Protein AF-A0A9N8HJI5-F1 (afdb_monomer_lite)

InterPro domains:
  IPR029063 S-adenosyl-L-methionine-dependent methyltransferase superfamily [G3DSA:3.40.50.150] (156-360)
  IPR029063 S-adenosyl-L-methionine-dependent methyltransferase superfamily [SSF53335] (123-330)
  IPR030374 Polyamine biosynthesis domain [PS51006] (101-260)

Structure (mmCIF, N/CA/C/O backbone):
data_AF-A0A9N8HJI5-F1
#
_entry.id   AF-A0A9N8HJI5-F1
#
loop_
_atom_site.group_PDB
_atom_site.id
_atom_site.type_symbol
_atom_site.label_atom_id
_atom_site.label_alt_id
_atom_site.label_comp_id
_atom_site.label_asym_id
_atom_site.label_entity_id
_atom_site.label_seq_id
_atom_site.pdbx_PDB_ins_code
_atom_site.Cartn_x
_atom_site.Cartn_y
_atom_site.Cartn_z
_atom_site.occupancy
_atom_site.B_iso_or_equiv
_atom_site.auth_seq_id
_atom_site.auth_comp_id
_atom_site.auth_asym_id
_atom_site.auth_atom_id
_atom_site.pdbx_PDB_model_num
ATOM 1 N N . MET A 1 1 ? -12.889 -52.702 12.407 1.00 31.69 1 MET A N 1
ATOM 2 C CA . MET A 1 1 ? -11.942 -53.283 13.386 1.00 31.69 1 MET A CA 1
ATOM 3 C C . MET A 1 1 ? -11.542 -52.134 14.303 1.00 31.69 1 MET A C 1
ATOM 5 O O . MET A 1 1 ? -10.916 -51.214 13.816 1.00 31.69 1 MET A O 1
ATOM 9 N N . LEU A 1 2 ? -12.306 -51.916 15.377 1.00 24.69 2 LEU A N 1
ATOM 10 C CA . LEU A 1 2 ? -12.020 -52.312 16.772 1.00 24.69 2 LEU A CA 1
ATOM 11 C C . LEU A 1 2 ? -10.954 -51.421 17.458 1.00 24.69 2 LEU A C 1
ATOM 13 O O . LEU A 1 2 ? -9.763 -51.617 17.262 1.00 24.69 2 LEU A O 1
ATOM 17 N N . PHE A 1 3 ? -11.457 -50.484 18.279 1.00 26.59 3 PHE A N 1
ATOM 18 C CA . PHE A 1 3 ? -10.886 -49.891 19.515 1.00 26.59 3 PHE A CA 1
ATOM 19 C C . PHE A 1 3 ? -10.356 -50.977 20.513 1.00 26.59 3 PHE A C 1
ATOM 21 O O . PHE A 1 3 ? -10.608 -52.147 20.203 1.00 26.59 3 PHE A O 1
ATOM 28 N N . PRO A 1 4 ? -9.760 -50.709 21.723 1.00 49.28 4 PRO A N 1
ATOM 29 C CA . PRO A 1 4 ? -9.796 -49.476 22.560 1.00 49.28 4 PRO A CA 1
ATOM 30 C C . PRO A 1 4 ? -8.577 -49.140 23.507 1.00 49.28 4 PRO A C 1
ATOM 32 O O . PRO A 1 4 ? -7.681 -49.947 23.721 1.00 49.28 4 PRO A O 1
ATOM 35 N N . SER A 1 5 ? -8.645 -47.945 24.137 1.00 26.81 5 SER A N 1
ATOM 36 C CA . SER A 1 5 ? -8.423 -47.575 25.574 1.00 26.81 5 SER A CA 1
ATOM 37 C C . SER A 1 5 ? -7.156 -47.941 26.383 1.00 26.81 5 SER A C 1
ATOM 39 O O . SER A 1 5 ? -6.836 -49.118 26.498 1.00 26.81 5 SER A O 1
ATOM 41 N N . LEU A 1 6 ? -6.640 -46.980 27.184 1.00 25.53 6 LEU A N 1
ATOM 42 C CA . LEU A 1 6 ? -6.683 -47.020 28.671 1.00 25.53 6 LEU A CA 1
ATOM 43 C C . LEU A 1 6 ? -6.182 -45.718 29.346 1.00 25.53 6 LEU A C 1
ATOM 45 O O . LEU A 1 6 ? -5.136 -45.186 28.997 1.00 25.53 6 LEU A O 1
ATOM 49 N N . ALA A 1 7 ? -6.931 -45.273 30.360 1.00 26.58 7 ALA A N 1
ATOM 50 C CA . ALA A 1 7 ? -6.621 -44.209 31.318 1.00 26.58 7 ALA A CA 1
ATOM 51 C C . ALA A 1 7 ? -6.305 -44.815 32.699 1.00 26.58 7 ALA A C 1
ATOM 53 O O . ALA A 1 7 ? -6.916 -45.830 33.028 1.00 26.58 7 ALA A O 1
ATOM 54 N N . VAL A 1 8 ? -5.463 -44.173 33.529 1.00 23.95 8 VAL A N 1
ATOM 55 C CA . VAL A 1 8 ? -5.441 -44.344 35.003 1.00 23.95 8 VAL A CA 1
ATOM 56 C C . VAL A 1 8 ? -4.984 -43.048 35.711 1.00 23.95 8 VAL A C 1
ATOM 58 O O . VAL A 1 8 ? -3.928 -42.506 35.400 1.00 23.95 8 VAL A O 1
ATOM 61 N N . LEU A 1 9 ? -5.801 -42.602 36.678 1.00 22.73 9 LEU A N 1
ATOM 62 C CA . LEU A 1 9 ? -5.595 -41.567 37.712 1.00 22.73 9 LEU A CA 1
ATOM 63 C C . LEU A 1 9 ? -4.494 -41.921 38.741 1.00 22.73 9 LEU A C 1
ATOM 65 O O . LEU A 1 9 ? -4.368 -43.093 39.084 1.00 22.73 9 LEU A O 1
ATOM 69 N N . ALA A 1 10 ? -3.887 -40.918 39.403 1.00 23.58 10 ALA A N 1
ATOM 70 C CA . ALA A 1 10 ? -4.024 -40.705 40.865 1.00 23.58 10 ALA A CA 1
ATOM 71 C C . ALA A 1 10 ? -3.202 -39.511 41.406 1.00 23.58 10 ALA A C 1
ATOM 73 O O . ALA A 1 10 ? -2.061 -39.285 41.021 1.00 23.58 10 ALA A O 1
ATOM 74 N N . ALA A 1 11 ? -3.827 -38.795 42.345 1.00 23.31 11 ALA A N 1
ATOM 75 C CA . ALA A 1 11 ? -3.392 -37.598 43.063 1.00 23.31 11 ALA A CA 1
ATOM 76 C C . ALA A 1 11 ? -2.411 -37.848 44.231 1.00 23.31 11 ALA A C 1
ATOM 78 O O . ALA A 1 11 ? -2.408 -38.945 44.786 1.00 23.31 11 ALA A O 1
ATOM 79 N N . ALA A 1 12 ? -1.702 -36.792 44.677 1.00 22.53 12 ALA A N 1
ATOM 80 C CA . ALA A 1 12 ? -1.452 -36.476 46.100 1.00 22.53 12 ALA A CA 1
ATOM 81 C C . ALA A 1 12 ? -0.737 -35.108 46.311 1.00 22.53 12 ALA A C 1
ATOM 83 O O . ALA A 1 12 ? 0.409 -34.928 45.915 1.00 22.53 12 ALA A O 1
ATOM 84 N N . ILE A 1 13 ? -1.415 -34.192 47.013 1.00 24.47 13 ILE A N 1
ATOM 85 C CA . ILE A 1 13 ? -0.923 -33.081 47.880 1.00 24.47 13 ILE A CA 1
ATOM 86 C C . ILE A 1 13 ? -1.095 -33.611 49.336 1.00 24.47 13 ILE A C 1
ATOM 88 O O . ILE A 1 13 ? -2.024 -34.421 49.478 1.00 24.47 13 ILE A O 1
ATOM 92 N N . PRO A 1 14 ? -0.310 -33.292 50.416 1.00 35.75 14 PRO A N 1
ATOM 93 C CA . PRO A 1 14 ? -0.045 -31.947 51.006 1.00 35.75 14 PRO A CA 1
ATOM 94 C C . PRO A 1 14 ? 1.385 -31.695 51.576 1.00 35.75 14 PRO A C 1
ATOM 96 O O . PRO A 1 14 ? 2.086 -32.637 51.922 1.00 35.75 14 PRO A O 1
ATOM 99 N N . GLN A 1 15 ? 1.954 -30.475 51.518 1.00 25.44 15 GLN A N 1
ATOM 100 C CA . GLN A 1 15 ? 1.771 -29.245 52.341 1.00 25.44 15 GLN A CA 1
ATOM 101 C C . GLN A 1 15 ? 2.722 -29.177 53.573 1.00 25.44 15 GLN A C 1
ATOM 103 O O . GLN A 1 15 ? 3.010 -30.217 54.157 1.00 25.44 15 GLN A O 1
ATOM 108 N N . ILE A 1 16 ? 3.094 -27.937 53.979 1.00 23.38 16 ILE A N 1
ATOM 109 C CA . ILE A 1 16 ? 3.587 -27.463 55.314 1.00 23.38 16 ILE A CA 1
ATOM 110 C C . ILE A 1 16 ? 5.137 -27.508 55.518 1.00 23.38 16 ILE A C 1
ATOM 112 O O . ILE A 1 16 ? 5.731 -28.550 55.294 1.00 23.38 16 ILE A O 1
ATOM 116 N N . VAL A 1 17 ? 5.902 -26.485 55.972 1.00 22.83 17 VAL A N 1
ATOM 117 C CA . VAL A 1 17 ? 5.647 -25.141 56.558 1.00 22.83 17 VAL A CA 1
ATOM 118 C C . VAL A 1 17 ? 6.968 -24.350 56.795 1.00 22.83 17 VAL A C 1
ATOM 120 O O . VAL A 1 17 ? 7.982 -24.952 57.125 1.00 22.83 17 VAL A O 1
ATOM 123 N N . LEU A 1 18 ? 6.855 -23.015 56.689 1.00 24.02 18 LEU A N 1
ATOM 124 C CA . LEU A 1 18 ? 7.474 -21.865 57.402 1.00 24.02 18 LEU A CA 1
ATOM 125 C C . LEU A 1 18 ? 8.995 -21.621 57.583 1.00 24.02 18 LEU A C 1
ATOM 127 O O . LEU A 1 18 ? 9.734 -22.442 58.115 1.00 24.02 18 LEU A O 1
ATOM 131 N N . ALA A 1 19 ? 9.272 -20.311 57.410 1.00 23.20 19 ALA A N 1
ATOM 132 C CA . ALA A 1 19 ? 10.071 -19.390 58.242 1.00 23.20 19 ALA A CA 1
ATOM 133 C C . ALA A 1 19 ? 11.598 -19.387 58.072 1.00 23.20 19 ALA A C 1
ATOM 135 O O . ALA A 1 19 ? 12.213 -20.427 57.898 1.00 23.20 19 ALA A O 1
ATOM 136 N N . SER A 1 20 ? 12.314 -18.270 58.209 1.00 24.55 20 SER A N 1
ATOM 137 C CA . SER A 1 20 ? 12.044 -16.820 58.241 1.00 24.55 20 SER A CA 1
ATOM 138 C C . SER A 1 20 ? 13.419 -16.136 58.381 1.00 24.55 20 SER A C 1
ATOM 140 O O . SER A 1 20 ? 14.357 -16.763 58.863 1.00 24.55 20 SER A O 1
ATOM 142 N N . GLU A 1 21 ? 13.483 -14.843 58.054 1.00 25.33 21 GLU A N 1
ATOM 143 C CA . GLU A 1 21 ? 14.409 -13.841 58.624 1.00 25.33 21 GLU A CA 1
ATOM 144 C C . GLU A 1 21 ? 15.914 -13.854 58.257 1.00 25.33 21 GLU A C 1
ATOM 146 O O . GLU A 1 21 ? 16.729 -14.576 58.814 1.00 25.33 21 GLU A O 1
ATOM 151 N N . SER A 1 22 ? 16.253 -12.910 57.365 1.00 24.20 22 SER A N 1
ATOM 152 C CA . SER A 1 22 ? 17.067 -11.695 57.597 1.00 24.20 22 SER A CA 1
ATOM 153 C C . SER A 1 22 ? 18.510 -11.744 58.139 1.00 24.20 22 SER A C 1
ATOM 155 O O . SER A 1 22 ? 18.860 -12.508 59.028 1.00 24.20 22 SER A O 1
ATOM 157 N N . VAL A 1 23 ? 19.235 -10.694 57.716 1.00 23.92 23 VAL A N 1
ATOM 158 C CA . VAL A 1 23 ? 20.448 -10.062 58.283 1.00 23.92 23 VAL A CA 1
ATOM 159 C C . VAL A 1 23 ? 21.764 -10.402 57.568 1.00 23.92 23 VAL A C 1
ATOM 161 O O . VAL A 1 23 ? 22.431 -11.387 57.852 1.00 23.92 23 VAL A O 1
ATOM 164 N N . VAL A 1 24 ? 22.079 -9.548 56.585 1.00 24.66 24 VAL A N 1
ATOM 165 C CA . VAL A 1 24 ? 23.155 -8.533 56.602 1.00 24.66 24 VAL A CA 1
ATOM 166 C C . VAL A 1 24 ? 24.515 -8.922 57.215 1.00 24.66 24 VAL A C 1
ATOM 168 O O . VAL A 1 24 ? 24.619 -9.410 58.333 1.00 24.66 24 VAL A O 1
ATOM 171 N N . ASP A 1 25 ? 25.542 -8.492 56.477 1.00 23.25 25 ASP A N 1
ATOM 172 C CA . ASP A 1 25 ? 26.911 -8.158 56.877 1.00 23.25 25 ASP A CA 1
ATOM 173 C C . ASP A 1 25 ? 28.048 -9.184 56.702 1.00 23.25 25 ASP A C 1
ATOM 175 O O . ASP A 1 25 ? 28.324 -10.056 57.517 1.00 23.25 25 ASP A O 1
ATOM 179 N N . ASN A 1 26 ? 28.815 -8.868 55.654 1.00 23.03 26 ASN A N 1
ATOM 180 C CA . ASN A 1 26 ? 30.223 -8.485 55.706 1.00 23.03 26 ASN A CA 1
ATOM 181 C C . ASN A 1 26 ? 31.329 -9.547 55.822 1.00 23.03 26 ASN A C 1
ATOM 183 O O . ASN A 1 26 ? 31.513 -10.246 56.811 1.00 23.03 26 ASN A O 1
ATOM 187 N N . ALA A 1 27 ? 32.213 -9.393 54.832 1.00 22.91 27 ALA A N 1
ATOM 188 C CA . ALA A 1 27 ? 33.659 -9.285 54.972 1.00 22.91 27 ALA A CA 1
ATOM 189 C C . ALA A 1 27 ? 34.491 -10.575 55.088 1.00 22.91 27 ALA A C 1
ATOM 191 O O . ALA A 1 27 ? 34.664 -11.175 56.140 1.00 22.91 27 ALA A O 1
ATOM 192 N N . ALA A 1 28 ? 35.166 -10.822 53.960 1.00 23.45 28 ALA A N 1
ATOM 193 C CA . ALA A 1 28 ? 36.625 -10.785 53.833 1.00 23.45 28 ALA A CA 1
ATOM 194 C C . ALA A 1 28 ? 37.466 -11.895 54.485 1.00 23.45 28 ALA A C 1
ATOM 196 O O . ALA A 1 28 ? 37.558 -12.005 55.701 1.00 23.45 28 ALA A O 1
ATOM 197 N N . ALA A 1 29 ? 38.222 -12.588 53.622 1.00 24.70 29 ALA A N 1
ATOM 198 C CA . ALA A 1 29 ? 39.673 -12.857 53.692 1.00 24.70 29 ALA A CA 1
ATOM 199 C C . ALA A 1 29 ? 39.984 -14.142 52.894 1.00 24.70 29 ALA A C 1
ATOM 201 O O . ALA A 1 29 ? 39.237 -15.105 52.982 1.00 24.70 29 ALA A O 1
ATOM 202 N N . ALA A 1 30 ? 41.079 -14.317 52.155 1.00 25.06 30 ALA A N 1
ATOM 203 C CA . ALA A 1 30 ? 42.196 -13.472 51.744 1.00 25.06 30 ALA A CA 1
ATOM 204 C C . ALA A 1 30 ? 43.093 -14.302 50.788 1.00 25.06 30 ALA A C 1
ATOM 206 O O . ALA A 1 30 ? 42.965 -15.524 50.719 1.00 25.06 30 ALA A O 1
ATOM 207 N N . SER A 1 31 ? 44.091 -13.615 50.209 1.00 24.17 31 SER A N 1
ATOM 208 C CA . SER A 1 31 ? 45.338 -14.092 49.562 1.00 24.17 31 SER A CA 1
ATOM 209 C C . SER A 1 31 ? 45.251 -14.439 48.061 1.00 24.17 31 SER A C 1
ATOM 211 O O . SER A 1 31 ? 44.356 -15.161 47.656 1.00 24.17 31 SER A O 1
ATOM 213 N N . SER A 1 32 ? 46.130 -13.971 47.159 1.00 25.23 32 SER A N 1
ATOM 214 C CA . SER A 1 32 ? 47.375 -13.184 47.276 1.00 25.23 32 SER A CA 1
ATOM 215 C C . SER A 1 32 ? 47.854 -12.661 45.897 1.00 25.23 32 SER A C 1
ATOM 217 O O . SER A 1 32 ? 48.038 -13.467 44.994 1.00 25.23 32 SER A O 1
ATOM 219 N N . ILE A 1 33 ? 48.063 -11.339 45.789 1.00 26.30 33 ILE A N 1
ATOM 220 C CA . ILE A 1 33 ? 49.246 -10.572 45.295 1.00 26.30 33 ILE A CA 1
ATOM 221 C C . ILE A 1 33 ? 49.985 -11.017 44.006 1.00 26.30 33 ILE A C 1
ATOM 223 O O . ILE A 1 33 ? 50.645 -12.048 44.021 1.00 26.30 33 ILE A O 1
ATOM 227 N N . ASP A 1 34 ? 50.029 -10.124 42.996 1.00 23.66 34 ASP A N 1
ATOM 228 C CA . ASP A 1 34 ? 51.258 -9.483 42.440 1.00 23.66 34 ASP A CA 1
ATOM 229 C C . ASP A 1 34 ? 50.866 -8.296 41.506 1.00 23.66 34 ASP A C 1
ATOM 231 O O . ASP A 1 34 ? 50.110 -8.489 40.561 1.00 23.66 34 ASP A O 1
ATOM 235 N N . THR A 1 35 ? 50.987 -7.025 41.930 1.00 24.55 35 THR A N 1
ATOM 236 C CA . THR A 1 35 ? 52.094 -6.034 41.770 1.00 24.55 35 THR A CA 1
ATOM 237 C C . THR A 1 35 ? 52.169 -5.271 40.425 1.00 24.55 35 THR A C 1
ATOM 239 O O . THR A 1 35 ? 52.739 -5.741 39.449 1.00 24.55 35 THR A O 1
ATOM 242 N N . ASN A 1 36 ? 51.673 -4.019 40.403 1.00 24.66 36 ASN A N 1
ATOM 243 C CA . ASN A 1 36 ? 52.472 -2.765 40.365 1.00 24.66 36 ASN A CA 1
ATOM 244 C C . ASN A 1 36 ? 51.711 -1.563 39.744 1.00 24.66 36 ASN A C 1
ATOM 246 O O . ASN A 1 36 ? 51.393 -1.570 38.561 1.00 24.66 36 ASN A O 1
ATOM 250 N N . GLY A 1 37 ? 51.475 -0.524 40.570 1.00 21.81 37 GLY A N 1
ATOM 251 C CA . GLY A 1 37 ? 51.062 0.850 40.198 1.00 21.81 37 GLY A CA 1
ATOM 252 C C . GLY A 1 37 ? 52.251 1.725 39.744 1.00 21.81 37 GLY A C 1
ATOM 253 O O . GLY A 1 37 ? 53.218 1.132 39.258 1.00 21.81 37 GLY A O 1
ATOM 254 N N . PRO A 1 38 ? 52.282 3.078 39.912 1.00 30.09 38 PRO A N 1
ATOM 255 C CA . PRO A 1 38 ? 51.495 4.004 40.777 1.00 30.09 38 PRO A CA 1
ATOM 256 C C . PRO A 1 38 ? 50.652 5.044 39.969 1.00 30.09 38 PRO A C 1
ATOM 258 O O . PRO A 1 38 ? 50.896 5.205 38.781 1.00 30.09 38 PRO A O 1
ATOM 261 N N . ALA A 1 39 ? 49.548 5.661 40.421 1.00 23.33 39 ALA A N 1
ATOM 262 C CA . ALA A 1 39 ? 49.210 6.534 41.567 1.00 23.33 39 ALA A CA 1
ATOM 263 C C . ALA A 1 39 ? 49.738 7.991 41.487 1.00 23.33 39 ALA A C 1
ATOM 265 O O . ALA A 1 39 ? 50.891 8.186 41.116 1.00 23.33 39 ALA A O 1
ATOM 266 N N . ILE A 1 40 ? 48.895 8.938 41.969 1.00 23.39 40 ILE A N 1
ATOM 267 C CA . ILE A 1 40 ? 49.102 10.366 42.374 1.00 23.39 40 ILE A CA 1
ATOM 268 C C . ILE A 1 40 ? 48.393 11.373 41.441 1.00 23.39 40 ILE A C 1
ATOM 270 O O . ILE A 1 40 ? 48.503 11.243 40.233 1.00 23.39 40 ILE A O 1
ATOM 274 N N . GLU A 1 41 ? 47.780 12.489 41.861 1.00 20.88 41 GLU A N 1
ATOM 275 C CA . GLU A 1 41 ? 47.182 13.064 43.084 1.00 20.88 41 GLU A CA 1
ATOM 276 C C . GLU A 1 41 ? 46.782 14.506 42.658 1.00 20.88 41 GLU A C 1
ATOM 278 O O . GLU A 1 41 ? 47.445 15.120 41.819 1.00 20.88 41 GLU A O 1
ATOM 283 N N . VAL A 1 42 ? 45.681 15.044 43.188 1.00 25.86 42 VAL A N 1
ATOM 284 C CA . VAL A 1 42 ? 45.149 16.377 42.848 1.00 25.86 42 VAL A CA 1
ATOM 285 C C . VAL A 1 42 ? 45.955 17.482 43.539 1.00 25.86 42 VAL A C 1
ATOM 287 O O . VAL A 1 42 ? 46.035 17.463 44.763 1.00 25.86 42 VAL A O 1
ATOM 290 N N . VAL A 1 43 ? 46.424 18.508 42.807 1.00 21.62 43 VAL A N 1
ATOM 291 C CA . VAL A 1 43 ? 46.736 19.847 43.362 1.00 21.62 43 VAL A CA 1
ATOM 292 C C . VAL A 1 43 ? 46.505 20.952 42.316 1.00 21.62 43 VAL A C 1
ATOM 294 O O . VAL A 1 43 ? 47.005 20.892 41.198 1.00 21.62 43 VAL A O 1
ATOM 297 N N . ALA A 1 44 ? 45.773 21.992 42.722 1.00 22.94 44 ALA A N 1
ATOM 298 C CA . ALA A 1 44 ? 45.502 23.227 41.987 1.00 22.94 44 ALA A CA 1
ATOM 299 C C . ALA A 1 44 ? 46.705 24.197 41.929 1.00 22.94 44 ALA A C 1
ATOM 301 O O . ALA A 1 44 ? 47.449 24.320 42.903 1.00 22.94 44 ALA A O 1
ATOM 302 N N . GLY A 1 45 ? 46.828 24.999 40.858 1.00 21.95 45 GLY A N 1
ATOM 303 C CA . GLY A 1 45 ? 47.711 26.176 40.872 1.00 21.95 45 GLY A CA 1
ATOM 304 C C . GLY A 1 45 ? 48.010 26.869 39.533 1.00 21.95 45 GLY A C 1
ATOM 305 O O . GLY A 1 45 ? 48.910 26.453 38.824 1.00 21.95 45 GLY A O 1
ATOM 306 N N . LYS A 1 46 ? 47.318 27.998 39.302 1.00 21.52 46 LYS A N 1
ATOM 307 C CA . LYS A 1 46 ? 47.723 29.268 38.644 1.00 21.52 46 LYS A CA 1
ATOM 308 C C . LYS A 1 46 ? 48.490 29.292 37.299 1.00 21.52 46 LYS A C 1
ATOM 310 O O . LYS A 1 46 ? 49.622 28.847 37.174 1.00 21.52 46 LYS A O 1
ATOM 315 N N . ALA A 1 47 ? 47.879 30.052 36.385 1.00 21.36 47 ALA A N 1
ATOM 316 C CA . ALA A 1 47 ? 48.339 30.593 35.103 1.00 21.36 47 ALA A CA 1
ATOM 317 C C . ALA A 1 47 ? 49.715 31.290 35.083 1.00 21.36 47 ALA A C 1
ATOM 319 O O . ALA A 1 47 ? 50.055 31.948 36.062 1.00 21.36 47 ALA A O 1
ATOM 320 N N . VAL A 1 48 ? 50.391 31.261 33.916 1.00 22.11 48 VAL A N 1
ATOM 321 C CA . VAL A 1 48 ? 50.877 32.424 33.121 1.00 22.11 48 VAL A CA 1
ATOM 322 C C . VAL A 1 48 ? 51.122 31.981 31.656 1.00 22.11 48 VAL A C 1
ATOM 324 O O . VAL A 1 48 ? 51.675 30.915 31.411 1.00 22.11 48 VAL A O 1
ATOM 327 N N . LEU A 1 49 ? 50.694 32.839 30.723 1.00 21.28 49 LEU A N 1
ATOM 328 C CA . LEU A 1 49 ? 50.812 32.828 29.254 1.00 21.28 49 LEU A CA 1
ATOM 329 C C . LEU A 1 49 ? 52.255 32.793 28.704 1.00 21.28 49 LEU A C 1
ATOM 331 O O . LEU A 1 49 ? 53.100 33.516 29.229 1.00 21.28 49 LEU A O 1
ATOM 335 N N . GLN A 1 50 ? 52.481 32.114 27.568 1.00 21.00 50 GLN A N 1
ATOM 336 C CA . GLN A 1 50 ? 52.980 32.747 26.327 1.00 21.00 50 GLN A CA 1
ATOM 337 C C . GLN A 1 50 ? 52.957 31.802 25.108 1.00 21.00 50 GLN A C 1
ATOM 339 O O . GLN A 1 50 ? 53.172 30.601 25.238 1.00 21.00 50 GLN A O 1
ATOM 344 N N . ASP A 1 51 ? 52.680 32.419 23.959 1.00 22.45 51 ASP A N 1
ATOM 345 C CA . ASP A 1 51 ? 52.405 31.908 22.610 1.00 22.45 51 ASP A CA 1
ATOM 346 C C . ASP A 1 51 ? 53.484 31.004 21.977 1.00 22.45 51 ASP A C 1
ATOM 348 O O . ASP A 1 51 ? 54.676 31.221 22.179 1.00 22.45 51 ASP A O 1
ATOM 352 N N . ASP A 1 52 ? 53.068 30.020 21.165 1.00 21.31 52 ASP A N 1
ATOM 353 C CA . ASP A 1 52 ? 53.202 30.070 19.693 1.00 21.31 52 ASP A CA 1
ATOM 354 C C . ASP A 1 52 ? 52.796 28.739 19.006 1.00 21.31 52 ASP A C 1
ATOM 356 O O . ASP A 1 52 ? 53.278 27.661 19.341 1.00 21.31 52 ASP A O 1
ATOM 360 N N . ALA A 1 53 ? 51.950 28.888 17.978 1.00 22.91 53 ALA A N 1
ATOM 361 C CA . ALA A 1 53 ? 51.816 28.098 16.743 1.00 22.91 53 ALA A CA 1
ATOM 362 C C . ALA A 1 53 ? 51.510 26.574 16.768 1.00 22.91 53 ALA A C 1
ATOM 364 O O . ALA A 1 53 ? 52.400 25.735 16.855 1.00 22.91 53 ALA A O 1
ATOM 365 N N . GLY A 1 54 ? 50.265 26.244 16.381 1.00 21.44 54 GLY A N 1
ATOM 366 C CA . GLY A 1 54 ? 50.017 25.615 15.070 1.00 21.44 54 GLY A CA 1
ATOM 367 C C . GLY A 1 54 ? 49.683 24.114 15.012 1.00 21.44 54 GLY A C 1
ATOM 368 O O . GLY A 1 54 ? 50.576 23.280 15.082 1.00 21.44 54 GLY A O 1
ATOM 369 N N . PHE A 1 55 ? 48.414 23.833 14.673 1.00 20.66 55 PHE A N 1
ATOM 370 C CA . PHE A 1 55 ? 47.845 22.601 14.086 1.00 20.66 55 PHE A CA 1
ATOM 371 C C . PHE A 1 55 ? 47.607 21.369 14.983 1.00 20.66 55 PHE A C 1
ATOM 373 O O . PHE A 1 55 ? 48.467 20.500 15.079 1.00 20.66 55 PHE A O 1
ATOM 380 N N . VAL A 1 56 ? 46.364 21.221 15.475 1.00 21.44 56 VAL A N 1
ATOM 381 C CA . VAL A 1 56 ? 45.669 19.931 15.695 1.00 21.44 56 VAL A CA 1
ATOM 382 C C . VAL A 1 56 ? 44.155 20.110 15.462 1.00 21.44 56 VAL A C 1
ATOM 384 O O . VAL A 1 56 ? 43.602 21.169 15.744 1.00 21.44 56 VAL A O 1
ATOM 387 N N . LEU A 1 57 ? 43.548 19.052 14.915 1.00 25.72 57 LEU A N 1
ATOM 388 C CA . LEU A 1 57 ? 42.126 18.678 14.892 1.00 25.72 57 LEU A CA 1
ATOM 389 C C . LEU A 1 57 ? 41.290 19.198 16.084 1.00 25.72 57 LEU A C 1
ATOM 391 O O . LEU A 1 57 ? 41.707 19.036 17.223 1.00 25.72 57 LEU A O 1
ATOM 395 N N . ASN A 1 58 ? 40.084 19.696 15.798 1.00 21.69 58 ASN A N 1
ATOM 396 C CA . ASN A 1 58 ? 38.913 19.801 16.691 1.00 21.69 58 ASN A CA 1
ATOM 397 C C . ASN A 1 58 ? 37.684 19.589 15.775 1.00 21.69 58 ASN A C 1
ATOM 399 O O . ASN A 1 58 ? 37.688 20.137 14.677 1.00 21.69 58 ASN A O 1
ATOM 403 N N . SER A 1 59 ? 36.627 18.810 16.042 1.00 26.55 59 SER A N 1
ATOM 404 C CA . SER A 1 59 ? 36.014 18.295 17.279 1.00 26.55 59 SER A CA 1
ATOM 405 C C . SER A 1 59 ? 35.829 19.343 18.375 1.00 26.55 59 SER A C 1
ATOM 407 O O . SER A 1 59 ? 36.549 19.366 19.368 1.00 26.55 59 SER A O 1
ATOM 409 N N . THR A 1 60 ? 34.835 20.195 18.159 1.00 21.64 60 THR A N 1
ATOM 410 C CA . THR A 1 60 ? 34.117 21.020 19.142 1.00 21.64 60 THR A CA 1
ATOM 411 C C . THR A 1 60 ? 32.706 21.111 18.551 1.00 21.64 60 THR A C 1
ATOM 413 O O . THR A 1 60 ? 32.562 21.698 17.486 1.00 21.64 60 THR A O 1
ATOM 416 N N . MET A 1 61 ? 31.691 20.371 19.021 1.00 24.38 61 MET A N 1
ATOM 417 C CA . MET A 1 61 ? 30.983 20.624 20.285 1.00 24.38 61 MET A CA 1
ATOM 418 C C . MET A 1 61 ? 31.037 22.113 20.621 1.00 24.38 61 MET A C 1
ATOM 420 O O . MET A 1 61 ? 31.984 22.590 21.247 1.00 24.38 61 MET A O 1
ATOM 424 N N . ALA A 1 62 ? 30.058 22.842 20.085 1.00 22.22 62 ALA A N 1
ATOM 425 C CA . ALA A 1 62 ? 29.762 24.193 20.518 1.00 22.22 62 ALA A CA 1
ATOM 426 C C . ALA A 1 62 ? 29.341 24.155 22.002 1.00 22.22 62 ALA A C 1
ATOM 428 O O . ALA A 1 62 ? 28.719 23.182 22.436 1.00 22.22 62 ALA A O 1
ATOM 429 N N . PRO A 1 63 ? 29.725 25.164 22.795 1.00 20.92 63 PRO A N 1
ATOM 430 C CA . PRO A 1 63 ? 29.330 25.262 24.190 1.00 20.92 63 PRO A CA 1
ATOM 431 C C . PRO A 1 63 ? 27.822 25.509 24.262 1.00 20.92 63 PRO A C 1
ATOM 433 O O . PRO A 1 63 ? 27.316 26.383 23.560 1.00 20.92 63 PRO A O 1
ATOM 436 N N . MET A 1 64 ? 27.130 24.773 25.135 1.00 22.44 64 MET A N 1
ATOM 437 C CA . MET A 1 64 ? 25.848 25.241 25.656 1.00 22.44 64 MET A CA 1
ATOM 438 C C . MET A 1 64 ? 26.080 26.654 26.214 1.00 22.44 64 MET A C 1
ATOM 440 O O . MET A 1 64 ? 27.025 26.830 26.999 1.00 22.44 64 MET A O 1
ATOM 444 N N . PRO A 1 65 ? 25.300 27.667 25.802 1.00 23.80 65 PRO A N 1
ATOM 445 C CA . PRO A 1 65 ? 25.164 28.870 26.605 1.00 23.80 65 PRO A CA 1
ATOM 446 C C . PRO A 1 65 ? 24.770 28.422 28.015 1.00 23.80 65 PRO A C 1
ATOM 448 O O . PRO A 1 65 ? 23.972 27.499 28.163 1.00 23.80 65 PRO A O 1
ATOM 451 N N . GLU A 1 66 ? 25.377 29.014 29.044 1.00 21.48 66 GLU A N 1
ATOM 452 C CA . GLU A 1 66 ? 24.806 28.945 30.386 1.00 21.48 66 GLU A CA 1
ATOM 453 C C . GLU A 1 66 ? 23.343 29.378 30.255 1.00 21.48 66 GLU A C 1
ATOM 455 O O . GLU A 1 66 ? 23.074 30.515 29.870 1.00 21.48 66 GLU A O 1
ATOM 460 N N . GLU A 1 67 ? 22.433 28.432 30.491 1.00 26.64 67 GLU A N 1
ATOM 461 C CA . GLU A 1 67 ? 21.026 28.686 30.754 1.00 26.64 67 GLU A CA 1
ATOM 462 C C . GLU A 1 67 ? 20.969 29.698 31.909 1.00 26.64 67 GLU A C 1
ATOM 464 O O . GLU A 1 67 ? 21.061 29.343 33.085 1.00 26.64 67 GLU A O 1
ATOM 469 N N . ASP A 1 68 ? 20.822 30.983 31.581 1.00 24.73 68 ASP A N 1
ATOM 470 C CA . ASP A 1 68 ? 19.763 31.729 32.242 1.00 24.73 68 ASP A CA 1
ATOM 471 C C . ASP A 1 68 ? 18.493 30.974 31.841 1.00 24.73 68 ASP A C 1
ATOM 473 O O . ASP A 1 68 ? 18.036 31.038 30.703 1.00 24.73 68 ASP A O 1
ATOM 477 N N . SER A 1 69 ? 18.066 30.100 32.749 1.00 31.80 69 SER A N 1
ATOM 478 C CA . SER A 1 69 ? 16.857 29.306 32.658 1.00 31.80 69 SER A CA 1
ATOM 479 C C . SER A 1 69 ? 15.670 30.262 32.591 1.00 31.80 69 SER A C 1
ATOM 481 O O . SER A 1 69 ? 15.127 30.651 33.628 1.00 31.80 69 SER A O 1
ATOM 483 N N . ASP A 1 70 ? 15.294 30.661 31.382 1.00 28.50 70 ASP A N 1
ATOM 484 C CA . ASP A 1 70 ? 13.915 31.023 31.106 1.00 28.50 70 ASP A CA 1
ATOM 485 C C . ASP A 1 70 ? 13.134 29.699 31.170 1.00 28.50 70 ASP A C 1
ATOM 487 O O . ASP A 1 70 ? 13.117 28.899 30.238 1.00 28.50 70 ASP A O 1
ATOM 491 N N . GLU A 1 71 ? 12.582 29.428 32.358 1.00 29.86 71 GLU A N 1
ATOM 492 C CA . GLU A 1 71 ? 11.724 28.291 32.736 1.00 29.86 71 GLU A CA 1
ATOM 493 C C . GLU A 1 71 ? 10.412 28.202 31.919 1.00 29.86 71 GLU A C 1
ATOM 495 O O . GLU A 1 71 ? 9.521 27.447 32.296 1.00 29.86 71 GLU A O 1
ATOM 500 N N . ASP A 1 72 ? 10.284 28.914 30.797 1.00 28.56 72 ASP A N 1
ATOM 501 C CA . ASP A 1 72 ? 9.005 29.119 30.110 1.00 28.56 72 ASP A CA 1
ATOM 502 C C . ASP A 1 72 ? 8.805 28.255 28.838 1.00 28.56 72 ASP A C 1
ATOM 504 O O . ASP A 1 72 ? 7.683 28.187 28.347 1.00 28.56 72 ASP A O 1
ATOM 508 N N . ASP A 1 73 ? 9.803 27.488 28.362 1.00 27.08 73 ASP A N 1
ATOM 509 C CA . ASP A 1 73 ? 9.678 26.670 27.124 1.00 27.08 73 ASP A CA 1
ATOM 510 C C . ASP A 1 73 ? 9.652 25.134 27.342 1.00 27.08 73 ASP A C 1
ATOM 512 O O . ASP A 1 73 ? 9.703 24.347 26.397 1.00 27.08 73 ASP A O 1
ATOM 516 N N . LEU A 1 74 ? 9.495 24.668 28.590 1.00 28.53 74 LEU A N 1
ATOM 517 C CA . LEU A 1 74 ? 9.083 23.282 28.906 1.00 28.53 74 LEU A CA 1
ATOM 518 C C . LEU A 1 74 ? 7.586 23.172 29.266 1.00 28.53 74 LEU A C 1
ATOM 520 O O . LEU A 1 74 ? 7.123 22.103 29.670 1.00 28.53 74 LEU A O 1
ATOM 524 N N . GLU A 1 75 ? 6.805 24.244 29.089 1.00 28.44 75 GLU A N 1
ATOM 525 C CA . GLU A 1 75 ? 5.365 24.261 29.396 1.00 28.44 75 GLU A CA 1
ATOM 526 C C . GLU A 1 75 ? 4.443 23.830 28.233 1.00 28.44 75 GLU A C 1
ATOM 528 O O . GLU A 1 75 ? 3.254 23.596 28.464 1.00 28.44 75 GLU A O 1
ATOM 533 N N . GLU A 1 76 ? 4.940 23.591 27.012 1.00 28.30 76 GLU A N 1
ATOM 534 C CA . GLU A 1 76 ? 4.075 23.188 25.878 1.00 28.30 76 GLU A CA 1
ATOM 535 C C . GLU A 1 76 ? 3.903 21.679 25.639 1.00 28.30 76 GLU A C 1
ATOM 537 O O . GLU A 1 76 ? 3.144 21.272 24.764 1.00 28.30 76 GLU A O 1
ATOM 542 N N . ILE A 1 77 ? 4.445 20.833 26.521 1.00 31.00 77 ILE A N 1
ATOM 543 C CA . ILE A 1 77 ? 4.053 19.407 26.647 1.00 31.00 77 ILE A CA 1
ATOM 544 C C . ILE A 1 77 ? 3.035 19.223 27.802 1.00 31.00 77 ILE A C 1
ATOM 546 O O . ILE A 1 77 ? 2.652 18.116 28.180 1.00 31.00 77 ILE A O 1
ATOM 550 N N . GLY A 1 78 ? 2.534 20.337 28.349 1.00 27.53 78 GLY A N 1
ATOM 551 C CA . GLY A 1 78 ? 1.640 20.394 29.503 1.00 27.53 78 GLY A CA 1
ATOM 552 C C . GLY A 1 78 ? 0.306 21.101 29.267 1.00 27.53 78 GLY A C 1
ATOM 553 O O . GLY A 1 78 ? -0.391 21.370 30.246 1.00 27.53 78 GLY A O 1
ATOM 554 N N . ARG A 1 79 ? -0.110 21.383 28.021 1.00 28.02 79 ARG A N 1
ATOM 555 C CA . ARG A 1 79 ? -1.482 21.859 27.753 1.00 28.02 79 ARG A CA 1
ATOM 556 C C . ARG A 1 79 ? -2.471 20.697 27.841 1.00 28.02 79 ARG A C 1
ATOM 558 O O . ARG A 1 79 ? -3.027 20.222 26.854 1.00 28.02 79 ARG A O 1
ATOM 565 N N . GLY A 1 80 ? -2.688 20.241 29.073 1.00 28.59 80 GLY A N 1
ATOM 566 C CA . GLY A 1 80 ? -3.904 19.537 29.438 1.00 28.59 80 GLY A CA 1
ATOM 567 C C . GLY A 1 80 ? -5.108 20.354 28.981 1.00 28.59 80 GLY A C 1
ATOM 568 O O . GLY A 1 80 ? -5.099 21.578 29.094 1.00 28.59 80 GLY A O 1
ATOM 569 N N . PHE A 1 81 ? -6.088 19.649 28.416 1.00 33.09 81 PHE A N 1
ATOM 570 C CA . PHE A 1 81 ? -7.481 20.047 28.237 1.00 33.09 81 PHE A CA 1
ATOM 571 C C . PHE A 1 81 ? -7.746 21.528 28.523 1.00 33.09 81 PHE A C 1
ATOM 573 O O . PHE A 1 81 ? -7.906 21.921 29.679 1.00 33.09 81 PHE A O 1
ATOM 580 N N . ILE A 1 82 ? -7.823 22.351 27.473 1.00 28.92 82 ILE A N 1
ATOM 581 C CA . ILE A 1 82 ? -8.378 23.697 27.610 1.00 28.92 82 ILE A CA 1
ATOM 582 C C . ILE A 1 82 ? -9.853 23.515 27.987 1.00 28.92 82 ILE A C 1
ATOM 584 O O . ILE A 1 82 ? -10.729 23.417 27.129 1.00 28.92 82 ILE A O 1
ATOM 588 N N . ALA A 1 83 ? -10.134 23.466 29.289 1.00 31.88 83 ALA A N 1
ATOM 589 C CA . ALA A 1 83 ? -11.374 24.009 29.798 1.00 31.88 83 ALA A CA 1
ATOM 590 C C . ALA A 1 83 ? -11.421 25.444 29.272 1.00 31.88 83 ALA A C 1
ATOM 592 O O . ALA A 1 83 ? -10.482 26.213 29.494 1.00 31.88 83 ALA A O 1
ATOM 593 N N . HIS A 1 84 ? -12.458 25.791 28.509 1.00 34.47 84 HIS A N 1
ATOM 594 C CA . HIS A 1 84 ? -12.666 27.180 28.130 1.00 34.47 84 HIS A CA 1
ATOM 595 C C . HIS A 1 84 ? -12.567 28.029 29.410 1.00 34.47 84 HIS A C 1
ATOM 597 O O . HIS A 1 84 ? -13.316 27.759 30.348 1.00 34.47 84 HIS A O 1
ATOM 603 N N . PRO A 1 85 ? -11.679 29.041 29.479 1.00 38.12 85 PRO A N 1
ATOM 604 C CA . PRO A 1 85 ? -11.498 29.860 30.684 1.00 38.12 85 PRO A CA 1
ATOM 605 C C . PRO A 1 85 ? -12.780 30.563 31.170 1.00 38.12 85 PRO A C 1
ATOM 607 O O . PRO A 1 85 ? -12.801 31.114 32.268 1.00 38.12 85 PRO A O 1
ATOM 610 N N . ASP A 1 86 ? -13.835 30.543 30.351 1.00 39.12 86 ASP A N 1
ATOM 611 C CA . ASP A 1 86 ? -15.100 31.237 30.559 1.00 39.12 86 ASP A CA 1
ATOM 612 C C . ASP A 1 86 ? -16.267 30.330 31.019 1.00 39.12 86 ASP A C 1
ATOM 614 O O . ASP A 1 86 ? -17.333 30.864 31.333 1.00 39.12 86 ASP A O 1
ATOM 618 N N . GLU A 1 87 ? -16.110 28.998 31.111 1.00 53.19 87 GLU A N 1
ATOM 619 C CA . GLU A 1 87 ? -17.188 28.080 31.542 1.00 53.19 87 GLU A CA 1
ATOM 620 C C . GLU A 1 87 ? -16.797 27.265 32.789 1.00 53.19 87 GLU A C 1
ATOM 622 O O . GLU A 1 87 ? -15.776 26.586 32.821 1.00 53.19 87 GLU A O 1
ATOM 627 N N . THR A 1 88 ? -17.618 27.328 33.846 1.00 64.81 88 THR A N 1
ATOM 628 C CA . THR A 1 88 ? -17.351 26.668 35.145 1.00 64.81 88 THR A CA 1
ATOM 629 C C . THR A 1 88 ? -17.649 25.163 35.151 1.00 64.81 88 THR A C 1
ATOM 631 O O . THR A 1 88 ? -17.180 24.472 36.049 1.00 64.81 88 THR A O 1
ATOM 634 N N . PHE A 1 89 ? -18.427 24.669 34.181 1.00 70.69 89 PHE A N 1
ATOM 635 C CA . PHE A 1 89 ? -18.900 23.284 34.055 1.00 70.69 89 PHE A CA 1
ATOM 636 C C . PHE A 1 89 ? -18.797 22.834 32.585 1.00 70.69 89 PHE A C 1
ATOM 638 O O . PHE A 1 89 ? -19.124 23.622 31.699 1.00 70.69 89 PHE A O 1
ATOM 645 N N . ASP A 1 90 ? -18.402 21.581 32.314 1.00 72.88 90 ASP A N 1
ATOM 646 C CA . ASP A 1 90 ? -18.209 21.063 30.941 1.00 72.88 90 ASP A CA 1
ATOM 647 C C . ASP A 1 90 ? -19.536 21.040 30.145 1.00 72.88 90 ASP A C 1
ATOM 649 O O . ASP A 1 90 ? -20.518 20.442 30.597 1.00 72.88 90 ASP A O 1
ATOM 653 N N . PRO A 1 91 ? -19.622 21.671 28.960 1.00 75.50 91 PRO A N 1
ATOM 654 C CA . PRO A 1 91 ? -20.848 21.720 28.158 1.00 75.50 91 PRO A CA 1
ATOM 655 C C . PRO A 1 91 ? -21.189 20.400 27.437 1.00 75.50 91 PRO A C 1
ATOM 657 O O . PRO A 1 91 ? -22.260 20.298 26.831 1.00 75.50 91 PRO A O 1
ATOM 660 N N . PHE A 1 92 ? -20.306 19.398 27.484 1.00 79.00 92 PHE A N 1
ATOM 661 C CA . PHE A 1 92 ? -20.372 18.126 26.761 1.00 79.00 92 PHE A CA 1
ATOM 662 C C . PHE A 1 92 ? -20.495 18.293 25.238 1.00 79.00 92 PHE A C 1
ATOM 664 O O . PHE A 1 92 ? -21.334 17.666 24.582 1.00 79.00 92 PHE A O 1
ATOM 671 N N . THR A 1 93 ? -19.656 19.155 24.657 1.00 68.06 93 THR A N 1
ATOM 672 C CA . THR A 1 93 ? -19.601 19.368 23.205 1.00 68.06 93 THR A CA 1
ATOM 673 C C . THR A 1 93 ? -18.979 18.173 22.477 1.00 68.06 93 THR A C 1
ATOM 675 O O . THR A 1 93 ? -18.053 17.518 22.948 1.00 68.06 93 THR A O 1
ATOM 678 N N . VAL A 1 94 ? -19.510 17.874 21.288 1.00 57.47 94 VAL A N 1
ATOM 679 C CA . VAL A 1 94 ? -19.164 16.666 20.514 1.00 57.47 94 VAL A CA 1
ATOM 680 C C . VAL A 1 94 ? -17.746 16.718 19.926 1.00 57.47 94 VAL A C 1
ATOM 682 O O . VAL A 1 94 ? -17.136 15.673 19.718 1.00 57.47 94 VAL A O 1
ATOM 685 N N . GLU A 1 95 ? -17.203 17.909 19.670 1.00 51.78 95 GLU A N 1
ATOM 686 C CA . GLU A 1 95 ? -15.884 18.082 19.035 1.00 51.78 95 GLU A CA 1
ATOM 687 C C . GLU A 1 95 ? -14.719 17.576 19.900 1.00 51.78 95 GLU A C 1
ATOM 689 O O . GLU A 1 95 ? -13.669 17.226 19.373 1.00 51.78 95 GLU A O 1
ATOM 694 N N . GLN A 1 96 ? -14.915 17.457 21.213 1.00 50.22 96 GLN A N 1
ATOM 695 C CA . GLN A 1 96 ? -13.860 17.109 22.165 1.00 50.22 96 GLN A CA 1
ATOM 696 C C . GLN A 1 96 ? -13.866 15.627 22.593 1.00 50.22 96 GLN A C 1
ATOM 698 O O . GLN A 1 96 ? -13.207 15.275 23.566 1.00 50.22 96 GLN A O 1
ATOM 703 N N . LEU A 1 97 ? -14.611 14.754 21.903 1.00 54.19 97 LEU A N 1
ATOM 704 C CA . LEU A 1 97 ? -14.751 13.325 22.251 1.00 54.19 97 LEU A CA 1
ATOM 705 C C . LEU A 1 97 ? -13.610 12.437 21.721 1.00 54.19 97 LEU A C 1
ATOM 707 O O . LEU A 1 97 ? -13.525 11.248 22.014 1.00 54.19 97 LEU A O 1
ATOM 711 N N . ASN A 1 98 ? -12.727 12.981 20.889 1.00 55.56 98 ASN A N 1
ATOM 712 C CA . ASN A 1 98 ? -11.603 12.213 20.373 1.00 55.56 98 ASN A CA 1
ATOM 713 C C . ASN A 1 98 ? -10.409 12.326 21.321 1.00 55.56 98 ASN A C 1
ATOM 715 O O . ASN A 1 98 ? -10.063 13.416 21.770 1.00 55.56 98 ASN A O 1
ATOM 719 N N . LEU A 1 99 ? -9.762 11.191 21.588 1.00 58.19 99 LEU A N 1
ATOM 720 C CA . LEU A 1 99 ? -8.549 11.173 22.390 1.00 58.19 99 LEU A CA 1
ATOM 721 C C . LEU A 1 99 ? -7.393 11.847 21.645 1.00 58.19 99 LEU A C 1
ATOM 723 O O . LEU A 1 99 ? -7.168 11.503 20.478 1.00 58.19 99 LEU A O 1
ATOM 727 N N . PRO A 1 100 ? -6.630 12.744 22.301 1.00 55.56 100 PRO A N 1
ATOM 728 C CA . PRO A 1 100 ? -5.385 13.231 21.734 1.00 55.56 100 PRO A CA 1
ATOM 729 C C . PRO A 1 100 ? -4.426 12.055 21.528 1.00 55.56 100 PRO A C 1
ATOM 731 O O . PRO A 1 100 ? -4.351 11.122 22.336 1.00 55.56 100 PRO A O 1
ATOM 734 N N . PHE A 1 101 ? -3.713 12.073 20.409 1.00 59.44 101 PHE A N 1
ATOM 735 C CA . PHE A 1 101 ? -2.777 11.014 20.071 1.00 59.44 101 PHE A CA 1
ATOM 736 C C . PHE A 1 101 ? -1.541 11.093 20.978 1.00 59.44 101 PHE A C 1
ATOM 738 O O . PHE A 1 101 ? -0.913 12.143 21.085 1.00 59.44 101 PHE A O 1
ATOM 745 N N . ARG A 1 102 ? -1.185 9.980 21.637 1.00 61.47 102 ARG A N 1
ATOM 746 C CA . ARG A 1 102 ? 0.132 9.832 22.272 1.00 61.47 102 ARG A CA 1
ATOM 747 C C . ARG A 1 102 ? 1.078 9.219 21.249 1.00 61.47 102 ARG A C 1
ATOM 749 O O . ARG A 1 102 ? 0.934 8.043 20.925 1.00 61.47 102 ARG A O 1
ATOM 756 N N . TRP A 1 103 ? 2.026 10.025 20.777 1.00 54.97 103 TRP A N 1
ATOM 757 C CA . TRP A 1 103 ? 3.013 9.637 19.767 1.00 54.97 103 TRP A CA 1
ATOM 758 C C . TRP A 1 103 ? 3.886 8.458 20.201 1.00 54.97 103 TRP A C 1
ATOM 760 O O . TRP A 1 103 ? 4.209 7.604 19.382 1.00 54.97 103 TRP A O 1
ATOM 770 N N . TYR A 1 104 ? 4.206 8.365 21.494 1.00 61.44 104 TYR A N 1
ATOM 771 C CA . TYR A 1 104 ? 5.104 7.343 22.019 1.00 61.44 104 TYR A CA 1
ATOM 772 C C . TYR A 1 104 ? 4.436 6.541 23.134 1.00 61.44 104 TYR A C 1
ATOM 774 O O . TYR A 1 104 ? 3.964 7.098 24.126 1.00 61.44 104 TYR A O 1
ATOM 782 N N . GLN A 1 105 ? 4.387 5.221 22.949 1.00 71.50 105 GLN A N 1
ATOM 783 C CA . GLN A 1 105 ? 3.859 4.264 23.932 1.00 71.50 105 GLN A CA 1
ATOM 784 C C . GLN A 1 105 ? 4.968 3.580 24.741 1.00 71.50 105 GLN A C 1
ATOM 786 O O . GLN A 1 105 ? 4.685 2.761 25.603 1.00 71.50 105 GLN A O 1
ATOM 791 N N . CYS A 1 106 ? 6.222 3.924 24.468 1.00 73.06 106 CYS A N 1
ATOM 792 C CA . CYS A 1 106 ? 7.418 3.555 25.214 1.00 73.06 106 CYS A CA 1
ATOM 793 C C . CYS A 1 106 ? 8.551 4.512 24.811 1.00 73.06 106 CYS A C 1
ATOM 795 O O . CYS A 1 106 ? 8.351 5.347 23.921 1.00 73.06 106 CYS A O 1
ATOM 797 N N . ASP A 1 107 ? 9.727 4.404 25.434 1.00 65.81 107 ASP A N 1
ATOM 798 C CA . ASP A 1 107 ? 10.903 5.228 25.121 1.00 65.81 107 ASP A CA 1
ATOM 799 C C . ASP A 1 107 ? 11.462 4.942 23.715 1.00 65.81 107 ASP A C 1
ATOM 801 O O . ASP A 1 107 ? 12.465 4.259 23.509 1.00 65.81 107 ASP A O 1
ATOM 805 N N . TYR A 1 108 ? 10.794 5.504 22.711 1.00 56.19 108 TYR A N 1
ATOM 806 C CA . TYR A 1 108 ? 11.152 5.397 21.300 1.00 56.19 108 TYR A CA 1
ATOM 807 C C . TYR A 1 108 ? 12.441 6.172 20.976 1.00 56.19 108 TYR A C 1
ATOM 809 O O . TYR A 1 108 ? 13.203 5.789 20.089 1.00 56.19 108 TYR A O 1
ATOM 817 N N . ILE A 1 109 ? 12.741 7.237 21.726 1.00 49.00 109 ILE A N 1
ATOM 818 C CA . ILE A 1 109 ? 13.868 8.138 21.436 1.00 49.00 109 ILE A CA 1
ATOM 819 C C . ILE A 1 109 ? 15.224 7.511 21.811 1.00 49.00 109 ILE A C 1
ATOM 821 O O . ILE A 1 109 ? 16.213 7.762 21.123 1.00 49.00 109 ILE A O 1
ATOM 825 N N . GLU A 1 110 ? 15.288 6.603 22.793 1.00 46.28 110 GLU A N 1
ATOM 826 C CA . GLU A 1 110 ? 16.513 5.822 23.051 1.00 46.28 110 GLU A CA 1
ATOM 827 C C . GLU A 1 110 ? 16.717 4.670 22.032 1.00 46.28 110 GLU A C 1
ATOM 829 O O . GLU A 1 110 ? 17.830 4.151 21.883 1.00 46.28 110 GLU A O 1
ATOM 834 N N . SER A 1 111 ? 15.678 4.306 21.263 1.00 47.84 111 SER A N 1
ATOM 835 C CA . SER A 1 111 ? 15.627 3.087 20.435 1.00 47.84 111 SER A CA 1
ATOM 836 C C . SER A 1 111 ? 16.261 3.175 19.036 1.00 47.84 111 SER A C 1
ATOM 838 O O . SER A 1 111 ? 16.590 2.137 18.461 1.00 47.84 111 SER A O 1
ATOM 840 N N . HIS A 1 112 ? 16.563 4.376 18.516 1.00 52.09 112 HIS A N 1
ATOM 841 C CA . HIS A 1 112 ? 17.398 4.508 17.302 1.00 52.09 112 HIS A CA 1
ATOM 842 C C . HIS A 1 112 ? 18.834 4.029 17.540 1.00 52.09 112 HIS A C 1
ATOM 844 O O . HIS A 1 112 ? 19.588 3.748 16.605 1.00 52.09 112 HIS A O 1
ATOM 850 N N . THR A 1 113 ? 19.236 3.879 18.805 1.00 55.56 113 THR A N 1
ATOM 851 C CA . THR A 1 113 ? 20.438 3.124 19.119 1.00 55.56 113 THR A CA 1
ATOM 852 C C . THR A 1 113 ? 20.095 1.645 19.051 1.00 55.56 113 THR A C 1
ATOM 854 O O . THR A 1 113 ? 19.726 1.044 20.043 1.00 55.56 113 THR A O 1
ATOM 857 N N . PHE A 1 114 ? 20.219 1.024 17.879 1.00 70.19 114 PHE A N 1
ATOM 858 C CA . PHE A 1 114 ? 20.167 -0.434 17.765 1.00 70.19 114 PHE A CA 1
ATOM 859 C C . PHE A 1 114 ? 21.441 -1.027 18.391 1.00 70.19 114 PHE A C 1
ATOM 861 O O . PHE A 1 114 ? 22.471 -1.125 17.704 1.00 70.19 114 PHE A O 1
ATOM 868 N N . PRO A 1 115 ? 21.465 -1.434 19.678 1.00 70.94 115 PRO A N 1
ATOM 869 C CA . PRO A 1 115 ? 22.728 -1.634 20.364 1.00 70.94 115 PRO A CA 1
ATOM 870 C C . PRO A 1 115 ? 23.433 -2.851 19.767 1.00 70.94 115 PRO A C 1
ATOM 872 O O . PRO A 1 115 ? 22.919 -3.970 19.743 1.00 70.94 115 PRO A O 1
ATOM 875 N N . GLY A 1 116 ? 24.636 -2.627 19.241 1.00 78.31 116 GLY A N 1
ATOM 876 C CA . GLY A 1 116 ? 25.423 -3.662 18.578 1.00 78.31 116 GLY A CA 1
ATOM 877 C C . GLY A 1 116 ? 25.051 -3.943 17.120 1.00 78.31 116 GLY A C 1
ATOM 878 O O . GLY A 1 116 ? 25.681 -4.823 16.528 1.00 78.31 116 GLY A O 1
ATOM 879 N N . PHE A 1 117 ? 24.087 -3.237 16.525 1.00 86.50 117 PHE A N 1
ATOM 880 C CA . PHE A 1 117 ? 23.952 -3.189 15.071 1.00 86.50 117 PHE A CA 1
ATOM 881 C C . PHE A 1 117 ? 24.997 -2.239 14.481 1.00 86.50 117 PHE A C 1
ATOM 883 O O . PHE A 1 117 ? 25.500 -1.337 15.149 1.00 86.50 117 PHE A O 1
ATOM 890 N N . LEU A 1 118 ? 25.364 -2.490 13.230 1.00 87.38 118 LEU A N 1
ATOM 891 C CA . LEU A 1 118 ? 26.292 -1.666 12.470 1.00 87.38 118 LEU A CA 1
ATOM 892 C C . LEU A 1 118 ? 25.584 -1.179 11.211 1.00 87.38 118 LEU A C 1
ATOM 894 O O . LEU A 1 118 ? 25.002 -2.002 10.495 1.00 87.38 118 LEU A O 1
ATOM 898 N N . ILE A 1 119 ? 25.683 0.120 10.926 1.00 86.12 119 ILE A N 1
ATOM 899 C CA . ILE A 1 119 ? 25.309 0.670 9.620 1.00 86.12 119 ILE A CA 1
ATOM 900 C C . ILE A 1 119 ? 26.152 -0.050 8.571 1.00 86.12 119 ILE A C 1
ATOM 902 O O . ILE A 1 119 ? 27.384 -0.099 8.658 1.00 86.12 119 ILE A O 1
ATOM 906 N N . THR A 1 120 ? 25.471 -0.698 7.635 1.00 84.56 120 THR A N 1
ATOM 907 C CA . THR A 1 120 ? 26.098 -1.470 6.561 1.00 84.56 120 THR A CA 1
ATOM 908 C C . THR A 1 120 ? 25.971 -0.746 5.234 1.00 84.56 120 THR A C 1
ATOM 910 O O . THR A 1 120 ? 26.876 -0.864 4.412 1.00 84.56 120 THR A O 1
ATOM 913 N N . GLU A 1 121 ? 24.891 0.009 5.033 1.00 87.62 121 GLU A N 1
ATOM 914 C CA . GLU A 1 121 ? 24.723 0.826 3.841 1.00 87.62 121 GLU A CA 1
ATOM 915 C C . GLU A 1 121 ? 23.860 2.049 4.119 1.00 87.62 121 GLU A C 1
ATOM 917 O O . GLU A 1 121 ? 22.969 1.994 4.962 1.00 87.62 121 GLU A O 1
ATOM 922 N N . ASN A 1 122 ? 24.152 3.120 3.393 1.00 90.75 122 ASN A N 1
ATOM 923 C CA . ASN A 1 122 ? 23.406 4.366 3.379 1.00 90.75 122 ASN A CA 1
ATOM 924 C C . ASN A 1 122 ? 23.287 4.777 1.903 1.00 90.75 122 ASN A C 1
ATOM 926 O O . ASN A 1 122 ? 24.303 4.892 1.205 1.00 90.75 122 ASN A O 1
ATOM 930 N N . ILE A 1 123 ? 22.055 4.875 1.406 1.00 88.94 123 ILE A N 1
ATOM 931 C CA . ILE A 1 123 ? 21.746 5.151 0.000 1.00 88.94 123 ILE A CA 1
ATOM 932 C C . ILE A 1 123 ? 20.796 6.334 -0.058 1.00 88.94 123 ILE A C 1
ATOM 934 O O . ILE A 1 123 ? 19.747 6.313 0.567 1.00 88.94 123 ILE A O 1
ATOM 938 N N . LYS A 1 124 ? 21.109 7.322 -0.893 1.00 84.94 124 LYS A N 1
ATOM 939 C CA . LYS A 1 124 ? 20.170 8.390 -1.229 1.00 84.94 124 LYS A CA 1
ATOM 940 C C . LYS A 1 124 ? 19.527 8.109 -2.583 1.00 84.94 124 LYS A C 1
ATOM 942 O O . LYS A 1 124 ? 20.216 8.151 -3.610 1.00 84.94 124 LYS A O 1
ATOM 947 N N . SER A 1 125 ? 18.234 7.797 -2.583 1.00 82.94 125 SER A N 1
ATOM 948 C CA . SER A 1 125 ? 17.428 7.726 -3.803 1.00 82.94 125 SER A CA 1
ATOM 949 C C . SER A 1 125 ? 16.922 9.133 -4.182 1.00 82.94 125 SER A C 1
ATOM 951 O O . SER A 1 125 ? 17.174 10.099 -3.456 1.00 82.94 125 SER A O 1
ATOM 953 N N . PRO A 1 126 ? 16.247 9.309 -5.332 1.00 74.69 126 PRO A N 1
ATOM 954 C CA . PRO A 1 126 ? 15.608 10.583 -5.673 1.00 74.69 126 PRO A CA 1
ATOM 955 C C . PRO A 1 126 ? 14.473 10.974 -4.723 1.00 74.69 126 PRO A C 1
ATOM 957 O O . PRO A 1 126 ? 14.070 12.133 -4.732 1.00 74.69 126 PRO A O 1
ATOM 960 N N . TYR A 1 127 ? 13.948 10.016 -3.958 1.00 80.88 127 TYR A N 1
ATOM 961 C CA . TYR A 1 127 ? 12.765 10.199 -3.125 1.00 80.88 127 TYR A CA 1
ATOM 962 C C . TYR A 1 127 ? 13.110 10.346 -1.647 1.00 80.88 127 TYR A C 1
ATOM 964 O O . TYR A 1 127 ? 12.482 11.149 -0.970 1.00 80.88 127 TYR A O 1
ATOM 972 N N . GLN A 1 128 ? 14.085 9.569 -1.166 1.00 83.06 128 GLN A N 1
ATOM 973 C CA . GLN A 1 128 ? 14.337 9.373 0.264 1.00 83.06 128 GLN A CA 1
ATOM 974 C C . GLN A 1 128 ? 15.746 8.817 0.529 1.00 83.06 128 GLN A C 1
ATOM 976 O O . GLN A 1 128 ? 16.432 8.317 -0.375 1.00 83.06 128 GLN A O 1
ATOM 981 N N . GLU A 1 129 ? 16.191 8.904 1.777 1.00 89.31 129 GLU A N 1
ATOM 982 C CA . GLU A 1 129 ? 17.384 8.242 2.301 1.00 89.31 129 GLU A CA 1
ATOM 983 C C . GLU A 1 129 ? 17.026 6.858 2.859 1.00 89.31 129 GLU A C 1
ATOM 985 O O . GLU A 1 129 ? 16.044 6.704 3.573 1.00 89.31 129 GLU A O 1
ATOM 990 N N . LEU A 1 130 ? 17.811 5.838 2.506 1.00 91.81 130 LEU A N 1
ATOM 991 C CA . LEU A 1 130 ? 17.671 4.463 2.976 1.00 91.81 130 LEU A CA 1
ATOM 992 C C . LEU A 1 130 ? 18.904 4.109 3.809 1.00 91.81 130 LEU A C 1
ATOM 994 O O . LEU A 1 130 ? 20.012 4.040 3.259 1.00 91.81 130 LEU A O 1
ATOM 998 N N . GLU A 1 131 ? 18.726 3.787 5.087 1.00 92.50 131 GLU A N 1
ATOM 999 C CA . GLU A 1 131 ? 19.811 3.300 5.941 1.00 92.50 131 GLU A CA 1
ATOM 1000 C C . GLU A 1 131 ? 19.558 1.863 6.408 1.00 92.50 131 GLU A C 1
ATOM 1002 O O . GLU A 1 131 ? 18.492 1.521 6.912 1.00 92.50 131 GLU A O 1
ATOM 1007 N N . PHE A 1 132 ? 20.551 0.986 6.224 1.00 91.69 132 PHE A N 1
ATOM 1008 C CA . PHE A 1 132 ? 20.471 -0.427 6.600 1.00 91.69 132 PHE A CA 1
ATOM 1009 C C . PHE A 1 132 ? 21.431 -0.762 7.737 1.00 91.69 132 PHE A C 1
ATOM 1011 O O . PHE A 1 132 ? 22.652 -0.592 7.635 1.00 91.69 132 PHE A O 1
ATOM 1018 N N . TYR A 1 133 ? 20.893 -1.395 8.774 1.00 90.88 133 TYR A N 1
ATOM 1019 C CA . TYR A 1 133 ? 21.624 -1.827 9.959 1.00 90.88 133 TYR A CA 1
ATOM 1020 C C . TYR A 1 133 ? 21.679 -3.342 10.037 1.00 90.88 133 TYR A C 1
ATOM 1022 O O . TYR A 1 133 ? 20.673 -4.019 9.841 1.00 90.88 133 TYR A O 1
ATOM 1030 N N . VAL A 1 134 ? 22.832 -3.905 10.400 1.00 89.38 134 VAL A N 1
ATOM 1031 C CA . VAL A 1 134 ? 22.979 -5.355 10.585 1.00 89.38 134 VAL A CA 1
ATOM 1032 C C . VAL A 1 134 ? 23.658 -5.672 11.904 1.00 89.38 134 VAL A C 1
ATOM 1034 O O . VAL A 1 134 ? 24.748 -5.186 12.211 1.00 89.38 134 VAL A O 1
ATOM 1037 N N . HIS A 1 135 ? 23.060 -6.581 12.668 1.00 87.00 135 HIS A N 1
ATOM 1038 C CA . HIS A 1 135 ? 23.674 -7.112 13.873 1.00 87.00 135 HIS A CA 1
ATOM 1039 C C . HIS A 1 135 ? 24.656 -8.252 13.531 1.00 87.00 135 HIS A C 1
ATOM 1041 O O . HIS A 1 135 ? 24.244 -9.337 13.098 1.00 87.00 135 HIS A O 1
ATOM 1047 N N . PRO A 1 136 ? 25.970 -8.099 13.787 1.00 82.75 136 PRO A N 1
ATOM 1048 C CA . PRO A 1 136 ? 27.005 -8.995 13.269 1.00 82.75 136 PRO A CA 1
ATOM 1049 C C . PRO A 1 136 ? 26.948 -10.414 13.855 1.00 82.75 136 PRO A C 1
ATOM 1051 O O . PRO A 1 136 ? 27.477 -11.357 13.262 1.00 82.75 136 PRO A O 1
ATOM 1054 N N . LYS A 1 137 ? 26.326 -10.608 15.031 1.00 81.62 137 LYS A N 1
ATOM 1055 C CA . LYS A 1 137 ? 26.254 -11.931 15.684 1.00 81.62 137 LYS A CA 1
ATOM 1056 C C . LYS A 1 137 ? 25.043 -12.758 15.264 1.00 81.62 137 LYS A C 1
ATOM 1058 O O . LYS A 1 137 ? 25.161 -13.993 15.255 1.00 81.62 137 LYS A O 1
ATOM 1063 N N . THR A 1 138 ? 23.902 -12.112 15.022 1.00 79.12 138 THR A N 1
ATOM 1064 C CA . THR A 1 138 ? 22.615 -12.766 14.711 1.00 79.12 138 THR A CA 1
ATOM 1065 C C . THR A 1 138 ? 22.311 -12.733 13.219 1.00 79.12 138 THR A C 1
ATOM 1067 O O . THR A 1 138 ? 21.651 -13.649 12.738 1.00 79.12 138 THR A O 1
ATOM 1070 N N . GLY A 1 139 ? 22.843 -11.744 12.494 1.00 81.69 139 GLY A N 1
ATOM 1071 C CA . GLY A 1 139 ? 22.492 -11.458 11.105 1.00 81.69 139 GLY A CA 1
ATOM 1072 C C . GLY A 1 139 ? 21.159 -10.723 10.961 1.00 81.69 139 GLY A C 1
ATOM 1073 O O . GLY A 1 139 ? 20.720 -10.540 9.836 1.00 81.69 139 GLY A O 1
ATOM 1074 N N . SER A 1 140 ? 20.509 -10.343 12.069 1.00 86.88 140 SER A N 1
ATOM 1075 C CA . SER A 1 140 ? 19.284 -9.541 12.038 1.00 86.88 140 SER A CA 1
ATOM 1076 C C . SER A 1 140 ? 19.576 -8.220 11.338 1.00 86.88 140 SER A C 1
ATOM 1078 O O . SER A 1 140 ? 20.576 -7.581 11.673 1.00 86.88 140 SER A O 1
ATOM 1080 N N . ALA A 1 141 ? 18.725 -7.845 10.392 1.00 90.62 141 ALA A N 1
ATOM 1081 C CA . ALA A 1 141 ? 18.810 -6.577 9.693 1.00 90.62 141 ALA A CA 1
ATOM 1082 C C . ALA A 1 141 ? 17.626 -5.681 10.076 1.00 90.62 141 ALA A C 1
ATOM 1084 O O . ALA A 1 141 ? 16.563 -6.196 10.430 1.00 90.62 141 ALA A O 1
ATOM 1085 N N . CYS A 1 142 ? 17.823 -4.375 9.995 1.00 91.44 142 CYS A N 1
ATOM 1086 C CA . CYS A 1 142 ? 16.797 -3.342 10.089 1.00 91.44 142 CYS A CA 1
ATOM 1087 C C . CYS A 1 142 ? 17.035 -2.323 8.977 1.00 91.44 142 CYS A C 1
ATOM 1089 O O . CYS A 1 142 ? 18.172 -2.216 8.507 1.00 91.44 142 CYS A O 1
ATOM 1091 N N . PHE A 1 143 ? 16.002 -1.590 8.579 1.00 91.69 143 PHE A N 1
ATOM 1092 C CA . PHE A 1 143 ? 16.188 -0.402 7.753 1.00 91.69 143 PHE A CA 1
ATOM 1093 C C . PHE A 1 143 ? 15.201 0.695 8.116 1.00 91.69 143 PHE A C 1
ATOM 1095 O O . PHE A 1 143 ? 14.085 0.402 8.563 1.00 91.69 143 PHE A O 1
ATOM 1102 N N . ASP A 1 144 ? 15.628 1.928 7.902 1.00 91.00 144 ASP A N 1
ATOM 1103 C CA . ASP A 1 144 ? 14.777 3.105 7.945 1.00 91.00 144 ASP A CA 1
ATOM 1104 C C . ASP A 1 144 ? 14.692 3.784 6.576 1.00 91.00 144 ASP A C 1
ATOM 1106 O O . ASP A 1 144 ? 15.470 3.494 5.659 1.00 91.00 144 ASP A O 1
ATOM 1110 N N . LEU A 1 145 ? 13.683 4.643 6.463 1.00 89.19 145 LEU A N 1
ATOM 1111 C CA . LEU A 1 145 ? 13.519 5.610 5.390 1.00 89.19 145 LEU A CA 1
ATOM 1112 C C . LEU A 1 145 ? 13.467 6.990 6.034 1.00 89.19 145 LEU A C 1
ATOM 1114 O O . LEU A 1 145 ? 12.630 7.211 6.910 1.00 89.19 145 LEU A O 1
ATOM 1118 N N . ASP A 1 146 ? 14.382 7.877 5.649 1.00 85.69 146 ASP A N 1
ATOM 1119 C CA . ASP A 1 146 ? 14.540 9.218 6.227 1.00 85.69 146 ASP A CA 1
ATOM 1120 C C . ASP A 1 146 ? 14.599 9.208 7.772 1.00 85.69 146 ASP A C 1
ATOM 1122 O O . ASP A 1 146 ? 14.019 10.059 8.450 1.00 85.69 146 ASP A O 1
ATOM 1126 N N . GLY A 1 147 ? 15.278 8.208 8.350 1.00 83.12 147 GLY A N 1
ATOM 1127 C CA . GLY A 1 147 ? 15.407 8.040 9.801 1.00 83.12 147 GLY A CA 1
ATOM 1128 C C . GLY A 1 147 ? 14.183 7.431 10.496 1.00 83.12 147 GLY A C 1
ATOM 1129 O O . GLY A 1 147 ? 14.206 7.252 11.712 1.00 83.12 147 GLY A O 1
ATOM 1130 N N . ILE A 1 148 ? 13.124 7.072 9.762 1.00 83.31 148 ILE A N 1
ATOM 1131 C CA . ILE A 1 148 ? 11.943 6.385 10.301 1.00 83.31 148 ILE A CA 1
ATOM 1132 C C . ILE A 1 148 ? 12.084 4.877 10.092 1.00 83.31 148 ILE A C 1
ATOM 1134 O O . ILE A 1 148 ? 12.051 4.392 8.956 1.00 83.31 148 ILE A O 1
ATOM 1138 N N . LEU A 1 149 ? 12.202 4.120 11.188 1.00 86.62 149 LEU A N 1
ATOM 1139 C CA . LEU A 1 149 ? 12.290 2.658 11.163 1.00 86.62 149 LEU A CA 1
ATOM 1140 C C . LEU A 1 149 ? 11.102 2.040 10.412 1.00 86.62 149 LEU A C 1
ATOM 1142 O O . LEU A 1 149 ? 9.962 2.144 10.854 1.00 86.62 149 LEU A O 1
ATOM 1146 N N . GLN A 1 150 ? 11.384 1.321 9.327 1.00 88.62 150 GLN A N 1
ATOM 1147 C CA . GLN A 1 150 ? 10.353 0.655 8.527 1.00 88.62 150 GLN A CA 1
ATOM 1148 C C . GLN A 1 150 ? 10.175 -0.808 8.928 1.00 88.62 150 GLN A C 1
ATOM 1150 O O . GLN A 1 150 ? 9.067 -1.282 9.162 1.00 88.62 150 GLN A O 1
ATOM 1155 N N . GLN A 1 151 ? 11.278 -1.557 9.032 1.00 89.12 151 GLN A N 1
ATOM 1156 C CA . GLN A 1 151 ? 11.218 -2.944 9.487 1.00 89.12 151 GLN A CA 1
ATOM 1157 C C . GLN A 1 151 ? 12.518 -3.404 10.137 1.00 89.12 151 GLN A C 1
ATOM 1159 O O . GLN A 1 151 ? 13.611 -2.940 9.806 1.00 89.12 151 GLN A O 1
ATOM 1164 N N . CYS A 1 152 ? 12.405 -4.482 10.913 1.00 90.06 152 CYS A N 1
ATOM 1165 C CA . CYS A 1 152 ? 13.521 -5.359 11.229 1.00 90.06 152 CYS A CA 1
ATOM 1166 C C . CYS A 1 152 ? 13.172 -6.838 11.041 1.00 90.06 152 CYS A C 1
ATOM 1168 O O . CYS A 1 152 ? 12.075 -7.305 11.354 1.00 90.06 152 CYS A O 1
ATOM 1170 N N . THR A 1 153 ? 14.177 -7.641 10.683 1.00 89.25 153 THR A N 1
ATOM 1171 C CA . THR A 1 153 ? 14.066 -9.106 10.583 1.00 89.25 153 THR A CA 1
ATOM 1172 C C . THR A 1 153 ? 13.637 -9.764 11.898 1.00 89.25 153 THR A C 1
ATOM 1174 O O . THR A 1 153 ? 13.160 -10.894 11.891 1.00 89.25 153 THR A O 1
ATOM 1177 N N . ASN A 1 154 ? 13.849 -9.112 13.041 1.00 86.19 154 ASN A N 1
ATOM 1178 C CA . ASN A 1 154 ? 13.530 -9.681 14.346 1.00 86.19 154 ASN A CA 1
ATOM 1179 C C . ASN A 1 154 ? 12.067 -9.500 14.769 1.00 86.19 154 ASN A C 1
ATOM 1181 O O . ASN A 1 154 ? 11.612 -10.252 15.629 1.00 86.19 154 ASN A O 1
ATOM 1185 N N . PHE A 1 155 ? 11.331 -8.576 14.146 1.00 88.00 155 PHE A N 1
ATOM 1186 C CA . PHE A 1 155 ? 9.907 -8.387 14.402 1.00 88.00 155 PHE A CA 1
ATOM 1187 C C . PHE A 1 155 ? 9.021 -8.461 13.163 1.00 88.00 155 PHE A C 1
ATOM 1189 O O . PHE A 1 155 ? 7.811 -8.369 13.322 1.00 88.00 155 PHE A O 1
ATOM 1196 N N . ARG A 1 156 ? 9.580 -8.704 11.972 1.00 89.81 156 ARG A N 1
ATOM 1197 C CA . ARG A 1 156 ? 8.857 -8.837 10.695 1.00 89.81 156 ARG A CA 1
ATOM 1198 C C . ARG A 1 156 ? 7.457 -9.483 10.784 1.00 89.81 156 ARG A C 1
ATOM 1200 O O . ARG A 1 156 ? 6.550 -8.915 10.182 1.00 89.81 156 ARG A O 1
ATOM 1207 N N . PRO A 1 157 ? 7.226 -10.603 11.509 1.00 91.19 157 PRO A N 1
ATOM 1208 C CA . PRO A 1 157 ? 5.906 -11.231 11.584 1.00 91.19 157 PRO A CA 1
ATOM 1209 C C . PRO A 1 157 ? 4.856 -10.375 12.308 1.00 91.19 157 PRO A C 1
ATOM 1211 O O . PRO A 1 157 ? 3.686 -10.431 11.953 1.00 91.19 157 PRO A O 1
ATOM 1214 N N . HIS A 1 158 ? 5.257 -9.560 13.290 1.00 90.62 158 HIS A N 1
ATOM 1215 C CA . HIS A 1 158 ? 4.345 -8.721 14.080 1.00 90.62 158 HIS A CA 1
ATOM 1216 C C . HIS A 1 158 ? 3.640 -7.661 13.238 1.00 90.62 158 HIS A C 1
ATOM 1218 O O . HIS A 1 158 ? 2.490 -7.342 13.513 1.00 90.62 158 HIS A O 1
ATOM 1224 N N . TYR A 1 159 ? 4.303 -7.156 12.195 1.00 91.19 159 TYR A N 1
ATOM 1225 C CA . TYR A 1 159 ? 3.699 -6.207 11.267 1.00 91.19 159 TYR A CA 1
ATOM 1226 C C . TYR A 1 159 ? 2.953 -6.930 10.136 1.00 91.19 159 TYR A C 1
ATOM 1228 O O . TYR A 1 159 ? 1.740 -6.796 9.997 1.00 91.19 159 TYR A O 1
ATOM 1236 N N . HIS A 1 160 ? 3.655 -7.767 9.366 1.00 93.31 160 HIS A N 1
ATOM 1237 C CA . HIS A 1 160 ? 3.133 -8.292 8.100 1.00 93.31 160 HIS A CA 1
ATOM 1238 C C . HIS A 1 160 ? 2.091 -9.405 8.268 1.00 93.31 160 HIS A C 1
ATOM 1240 O O . HIS A 1 160 ? 1.071 -9.397 7.578 1.00 93.31 160 HIS A O 1
ATOM 1246 N N . GLU A 1 161 ? 2.299 -10.348 9.200 1.00 92.19 161 GLU A N 1
ATOM 1247 C CA . GLU A 1 161 ? 1.331 -11.435 9.404 1.00 92.19 161 GLU A CA 1
ATOM 1248 C C . GLU A 1 161 ? 0.036 -10.896 10.020 1.00 92.19 161 GLU A C 1
ATOM 1250 O O . GLU A 1 161 ? -1.057 -11.272 9.596 1.00 92.19 161 GLU A O 1
ATOM 1255 N N . VAL A 1 162 ? 0.146 -9.985 10.994 1.00 87.88 162 VAL A N 1
ATOM 1256 C CA . VAL A 1 162 ? -1.018 -9.368 11.648 1.00 87.88 162 VAL A CA 1
ATOM 1257 C C . VAL A 1 162 ? -1.777 -8.474 10.670 1.00 87.88 162 VAL A C 1
ATOM 1259 O O . VAL A 1 162 ? -2.990 -8.640 10.526 1.00 87.88 162 VAL A O 1
ATOM 1262 N N . GLY A 1 163 ? -1.074 -7.576 9.970 1.00 89.12 163 GLY A N 1
ATOM 1263 C CA . GLY A 1 163 ? -1.678 -6.607 9.055 1.00 89.12 163 GLY A CA 1
ATOM 1264 C C . GLY A 1 163 ? -2.487 -7.263 7.936 1.00 89.12 163 GLY A C 1
ATOM 1265 O O . GLY A 1 163 ? -3.588 -6.811 7.625 1.00 89.12 163 GLY A O 1
ATOM 1266 N N . LEU A 1 164 ? -1.996 -8.373 7.374 1.00 93.38 164 LEU A N 1
ATOM 1267 C CA . LEU A 1 164 ? -2.663 -9.044 6.258 1.00 93.38 164 LEU A CA 1
ATOM 1268 C C . LEU A 1 164 ? -3.630 -10.147 6.708 1.00 93.38 164 LEU A C 1
ATOM 1270 O O . LEU A 1 164 ? -4.788 -10.177 6.275 1.00 93.38 164 LEU A O 1
ATOM 1274 N N . HIS A 1 165 ? -3.189 -11.088 7.549 1.00 92.31 165 HIS A N 1
ATOM 1275 C CA . HIS A 1 165 ? -3.982 -12.292 7.819 1.00 92.31 165 HIS A CA 1
ATOM 1276 C C . HIS A 1 165 ? -5.165 -12.038 8.753 1.00 92.31 165 HIS A C 1
ATOM 1278 O O . HIS A 1 165 ? -6.181 -12.726 8.631 1.00 92.31 165 HIS A O 1
ATOM 1284 N N . TRP A 1 166 ? -5.090 -11.034 9.636 1.00 89.38 166 TRP A N 1
ATOM 1285 C CA . TRP A 1 166 ? -6.241 -10.695 10.472 1.00 89.38 166 TRP A CA 1
ATOM 1286 C C . TRP A 1 166 ? -7.387 -10.124 9.636 1.00 89.38 166 TRP A C 1
ATOM 1288 O O . TRP A 1 166 ? -8.536 -10.491 9.854 1.00 89.38 166 TRP A O 1
ATOM 1298 N N . ALA A 1 167 ? -7.105 -9.275 8.647 1.00 93.19 167 ALA A N 1
ATOM 1299 C CA . ALA A 1 167 ? -8.132 -8.779 7.733 1.00 93.19 167 ALA A CA 1
ATOM 1300 C C . ALA A 1 167 ? -8.705 -9.911 6.866 1.00 93.19 167 ALA A C 1
ATOM 1302 O O . ALA A 1 167 ? -9.921 -10.065 6.736 1.00 93.19 167 ALA A O 1
ATOM 1303 N N . ALA A 1 168 ? -7.829 -10.759 6.327 1.00 94.12 168 ALA A N 1
ATOM 1304 C CA . ALA A 1 168 ? -8.203 -11.853 5.440 1.00 94.12 168 ALA A CA 1
ATOM 1305 C C . ALA A 1 168 ? -9.180 -12.868 6.057 1.00 94.12 168 ALA A C 1
ATOM 1307 O O . ALA A 1 168 ? -9.970 -13.465 5.322 1.00 94.12 168 ALA A O 1
ATOM 1308 N N . GLN A 1 169 ? -9.178 -13.056 7.382 1.00 91.12 169 GLN A N 1
ATOM 1309 C CA . GLN A 1 169 ? -10.123 -13.964 8.044 1.00 91.12 169 GLN A CA 1
ATOM 1310 C C . GLN A 1 169 ? -11.587 -13.515 7.880 1.00 91.12 169 GLN A C 1
ATOM 1312 O O . GLN A 1 169 ? -12.491 -14.337 7.980 1.00 91.12 169 GLN A O 1
ATOM 1317 N N . TYR A 1 170 ? -11.848 -12.235 7.606 1.00 93.25 170 TYR A N 1
ATOM 1318 C CA . TYR A 1 170 ? -13.208 -11.727 7.407 1.00 93.25 170 TYR A CA 1
ATOM 1319 C C . TYR A 1 170 ? -13.672 -11.781 5.948 1.00 93.25 170 TYR A C 1
ATOM 1321 O O . TYR A 1 170 ? -14.848 -11.540 5.667 1.00 93.25 170 TYR A O 1
ATOM 1329 N N . VAL A 1 171 ? -12.779 -12.159 5.030 1.00 93.81 171 VAL A N 1
ATOM 1330 C CA . VAL A 1 171 ? -13.089 -12.343 3.613 1.00 93.81 171 VAL A CA 1
ATOM 1331 C C . VAL A 1 171 ? -13.319 -13.823 3.320 1.00 93.81 171 VAL A C 1
ATOM 1333 O O . VAL A 1 171 ? -12.564 -14.697 3.747 1.00 93.81 171 VAL A O 1
ATOM 1336 N N . ASP A 1 172 ? -14.349 -14.131 2.530 1.00 92.50 172 ASP A N 1
ATOM 1337 C CA . ASP A 1 172 ? -14.672 -15.513 2.177 1.00 92.50 172 ASP A CA 1
ATOM 1338 C C . ASP A 1 172 ? -13.573 -16.174 1.324 1.00 92.50 172 ASP A C 1
ATOM 1340 O O . ASP A 1 172 ? -13.340 -17.373 1.457 1.00 92.50 172 ASP A O 1
ATOM 1344 N N . LYS A 1 173 ? -12.882 -15.446 0.447 1.00 94.75 173 LYS A N 1
ATOM 1345 C CA . LYS A 1 173 ? -11.700 -15.924 -0.285 1.00 94.75 17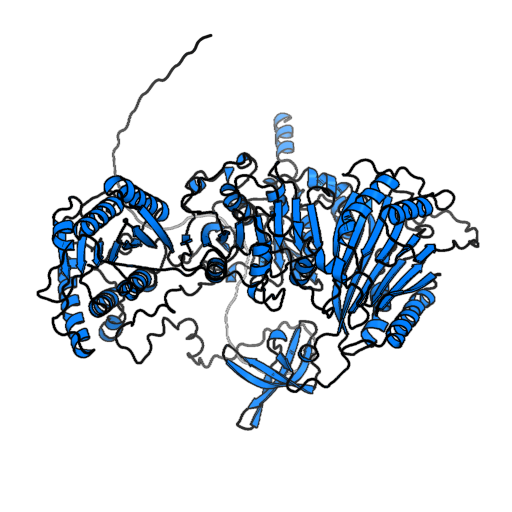3 LYS A CA 1
ATOM 1346 C C . LYS A 1 173 ? -10.777 -14.753 -0.589 1.00 94.75 173 LYS A C 1
ATOM 1348 O O . LYS A 1 173 ? -11.257 -13.707 -1.002 1.00 94.75 173 LYS A O 1
ATOM 1353 N N . VAL A 1 174 ? -9.471 -14.959 -0.454 1.00 97.00 174 VAL A N 1
ATOM 1354 C CA . VAL A 1 174 ? -8.466 -13.972 -0.864 1.00 97.00 174 VAL A CA 1
ATOM 1355 C C . VAL A 1 174 ? -8.034 -14.295 -2.294 1.00 97.00 174 VAL A C 1
ATOM 1357 O O . VAL A 1 174 ? -7.268 -15.237 -2.506 1.00 97.00 174 VAL A O 1
ATOM 1360 N N . GLU A 1 175 ? -8.572 -13.574 -3.277 1.00 97.75 175 GLU A N 1
ATOM 1361 C CA . GLU A 1 175 ? -8.285 -13.775 -4.707 1.00 97.75 175 GLU A CA 1
ATOM 1362 C C . GLU A 1 175 ? -7.503 -12.586 -5.283 1.00 97.75 175 GLU A C 1
ATOM 1364 O O . GLU A 1 175 ? -6.565 -12.782 -6.064 1.00 97.75 175 GLU A O 1
ATOM 1369 N N . ARG A 1 176 ? -7.857 -11.357 -4.884 1.00 98.50 176 ARG A N 1
ATOM 1370 C CA . ARG A 1 176 ? -7.273 -10.115 -5.409 1.00 98.50 176 ARG A CA 1
ATOM 1371 C C . ARG A 1 176 ? -6.818 -9.190 -4.284 1.00 98.50 176 ARG A C 1
ATOM 1373 O O . ARG A 1 176 ? -7.641 -8.706 -3.507 1.00 98.50 176 ARG A O 1
ATOM 1380 N N . VAL A 1 177 ? -5.517 -8.915 -4.236 1.00 98.56 177 VAL A N 1
ATOM 1381 C CA . VAL A 1 177 ? -4.874 -8.057 -3.228 1.00 98.56 177 VAL A CA 1
ATOM 1382 C C . VAL A 1 177 ? -4.184 -6.883 -3.920 1.00 98.56 177 VAL A C 1
ATOM 1384 O O . VAL A 1 177 ? -3.544 -7.065 -4.953 1.00 98.56 177 VAL A O 1
ATOM 1387 N N . LEU A 1 178 ? -4.306 -5.678 -3.378 1.00 98.25 178 LEU A N 1
ATOM 1388 C CA . LEU A 1 178 ? -3.495 -4.533 -3.789 1.00 98.25 178 LEU A CA 1
ATOM 1389 C C . LEU A 1 178 ? -2.794 -3.959 -2.567 1.00 98.25 178 LEU A C 1
ATOM 1391 O O . LEU A 1 178 ? -3.400 -3.882 -1.502 1.00 98.25 178 LEU A O 1
ATOM 1395 N N . PHE A 1 179 ? -1.538 -3.560 -2.715 1.00 96.88 179 PHE A N 1
ATOM 1396 C CA . PHE A 1 179 ? -0.815 -2.820 -1.692 1.00 96.88 179 PHE A CA 1
ATOM 1397 C C . PHE A 1 179 ? -0.174 -1.565 -2.293 1.00 96.88 179 PHE A C 1
ATOM 1399 O O . PHE A 1 179 ? 0.256 -1.569 -3.448 1.00 96.88 179 PHE A O 1
ATOM 1406 N N . VAL A 1 180 ? -0.164 -0.486 -1.516 1.00 95.06 180 VAL A N 1
ATOM 1407 C CA . VAL A 1 180 ? 0.472 0.794 -1.848 1.00 95.06 180 VAL A CA 1
ATOM 1408 C C . VAL A 1 180 ? 1.608 1.026 -0.865 1.00 95.06 180 VAL A C 1
ATOM 1410 O O . VAL A 1 180 ? 1.384 0.878 0.333 1.00 95.06 180 VAL A O 1
ATOM 1413 N N . GLY A 1 181 ? 2.791 1.367 -1.367 1.00 92.38 181 GLY A N 1
ATOM 1414 C CA . GLY A 1 181 ? 4.040 1.243 -0.622 1.00 92.38 181 GLY A CA 1
ATOM 1415 C C . GLY A 1 181 ? 4.460 -0.222 -0.528 1.00 92.38 181 GLY A C 1
ATOM 1416 O O . GLY A 1 181 ? 4.318 -0.979 -1.494 1.00 92.38 181 GLY A O 1
ATOM 1417 N N . GLY A 1 182 ? 4.945 -0.648 0.640 1.00 91.31 182 GLY A N 1
ATOM 1418 C CA . GLY A 1 182 ? 5.350 -2.041 0.853 1.00 91.31 182 GLY A CA 1
ATOM 1419 C C . GLY A 1 182 ? 6.509 -2.472 -0.047 1.00 91.31 182 GLY A C 1
ATOM 1420 O O . GLY A 1 182 ? 6.602 -3.639 -0.450 1.00 91.31 182 GLY A O 1
ATOM 1421 N N . GLY A 1 183 ? 7.400 -1.532 -0.384 1.00 92.31 183 GLY A N 1
ATOM 1422 C CA . GLY A 1 183 ? 8.563 -1.762 -1.233 1.00 92.31 183 GLY A CA 1
ATOM 1423 C C . GLY A 1 183 ? 9.432 -2.914 -0.746 1.00 92.31 183 GLY A C 1
ATOM 1424 O O . GLY A 1 183 ? 10.061 -3.585 -1.559 1.00 92.31 183 GLY A O 1
ATOM 1425 N N . ASP A 1 184 ? 9.390 -3.238 0.544 1.00 94.00 184 ASP A N 1
ATOM 1426 C CA . ASP A 1 184 ? 10.098 -4.371 1.120 1.00 94.00 184 ASP A CA 1
ATOM 1427 C C . ASP A 1 184 ? 9.614 -5.767 0.675 1.00 94.00 184 ASP A C 1
ATOM 1429 O O . ASP A 1 184 ? 10.277 -6.771 0.957 1.00 94.00 184 ASP A O 1
ATOM 1433 N N . SER A 1 185 ? 8.495 -5.829 -0.057 1.00 95.00 185 SER A N 1
ATOM 1434 C CA . SER A 1 185 ? 7.864 -7.035 -0.607 1.00 95.00 185 SER A CA 1
ATOM 1435 C C . SER A 1 185 ? 7.369 -8.052 0.431 1.00 95.00 185 SER A C 1
ATOM 1437 O O . SER A 1 185 ? 7.082 -9.201 0.080 1.00 95.00 185 SER A O 1
ATOM 1439 N N . MET A 1 186 ? 7.229 -7.674 1.702 1.00 93.50 186 MET A N 1
ATOM 1440 C CA . MET A 1 186 ? 6.771 -8.597 2.745 1.00 93.50 186 MET A CA 1
ATOM 1441 C C . MET A 1 186 ? 5.24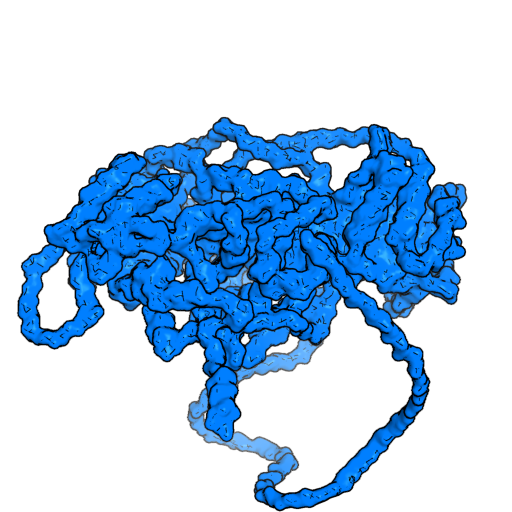9 -8.750 2.767 1.00 93.50 186 MET A C 1
ATOM 1443 O O . MET A 1 186 ? 4.761 -9.863 2.959 1.00 93.50 186 MET A O 1
ATOM 1447 N N . MET A 1 187 ? 4.486 -7.697 2.454 1.00 94.44 187 MET A N 1
ATOM 1448 C CA . MET A 1 187 ? 3.037 -7.833 2.222 1.00 94.44 187 MET A CA 1
ATOM 1449 C C . MET A 1 187 ? 2.743 -8.762 1.037 1.00 94.44 187 MET A C 1
ATOM 1451 O O . MET A 1 187 ? 1.845 -9.602 1.107 1.00 94.44 187 MET A O 1
ATOM 1455 N N . LEU A 1 188 ? 3.552 -8.682 -0.026 1.00 96.69 188 LEU A N 1
ATOM 1456 C CA . LEU A 1 188 ? 3.493 -9.623 -1.145 1.00 96.69 188 LEU A CA 1
ATOM 1457 C C . LEU A 1 188 ? 3.806 -11.057 -0.692 1.00 96.69 188 LEU A C 1
ATOM 1459 O O . LEU A 1 188 ? 3.082 -11.984 -1.058 1.00 96.69 188 LEU A O 1
ATOM 1463 N N . TYR A 1 189 ? 4.855 -11.243 0.115 1.00 94.75 189 TYR A N 1
ATOM 1464 C CA . TYR A 1 189 ? 5.230 -12.553 0.653 1.00 94.75 189 TYR A CA 1
ATOM 1465 C C . TYR A 1 189 ? 4.085 -13.202 1.448 1.00 94.75 189 TYR A C 1
ATOM 1467 O O . TYR A 1 189 ? 3.781 -14.376 1.230 1.00 94.75 189 TYR A O 1
ATOM 1475 N N . GLU A 1 190 ? 3.405 -12.444 2.313 1.00 95.12 190 GLU A N 1
ATOM 1476 C CA . GLU A 1 190 ? 2.266 -12.949 3.091 1.00 95.12 190 GLU A CA 1
ATOM 1477 C C . GLU A 1 190 ? 1.012 -13.178 2.221 1.00 95.12 190 GLU A C 1
ATOM 1479 O O . GLU A 1 190 ? 0.302 -14.171 2.403 1.00 95.12 190 GLU A O 1
ATOM 1484 N N . ALA A 1 191 ? 0.762 -12.332 1.213 1.00 96.31 191 ALA A N 1
ATOM 1485 C CA . ALA A 1 191 ? -0.343 -12.513 0.267 1.00 96.31 191 ALA A CA 1
ATOM 1486 C C . ALA A 1 191 ? -0.197 -13.803 -0.560 1.00 96.31 191 ALA A C 1
ATOM 1488 O O . ALA A 1 191 ? -1.172 -14.524 -0.778 1.00 96.31 191 ALA A O 1
ATOM 1489 N N . LEU A 1 192 ? 1.018 -14.140 -1.001 1.00 95.00 192 LEU A N 1
ATOM 1490 C CA . LEU A 1 192 ? 1.265 -15.321 -1.837 1.00 95.00 192 LEU A CA 1
ATOM 1491 C C . LEU A 1 192 ? 1.130 -16.660 -1.091 1.00 95.00 192 LEU A C 1
ATOM 1493 O O . LEU A 1 192 ? 1.088 -17.706 -1.744 1.00 95.00 192 LEU A O 1
ATOM 1497 N N . LYS A 1 193 ? 0.988 -16.655 0.243 1.00 93.75 193 LYS A N 1
ATOM 1498 C CA . LYS A 1 193 ? 0.649 -17.862 1.020 1.00 93.75 193 LYS A CA 1
ATOM 1499 C C . LYS A 1 193 ? -0.763 -18.376 0.721 1.00 93.75 193 LYS A C 1
ATOM 1501 O O . LYS A 1 193 ? -1.031 -19.562 0.898 1.00 93.75 193 LYS A O 1
ATOM 1506 N N . TYR A 1 194 ? -1.666 -17.521 0.235 1.00 95.25 194 TYR A N 1
ATOM 1507 C CA . TYR A 1 194 ? -3.028 -17.922 -0.112 1.00 95.25 194 TYR A CA 1
ATOM 1508 C C . TYR A 1 194 ? -3.063 -18.603 -1.489 1.00 95.25 194 TYR A C 1
ATOM 1510 O O . TYR A 1 194 ? -2.866 -17.948 -2.516 1.00 95.25 194 TYR A O 1
ATOM 1518 N N . PRO A 1 195 ? -3.402 -19.903 -1.576 1.00 93.31 195 PRO A N 1
ATOM 1519 C CA . PRO A 1 195 ? -3.429 -20.614 -2.855 1.00 93.31 195 PRO A CA 1
ATOM 1520 C C . PRO A 1 195 ? -4.529 -20.106 -3.798 1.00 93.31 195 PRO A C 1
ATOM 1522 O O . PRO A 1 195 ? -4.455 -20.345 -5.003 1.00 93.31 195 PRO A O 1
ATOM 1525 N N . THR A 1 196 ? -5.541 -19.418 -3.258 1.00 96.00 196 THR A N 1
ATOM 1526 C CA . THR A 1 196 ? -6.638 -18.795 -4.008 1.00 96.00 196 THR A CA 1
ATOM 1527 C C . THR A 1 196 ? -6.251 -17.486 -4.682 1.00 96.00 196 THR A C 1
ATOM 1529 O O . THR A 1 196 ? -7.033 -17.004 -5.489 1.00 96.00 196 THR A O 1
ATOM 1532 N N . VAL A 1 197 ? -5.080 -16.911 -4.384 1.00 97.25 197 VAL A N 1
ATOM 1533 C CA . VAL A 1 197 ? -4.660 -15.641 -4.984 1.00 97.25 197 VAL A CA 1
ATOM 1534 C C . VAL A 1 197 ? -4.448 -15.796 -6.485 1.00 97.25 197 VAL A C 1
ATOM 1536 O O . VAL A 1 197 ? -3.634 -16.607 -6.952 1.00 97.25 197 VAL A O 1
ATOM 1539 N N . GLU A 1 198 ? -5.190 -14.965 -7.212 1.00 96.62 198 GLU A N 1
ATOM 1540 C CA . GLU A 1 198 ? -5.192 -14.823 -8.664 1.00 96.62 198 GLU A CA 1
ATOM 1541 C C . GLU A 1 198 ? -4.434 -13.566 -9.098 1.00 96.62 198 GLU A C 1
ATOM 1543 O O . GLU A 1 198 ? -3.824 -13.568 -10.164 1.00 96.62 198 GLU A O 1
ATOM 1548 N N . LYS A 1 199 ? -4.465 -12.494 -8.290 1.00 97.25 199 LYS A N 1
ATOM 1549 C CA . LYS A 1 199 ? -3.763 -11.238 -8.583 1.00 97.25 199 LYS A CA 1
ATOM 1550 C C . LYS A 1 199 ? -3.331 -10.504 -7.306 1.00 97.25 199 LYS A C 1
ATOM 1552 O O . LYS A 1 199 ? -4.127 -10.312 -6.394 1.00 97.25 199 LYS A O 1
ATOM 1557 N N . VAL A 1 200 ? -2.095 -10.028 -7.294 1.00 98.31 200 VAL A N 1
ATOM 1558 C CA . VAL A 1 200 ? -1.502 -9.104 -6.334 1.00 98.31 200 VAL A CA 1
ATOM 1559 C C . VAL A 1 200 ? -0.920 -7.934 -7.118 1.00 98.31 200 VAL A C 1
ATOM 1561 O O . VAL A 1 200 ? -0.123 -8.144 -8.034 1.00 98.31 200 VAL A O 1
ATOM 1564 N N . VAL A 1 201 ? -1.332 -6.714 -6.786 1.00 97.81 201 VAL A N 1
ATOM 1565 C CA . VAL A 1 201 ? -0.841 -5.484 -7.418 1.00 97.81 201 VAL A CA 1
ATOM 1566 C C . VAL A 1 201 ? -0.074 -4.662 -6.385 1.00 97.81 201 VAL A C 1
ATOM 1568 O O . VAL A 1 201 ? -0.641 -4.322 -5.352 1.00 97.81 201 VAL A O 1
ATOM 1571 N N . GLY A 1 202 ? 1.189 -4.351 -6.660 1.00 97.25 202 GLY A N 1
ATOM 1572 C CA . GLY A 1 202 ? 2.019 -3.470 -5.838 1.00 97.25 202 GLY A CA 1
ATOM 1573 C C . GLY A 1 202 ? 2.209 -2.113 -6.505 1.00 97.25 202 GLY A C 1
ATOM 1574 O O . GLY A 1 202 ? 2.658 -2.061 -7.653 1.00 97.25 202 GLY A O 1
ATOM 1575 N N . LEU A 1 203 ? 1.861 -1.035 -5.803 1.00 96.19 203 LEU A N 1
ATOM 1576 C CA . LEU A 1 203 ? 2.138 0.346 -6.208 1.00 96.19 203 LEU A CA 1
ATOM 1577 C C . LEU A 1 203 ? 3.245 0.895 -5.302 1.00 96.19 203 LEU A C 1
ATOM 1579 O O . LEU A 1 203 ? 2.974 1.210 -4.149 1.00 96.19 203 LEU A O 1
ATOM 1583 N N . GLU A 1 204 ? 4.474 0.996 -5.798 1.00 93.94 204 GLU A N 1
ATOM 1584 C CA . GLU A 1 204 ? 5.641 1.402 -5.000 1.00 93.94 204 GLU A CA 1
ATOM 1585 C C . GLU A 1 204 ? 6.330 2.601 -5.643 1.00 93.94 204 GLU A C 1
ATOM 1587 O O . GLU A 1 204 ? 6.569 2.607 -6.844 1.00 93.94 204 GLU A O 1
ATOM 1592 N N . LEU A 1 205 ? 6.677 3.615 -4.858 1.00 90.88 205 LEU A N 1
ATOM 1593 C CA . LEU A 1 205 ? 7.334 4.808 -5.382 1.00 90.88 205 LEU A CA 1
ATOM 1594 C C . LEU A 1 205 ? 8.767 4.505 -5.835 1.00 90.88 205 LEU A C 1
ATOM 1596 O O . LEU A 1 205 ? 9.173 4.906 -6.926 1.00 90.88 205 LEU A O 1
ATOM 1600 N N . ASP A 1 206 ? 9.517 3.779 -5.009 1.00 90.31 206 ASP A N 1
ATOM 1601 C CA . ASP A 1 206 ? 10.964 3.652 -5.102 1.00 90.31 206 ASP A CA 1
ATOM 1602 C C . ASP A 1 206 ? 11.402 2.187 -5.251 1.00 90.31 206 ASP A C 1
ATOM 1604 O O . ASP A 1 206 ? 11.534 1.422 -4.291 1.00 90.31 206 ASP A O 1
ATOM 1608 N N . GLN A 1 207 ? 11.730 1.793 -6.485 1.00 91.06 207 GLN A N 1
ATOM 1609 C CA . GLN A 1 207 ? 12.254 0.453 -6.772 1.00 91.06 207 GLN A CA 1
ATOM 1610 C C . GLN A 1 207 ? 13.564 0.146 -6.014 1.00 91.06 207 GLN A C 1
ATOM 1612 O O . GLN A 1 207 ? 13.897 -1.030 -5.806 1.00 91.06 207 GLN A O 1
ATOM 1617 N N . THR A 1 208 ? 14.318 1.168 -5.590 1.00 90.62 208 THR A N 1
ATOM 1618 C CA . THR A 1 208 ? 15.541 0.992 -4.791 1.00 90.62 208 THR A CA 1
ATOM 1619 C C . THR A 1 208 ? 15.226 0.252 -3.496 1.00 90.62 208 THR A C 1
ATOM 1621 O O . THR A 1 208 ? 15.933 -0.706 -3.171 1.00 90.62 208 THR A O 1
ATOM 1624 N N . VAL A 1 209 ? 14.119 0.603 -2.826 1.00 93.38 209 VAL A N 1
ATOM 1625 C CA . VAL A 1 209 ? 13.648 -0.062 -1.600 1.00 93.38 209 VAL A CA 1
ATOM 1626 C C . VAL A 1 209 ? 13.453 -1.554 -1.856 1.00 93.38 209 VAL A C 1
ATOM 1628 O O . VAL A 1 209 ? 14.015 -2.382 -1.141 1.00 93.38 209 VAL A O 1
ATOM 1631 N N . THR A 1 210 ? 12.767 -1.921 -2.940 1.00 93.88 210 THR A N 1
ATOM 1632 C CA . THR A 1 210 ? 12.522 -3.326 -3.304 1.00 93.88 210 THR A CA 1
ATOM 1633 C C . THR A 1 210 ? 13.789 -4.130 -3.560 1.00 93.88 210 THR A C 1
ATOM 1635 O O . THR A 1 210 ? 13.934 -5.259 -3.078 1.00 93.88 210 THR A O 1
ATOM 1638 N N . ARG A 1 211 ? 14.747 -3.566 -4.296 1.00 91.44 211 ARG A N 1
ATOM 1639 C CA . ARG A 1 211 ? 16.003 -4.265 -4.618 1.00 91.44 211 ARG A CA 1
ATOM 1640 C C . ARG A 1 211 ? 16.871 -4.474 -3.383 1.00 91.44 211 ARG A C 1
ATOM 1642 O O . ARG A 1 211 ? 17.463 -5.547 -3.214 1.00 91.44 211 ARG A O 1
ATOM 1649 N N . TYR A 1 212 ? 16.940 -3.461 -2.526 1.00 92.00 212 TYR A N 1
ATOM 1650 C CA . TYR A 1 212 ? 17.708 -3.515 -1.290 1.00 92.00 212 TYR A CA 1
ATOM 1651 C C . TYR A 1 212 ? 17.036 -4.387 -0.228 1.00 92.00 212 TYR A C 1
ATOM 1653 O O . TYR A 1 212 ? 17.724 -5.143 0.462 1.00 92.00 212 TYR A O 1
ATOM 1661 N N . ALA A 1 213 ? 15.706 -4.403 -0.167 1.00 93.00 213 ALA A N 1
ATOM 1662 C CA . ALA A 1 213 ? 14.981 -5.344 0.672 1.00 93.00 213 ALA A CA 1
ATOM 1663 C C . ALA A 1 213 ? 15.292 -6.796 0.288 1.00 93.00 213 ALA A C 1
ATOM 1665 O O . ALA A 1 213 ? 15.581 -7.616 1.162 1.00 93.00 213 ALA A O 1
ATOM 1666 N N . TYR A 1 214 ? 15.393 -7.107 -1.007 1.00 93.00 214 TYR A N 1
ATOM 1667 C CA . TYR A 1 214 ? 15.825 -8.437 -1.428 1.00 93.00 214 TYR A CA 1
ATOM 1668 C C . TYR A 1 214 ? 17.274 -8.758 -0.997 1.00 93.00 214 TYR A C 1
ATOM 1670 O O . TYR A 1 214 ? 17.553 -9.848 -0.483 1.00 93.00 214 TYR A O 1
ATOM 1678 N N . LYS A 1 215 ? 18.194 -7.787 -1.105 1.00 90.44 215 LYS A N 1
ATOM 1679 C CA . LYS A 1 215 ? 19.595 -7.905 -0.643 1.00 90.44 215 LYS A CA 1
ATOM 1680 C C . LYS A 1 215 ? 19.700 -8.179 0.864 1.00 90.44 215 LYS A C 1
ATOM 1682 O O . LYS A 1 215 ? 20.474 -9.057 1.260 1.00 90.44 215 LYS A O 1
ATOM 1687 N N . TYR A 1 216 ? 18.931 -7.481 1.703 1.00 90.19 216 TYR A N 1
ATOM 1688 C CA . TYR A 1 216 ? 19.075 -7.530 3.169 1.00 90.19 216 TYR A CA 1
ATOM 1689 C C . TYR A 1 216 ? 18.100 -8.464 3.886 1.00 90.19 216 TYR A C 1
ATOM 1691 O O . TYR A 1 216 ? 18.489 -9.086 4.880 1.00 90.19 216 TYR A O 1
ATOM 1699 N N . PHE A 1 217 ? 16.889 -8.636 3.365 1.00 90.88 217 PHE A N 1
ATOM 1700 C CA . PHE A 1 217 ? 15.832 -9.440 3.981 1.00 90.88 217 PHE A CA 1
ATOM 1701 C C . PHE A 1 217 ? 15.481 -10.706 3.205 1.00 90.88 217 PHE A C 1
ATOM 1703 O O . PHE A 1 217 ? 14.793 -11.560 3.756 1.00 90.88 217 PHE A O 1
ATOM 1710 N N . GLY A 1 218 ? 15.947 -10.861 1.961 1.00 90.50 218 GLY A N 1
ATOM 1711 C CA . GLY A 1 218 ? 15.653 -12.038 1.140 1.00 90.50 218 GLY A CA 1
ATOM 1712 C C . GLY A 1 218 ? 14.204 -12.103 0.644 1.00 90.50 218 GLY A C 1
ATOM 1713 O O . GLY A 1 218 ? 13.780 -13.162 0.173 1.00 90.50 218 GLY A O 1
ATOM 1714 N N . SER A 1 219 ? 13.446 -11.006 0.740 1.00 91.25 219 SER A N 1
ATOM 1715 C CA . SER A 1 219 ? 12.104 -10.871 0.171 1.00 91.25 219 SER A CA 1
ATOM 1716 C C . SER A 1 219 ? 12.168 -10.669 -1.334 1.00 91.25 219 SER A C 1
ATOM 1718 O O . SER A 1 219 ? 12.799 -9.741 -1.830 1.00 91.25 219 SER A O 1
ATOM 1720 N N . GLN A 1 220 ? 11.530 -11.567 -2.078 1.00 91.81 220 GLN A N 1
ATOM 1721 C CA . GLN A 1 220 ? 11.498 -11.482 -3.532 1.00 91.81 220 GLN A CA 1
ATOM 1722 C C . GLN A 1 220 ? 10.319 -10.623 -3.995 1.00 91.81 220 GLN A C 1
ATOM 1724 O O . GLN A 1 220 ? 9.201 -10.838 -3.526 1.00 91.81 220 GLN A O 1
ATOM 1729 N N . PRO A 1 221 ? 10.518 -9.747 -4.994 1.00 93.62 221 PRO A N 1
ATOM 1730 C CA . PRO A 1 221 ? 9.416 -9.014 -5.606 1.00 93.62 221 PRO A CA 1
ATOM 1731 C C . PRO A 1 221 ? 8.584 -9.863 -6.576 1.00 93.62 221 PRO A C 1
ATOM 1733 O O . PRO A 1 221 ? 7.536 -9.421 -7.029 1.00 93.62 221 PRO A O 1
ATOM 1736 N N . HIS A 1 222 ? 9.036 -11.073 -6.927 1.00 94.00 222 HIS A N 1
ATOM 1737 C CA . HIS A 1 222 ? 8.327 -11.992 -7.823 1.00 94.00 222 HIS A CA 1
ATOM 1738 C C . HIS A 1 222 ? 7.893 -11.378 -9.168 1.00 94.00 222 HIS A C 1
ATOM 1740 O O . HIS A 1 222 ? 6.805 -11.667 -9.669 1.00 94.00 222 HIS A O 1
ATOM 1746 N N . TRP A 1 223 ? 8.759 -10.567 -9.794 1.00 92.38 223 TRP A N 1
ATOM 1747 C CA . TRP A 1 223 ? 8.540 -10.042 -11.154 1.00 92.38 223 TRP A CA 1
ATOM 1748 C C . TRP A 1 223 ? 8.329 -11.147 -12.204 1.00 92.38 223 TRP A C 1
ATOM 1750 O O . TRP A 1 223 ? 7.845 -10.868 -13.298 1.00 92.38 223 TRP A O 1
ATOM 1760 N N . ASP A 1 224 ? 8.681 -12.391 -11.876 1.00 88.88 224 ASP A N 1
ATOM 1761 C CA . ASP A 1 224 ? 8.526 -13.596 -12.688 1.00 88.88 224 ASP A CA 1
ATOM 1762 C C . ASP A 1 224 ? 7.170 -14.305 -12.558 1.00 88.88 224 ASP A C 1
ATOM 1764 O O . ASP A 1 224 ? 6.857 -15.197 -13.346 1.00 88.88 224 ASP A O 1
ATOM 1768 N N . GLN A 1 225 ? 6.327 -13.928 -11.593 1.00 86.50 225 GLN A N 1
ATOM 1769 C CA . GLN A 1 225 ? 5.005 -14.537 -11.399 1.00 86.50 225 GLN A CA 1
ATOM 1770 C C . GLN A 1 225 ? 3.897 -13.757 -12.113 1.00 86.50 225 GLN A C 1
ATOM 1772 O O . GLN A 1 225 ? 2.888 -13.398 -11.517 1.00 86.50 225 GLN A O 1
ATOM 1777 N N . HIS A 1 226 ? 4.065 -13.514 -13.408 1.00 78.75 226 HIS A N 1
ATOM 1778 C CA . HIS A 1 226 ? 3.270 -12.581 -14.226 1.00 78.75 226 HIS A CA 1
ATOM 1779 C C . HIS A 1 226 ? 1.751 -12.713 -14.189 1.00 78.75 226 HIS A C 1
ATOM 1781 O O . HIS A 1 226 ? 1.050 -11.716 -14.372 1.00 78.75 226 HIS A O 1
ATOM 1787 N N . GLU A 1 227 ? 1.230 -13.930 -14.036 1.00 82.81 227 GLU A N 1
ATOM 1788 C CA . GLU A 1 227 ? -0.217 -14.128 -13.928 1.00 82.81 227 GLU A CA 1
ATOM 1789 C C . GLU A 1 227 ? -0.737 -13.510 -12.624 1.00 82.81 227 GLU A C 1
ATOM 1791 O O . GLU A 1 227 ? -1.755 -12.811 -12.626 1.00 82.81 227 GLU A O 1
ATOM 1796 N N . LYS A 1 228 ? 0.034 -13.687 -11.544 1.00 91.38 228 LYS A N 1
ATOM 1797 C CA . LYS A 1 228 ? -0.340 -13.342 -10.176 1.00 91.38 228 LYS A CA 1
ATOM 1798 C C . LYS A 1 228 ? 0.189 -12.003 -9.702 1.00 91.38 228 LYS A C 1
ATOM 1800 O O . LYS A 1 228 ? -0.515 -11.360 -8.952 1.00 91.38 228 LYS A O 1
ATOM 1805 N N . VAL A 1 229 ? 1.380 -11.571 -10.089 1.00 95.69 229 VAL A N 1
ATOM 1806 C CA . VAL A 1 229 ? 2.051 -10.410 -9.491 1.00 95.69 229 VAL A CA 1
ATOM 1807 C C . VAL A 1 229 ? 2.233 -9.316 -10.530 1.00 95.69 229 VAL A C 1
ATOM 1809 O O . VAL A 1 229 ? 2.678 -9.561 -11.652 1.00 95.69 229 VAL A O 1
ATOM 1812 N N . GLU A 1 230 ? 1.865 -8.097 -10.153 1.00 95.62 230 GLU A N 1
ATOM 1813 C CA . GLU A 1 230 ? 1.958 -6.917 -10.998 1.00 95.62 230 GLU A CA 1
ATOM 1814 C C . GLU A 1 230 ? 2.504 -5.729 -10.208 1.00 95.62 230 GLU A C 1
ATOM 1816 O O . GLU A 1 230 ? 1.874 -5.276 -9.261 1.00 95.62 230 GLU A O 1
ATOM 1821 N N . TRP A 1 231 ? 3.655 -5.205 -10.624 1.00 96.12 231 TRP A N 1
ATOM 1822 C CA . TRP A 1 231 ? 4.262 -4.022 -10.015 1.00 96.12 231 TRP A CA 1
ATOM 1823 C C . TRP A 1 231 ? 4.097 -2.789 -10.892 1.00 96.12 231 TRP A C 1
ATOM 1825 O O . TRP A 1 231 ? 4.286 -2.867 -12.112 1.00 96.12 231 TRP A O 1
ATOM 1835 N N . TRP A 1 232 ? 3.804 -1.668 -10.243 1.00 95.31 232 TRP A N 1
ATOM 1836 C CA . TRP A 1 232 ? 3.801 -0.324 -10.801 1.00 95.31 232 TRP A CA 1
ATOM 1837 C C . TRP A 1 232 ? 4.722 0.545 -9.951 1.00 95.31 232 TRP A C 1
ATOM 1839 O O . TRP A 1 232 ? 4.422 0.804 -8.787 1.00 95.31 232 TRP A O 1
ATOM 1849 N N . TYR A 1 233 ? 5.844 0.957 -10.535 1.00 93.56 233 TYR A N 1
ATOM 1850 C CA . TYR A 1 233 ? 6.794 1.855 -9.898 1.00 93.56 233 TYR A CA 1
ATOM 1851 C C . TYR A 1 233 ? 6.489 3.316 -10.230 1.00 93.56 233 TYR A C 1
ATOM 1853 O O . TYR A 1 233 ? 6.241 3.636 -11.394 1.00 93.56 233 TYR A O 1
ATOM 1861 N N . GLY A 1 234 ? 6.520 4.185 -9.226 1.00 88.50 234 GLY A N 1
ATOM 1862 C CA . GLY A 1 234 ? 6.239 5.617 -9.327 1.00 88.50 234 GLY A CA 1
ATOM 1863 C C . GLY A 1 234 ? 5.063 6.058 -8.453 1.00 88.50 234 GLY A C 1
ATOM 1864 O O . GLY A 1 234 ? 4.442 5.264 -7.752 1.00 88.50 234 GLY A O 1
ATOM 1865 N N . ASP A 1 235 ? 4.751 7.353 -8.498 1.00 85.31 235 ASP A N 1
ATOM 1866 C CA . ASP A 1 235 ? 3.731 7.983 -7.651 1.00 85.31 235 ASP A CA 1
ATOM 1867 C C . ASP A 1 235 ? 2.374 7.254 -7.729 1.00 85.31 235 ASP A C 1
ATOM 1869 O O . ASP A 1 235 ? 1.785 7.086 -8.805 1.00 85.31 235 ASP A O 1
ATOM 1873 N N . ALA A 1 236 ? 1.860 6.828 -6.572 1.00 87.00 236 ALA A N 1
ATOM 1874 C CA . ALA A 1 236 ? 0.591 6.121 -6.462 1.00 87.00 236 ALA A CA 1
ATOM 1875 C C . ALA A 1 236 ? -0.600 6.972 -6.934 1.00 87.00 236 ALA A C 1
ATOM 1877 O O . ALA A 1 236 ? -1.515 6.435 -7.558 1.00 87.00 236 ALA A O 1
ATOM 1878 N N . SER A 1 237 ? -0.581 8.293 -6.720 1.00 81.94 237 SER A N 1
ATOM 1879 C CA . SER A 1 237 ? -1.635 9.204 -7.193 1.00 81.94 237 SER A CA 1
ATOM 1880 C C . SER A 1 237 ? -1.721 9.237 -8.722 1.00 81.94 237 SER A C 1
ATOM 1882 O O . SER A 1 237 ? -2.814 9.318 -9.288 1.00 81.94 237 SER A O 1
ATOM 1884 N N . LYS A 1 238 ? -0.578 9.090 -9.404 1.00 83.56 238 LYS A N 1
ATOM 1885 C CA . LYS A 1 238 ? -0.503 8.950 -10.863 1.00 83.56 238 LYS A CA 1
ATOM 1886 C C . LYS A 1 238 ? -0.883 7.532 -11.290 1.00 83.56 238 LYS A C 1
ATOM 1888 O O . LYS A 1 238 ? -1.696 7.364 -12.195 1.00 83.56 238 LYS A O 1
ATOM 1893 N N . SER A 1 239 ? -0.350 6.514 -10.616 1.00 89.56 239 SER A N 1
ATOM 1894 C CA . SER A 1 239 ? -0.582 5.099 -10.941 1.00 89.56 239 SER A CA 1
ATOM 1895 C C . SER A 1 239 ? -2.048 4.694 -10.819 1.00 89.56 239 SER A C 1
ATOM 1897 O O . SER A 1 239 ? -2.571 4.021 -11.707 1.00 89.56 239 SER A O 1
ATOM 1899 N N . LEU A 1 240 ? -2.748 5.171 -9.786 1.00 89.06 240 LEU A N 1
ATOM 1900 C CA . LEU A 1 240 ? -4.179 4.925 -9.594 1.00 89.06 240 LEU A CA 1
ATOM 1901 C C . LEU A 1 240 ? -5.013 5.391 -10.792 1.00 89.06 240 LEU A C 1
ATOM 1903 O O . LEU A 1 240 ? -5.972 4.706 -11.133 1.00 89.06 240 LEU A O 1
ATOM 1907 N N . LEU A 1 241 ? -4.613 6.485 -11.457 1.00 84.75 241 LEU A N 1
ATOM 1908 C CA . LEU A 1 241 ? -5.279 7.040 -12.648 1.00 84.75 241 LEU A CA 1
ATOM 1909 C C . LEU A 1 241 ? -5.089 6.208 -13.926 1.00 84.75 241 LEU A C 1
ATOM 1911 O O . LEU A 1 241 ? -5.755 6.440 -14.943 1.00 84.75 241 LEU A O 1
ATOM 1915 N N . MET A 1 242 ? -4.132 5.283 -13.893 1.00 88.75 242 MET A N 1
ATOM 1916 C CA . MET A 1 242 ? -3.742 4.427 -15.012 1.00 88.75 242 MET A CA 1
ATOM 1917 C C . MET A 1 242 ? -4.210 2.988 -14.835 1.00 88.75 242 MET A C 1
ATOM 1919 O O . MET A 1 242 ? -4.136 2.209 -15.787 1.00 88.75 242 MET A O 1
ATOM 1923 N N . LEU A 1 243 ? -4.704 2.629 -13.646 1.00 92.06 243 LEU A N 1
ATOM 1924 C CA . LEU A 1 243 ? -5.178 1.279 -13.399 1.00 92.06 243 LEU A CA 1
ATOM 1925 C C . LEU A 1 243 ? -6.355 0.935 -14.325 1.00 92.06 243 LEU A C 1
ATOM 1927 O O . LEU A 1 243 ? -7.227 1.785 -14.563 1.00 92.06 243 LEU A O 1
ATOM 1931 N N . PRO A 1 244 ? -6.415 -0.315 -14.822 1.00 91.50 244 PRO A N 1
ATOM 1932 C CA . PRO A 1 244 ? -7.511 -0.768 -15.667 1.00 91.50 244 PRO A CA 1
ATOM 1933 C C . PRO A 1 244 ? -8.869 -0.569 -14.992 1.00 91.50 244 PRO A C 1
ATOM 1935 O O . PRO A 1 244 ? -9.018 -0.787 -13.790 1.00 91.50 244 PRO A O 1
ATOM 1938 N N . LYS A 1 245 ? -9.896 -0.171 -15.743 1.00 87.69 245 LYS A N 1
ATOM 1939 C CA . LYS A 1 245 ? -11.233 0.094 -15.186 1.00 87.69 245 LYS A CA 1
ATOM 1940 C C . LYS A 1 245 ? -11.807 -1.122 -14.449 1.00 87.69 245 LYS A C 1
ATOM 1942 O O . LYS A 1 245 ? -12.484 -0.958 -13.438 1.00 87.69 245 LYS A O 1
ATOM 1947 N N . GLU A 1 246 ? -11.523 -2.333 -14.915 1.00 89.19 246 GLU A N 1
ATOM 1948 C CA . GLU A 1 246 ? -11.963 -3.587 -14.298 1.00 89.19 246 GLU A CA 1
ATOM 1949 C C . GLU A 1 246 ? -11.321 -3.879 -12.933 1.00 89.19 246 GLU A C 1
ATOM 1951 O O . GLU A 1 246 ? -11.769 -4.786 -12.233 1.00 89.19 246 GLU A O 1
ATOM 1956 N N . TYR A 1 247 ? -10.288 -3.129 -12.534 1.00 93.19 247 TYR A N 1
ATOM 1957 C CA . TYR A 1 247 ? -9.701 -3.233 -11.198 1.00 93.19 247 TYR A CA 1
ATOM 1958 C C . TYR A 1 247 ? -10.613 -2.602 -10.134 1.00 93.19 247 TYR A C 1
ATOM 1960 O O . TYR A 1 247 ? -10.644 -3.083 -8.999 1.00 93.19 247 TYR A O 1
ATOM 1968 N N . PHE A 1 248 ? -11.408 -1.595 -10.496 1.00 90.31 248 PHE A N 1
ATOM 1969 C CA . PHE A 1 248 ? -12.303 -0.894 -9.577 1.00 90.31 248 PHE A CA 1
ATOM 1970 C C . PHE A 1 248 ? -13.523 -1.755 -9.219 1.00 90.31 248 PHE A C 1
ATOM 1972 O O . PHE A 1 248 ? -14.251 -2.215 -10.099 1.00 90.31 248 PHE A O 1
ATOM 1979 N N . GLY A 1 249 ? -13.740 -1.988 -7.923 1.00 91.38 249 GLY A N 1
ATOM 1980 C CA . GLY A 1 249 ? -14.761 -2.899 -7.399 1.00 91.38 249 GLY A CA 1
ATOM 1981 C C . GLY A 1 249 ? -14.361 -4.381 -7.380 1.00 91.38 249 GLY A C 1
ATOM 1982 O O . GLY A 1 249 ? -15.235 -5.240 -7.247 1.00 91.38 249 GLY A O 1
ATOM 1983 N N . SER A 1 250 ? -13.074 -4.704 -7.567 1.00 94.50 250 SER A N 1
ATOM 1984 C CA . SER A 1 250 ? -12.601 -6.083 -7.776 1.00 94.50 250 SER A CA 1
ATOM 1985 C C . SER A 1 250 ? -11.703 -6.644 -6.673 1.00 94.50 250 SER A C 1
ATOM 1987 O O . SER A 1 250 ? -11.457 -7.848 -6.684 1.00 94.50 250 SER A O 1
ATOM 1989 N N . PHE A 1 251 ? -11.203 -5.831 -5.742 1.00 97.81 251 PHE A N 1
ATOM 1990 C CA . PHE A 1 251 ? -10.228 -6.270 -4.740 1.00 97.81 251 PHE A CA 1
ATOM 1991 C C . PHE A 1 251 ? -10.884 -6.752 -3.449 1.00 97.81 251 PHE A C 1
ATOM 1993 O O . PHE A 1 251 ? -11.858 -6.170 -2.968 1.00 97.81 251 PHE A O 1
ATOM 2000 N N . ASP A 1 252 ? -10.324 -7.826 -2.899 1.00 98.31 252 ASP A N 1
ATOM 2001 C CA . ASP A 1 252 ? -10.695 -8.379 -1.598 1.00 98.31 252 ASP A CA 1
ATOM 2002 C C . ASP A 1 252 ? -9.998 -7.617 -0.470 1.00 98.31 252 ASP A C 1
ATOM 2004 O O . ASP A 1 252 ? -10.621 -7.293 0.537 1.00 98.31 252 ASP A O 1
ATOM 2008 N N . LEU A 1 253 ? -8.713 -7.308 -0.663 1.00 98.56 253 LEU A N 1
ATOM 2009 C CA . LEU A 1 253 ? -7.881 -6.588 0.296 1.00 98.56 253 LEU A CA 1
ATOM 2010 C C . LEU A 1 253 ? -7.140 -5.451 -0.415 1.00 98.56 253 LEU A C 1
ATOM 2012 O O . LEU A 1 253 ? -6.538 -5.669 -1.470 1.00 98.56 253 LEU A O 1
ATOM 2016 N N . VAL A 1 254 ? -7.164 -4.259 0.180 1.00 98.06 254 VAL A N 1
ATOM 2017 C CA . VAL A 1 254 ? -6.346 -3.107 -0.224 1.00 98.06 254 VAL A CA 1
ATOM 2018 C C . VAL A 1 254 ? -5.539 -2.649 0.987 1.00 98.06 254 VAL A C 1
ATOM 2020 O O . VAL A 1 254 ? -6.112 -2.253 1.996 1.00 98.06 254 VAL A O 1
ATOM 2023 N N . ILE A 1 255 ? -4.217 -2.721 0.901 1.00 96.88 255 ILE A N 1
ATOM 2024 C CA . ILE A 1 255 ? -3.291 -2.406 1.992 1.00 96.88 255 ILE A CA 1
ATOM 2025 C C . ILE A 1 255 ? -2.614 -1.074 1.681 1.00 96.88 255 ILE A C 1
ATOM 2027 O O . ILE A 1 255 ? -2.069 -0.886 0.595 1.00 96.88 255 ILE A O 1
ATOM 2031 N N . VAL A 1 256 ? -2.646 -0.149 2.630 1.00 94.00 256 VAL A N 1
ATOM 2032 C CA . VAL A 1 256 ? -1.944 1.131 2.548 1.00 94.00 256 VAL A CA 1
ATOM 2033 C C . VAL A 1 256 ? -0.778 1.069 3.520 1.00 94.00 256 VAL A C 1
ATOM 2035 O O . VAL A 1 256 ? -0.961 1.267 4.718 1.00 94.00 256 VAL A O 1
ATOM 2038 N N . ASP A 1 257 ? 0.392 0.734 2.989 1.00 90.88 257 ASP A N 1
ATOM 2039 C CA . ASP A 1 257 ? 1.652 0.563 3.711 1.00 90.88 257 ASP A CA 1
ATOM 2040 C C . ASP A 1 257 ? 2.558 1.767 3.429 1.00 90.88 257 ASP A C 1
ATOM 2042 O O . ASP A 1 257 ? 3.594 1.675 2.769 1.00 90.88 257 ASP A O 1
ATOM 2046 N N . LEU A 1 258 ? 2.062 2.934 3.842 1.00 84.50 258 LEU A N 1
ATOM 2047 C CA . LEU A 1 258 ? 2.690 4.239 3.662 1.00 84.50 258 LEU A CA 1
ATOM 2048 C C . LEU A 1 258 ? 2.962 4.867 5.031 1.00 84.50 258 LEU A C 1
ATOM 2050 O O . LEU A 1 258 ? 2.177 4.670 5.967 1.00 84.50 258 LEU A O 1
ATOM 2054 N N . SER A 1 259 ? 4.026 5.665 5.101 1.00 68.88 259 SER A N 1
ATOM 2055 C CA . SER A 1 259 ? 4.299 6.573 6.217 1.00 68.88 259 SER A CA 1
ATOM 2056 C C . SER A 1 259 ? 3.272 7.720 6.279 1.00 68.88 259 SER A C 1
ATOM 2058 O O . SER A 1 259 ? 2.404 7.845 5.408 1.00 68.88 259 SER A O 1
ATOM 2060 N N . ASP A 1 260 ? 3.364 8.563 7.313 1.00 59.72 260 ASP A N 1
ATOM 2061 C CA . ASP A 1 260 ? 2.366 9.569 7.722 1.00 59.72 260 ASP A CA 1
ATOM 2062 C C . ASP A 1 260 ? 1.910 10.598 6.652 1.00 59.72 260 ASP A C 1
ATOM 2064 O O . ASP A 1 260 ? 0.977 11.366 6.884 1.00 59.72 260 ASP A O 1
ATOM 2068 N N . THR A 1 261 ? 2.502 10.619 5.454 1.00 55.81 261 THR A N 1
ATOM 2069 C CA . THR A 1 261 ? 2.216 11.595 4.382 1.00 55.81 261 THR A CA 1
ATOM 2070 C C . THR A 1 261 ? 1.021 11.242 3.485 1.00 55.81 261 THR A C 1
ATOM 2072 O O . THR A 1 261 ? 0.660 12.018 2.598 1.00 55.81 261 THR A O 1
ATOM 2075 N N . ALA A 1 262 ? 0.357 10.100 3.700 1.00 55.81 262 ALA A N 1
ATOM 2076 C CA . ALA A 1 262 ? -0.696 9.623 2.799 1.00 55.81 262 ALA A CA 1
ATOM 2077 C C . ALA A 1 262 ? -1.951 10.526 2.741 1.00 55.81 262 ALA A C 1
ATOM 2079 O O . ALA A 1 262 ? -2.631 10.546 1.716 1.00 55.81 262 ALA A O 1
ATOM 2080 N N . MET A 1 263 ? -2.287 11.273 3.805 1.00 52.03 263 MET A N 1
ATOM 2081 C CA . MET A 1 263 ? -3.526 12.080 3.853 1.00 52.03 263 MET A CA 1
ATOM 2082 C C . MET A 1 263 ? -3.526 13.283 2.902 1.00 52.03 263 MET A C 1
ATOM 2084 O O . MET A 1 263 ? -4.592 13.664 2.420 1.00 52.03 263 MET A O 1
ATOM 2088 N N . ASP A 1 264 ? -2.357 13.838 2.583 1.00 56.31 264 ASP A N 1
ATOM 2089 C CA . ASP A 1 264 ? -2.243 15.034 1.735 1.00 56.31 264 ASP A CA 1
ATOM 2090 C C . ASP A 1 264 ? -2.243 14.703 0.233 1.00 56.31 264 ASP A C 1
ATOM 2092 O O . ASP A 1 264 ? -2.241 15.587 -0.631 1.00 56.31 264 ASP A O 1
ATOM 2096 N N . MET A 1 265 ? -2.267 13.412 -0.110 1.00 64.56 265 MET A N 1
ATOM 2097 C CA . MET A 1 265 ? -2.217 12.952 -1.491 1.00 64.56 265 MET A CA 1
ATOM 2098 C C . MET A 1 265 ? -3.592 13.048 -2.161 1.00 64.56 265 MET A C 1
ATOM 2100 O O . MET A 1 265 ? -4.444 12.164 -2.041 1.00 64.56 265 MET A O 1
ATOM 2104 N N . SER A 1 266 ? -3.797 14.106 -2.947 1.00 66.75 266 SER A N 1
ATOM 2105 C CA . SER A 1 266 ? -4.932 14.190 -3.874 1.00 66.75 266 SER A CA 1
ATOM 2106 C C . SER A 1 266 ? -4.686 13.347 -5.133 1.00 66.75 266 SER A C 1
ATOM 2108 O O . SER A 1 266 ? -3.632 13.452 -5.761 1.00 66.75 266 SER A O 1
ATOM 2110 N N . VAL A 1 267 ? -5.670 12.545 -5.543 1.00 67.19 267 VAL A N 1
ATOM 2111 C CA . VAL A 1 267 ? -5.631 11.773 -6.802 1.00 67.19 267 VAL A CA 1
ATOM 2112 C C . VAL A 1 267 ? -6.374 12.530 -7.904 1.00 67.19 267 VAL A C 1
ATOM 2114 O O . VAL A 1 267 ? -5.878 12.690 -9.025 1.00 67.19 267 VAL A O 1
ATOM 2117 N N . THR A 1 268 ? -7.554 13.054 -7.568 1.00 68.50 268 THR A N 1
ATOM 2118 C CA . THR A 1 268 ? -8.351 13.954 -8.415 1.00 68.50 268 THR A CA 1
ATOM 2119 C C . THR A 1 268 ? -8.812 15.160 -7.596 1.00 68.50 268 THR A C 1
ATOM 2121 O O . THR A 1 268 ? -8.592 15.204 -6.390 1.00 68.50 268 THR A O 1
ATOM 2124 N N . THR A 1 269 ? -9.487 16.127 -8.224 1.00 65.00 269 THR A N 1
ATOM 2125 C CA . THR A 1 269 ? -10.082 17.272 -7.511 1.00 65.00 269 THR A CA 1
ATOM 2126 C C . THR A 1 269 ? -11.068 16.851 -6.415 1.00 65.00 269 THR A C 1
ATOM 2128 O O . THR A 1 269 ? -11.182 17.557 -5.420 1.00 65.00 269 THR A O 1
ATOM 2131 N N . ASP A 1 270 ? -11.736 15.701 -6.571 1.00 68.62 270 ASP A N 1
ATOM 2132 C CA . ASP A 1 270 ? -12.785 15.240 -5.651 1.00 68.62 270 ASP A CA 1
ATOM 2133 C C . ASP A 1 270 ? -12.403 13.970 -4.860 1.00 68.62 270 ASP A C 1
ATOM 2135 O O . ASP A 1 270 ? -13.197 13.499 -4.045 1.00 68.62 270 ASP A O 1
ATOM 2139 N N . LEU A 1 271 ? -11.223 13.383 -5.107 1.00 73.88 271 LEU A N 1
ATOM 2140 C CA . LEU A 1 271 ? -10.756 12.161 -4.437 1.00 73.88 271 LEU A CA 1
ATOM 2141 C C . LEU A 1 271 ? -9.341 12.341 -3.896 1.00 73.88 271 LEU A C 1
ATOM 2143 O O . LEU A 1 271 ? -8.400 12.548 -4.670 1.00 73.88 271 LEU A O 1
ATOM 2147 N N . ASP A 1 272 ? -9.203 12.154 -2.587 1.00 83.19 272 ASP A N 1
ATOM 2148 C CA . ASP A 1 272 ? -7.933 11.803 -1.956 1.00 83.19 272 ASP A CA 1
ATOM 2149 C C . ASP A 1 272 ? -7.546 10.341 -2.268 1.00 83.19 272 ASP A C 1
ATOM 2151 O O . ASP A 1 272 ? -8.286 9.587 -2.921 1.00 83.19 272 ASP A O 1
ATOM 2155 N N . VAL A 1 273 ? -6.352 9.940 -1.830 1.00 85.00 273 VAL A N 1
ATOM 2156 C CA . VAL A 1 273 ? -5.829 8.587 -2.053 1.00 85.00 273 VAL A CA 1
ATOM 2157 C C . VAL A 1 273 ? -6.712 7.507 -1.422 1.00 85.00 273 VAL A C 1
ATOM 2159 O O . VAL A 1 273 ? -6.972 6.494 -2.070 1.00 85.00 273 VAL A O 1
ATOM 2162 N N . PHE A 1 274 ? -7.254 7.717 -0.219 1.00 87.31 274 PHE A N 1
ATOM 2163 C CA . PHE A 1 274 ? -8.102 6.728 0.457 1.00 87.31 274 PHE A CA 1
ATOM 2164 C C . PHE A 1 274 ? -9.453 6.561 -0.241 1.00 87.31 274 PHE A C 1
ATOM 2166 O O . PHE A 1 274 ? -9.930 5.438 -0.411 1.00 87.31 274 PHE A O 1
ATOM 2173 N N . GLY A 1 275 ? -10.046 7.655 -0.712 1.00 85.75 275 GLY A N 1
ATOM 2174 C CA . GLY A 1 275 ? -11.240 7.672 -1.540 1.00 85.75 275 GLY A CA 1
ATOM 2175 C C . GLY A 1 275 ? -11.018 6.898 -2.834 1.00 85.75 275 GLY A C 1
ATOM 2176 O O . GLY A 1 275 ? -11.798 5.996 -3.137 1.00 85.75 275 GLY A O 1
ATOM 2177 N N . ALA A 1 276 ? -9.924 7.165 -3.552 1.00 87.56 276 ALA A N 1
ATOM 2178 C CA . ALA A 1 276 ? -9.570 6.430 -4.767 1.00 87.56 276 ALA A CA 1
ATOM 2179 C C . ALA A 1 276 ? -9.338 4.930 -4.508 1.00 87.56 276 ALA A C 1
ATOM 2181 O O . ALA A 1 276 ? -9.841 4.090 -5.258 1.00 87.56 276 ALA A O 1
ATOM 2182 N N . LEU A 1 277 ? -8.631 4.584 -3.431 1.00 92.12 277 LEU A N 1
ATOM 2183 C CA . LEU A 1 277 ? -8.369 3.198 -3.039 1.00 92.12 277 LEU A CA 1
ATOM 2184 C C . LEU A 1 277 ? -9.636 2.461 -2.598 1.00 92.12 277 LEU A C 1
ATOM 2186 O O . LEU A 1 277 ? -9.806 1.286 -2.920 1.00 92.12 277 LEU A O 1
ATOM 2190 N N . SER A 1 278 ? -10.569 3.146 -1.932 1.00 91.12 278 SER A N 1
ATOM 2191 C CA . SER A 1 278 ? -11.851 2.555 -1.534 1.00 91.12 278 SER A CA 1
ATOM 2192 C C . SER A 1 278 ? -12.682 2.094 -2.739 1.00 91.12 278 SER A C 1
ATOM 2194 O O . SER A 1 278 ? -13.394 1.096 -2.643 1.00 91.12 278 SER A O 1
ATOM 2196 N N . LEU A 1 279 ? -12.534 2.747 -3.902 1.00 90.12 279 LEU A N 1
ATOM 2197 C CA . LEU A 1 279 ? -13.213 2.366 -5.146 1.00 90.12 279 LEU A CA 1
ATOM 2198 C C . LEU A 1 279 ? -12.668 1.067 -5.762 1.00 90.12 279 LEU A C 1
ATOM 2200 O O . LEU A 1 279 ? -13.304 0.504 -6.653 1.00 90.12 279 LEU A O 1
ATOM 2204 N N . LEU A 1 280 ? -11.507 0.574 -5.323 1.00 92.88 280 LEU A N 1
ATOM 2205 C CA . LEU A 1 280 ? -10.961 -0.713 -5.764 1.00 92.88 280 LEU A CA 1
ATOM 2206 C C . LEU A 1 280 ? -11.647 -1.903 -5.088 1.00 92.88 280 LEU A C 1
ATOM 2208 O O . LEU A 1 280 ? -11.658 -2.997 -5.654 1.00 92.88 280 LEU A O 1
ATOM 2212 N N . LEU A 1 281 ? -12.241 -1.700 -3.913 1.00 94.56 281 LEU A N 1
ATOM 2213 C CA . LEU A 1 281 ? -12.786 -2.772 -3.090 1.00 94.56 281 LEU A CA 1
ATOM 2214 C C . LEU A 1 281 ? -14.106 -3.330 -3.624 1.00 94.56 281 LEU A C 1
ATOM 2216 O O . LEU A 1 281 ? -15.004 -2.593 -4.034 1.00 94.56 281 LEU A O 1
ATOM 2220 N N . LYS A 1 282 ? -14.262 -4.654 -3.528 1.00 92.06 282 LYS A N 1
ATOM 2221 C CA . LYS A 1 282 ? -15.583 -5.302 -3.535 1.00 92.06 282 LYS A CA 1
ATOM 2222 C C . LYS A 1 282 ? -16.427 -4.761 -2.361 1.00 92.06 282 LYS A C 1
ATOM 2224 O O . LYS A 1 282 ? -15.859 -4.266 -1.390 1.00 92.06 282 LYS A O 1
ATOM 2229 N N . PRO A 1 283 ? -17.765 -4.929 -2.363 1.00 86.19 283 PRO A N 1
ATOM 2230 C CA . PRO A 1 283 ? -18.598 -4.543 -1.217 1.00 86.19 283 PRO A CA 1
ATOM 2231 C C . PRO A 1 283 ? -18.135 -5.142 0.124 1.00 86.19 283 PRO A C 1
ATOM 2233 O O . PRO A 1 283 ? -18.134 -4.452 1.134 1.00 86.19 283 PRO A O 1
ATOM 2236 N N . GLU A 1 284 ? -17.680 -6.399 0.106 1.00 90.31 284 GLU A N 1
ATOM 2237 C CA . GLU A 1 284 ? -17.121 -7.114 1.268 1.00 90.31 284 GLU A CA 1
ATOM 2238 C C . GLU A 1 284 ? -15.585 -7.039 1.340 1.00 90.31 284 GLU A C 1
ATOM 2240 O O . GLU A 1 284 ? -14.949 -7.800 2.068 1.00 90.31 284 GLU A O 1
ATOM 2245 N N . GLY A 1 285 ? -14.971 -6.172 0.533 1.00 96.06 285 GLY A N 1
ATOM 2246 C CA . GLY A 1 285 ? -13.535 -5.935 0.563 1.00 96.06 285 GLY A CA 1
ATOM 2247 C C . GLY A 1 285 ? -13.133 -5.115 1.788 1.00 96.06 285 GLY A C 1
ATOM 2248 O O . GLY A 1 285 ? -13.956 -4.403 2.377 1.00 96.06 285 GLY A O 1
ATOM 2249 N N . ILE A 1 286 ? -11.863 -5.218 2.173 1.00 98.19 286 ILE A N 1
ATOM 2250 C CA . ILE A 1 286 ? -11.317 -4.554 3.358 1.00 98.19 286 ILE A CA 1
ATOM 2251 C C . ILE A 1 286 ? -10.120 -3.684 2.968 1.00 98.19 286 ILE A C 1
ATOM 2253 O O . ILE A 1 286 ? -9.175 -4.166 2.339 1.00 98.19 286 ILE A O 1
ATOM 2257 N N . LEU A 1 287 ? -10.150 -2.411 3.371 1.00 97.81 287 LEU A N 1
ATOM 2258 C CA . LEU A 1 287 ? -8.980 -1.532 3.367 1.00 97.81 287 LEU A CA 1
ATOM 2259 C C . LEU A 1 287 ? -8.236 -1.676 4.696 1.00 97.81 287 LEU A C 1
ATOM 2261 O O . LEU A 1 287 ? -8.879 -1.682 5.743 1.00 97.81 287 LEU A O 1
ATOM 2265 N N . ILE A 1 288 ? -6.908 -1.759 4.656 1.00 96.62 288 ILE A N 1
ATOM 2266 C CA . ILE A 1 288 ? -6.020 -1.894 5.819 1.00 96.62 288 ILE A CA 1
ATOM 2267 C C . ILE A 1 288 ? -5.050 -0.707 5.830 1.00 96.62 288 ILE A C 1
ATOM 2269 O O . ILE A 1 288 ? -4.408 -0.449 4.814 1.00 96.62 288 ILE A O 1
ATOM 2273 N N . LYS A 1 289 ? -4.914 -0.011 6.962 1.00 92.88 289 LYS A N 1
ATOM 2274 C CA . LYS A 1 289 ? -3.919 1.060 7.169 1.00 92.88 289 LYS A CA 1
ATOM 2275 C C . LYS A 1 289 ? -3.290 0.940 8.559 1.00 92.88 289 LYS A C 1
ATOM 2277 O O . LYS A 1 289 ? -4.005 0.733 9.538 1.00 92.88 289 LYS A O 1
ATOM 2282 N N . ASN A 1 290 ? -1.966 1.037 8.655 1.00 86.25 290 ASN A N 1
ATOM 2283 C CA . ASN A 1 290 ? -1.242 1.171 9.925 1.00 86.25 290 ASN A CA 1
ATOM 2284 C C . ASN A 1 290 ? -1.421 2.586 10.521 1.00 86.25 290 ASN A C 1
ATOM 2286 O O . ASN A 1 290 ? -1.746 3.510 9.789 1.00 86.25 290 ASN A O 1
ATOM 2290 N N . GLU A 1 291 ? -1.150 2.753 11.821 1.00 79.25 291 GLU A N 1
ATOM 2291 C CA . GLU A 1 291 ? -1.196 4.026 12.587 1.00 79.25 291 GLU A CA 1
ATOM 2292 C C . GLU A 1 291 ? -2.589 4.505 13.022 1.00 79.25 291 GLU A C 1
ATOM 2294 O O . GLU A 1 291 ? -3.563 4.490 12.281 1.00 79.25 291 GLU A O 1
ATOM 2299 N N . GLN A 1 292 ? -2.679 4.985 14.265 1.00 75.19 292 GLN A N 1
ATOM 2300 C CA . GLN A 1 292 ? -3.938 5.349 14.928 1.00 75.19 292 GLN A CA 1
ATOM 2301 C C . GLN A 1 292 ? -4.670 6.538 14.292 1.00 75.19 292 GLN A C 1
ATOM 2303 O O . GLN A 1 292 ? -5.904 6.585 14.323 1.00 75.19 292 GLN A O 1
ATOM 2308 N N . VAL A 1 293 ? -3.928 7.513 13.760 1.00 78.25 293 VAL A N 1
ATOM 2309 C CA . VAL A 1 293 ? -4.471 8.814 13.331 1.00 78.25 293 VAL A CA 1
ATOM 2310 C C . VAL A 1 293 ? -5.531 8.675 12.227 1.00 78.25 293 VAL A C 1
ATOM 2312 O O . VAL A 1 293 ? -6.491 9.444 12.169 1.00 78.25 293 VAL A O 1
ATOM 2315 N N . TYR A 1 294 ? -5.454 7.608 11.430 1.00 83.75 294 TYR A N 1
ATOM 2316 C CA . TYR A 1 294 ? -6.342 7.371 10.294 1.00 83.75 294 TYR A CA 1
ATOM 2317 C C . TYR A 1 294 ? -7.735 6.853 10.675 1.00 83.75 294 TYR A C 1
ATOM 2319 O O . TYR A 1 294 ? -8.616 6.795 9.816 1.00 83.75 294 TYR A O 1
ATOM 2327 N N . PHE A 1 295 ? -7.992 6.500 11.942 1.00 87.25 295 PHE A N 1
ATOM 2328 C CA . PHE A 1 295 ? -9.265 5.872 12.337 1.00 87.25 295 PHE A CA 1
ATOM 2329 C C . PHE A 1 295 ? -10.460 6.790 12.052 1.00 87.25 295 PHE A C 1
ATOM 2331 O O . PHE A 1 295 ? -11.505 6.363 11.561 1.00 87.25 295 PHE A O 1
ATOM 2338 N N . GLN A 1 296 ? -10.266 8.083 12.306 1.00 83.19 296 GLN A N 1
ATOM 2339 C CA . GLN A 1 296 ? -11.241 9.146 12.069 1.00 83.19 296 GLN A CA 1
ATOM 2340 C C . GLN A 1 296 ? -11.524 9.357 10.580 1.00 83.19 296 GLN A C 1
ATOM 2342 O O . GLN A 1 296 ? -12.661 9.621 10.190 1.00 83.19 296 GLN A O 1
ATOM 2347 N N . HIS A 1 297 ? -10.498 9.225 9.747 1.00 84.75 297 HIS A N 1
ATOM 2348 C CA . HIS A 1 297 ? -10.631 9.365 8.307 1.00 84.75 297 HIS A CA 1
ATOM 2349 C C . HIS A 1 297 ? -11.352 8.145 7.708 1.00 84.75 297 HIS A C 1
ATOM 2351 O O . HIS A 1 297 ? -12.366 8.298 7.025 1.00 84.75 297 HIS A O 1
ATOM 2357 N N . LEU A 1 298 ? -10.926 6.924 8.055 1.00 88.69 298 LEU A N 1
ATOM 2358 C CA . LEU A 1 298 ? -11.525 5.686 7.542 1.00 88.69 298 LEU A CA 1
ATOM 2359 C C . LEU A 1 298 ? -12.988 5.519 7.974 1.00 88.69 298 LEU A C 1
ATOM 2361 O O . LEU A 1 298 ? -13.815 5.161 7.134 1.00 88.69 298 LEU A O 1
ATOM 2365 N N . ARG A 1 299 ? -13.358 5.860 9.218 1.00 88.00 299 ARG A N 1
ATOM 2366 C CA . ARG A 1 299 ? -14.771 5.803 9.660 1.00 88.00 299 ARG A CA 1
ATOM 2367 C C . ARG A 1 299 ? -15.690 6.755 8.884 1.00 88.00 299 ARG A C 1
ATOM 2369 O O . ARG A 1 299 ? -16.902 6.545 8.832 1.00 88.00 299 ARG A O 1
ATOM 2376 N N . ASN A 1 300 ? -15.133 7.816 8.294 1.00 85.62 300 ASN A N 1
ATOM 2377 C CA . ASN A 1 300 ? -15.887 8.737 7.446 1.00 85.62 300 ASN A CA 1
ATOM 2378 C C . ASN A 1 300 ? -16.073 8.185 6.027 1.00 85.62 300 ASN A C 1
ATOM 2380 O O . ASN A 1 300 ? -16.960 8.663 5.317 1.00 85.62 300 ASN A O 1
ATOM 2384 N N . ILE A 1 301 ? -15.267 7.197 5.620 1.00 86.00 301 ILE A N 1
ATOM 2385 C CA . ILE A 1 301 ? -15.310 6.535 4.310 1.00 86.00 301 ILE A CA 1
ATOM 2386 C C . ILE A 1 301 ? -16.117 5.233 4.361 1.00 86.00 301 ILE A C 1
ATOM 2388 O O . ILE A 1 301 ? -16.868 4.979 3.422 1.00 86.00 301 ILE A O 1
ATOM 2392 N N . PHE A 1 302 ? -16.003 4.437 5.422 1.00 90.88 302 PHE A N 1
ATOM 2393 C CA . PHE A 1 302 ? -16.553 3.081 5.501 1.00 90.88 302 PHE A CA 1
ATOM 2394 C C . PHE A 1 302 ? -17.761 2.962 6.441 1.00 90.88 302 PHE A C 1
ATOM 2396 O O . PHE A 1 302 ? -17.922 3.750 7.373 1.00 90.88 302 PHE A O 1
ATOM 2403 N N . ASP A 1 303 ? -18.599 1.950 6.198 1.00 90.81 303 ASP A N 1
ATOM 2404 C CA . ASP A 1 303 ? -19.778 1.656 7.027 1.00 90.81 303 ASP A CA 1
ATOM 2405 C C . ASP A 1 303 ? -19.373 0.932 8.319 1.00 90.81 303 ASP A C 1
ATOM 2407 O O . ASP A 1 303 ? -19.962 1.164 9.375 1.00 90.81 303 ASP A O 1
ATOM 2411 N N . TYR A 1 304 ? -18.329 0.104 8.253 1.00 94.50 304 TYR A N 1
ATOM 2412 C CA . TYR A 1 304 ? -17.719 -0.558 9.400 1.00 94.50 304 TYR A CA 1
ATOM 2413 C C . TYR A 1 304 ? -16.240 -0.208 9.465 1.00 94.50 304 TYR A C 1
ATOM 2415 O O . TYR A 1 304 ? -15.516 -0.290 8.469 1.00 94.50 304 TYR A O 1
ATOM 2423 N N . THR A 1 305 ? -15.773 0.182 10.644 1.00 95.81 305 THR A N 1
ATOM 2424 C CA . THR A 1 305 ? -14.354 0.437 10.900 1.00 95.81 305 THR A CA 1
ATOM 2425 C C . THR A 1 305 ? -13.961 -0.201 12.216 1.00 95.81 305 THR A C 1
ATOM 2427 O O . THR A 1 305 ? -14.662 -0.047 13.214 1.00 95.81 305 THR A O 1
ATOM 2430 N N . VAL A 1 306 ? -12.847 -0.922 12.221 1.00 94.81 306 VAL A N 1
ATOM 2431 C CA . VAL A 1 306 ? -12.280 -1.537 13.420 1.00 94.81 306 VAL A CA 1
ATOM 2432 C C . VAL A 1 306 ? -10.831 -1.110 13.563 1.00 94.81 306 VAL A C 1
ATOM 2434 O O . VAL A 1 306 ? -10.103 -1.016 12.576 1.00 94.81 306 VAL A O 1
ATOM 2437 N N . ARG A 1 307 ? -10.410 -0.852 14.794 1.00 92.31 307 ARG A N 1
ATOM 2438 C CA . ARG A 1 307 ? -9.015 -0.651 15.145 1.00 92.31 307 ARG A CA 1
ATOM 2439 C C . ARG A 1 307 ? -8.517 -1.842 15.940 1.00 92.31 307 ARG A C 1
ATOM 2441 O O . ARG A 1 307 ? -9.100 -2.224 16.954 1.00 92.31 307 ARG A O 1
ATOM 2448 N N . LEU A 1 308 ? -7.402 -2.375 15.480 1.00 89.69 308 LEU A N 1
ATOM 2449 C CA . LEU A 1 308 ? -6.662 -3.446 16.108 1.00 89.69 308 LEU A CA 1
ATOM 2450 C C . LEU A 1 308 ? -5.471 -2.859 16.843 1.00 89.69 308 LEU A C 1
ATOM 2452 O O . LEU A 1 308 ? -4.762 -2.013 16.290 1.00 89.69 308 LEU A O 1
ATOM 2456 N N . HIS A 1 309 ? -5.254 -3.341 18.057 1.00 87.06 309 HIS A N 1
ATOM 2457 C CA . HIS A 1 309 ? -4.099 -3.005 18.866 1.00 87.06 309 HIS A CA 1
ATOM 2458 C C . HIS A 1 309 ? -3.363 -4.276 19.273 1.00 87.06 309 HIS A C 1
ATOM 2460 O O . HIS A 1 309 ? -3.977 -5.254 19.705 1.00 87.06 309 HIS A O 1
ATOM 2466 N N . PHE A 1 310 ? -2.048 -4.271 19.105 1.00 82.50 310 PHE A N 1
ATOM 2467 C CA . PHE A 1 310 ? -1.208 -5.423 19.373 1.00 82.50 310 PHE A CA 1
ATOM 2468 C C . PHE A 1 310 ? -0.007 -5.018 20.222 1.00 82.50 310 PHE A C 1
ATOM 2470 O O . PHE A 1 310 ? 0.796 -4.196 19.792 1.00 82.50 310 PHE A O 1
ATOM 2477 N N . ASP A 1 311 ? 0.139 -5.658 21.379 1.00 82.69 311 ASP A N 1
ATOM 2478 C CA . ASP A 1 311 ? 1.305 -5.544 22.260 1.00 82.69 311 ASP A CA 1
ATOM 2479 C C . ASP A 1 311 ? 2.406 -6.543 21.886 1.00 82.69 311 ASP A C 1
ATOM 2481 O O . ASP A 1 311 ? 2.129 -7.573 21.261 1.00 82.69 311 ASP A O 1
ATOM 2485 N N . ASP A 1 312 ? 3.611 -6.330 22.422 1.00 85.19 312 ASP A N 1
ATOM 2486 C CA . ASP A 1 312 ? 4.780 -7.210 22.278 1.00 85.19 312 ASP A CA 1
ATOM 2487 C C . ASP A 1 312 ? 5.440 -7.111 20.895 1.00 85.19 312 ASP A C 1
ATOM 2489 O O . ASP A 1 312 ? 5.738 -8.114 20.245 1.00 85.19 312 ASP A O 1
ATOM 2493 N N . VAL A 1 313 ? 5.652 -5.881 20.420 1.00 86.81 313 VAL A N 1
ATOM 2494 C CA . VAL A 1 313 ? 6.360 -5.617 19.162 1.00 86.81 313 VAL A CA 1
ATOM 2495 C C . VAL A 1 313 ? 7.786 -5.161 19.463 1.00 86.81 313 VAL A C 1
ATOM 2497 O O . VAL A 1 313 ? 7.976 -4.092 20.037 1.00 86.81 313 VAL A O 1
ATOM 2500 N N . PRO A 1 314 ? 8.826 -5.930 19.100 1.00 85.00 314 PRO A N 1
ATOM 2501 C CA . PRO A 1 314 ? 10.203 -5.501 19.321 1.00 85.00 314 PRO A CA 1
ATOM 2502 C C . PRO A 1 314 ? 10.491 -4.116 18.719 1.00 85.00 314 PRO A C 1
ATOM 2504 O O . PRO A 1 314 ? 10.088 -3.841 17.593 1.00 85.00 314 PRO A O 1
ATOM 2507 N N . HIS A 1 315 ? 11.232 -3.287 19.460 1.00 78.69 315 HIS A N 1
ATOM 2508 C CA . HIS A 1 315 ? 11.636 -1.902 19.141 1.00 78.69 315 HIS A CA 1
ATOM 2509 C C . HIS A 1 315 ? 10.541 -0.829 19.184 1.00 78.69 315 HIS A C 1
ATOM 2511 O O . HIS A 1 315 ? 10.859 0.295 19.547 1.00 78.69 315 HIS A O 1
ATOM 2517 N N . ILE A 1 316 ? 9.283 -1.153 18.871 1.00 80.06 316 ILE A N 1
ATOM 2518 C CA . ILE A 1 316 ? 8.178 -0.167 18.857 1.00 80.06 316 ILE A CA 1
ATOM 2519 C C . ILE A 1 316 ? 7.076 -0.438 19.893 1.00 80.06 316 ILE A C 1
ATOM 2521 O O . ILE A 1 316 ? 6.132 0.335 20.011 1.00 80.06 316 ILE A O 1
ATOM 2525 N N . CYS A 1 317 ? 7.228 -1.508 20.679 1.00 85.00 317 CYS A N 1
ATOM 2526 C CA . CYS A 1 317 ? 6.410 -1.942 21.818 1.00 85.00 317 CYS A CA 1
ATOM 2527 C C . CYS A 1 317 ? 4.997 -2.413 21.462 1.00 85.00 317 CYS A C 1
ATOM 2529 O O . CYS A 1 317 ? 4.589 -3.506 21.872 1.00 85.00 317 CYS A O 1
ATOM 2531 N N . THR A 1 318 ? 4.285 -1.651 20.638 1.00 85.06 318 THR A N 1
ATOM 2532 C CA . THR A 1 318 ? 2.940 -1.961 20.162 1.00 85.06 318 THR A CA 1
ATOM 2533 C C . THR A 1 318 ? 2.797 -1.651 18.670 1.00 85.06 318 THR A C 1
ATOM 2535 O O . THR A 1 318 ? 3.600 -0.933 18.079 1.00 85.06 318 THR A O 1
ATOM 2538 N N . GLN A 1 319 ? 1.764 -2.205 18.037 1.00 86.06 319 GLN A N 1
ATOM 2539 C CA . GLN A 1 319 ? 1.396 -1.908 16.654 1.00 86.06 319 GLN A CA 1
ATOM 2540 C C . GLN A 1 319 ? -0.115 -1.742 16.529 1.00 86.06 319 GLN A C 1
ATOM 2542 O O . GLN A 1 319 ? -0.895 -2.433 17.188 1.00 86.06 319 GLN A O 1
ATOM 2547 N N . ASN A 1 320 ? -0.535 -0.838 15.642 1.00 87.75 320 ASN A N 1
ATOM 2548 C CA . ASN A 1 320 ? -1.942 -0.574 15.370 1.00 87.75 320 ASN A CA 1
ATOM 2549 C C . ASN A 1 320 ? -2.263 -0.753 13.887 1.00 87.75 320 ASN A C 1
ATOM 2551 O O . ASN A 1 320 ? -1.511 -0.289 13.027 1.00 87.75 320 ASN A O 1
ATOM 2555 N N . PHE A 1 321 ? -3.416 -1.359 13.610 1.00 92.19 321 PHE A N 1
ATOM 2556 C CA . PHE A 1 321 ? -3.995 -1.446 12.271 1.00 92.19 321 PHE A CA 1
ATOM 2557 C C . PHE A 1 321 ? -5.454 -1.020 12.308 1.00 92.19 321 PHE A C 1
ATOM 2559 O O . PHE A 1 321 ? -6.195 -1.385 13.216 1.00 92.19 321 PHE A O 1
ATOM 2566 N N . ILE A 1 322 ? -5.884 -0.276 11.304 1.00 94.31 322 ILE A N 1
ATOM 2567 C CA . ILE A 1 322 ? -7.273 0.112 11.113 1.00 94.31 322 ILE A CA 1
ATOM 2568 C C . ILE A 1 322 ? -7.781 -0.588 9.871 1.00 94.31 322 ILE A C 1
ATOM 2570 O O . ILE A 1 322 ? -7.150 -0.526 8.812 1.00 94.31 322 ILE A O 1
ATOM 2574 N N . LEU A 1 323 ? -8.931 -1.236 10.009 1.00 96.19 323 LEU A N 1
ATOM 2575 C CA . LEU A 1 323 ? -9.621 -1.864 8.901 1.00 96.19 323 LEU A CA 1
ATOM 2576 C C . LEU A 1 323 ? -10.934 -1.151 8.620 1.00 96.19 323 LEU A C 1
ATOM 2578 O O . LEU A 1 323 ? -11.686 -0.848 9.546 1.00 96.19 323 LEU A O 1
ATOM 2582 N N . GLY A 1 324 ? -11.220 -0.926 7.342 1.00 96.12 324 GLY A N 1
ATOM 2583 C CA . GLY A 1 324 ? -12.465 -0.331 6.870 1.00 96.12 324 GLY A CA 1
ATOM 2584 C C . GLY A 1 324 ? -13.146 -1.203 5.821 1.00 96.12 324 GLY A C 1
ATOM 2585 O O . GLY A 1 324 ? -12.480 -1.746 4.941 1.00 96.12 324 GLY A O 1
ATOM 2586 N N . SER A 1 325 ? -14.470 -1.349 5.907 1.00 95.62 325 SER A N 1
ATOM 2587 C CA . SER A 1 325 ? -15.270 -2.068 4.909 1.00 95.62 325 SER A CA 1
ATOM 2588 C C . SER A 1 325 ? -16.672 -1.476 4.751 1.00 95.62 325 SER A C 1
ATOM 2590 O O . SER A 1 325 ? -17.236 -0.905 5.686 1.00 95.62 325 SER A O 1
ATOM 2592 N N . PHE A 1 326 ? -17.252 -1.626 3.558 1.00 91.38 326 PHE A N 1
ATOM 2593 C CA . PHE A 1 326 ? -18.648 -1.267 3.293 1.00 91.38 326 PHE A CA 1
ATOM 2594 C C . PHE A 1 326 ? -19.635 -2.365 3.731 1.00 91.38 326 PHE A C 1
ATOM 2596 O O . PHE A 1 326 ? -20.787 -2.062 4.021 1.00 91.38 326 PHE A O 1
ATOM 2603 N N . GLY A 1 327 ? -19.210 -3.632 3.777 1.00 88.81 327 GLY A N 1
ATOM 2604 C CA . GLY A 1 327 ? -20.095 -4.776 4.041 1.00 88.81 327 GLY A CA 1
ATOM 2605 C C . GLY A 1 327 ? -19.747 -5.595 5.285 1.00 88.81 327 GLY A C 1
ATOM 2606 O O . GLY A 1 327 ? -20.634 -6.200 5.894 1.00 88.81 327 GLY A O 1
ATOM 2607 N N . VAL A 1 328 ? -18.482 -5.574 5.714 1.00 93.56 328 VAL A N 1
ATOM 2608 C CA . VAL A 1 328 ? -17.994 -6.475 6.763 1.00 93.56 328 VAL A CA 1
ATOM 2609 C C . VAL A 1 328 ? -18.234 -5.903 8.159 1.00 93.56 328 VAL A C 1
ATOM 2611 O O . VAL A 1 328 ? -17.489 -5.054 8.640 1.00 93.56 328 VAL A O 1
ATOM 2614 N N . ASP A 1 329 ? -19.222 -6.453 8.864 1.00 93.44 329 ASP A N 1
ATOM 2615 C CA . ASP A 1 329 ? -19.384 -6.254 10.307 1.00 93.44 329 ASP A CA 1
ATOM 2616 C C . ASP A 1 329 ? -18.333 -7.066 11.085 1.00 93.44 329 ASP A C 1
ATOM 2618 O O . ASP A 1 329 ? -18.552 -8.233 11.421 1.00 93.44 329 ASP A O 1
ATOM 2622 N N . PHE A 1 330 ? -17.183 -6.448 11.372 1.00 93.25 330 PHE A N 1
ATOM 2623 C CA . PHE A 1 330 ? -16.059 -7.076 12.083 1.00 93.25 330 PHE A CA 1
ATOM 2624 C C . PHE A 1 330 ? -16.412 -7.620 13.478 1.00 93.25 330 PHE A C 1
ATOM 2626 O O . PHE A 1 330 ? -15.737 -8.524 13.968 1.00 93.25 330 PHE A O 1
ATOM 2633 N N . LEU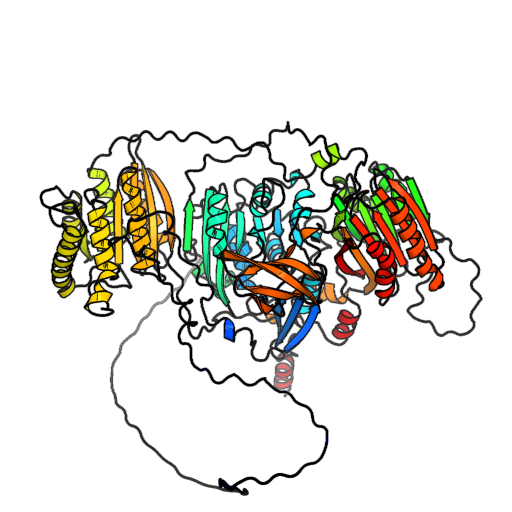 A 1 331 ? -17.459 -7.100 14.128 1.00 91.88 331 LEU A N 1
ATOM 2634 C CA . LEU A 1 331 ? -17.881 -7.567 15.451 1.00 91.88 331 LEU A CA 1
ATOM 2635 C C . LEU A 1 331 ? -18.634 -8.905 15.365 1.00 91.88 331 LEU A C 1
ATOM 2637 O O . LEU A 1 331 ? -18.530 -9.765 16.249 1.00 91.88 331 LEU A O 1
ATOM 2641 N N . ASN A 1 332 ? -19.408 -9.101 14.295 1.00 90.12 332 ASN A N 1
ATOM 2642 C CA . ASN A 1 332 ? -20.334 -10.228 14.174 1.00 90.12 332 ASN A CA 1
ATOM 2643 C C . ASN A 1 332 ? -19.929 -11.274 13.132 1.00 90.12 332 ASN A C 1
ATOM 2645 O O . ASN A 1 332 ? -20.306 -12.439 13.283 1.00 90.12 332 ASN A O 1
ATOM 2649 N N . LYS A 1 333 ? -19.168 -10.897 12.100 1.00 90.50 333 LYS A N 1
ATOM 2650 C CA . LYS A 1 333 ? -18.695 -11.818 11.062 1.00 90.50 333 LYS A CA 1
ATOM 2651 C C . LYS A 1 333 ? -17.786 -12.875 11.693 1.00 90.50 333 LYS A C 1
ATOM 2653 O O . LYS A 1 333 ? -16.834 -12.565 12.402 1.00 90.50 333 LYS A O 1
ATOM 2658 N N . GLU A 1 334 ? -18.093 -14.142 11.427 1.00 88.06 334 GLU A N 1
ATOM 2659 C CA . GLU A 1 334 ? -17.255 -15.246 11.887 1.00 88.06 334 GLU A CA 1
ATOM 2660 C C . GLU A 1 334 ? -15.947 -15.298 11.088 1.00 88.06 334 GLU A C 1
ATOM 2662 O O . GLU A 1 334 ? -16.007 -15.316 9.851 1.00 88.06 334 GLU A O 1
ATOM 2667 N N . PRO A 1 335 ? -14.786 -15.370 11.765 1.00 87.00 335 PRO A N 1
ATOM 2668 C CA . PRO A 1 335 ? -13.510 -15.600 11.115 1.00 87.00 335 PRO A CA 1
ATOM 2669 C C . PRO A 1 335 ? -13.492 -16.882 10.295 1.00 87.00 335 PRO A C 1
ATOM 2671 O O . PRO A 1 335 ? -13.960 -17.943 10.721 1.00 87.00 335 PRO A O 1
ATOM 2674 N N . LYS A 1 336 ? -12.883 -16.793 9.123 1.00 88.38 336 LYS A N 1
ATOM 2675 C CA . LYS A 1 336 ? -12.626 -17.908 8.236 1.00 88.38 336 LYS A CA 1
ATOM 2676 C C . LYS A 1 336 ? -11.169 -18.332 8.337 1.00 88.38 336 LYS A C 1
ATOM 2678 O O . LYS A 1 336 ? -10.260 -17.553 8.072 1.00 88.38 336 LYS A O 1
ATOM 2683 N N . ASP A 1 337 ? -10.971 -19.610 8.639 1.00 87.38 337 ASP A N 1
ATOM 2684 C CA . ASP A 1 337 ? -9.677 -20.255 8.469 1.00 87.38 337 ASP A CA 1
ATOM 2685 C C . ASP A 1 337 ? -9.457 -20.587 6.985 1.00 87.38 337 ASP A C 1
ATOM 2687 O O . ASP A 1 337 ? -10.228 -21.329 6.365 1.00 87.38 337 ASP A O 1
ATOM 2691 N N . HIS A 1 338 ? -8.403 -20.009 6.413 1.00 90.00 338 HIS A N 1
ATOM 2692 C CA . HIS A 1 338 ? -7.972 -20.253 5.034 1.00 90.00 338 HIS A CA 1
ATOM 2693 C C . HIS A 1 338 ? -6.911 -21.358 4.928 1.00 90.00 338 HIS A C 1
ATOM 2695 O O . HIS A 1 338 ? -6.439 -21.643 3.829 1.00 90.00 338 HIS A O 1
ATOM 2701 N N . GLY A 1 339 ? -6.558 -22.004 6.044 1.00 88.88 339 GLY A N 1
ATOM 2702 C CA . GLY A 1 339 ? -5.634 -23.136 6.097 1.00 88.88 339 GLY A CA 1
ATOM 2703 C C . GLY A 1 339 ? -4.159 -22.753 5.993 1.00 88.88 339 GLY A C 1
ATOM 2704 O O . GLY A 1 339 ? -3.359 -23.599 5.613 1.00 88.88 339 GLY A O 1
ATOM 2705 N N . ILE A 1 340 ? -3.809 -21.499 6.301 1.00 88.06 340 ILE A N 1
ATOM 2706 C CA . ILE A 1 340 ? -2.438 -20.968 6.186 1.00 88.06 340 ILE A CA 1
ATOM 2707 C C . ILE A 1 340 ? -1.785 -20.651 7.538 1.00 88.06 340 ILE A C 1
ATOM 2709 O O . ILE A 1 340 ? -0.619 -20.278 7.577 1.00 88.06 340 ILE A O 1
ATOM 2713 N N . ILE A 1 341 ? -2.516 -20.766 8.655 1.00 81.62 341 ILE A N 1
ATOM 2714 C CA . ILE A 1 341 ? -2.011 -20.374 9.984 1.00 81.62 341 ILE A CA 1
ATOM 2715 C C . ILE A 1 341 ? -0.754 -21.178 10.347 1.00 81.62 341 ILE A C 1
ATOM 2717 O O . ILE A 1 341 ? 0.178 -20.623 10.919 1.00 81.62 341 ILE A O 1
ATOM 2721 N N . GLU A 1 342 ? -0.674 -22.455 9.966 1.00 83.69 342 GLU A N 1
ATOM 2722 C CA . GLU A 1 342 ? 0.518 -23.290 10.195 1.00 83.69 342 GLU A CA 1
ATOM 2723 C C . GLU A 1 342 ? 1.768 -22.798 9.432 1.00 83.69 342 GLU A C 1
ATOM 2725 O O . GLU A 1 342 ? 2.885 -23.082 9.862 1.00 83.69 342 GLU A O 1
ATOM 2730 N N . ASP A 1 343 ? 1.592 -22.007 8.365 1.00 84.62 343 ASP A N 1
ATOM 2731 C CA . ASP A 1 343 ? 2.665 -21.406 7.555 1.00 84.62 343 ASP A CA 1
ATOM 2732 C C . ASP A 1 343 ? 3.095 -20.010 8.065 1.00 84.62 343 ASP A C 1
ATOM 2734 O O . ASP A 1 343 ? 3.897 -19.307 7.437 1.00 84.62 343 ASP A O 1
ATOM 2738 N N . THR A 1 344 ? 2.552 -19.574 9.204 1.00 89.19 344 THR A N 1
ATOM 2739 C CA . THR A 1 344 ? 2.882 -18.302 9.868 1.00 89.19 344 THR A CA 1
ATOM 2740 C C . THR A 1 344 ? 3.793 -18.534 11.074 1.00 89.19 344 THR A C 1
ATOM 2742 O O . THR A 1 344 ? 3.749 -19.584 11.722 1.00 89.19 344 THR A O 1
ATOM 2745 N N . LEU A 1 345 ? 4.644 -17.566 11.401 1.00 89.75 345 LEU A N 1
ATOM 2746 C CA . LEU A 1 345 ? 5.584 -17.661 12.518 1.00 89.75 345 LEU A CA 1
ATOM 2747 C C . LEU A 1 345 ? 4.988 -17.173 13.835 1.00 89.75 345 LEU A C 1
ATOM 2749 O O . LEU A 1 345 ? 5.274 -17.772 14.878 1.00 89.75 345 LEU A O 1
ATOM 2753 N N . LEU A 1 346 ? 4.199 -16.098 13.785 1.00 88.31 346 LEU A N 1
ATOM 2754 C CA . LEU A 1 346 ? 3.594 -15.463 14.950 1.00 88.31 346 LEU A CA 1
ATOM 2755 C C . LEU A 1 346 ? 2.205 -16.028 15.231 1.00 88.31 346 LEU A C 1
ATOM 2757 O O . LEU A 1 346 ? 1.938 -16.446 16.362 1.00 88.31 346 LEU A O 1
ATOM 2761 N N . LEU A 1 347 ? 1.334 -16.088 14.218 1.00 83.38 347 LEU A N 1
ATOM 2762 C CA . LEU A 1 347 ? -0.062 -16.498 14.428 1.00 83.38 347 LEU A CA 1
ATOM 2763 C C . LEU A 1 347 ? -0.185 -17.983 14.809 1.00 83.38 347 LEU A C 1
ATOM 2765 O O . LEU A 1 347 ? -1.055 -18.333 15.600 1.00 83.38 347 LEU A O 1
ATOM 2769 N N . SER A 1 348 ? 0.732 -18.844 14.353 1.00 78.88 348 SER A N 1
ATOM 2770 C CA . SER A 1 348 ? 0.781 -20.263 14.749 1.00 78.88 348 SER A CA 1
ATOM 2771 C C . SER A 1 348 ? 1.123 -20.498 16.225 1.00 78.88 348 SER A C 1
ATOM 2773 O O . SER A 1 348 ? 0.804 -21.557 16.770 1.00 78.88 348 SER A O 1
ATOM 2775 N N . LYS A 1 349 ? 1.792 -19.541 16.883 1.00 72.75 349 LYS A N 1
ATOM 2776 C CA . LYS A 1 349 ? 2.284 -19.676 18.266 1.00 72.75 349 LYS A CA 1
ATOM 2777 C C . LYS A 1 349 ? 1.422 -18.962 19.299 1.00 72.75 349 LYS A C 1
ATOM 2779 O O . LYS A 1 349 ? 1.556 -19.254 20.487 1.00 72.75 349 LYS A O 1
ATOM 2784 N N . ARG A 1 350 ? 0.554 -18.037 18.888 1.00 67.31 350 ARG A N 1
ATOM 2785 C CA . ARG A 1 350 ? -0.373 -17.363 19.803 1.00 67.31 350 ARG A CA 1
ATOM 2786 C C . ARG A 1 350 ? -1.721 -18.080 19.825 1.00 67.31 350 ARG A C 1
ATOM 2788 O O . ARG A 1 350 ? -2.620 -17.766 19.053 1.00 67.31 350 ARG A O 1
ATOM 2795 N N . GLU A 1 351 ? -1.901 -18.957 20.813 1.00 49.50 351 GLU A N 1
ATOM 2796 C CA . GLU A 1 351 ? -3.232 -19.459 21.194 1.00 49.50 351 GLU A CA 1
ATOM 2797 C C . GLU A 1 351 ? -4.182 -18.303 21.595 1.00 49.50 351 GLU A C 1
ATOM 2799 O O . GLU A 1 351 ? -5.391 -18.423 21.426 1.00 49.50 351 GLU A O 1
ATOM 2804 N N . SER A 1 352 ? -3.662 -17.154 22.061 1.00 45.25 352 SER A N 1
ATOM 2805 C CA . SER A 1 352 ? -4.438 -15.994 22.548 1.00 45.25 352 SER A CA 1
ATOM 2806 C C . SER A 1 352 ? -4.955 -15.028 21.469 1.00 45.25 352 SER A C 1
ATOM 2808 O O . SER A 1 352 ? -5.793 -14.177 21.768 1.00 45.25 352 SER A O 1
ATOM 2810 N N . LEU A 1 353 ? -4.524 -15.170 20.210 1.00 47.62 353 LEU A N 1
ATOM 2811 C CA . LEU A 1 353 ? -5.118 -14.442 19.073 1.00 47.62 353 LEU A CA 1
ATOM 2812 C C . LEU A 1 353 ? -6.364 -15.145 18.511 1.00 47.62 353 LEU A C 1
ATOM 2814 O O . LEU A 1 353 ? -7.004 -14.636 17.598 1.00 47.62 353 LEU A O 1
ATOM 2818 N N . THR A 1 354 ? -6.723 -16.312 19.055 1.00 43.53 354 THR A N 1
ATOM 2819 C CA . THR A 1 354 ? -7.913 -17.072 18.636 1.00 43.53 354 THR A CA 1
ATOM 2820 C C . THR A 1 354 ? -9.224 -16.472 19.157 1.00 43.53 354 THR A C 1
ATOM 2822 O O . THR A 1 354 ? -10.300 -16.787 18.643 1.00 43.53 354 THR A O 1
ATOM 2825 N N . GLY A 1 355 ? -9.162 -15.575 20.147 1.00 60.03 355 GLY A N 1
ATOM 2826 C CA . GLY A 1 355 ? -10.294 -14.748 20.545 1.00 60.03 355 GLY A CA 1
ATOM 2827 C C . GLY A 1 355 ? -10.497 -13.635 19.524 1.00 60.03 355 GLY A C 1
ATOM 2828 O O . GLY A 1 355 ? -9.768 -12.654 19.539 1.00 60.03 355 GLY A O 1
ATOM 2829 N N . ARG A 1 356 ? -11.501 -13.755 18.650 1.00 69.75 356 ARG A N 1
ATOM 2830 C CA . ARG A 1 356 ? -11.727 -12.821 17.526 1.00 69.75 356 ARG A CA 1
ATOM 2831 C C . ARG A 1 356 ? -11.815 -11.326 17.891 1.00 69.75 356 ARG A C 1
ATOM 2833 O O . ARG A 1 356 ? -11.695 -10.488 17.008 1.00 69.75 356 ARG A O 1
ATOM 2840 N N . HIS A 1 357 ? -12.026 -10.989 19.165 1.00 84.56 357 HIS A N 1
ATOM 2841 C CA . HIS A 1 357 ? -12.080 -9.609 19.652 1.00 84.56 357 HIS A CA 1
ATOM 2842 C C . HIS A 1 357 ? -10.948 -9.219 20.611 1.00 84.56 357 HIS A C 1
ATOM 2844 O O . HIS A 1 357 ? -10.941 -8.081 21.060 1.00 84.56 357 HIS A O 1
ATOM 2850 N N . SER A 1 358 ? -10.018 -10.115 20.952 1.00 74.06 358 SER A N 1
ATOM 2851 C CA . SER A 1 358 ? -9.022 -9.845 22.005 1.00 74.06 358 SER A CA 1
ATOM 2852 C C . SER A 1 358 ? -8.055 -8.712 21.657 1.00 74.06 358 SER A C 1
ATOM 2854 O O . SER A 1 358 ? -7.465 -8.112 22.545 1.00 74.06 358 SER A O 1
ATOM 2856 N N . ILE A 1 359 ? -7.905 -8.411 20.365 1.00 82.00 359 ILE A N 1
ATOM 2857 C CA . ILE A 1 359 ? -7.094 -7.296 19.862 1.00 82.00 359 ILE A CA 1
ATOM 2858 C C . ILE A 1 359 ? -7.943 -6.142 19.312 1.00 82.00 359 ILE A C 1
ATOM 2860 O O . ILE A 1 359 ? -7.399 -5.194 18.752 1.00 82.00 359 ILE A O 1
ATOM 2864 N N . MET A 1 360 ? -9.273 -6.234 19.405 1.00 88.75 360 MET A N 1
ATOM 2865 C CA . MET A 1 360 ? -10.188 -5.189 18.947 1.00 88.75 360 MET A CA 1
ATOM 2866 C C . MET A 1 360 ? -10.242 -4.089 20.003 1.00 88.75 360 MET A C 1
ATOM 2868 O O . MET A 1 360 ? -10.861 -4.268 21.047 1.00 88.75 360 MET A O 1
ATOM 2872 N N . HIS A 1 361 ? -9.608 -2.959 19.711 1.00 90.25 361 HIS A N 1
ATOM 2873 C CA . HIS A 1 361 ? -9.610 -1.797 20.595 1.00 90.25 361 HIS A CA 1
ATOM 2874 C C . HIS A 1 361 ? -10.817 -0.893 20.319 1.00 90.25 361 HIS A C 1
ATOM 2876 O O . HIS A 1 361 ? -11.574 -0.563 21.227 1.00 90.25 361 HIS A O 1
ATOM 2882 N N . ASP A 1 362 ? -11.047 -0.553 19.046 1.00 92.81 362 ASP A N 1
ATOM 2883 C CA . ASP A 1 362 ? -12.196 0.254 18.627 1.00 92.81 362 ASP A CA 1
ATOM 2884 C C . ASP A 1 362 ? -13.006 -0.463 17.544 1.00 92.81 362 ASP A C 1
ATOM 2886 O O . ASP A 1 362 ? -12.456 -1.141 16.678 1.00 92.81 362 ASP A O 1
ATOM 2890 N N . PHE A 1 363 ? -14.316 -0.257 17.542 1.00 95.00 363 PHE A N 1
ATOM 2891 C CA . PHE A 1 363 ? -15.243 -0.656 16.490 1.00 95.00 363 PHE A CA 1
ATOM 2892 C C . PHE A 1 363 ? -16.293 0.436 16.319 1.00 95.00 363 PHE A C 1
ATOM 2894 O O . PHE A 1 363 ? -16.877 0.898 17.296 1.00 95.00 363 PHE A O 1
ATOM 2901 N N . VAL A 1 364 ? -16.575 0.840 15.086 1.00 93.94 364 VAL A N 1
ATOM 2902 C CA . VAL A 1 364 ? -17.626 1.809 14.766 1.00 93.94 364 VAL A CA 1
ATOM 2903 C C . VAL A 1 364 ? -18.438 1.303 13.587 1.00 93.94 364 VAL A C 1
ATOM 2905 O O . VAL A 1 364 ? -17.887 0.904 12.560 1.00 93.94 364 VAL A O 1
ATOM 2908 N N . LYS A 1 365 ? -19.761 1.386 13.735 1.00 92.62 365 LYS A N 1
ATOM 2909 C CA . LYS A 1 365 ? -20.728 1.236 12.654 1.00 92.62 365 LYS A CA 1
ATOM 2910 C C . LYS A 1 365 ? -21.297 2.607 12.294 1.00 92.62 365 LYS A C 1
ATOM 2912 O O . LYS A 1 365 ? -22.006 3.227 13.093 1.00 92.62 365 LYS A O 1
ATOM 2917 N N . ASN A 1 366 ? -21.010 3.082 11.090 1.00 85.25 366 ASN A N 1
ATOM 2918 C CA . ASN A 1 366 ? -21.501 4.353 10.579 1.00 85.25 366 ASN A CA 1
ATOM 2919 C C . ASN A 1 366 ? -22.892 4.176 9.948 1.00 85.25 366 ASN A C 1
ATOM 2921 O O . ASN A 1 366 ? -23.043 3.584 8.888 1.00 85.25 366 ASN A O 1
ATOM 2925 N N . VAL A 1 367 ? -23.931 4.681 10.618 1.00 66.81 367 VAL A N 1
ATOM 2926 C CA . VAL A 1 367 ? -25.345 4.470 10.224 1.00 66.81 367 VAL A CA 1
ATOM 2927 C C . VAL A 1 367 ? -26.013 5.757 9.734 1.00 66.81 367 VAL A C 1
ATOM 2929 O O . VAL A 1 367 ? -27.158 5.748 9.291 1.00 66.81 367 VAL A O 1
ATOM 2932 N N . THR A 1 368 ? -25.326 6.895 9.849 1.00 55.00 368 THR A N 1
ATOM 2933 C CA . THR A 1 368 ? -25.800 8.182 9.320 1.00 55.00 368 THR A CA 1
ATOM 2934 C C . THR A 1 368 ? -25.441 8.360 7.852 1.00 55.00 368 THR A C 1
ATOM 2936 O O . THR A 1 368 ? -25.988 9.252 7.205 1.00 55.00 368 THR A O 1
ATOM 2939 N N . ARG A 1 369 ? -24.581 7.496 7.298 1.00 52.09 369 ARG A N 1
ATOM 2940 C CA . ARG A 1 369 ? -24.433 7.381 5.855 1.00 52.09 369 ARG A CA 1
ATOM 2941 C C . ARG A 1 369 ? -25.636 6.628 5.289 1.00 52.09 369 ARG A C 1
ATOM 2943 O O . ARG A 1 369 ? -25.794 5.442 5.575 1.00 52.09 369 ARG A O 1
ATOM 2950 N N . PRO A 1 370 ? -26.470 7.251 4.441 1.00 43.19 370 PRO A N 1
ATOM 2951 C CA . PRO A 1 370 ? -27.122 6.449 3.424 1.00 43.19 370 PRO A CA 1
ATOM 2952 C C . PRO A 1 370 ? -26.026 5.701 2.678 1.00 43.19 370 PRO A C 1
ATOM 2954 O O . PRO A 1 370 ? -25.033 6.328 2.306 1.00 43.19 370 PRO A O 1
ATOM 2957 N N . THR A 1 371 ? -26.174 4.383 2.527 1.00 41.72 371 THR A N 1
ATOM 2958 C CA . THR A 1 371 ? -25.234 3.538 1.789 1.00 41.72 371 THR A CA 1
ATOM 2959 C C . THR A 1 371 ? -24.853 4.259 0.505 1.00 41.72 371 THR A C 1
ATOM 2961 O O . THR A 1 371 ? -25.646 4.352 -0.434 1.00 41.72 371 THR A O 1
ATOM 2964 N N . LYS A 1 372 ? -23.640 4.825 0.471 1.00 42.81 372 LYS A N 1
ATOM 2965 C CA . LYS A 1 372 ? -23.074 5.444 -0.726 1.00 42.81 372 LYS A CA 1
ATOM 2966 C C . LYS A 1 372 ? -22.643 4.303 -1.639 1.00 42.81 372 LYS A C 1
ATOM 2968 O O . LYS A 1 372 ? -21.467 4.085 -1.897 1.00 42.81 372 LYS A O 1
ATOM 2973 N N . HIS A 1 373 ? -23.613 3.527 -2.109 1.00 42.78 373 HIS A N 1
ATOM 2974 C CA . HIS A 1 373 ? -23.418 2.650 -3.242 1.00 42.78 373 HIS A CA 1
ATOM 2975 C C . HIS A 1 373 ? -23.383 3.544 -4.466 1.00 42.78 373 HIS A C 1
ATOM 2977 O O . HIS A 1 373 ? -24.403 3.845 -5.083 1.00 42.78 373 HIS A O 1
ATOM 2983 N N . CYS A 1 374 ? -22.181 4.002 -4.787 1.00 46.41 374 CYS A N 1
ATOM 2984 C CA . CYS A 1 374 ? -21.912 4.559 -6.091 1.00 46.41 374 CYS A CA 1
ATOM 2985 C C . CYS A 1 374 ? -22.093 3.425 -7.113 1.00 46.41 374 CYS A C 1
ATOM 2987 O O . CYS A 1 374 ? -21.223 2.582 -7.330 1.00 46.41 374 CYS A O 1
ATOM 2989 N N . SER A 1 375 ? -23.300 3.336 -7.675 1.00 42.19 375 SER A N 1
ATOM 2990 C CA . SER A 1 375 ? -23.569 2.467 -8.809 1.00 42.19 375 SER A CA 1
ATOM 2991 C C . SER A 1 375 ? -22.812 3.024 -10.006 1.00 42.19 375 SER A C 1
ATOM 2993 O O . SER A 1 375 ? -23.025 4.182 -10.373 1.00 42.19 375 SER A O 1
ATOM 2995 N N . GLN A 1 376 ? -21.976 2.200 -10.635 1.00 47.56 376 GLN A N 1
ATOM 2996 C CA . GLN A 1 376 ? -21.359 2.540 -11.911 1.00 47.56 376 GLN A CA 1
ATOM 2997 C C . GLN A 1 376 ? -22.445 2.708 -12.979 1.00 47.56 376 GLN A C 1
ATOM 2999 O O . GLN A 1 376 ? -22.871 1.745 -13.615 1.00 47.56 376 GLN A O 1
ATOM 3004 N N . ASN A 1 377 ? -22.932 3.935 -13.164 1.00 41.75 377 ASN A N 1
ATOM 3005 C CA . ASN A 1 377 ? -23.688 4.284 -14.357 1.00 41.75 377 ASN A CA 1
ATOM 3006 C C . ASN A 1 377 ? -22.704 4.346 -15.529 1.00 41.75 377 ASN A C 1
ATOM 3008 O O . ASN A 1 377 ? -21.690 5.030 -15.469 1.00 41.75 377 ASN A O 1
ATOM 3012 N N . ASN A 1 378 ? -23.015 3.621 -16.603 1.00 44.75 378 ASN A N 1
ATOM 3013 C CA . ASN A 1 378 ? -22.183 3.541 -17.808 1.00 44.75 378 ASN A CA 1
ATOM 3014 C C . ASN A 1 378 ? -22.202 4.813 -18.678 1.00 44.75 378 ASN A C 1
ATOM 3016 O O . ASN A 1 378 ? -21.488 4.857 -19.675 1.00 44.75 378 ASN A O 1
ATOM 3020 N N . ASP A 1 379 ? -22.995 5.824 -18.319 1.00 46.28 379 ASP A N 1
ATOM 3021 C CA . ASP A 1 379 ? -23.130 7.071 -19.076 1.00 46.28 379 ASP A CA 1
ATOM 3022 C C . ASP A 1 379 ? -22.386 8.209 -18.362 1.00 46.28 379 ASP A C 1
ATOM 3024 O O . ASP A 1 379 ? -22.987 9.089 -17.747 1.00 46.28 379 ASP A O 1
ATOM 3028 N N . GLU A 1 380 ? -21.056 8.179 -18.434 1.00 56.22 380 GLU A N 1
ATOM 3029 C CA . GLU A 1 380 ? -20.194 9.283 -18.004 1.00 56.22 380 GLU A CA 1
ATOM 3030 C C . GLU A 1 380 ? -19.702 10.089 -19.209 1.00 56.22 380 GLU A C 1
ATOM 3032 O O . GLU A 1 380 ? -19.220 9.542 -20.204 1.00 56.22 380 GLU A O 1
ATOM 3037 N N . THR A 1 381 ? -19.788 11.415 -19.113 1.00 57.25 381 THR A N 1
ATOM 3038 C CA . THR A 1 381 ? -19.182 12.341 -20.074 1.00 57.25 381 THR A CA 1
ATOM 3039 C C . THR A 1 381 ? -17.711 12.548 -19.738 1.00 57.25 381 THR A C 1
ATOM 3041 O O . THR A 1 381 ? -17.385 13.244 -18.779 1.00 57.25 381 THR A O 1
ATOM 3044 N N . ILE A 1 382 ? -16.827 11.966 -20.549 1.00 70.88 382 ILE A N 1
ATOM 3045 C CA . ILE A 1 382 ? -15.397 12.300 -20.571 1.00 70.88 382 ILE A CA 1
ATOM 3046 C C . ILE A 1 382 ? -15.254 13.802 -20.847 1.00 70.88 382 ILE A C 1
ATOM 3048 O O . ILE A 1 382 ? -15.966 14.335 -21.702 1.00 70.88 382 ILE A O 1
ATOM 3052 N N . SER A 1 383 ? -14.349 14.471 -20.125 1.00 71.50 383 SER A N 1
ATOM 3053 C CA . SER A 1 383 ? -14.020 15.883 -20.352 1.00 71.50 383 SER A CA 1
ATOM 3054 C C . SER A 1 383 ? -13.780 16.160 -21.841 1.00 71.50 383 SER A C 1
ATOM 3056 O O . SER A 1 383 ? -13.183 15.351 -22.554 1.00 71.50 383 SER A O 1
ATOM 3058 N N . GLU A 1 384 ? -14.238 17.314 -22.327 1.00 76.75 384 GLU A N 1
ATOM 3059 C CA . GLU A 1 384 ? -13.914 17.736 -23.693 1.00 76.75 384 GLU A CA 1
ATOM 3060 C C . GLU A 1 384 ? -12.428 18.086 -23.843 1.00 76.75 384 GLU A C 1
ATOM 3062 O O . GLU A 1 384 ? -11.861 17.869 -24.915 1.00 76.75 384 GLU A O 1
ATOM 3067 N N . ASP A 1 385 ? -11.797 18.536 -22.757 1.00 78.88 385 ASP A N 1
ATOM 3068 C CA . ASP A 1 385 ? -10.385 18.899 -22.708 1.00 78.88 385 ASP A CA 1
ATOM 3069 C C . ASP A 1 385 ? -9.550 17.777 -22.075 1.00 78.88 385 ASP A C 1
ATOM 3071 O O . ASP A 1 385 ? -9.903 17.244 -21.015 1.00 78.88 385 ASP A O 1
ATOM 3075 N N . GLN A 1 386 ? -8.418 17.445 -22.703 1.00 82.94 386 GLN A N 1
ATOM 3076 C CA . GLN A 1 386 ? -7.423 16.531 -22.146 1.00 82.94 386 GLN A CA 1
ATOM 3077 C C . GLN A 1 386 ? -6.586 17.279 -21.102 1.00 82.94 386 GLN A C 1
ATOM 3079 O O . GLN A 1 386 ? -5.783 18.145 -21.445 1.00 82.94 386 GLN A O 1
ATOM 3084 N N . VAL A 1 387 ? -6.782 16.955 -19.824 1.00 76.50 387 VAL A N 1
ATOM 3085 C CA . VAL A 1 387 ? -6.075 17.615 -18.708 1.00 76.50 387 VAL A CA 1
ATOM 3086 C C . VAL A 1 387 ? -4.731 16.947 -18.412 1.00 76.50 387 VAL A C 1
ATOM 3088 O O . VAL A 1 387 ? -3.797 17.607 -17.967 1.00 76.50 387 VAL A O 1
ATOM 3091 N N . ARG A 1 388 ? -4.622 15.637 -18.657 1.00 79.12 388 ARG A N 1
ATOM 3092 C CA . ARG A 1 388 ? -3.417 14.831 -18.420 1.00 79.12 388 ARG A CA 1
ATOM 3093 C C . ARG A 1 388 ? -3.213 13.851 -19.573 1.00 79.12 388 ARG A C 1
ATOM 3095 O O . ARG A 1 388 ? -4.182 13.438 -20.213 1.00 79.12 388 ARG A O 1
ATOM 3102 N N . SER A 1 389 ? -1.969 13.445 -19.799 1.00 86.44 389 SER A N 1
ATOM 3103 C CA . SER A 1 389 ? -1.644 12.344 -20.702 1.00 86.44 389 SER A CA 1
ATOM 3104 C C . SER A 1 389 ? -0.728 11.353 -19.988 1.00 86.44 389 SER A C 1
ATOM 3106 O O . SER A 1 389 ? 0.473 11.595 -19.915 1.00 86.44 389 SER A O 1
ATOM 3108 N N . PRO A 1 390 ? -1.277 10.298 -19.362 1.00 88.88 390 PRO A N 1
ATOM 3109 C CA . PRO A 1 390 ? -0.463 9.272 -18.726 1.00 88.88 390 PRO A CA 1
ATOM 3110 C C . PRO A 1 390 ? 0.160 8.328 -19.756 1.00 88.88 390 PRO A C 1
ATOM 3112 O O . PRO A 1 390 ? -0.441 8.047 -20.793 1.00 88.88 390 PRO A O 1
ATOM 3115 N N . GLY A 1 391 ? 1.328 7.789 -19.428 1.00 91.94 391 GLY A N 1
ATOM 3116 C CA . GLY A 1 391 ? 1.988 6.729 -20.176 1.00 91.94 391 GLY A CA 1
ATOM 3117 C C . GLY A 1 391 ? 2.492 5.639 -19.240 1.00 91.94 391 GLY A C 1
ATOM 3118 O O . GLY A 1 391 ? 2.576 5.808 -18.023 1.00 91.94 391 GLY A O 1
ATOM 3119 N N . VAL A 1 392 ? 2.824 4.484 -19.800 1.00 94.75 392 VAL A N 1
ATOM 3120 C CA . VAL A 1 392 ? 3.364 3.369 -19.021 1.00 94.75 392 VAL A CA 1
ATOM 3121 C C . VAL A 1 392 ? 4.565 2.805 -19.755 1.00 94.75 392 VAL A C 1
ATOM 3123 O O . VAL A 1 392 ? 4.452 2.422 -20.918 1.00 94.75 392 VAL A O 1
ATOM 3126 N N . LEU A 1 393 ? 5.695 2.709 -19.058 1.00 96.06 393 LEU A N 1
ATOM 3127 C CA . LEU A 1 393 ? 6.860 1.956 -19.511 1.00 96.06 393 LEU A CA 1
ATOM 3128 C C . LEU A 1 393 ? 6.829 0.576 -18.853 1.00 96.06 393 LEU A C 1
ATOM 3130 O O . LEU A 1 393 ? 6.936 0.455 -17.635 1.00 96.06 393 LEU A O 1
ATOM 3134 N N . MET A 1 394 ? 6.659 -0.476 -19.645 1.00 96.75 394 MET A N 1
ATOM 3135 C CA . MET A 1 394 ? 6.848 -1.853 -19.207 1.00 96.75 394 MET A CA 1
ATOM 3136 C C . MET A 1 394 ? 8.260 -2.312 -19.544 1.00 96.75 394 MET A C 1
ATOM 3138 O O . MET A 1 394 ? 8.700 -2.219 -20.689 1.00 96.75 394 MET A O 1
ATOM 3142 N N . ILE A 1 395 ? 8.920 -2.876 -18.541 1.00 96.19 395 ILE A N 1
ATOM 3143 C CA . ILE A 1 395 ? 10.158 -3.626 -18.708 1.00 96.19 395 ILE A CA 1
ATOM 3144 C C . ILE A 1 395 ? 9.783 -5.099 -18.781 1.00 96.19 395 ILE A C 1
ATOM 3146 O O . ILE A 1 395 ? 9.065 -5.591 -17.907 1.00 96.19 395 ILE A O 1
ATOM 3150 N N . LEU A 1 396 ? 10.243 -5.790 -19.821 1.00 96.06 396 LEU A N 1
ATOM 3151 C CA . LEU A 1 396 ? 10.044 -7.222 -20.011 1.00 96.06 396 LEU A CA 1
ATOM 3152 C C . LEU A 1 396 ? 11.384 -7.888 -20.325 1.00 96.06 396 LEU A C 1
ATOM 3154 O O . LEU A 1 396 ? 11.980 -7.644 -21.368 1.00 96.06 396 LEU A O 1
ATOM 3158 N N . GLU A 1 397 ? 11.828 -8.769 -19.443 1.00 94.81 397 GLU A N 1
ATOM 3159 C CA . GLU A 1 397 ? 13.041 -9.569 -19.601 1.00 94.81 397 GLU A CA 1
ATOM 3160 C C . GLU A 1 397 ? 12.609 -11.012 -19.904 1.00 94.81 397 GLU A C 1
ATOM 3162 O O . GLU A 1 397 ? 11.758 -11.562 -19.202 1.00 94.81 397 GLU A O 1
ATOM 3167 N N . THR A 1 398 ? 13.112 -11.613 -20.987 1.00 95.06 398 THR A N 1
ATOM 3168 C CA . THR A 1 398 ? 12.727 -12.968 -21.425 1.00 95.06 398 THR A CA 1
ATOM 3169 C C . THR A 1 398 ? 13.961 -13.846 -21.612 1.00 95.06 398 THR A C 1
ATOM 3171 O O . THR A 1 398 ? 14.851 -13.519 -22.389 1.00 95.06 398 THR A O 1
ATOM 3174 N N . GLU A 1 399 ? 13.984 -14.970 -20.906 1.00 93.69 399 GLU A N 1
ATOM 3175 C CA . GLU A 1 399 ? 15.019 -16.008 -20.893 1.00 93.69 399 GLU A CA 1
ATOM 3176 C C . GLU A 1 399 ? 14.520 -17.278 -21.608 1.00 93.69 399 GLU A C 1
ATOM 3178 O O . GLU A 1 399 ? 13.332 -17.405 -21.940 1.00 93.69 399 GLU A O 1
ATOM 3183 N N . ASP A 1 400 ? 15.422 -18.243 -21.815 1.00 92.94 400 ASP A N 1
ATOM 3184 C CA . ASP A 1 400 ? 15.157 -19.506 -22.517 1.00 92.94 400 ASP A CA 1
ATOM 3185 C C . ASP A 1 400 ? 14.565 -19.285 -23.927 1.00 92.94 400 ASP A C 1
ATOM 3187 O O . ASP A 1 400 ? 13.632 -19.976 -24.360 1.00 92.94 400 ASP A O 1
ATOM 3191 N N . VAL A 1 401 ? 15.081 -18.276 -24.635 1.00 93.44 401 VAL A N 1
ATOM 3192 C CA . VAL A 1 401 ? 14.695 -17.943 -26.011 1.00 93.44 401 VAL A CA 1
ATOM 3193 C C . VAL A 1 401 ? 15.133 -19.062 -26.959 1.00 93.44 401 VAL A C 1
ATOM 3195 O O . VAL A 1 401 ? 16.226 -19.604 -26.835 1.00 93.44 401 VAL A O 1
ATOM 3198 N N . THR A 1 402 ? 14.276 -19.435 -27.916 1.00 92.56 402 THR A N 1
ATOM 3199 C CA . THR A 1 402 ? 14.558 -20.562 -28.834 1.00 92.56 402 THR A CA 1
ATOM 3200 C C . THR A 1 402 ? 14.710 -20.163 -30.298 1.00 92.56 402 THR A C 1
ATOM 3202 O O . THR A 1 402 ? 15.132 -20.987 -31.114 1.00 92.56 402 THR A O 1
ATOM 3205 N N . ILE A 1 403 ? 14.365 -18.923 -30.652 1.00 92.00 403 ILE A N 1
ATOM 3206 C CA . ILE A 1 403 ? 14.678 -18.358 -31.970 1.00 92.00 403 ILE A CA 1
ATOM 3207 C C . ILE A 1 403 ? 16.163 -17.982 -32.046 1.00 92.00 403 ILE A C 1
ATOM 3209 O O . ILE A 1 403 ? 16.794 -17.746 -31.020 1.00 92.00 403 ILE A O 1
ATOM 3213 N N . SER A 1 404 ? 16.716 -17.900 -33.259 1.00 89.25 404 SER A N 1
ATOM 3214 C CA . SER A 1 404 ? 18.059 -17.339 -33.434 1.00 89.25 404 SER A CA 1
ATOM 3215 C C . SER A 1 404 ? 18.048 -15.861 -33.049 1.00 89.25 404 SER A C 1
ATOM 3217 O O . SER A 1 404 ? 17.191 -15.119 -33.522 1.00 89.25 404 SER A O 1
ATOM 3219 N N . LEU A 1 405 ? 18.982 -15.446 -32.195 1.00 88.19 405 LEU A N 1
ATOM 3220 C CA . LEU A 1 405 ? 19.232 -14.039 -31.867 1.00 88.19 405 LEU A CA 1
ATOM 3221 C C . LEU A 1 405 ? 20.486 -13.494 -32.572 1.00 88.19 405 LEU A C 1
ATOM 3223 O O . LEU A 1 405 ? 20.837 -12.337 -32.374 1.00 88.19 405 LEU A O 1
ATOM 3227 N N . ASP A 1 406 ? 21.152 -14.321 -33.383 1.00 82.06 406 ASP A N 1
ATOM 3228 C CA . ASP A 1 406 ? 22.333 -13.939 -34.158 1.00 82.06 406 ASP A CA 1
ATOM 3229 C C . ASP A 1 406 ? 21.963 -12.857 -35.189 1.00 82.06 406 ASP A C 1
ATOM 3231 O O . ASP A 1 406 ? 21.070 -13.113 -36.002 1.00 82.06 406 ASP A O 1
ATOM 3235 N N . PRO A 1 407 ? 22.606 -11.675 -35.194 1.00 73.44 407 PRO A N 1
ATOM 3236 C CA . PRO A 1 407 ? 22.290 -10.600 -36.140 1.00 73.44 407 PRO A CA 1
ATOM 3237 C C . PRO A 1 407 ? 22.293 -11.025 -37.615 1.00 73.44 407 PRO A C 1
ATOM 3239 O O . PRO A 1 407 ? 21.512 -10.480 -38.393 1.00 73.44 407 PRO A O 1
ATOM 3242 N N . ASP A 1 408 ? 23.097 -12.018 -38.007 1.00 75.12 408 ASP A N 1
ATOM 3243 C CA . ASP A 1 408 ? 23.185 -12.459 -39.405 1.00 75.12 408 ASP A CA 1
ATOM 3244 C C . ASP A 1 408 ? 22.021 -13.382 -39.844 1.00 75.12 408 ASP A C 1
ATOM 3246 O O . ASP A 1 408 ? 21.809 -13.578 -41.046 1.00 75.12 408 ASP A O 1
ATOM 3250 N N . ASP A 1 409 ? 21.264 -13.967 -38.902 1.00 78.75 409 ASP A N 1
ATOM 3251 C CA . ASP A 1 409 ? 20.195 -14.958 -39.168 1.00 78.75 409 ASP A CA 1
ATOM 3252 C C . ASP A 1 409 ? 18.970 -14.798 -38.236 1.00 78.75 409 ASP A C 1
ATOM 3254 O O . ASP A 1 409 ? 18.187 -15.732 -38.036 1.00 78.75 409 ASP A O 1
ATOM 3258 N N . SER A 1 410 ? 18.804 -13.629 -37.611 1.00 81.06 410 SER A N 1
ATOM 3259 C CA . SER A 1 410 ? 17.746 -13.380 -36.628 1.00 81.06 410 SER A CA 1
ATOM 3260 C C . SER A 1 410 ? 16.412 -13.033 -37.306 1.00 81.06 410 SER A C 1
ATOM 3262 O O . SER A 1 410 ? 16.324 -12.041 -38.030 1.00 81.06 410 SER A O 1
ATOM 3264 N N . PRO A 1 411 ? 15.318 -13.776 -37.040 1.00 90.12 411 PRO A N 1
ATOM 3265 C CA . PRO A 1 411 ? 13.977 -13.415 -37.495 1.00 90.12 411 PRO A CA 1
ATOM 3266 C C . PRO A 1 411 ? 13.304 -12.361 -36.593 1.00 90.12 411 PRO A C 1
ATOM 3268 O O . PRO A 1 411 ? 12.089 -12.167 -36.686 1.00 90.12 411 PRO A O 1
ATOM 3271 N N . LEU A 1 412 ? 14.042 -11.725 -35.673 1.00 91.00 412 LEU A N 1
ATOM 3272 C CA . LEU A 1 412 ? 13.481 -10.899 -34.602 1.00 91.00 412 LEU A CA 1
ATOM 3273 C C . LEU A 1 412 ? 12.650 -9.720 -35.125 1.00 91.00 412 LEU A C 1
ATOM 3275 O O . LEU A 1 412 ? 11.539 -9.521 -34.631 1.00 91.00 412 LEU A O 1
ATOM 3279 N N . GLU A 1 413 ? 13.128 -8.991 -36.140 1.00 92.31 413 GLU A N 1
ATOM 3280 C CA . GLU A 1 413 ? 12.393 -7.854 -36.715 1.00 92.31 413 GLU A CA 1
ATOM 3281 C C . GLU A 1 413 ? 11.012 -8.280 -37.241 1.00 92.31 413 GLU A C 1
ATOM 3283 O O . GLU A 1 413 ? 9.982 -7.704 -36.875 1.00 92.31 413 GLU A O 1
ATOM 3288 N N . GLU A 1 414 ? 10.978 -9.342 -38.054 1.00 93.56 414 GLU A N 1
ATOM 3289 C CA . GLU A 1 414 ? 9.750 -9.894 -38.632 1.00 93.56 414 GLU A CA 1
ATOM 3290 C C . GLU A 1 414 ? 8.808 -10.410 -37.537 1.00 93.56 414 GLU A C 1
ATOM 3292 O O . GLU A 1 414 ? 7.595 -10.183 -37.583 1.00 93.56 414 GLU A O 1
ATOM 3297 N N . ILE A 1 415 ? 9.348 -11.101 -36.533 1.00 94.44 415 ILE A N 1
ATOM 3298 C CA . ILE A 1 415 ? 8.564 -11.669 -35.436 1.00 94.44 415 ILE A CA 1
ATOM 3299 C C . ILE A 1 415 ? 7.907 -10.570 -34.600 1.00 94.44 415 ILE A C 1
ATOM 3301 O O . ILE A 1 415 ? 6.698 -10.638 -34.353 1.00 94.44 415 ILE A O 1
ATOM 3305 N N . VAL A 1 416 ? 8.673 -9.562 -34.178 1.00 95.94 416 VAL A N 1
ATOM 3306 C CA . VAL A 1 416 ? 8.153 -8.450 -33.371 1.00 95.94 416 VAL A CA 1
ATOM 3307 C C . VAL A 1 416 ? 7.128 -7.656 -34.179 1.00 95.94 416 VAL A C 1
ATOM 3309 O O . VAL A 1 416 ? 6.028 -7.417 -33.682 1.00 95.94 416 VAL A O 1
ATOM 3312 N N . THR A 1 417 ? 7.421 -7.360 -35.448 1.00 96.81 417 THR A N 1
ATOM 3313 C CA . THR A 1 417 ? 6.485 -6.697 -36.371 1.00 96.81 417 THR A CA 1
ATOM 3314 C C . THR A 1 417 ? 5.152 -7.440 -36.452 1.00 96.81 417 THR A C 1
ATOM 3316 O O . THR A 1 417 ? 4.096 -6.855 -36.209 1.00 96.81 417 THR A O 1
ATOM 3319 N N . ASN A 1 418 ? 5.189 -8.754 -36.696 1.00 96.62 418 ASN A N 1
ATOM 3320 C CA . ASN A 1 418 ? 3.987 -9.583 -36.777 1.00 96.62 418 ASN A CA 1
ATOM 3321 C C . ASN A 1 418 ? 3.171 -9.568 -35.474 1.00 96.62 418 ASN A C 1
ATOM 3323 O O . ASN A 1 418 ? 1.938 -9.549 -35.521 1.00 96.62 418 ASN A O 1
ATOM 3327 N N . VAL A 1 419 ? 3.830 -9.588 -34.308 1.00 96.88 419 VAL A N 1
ATOM 3328 C CA . VAL A 1 419 ? 3.146 -9.506 -33.007 1.00 96.88 419 VAL A CA 1
ATOM 3329 C C . VAL A 1 419 ? 2.436 -8.162 -32.862 1.00 96.88 419 VAL A C 1
ATOM 3331 O O . VAL A 1 419 ? 1.231 -8.153 -32.595 1.00 96.88 419 VAL A O 1
ATOM 3334 N N . LEU A 1 420 ? 3.150 -7.054 -33.074 1.00 96.75 420 LEU A N 1
ATOM 3335 C CA . LEU A 1 420 ? 2.615 -5.699 -32.915 1.00 96.75 420 LEU A CA 1
ATOM 3336 C C . LEU A 1 420 ? 1.432 -5.449 -33.864 1.00 96.75 420 LEU A C 1
ATOM 3338 O O . LEU A 1 420 ? 0.351 -5.058 -33.414 1.00 96.75 420 LEU A O 1
ATOM 3342 N N . GLU A 1 421 ? 1.576 -5.784 -35.147 1.00 95.69 421 GLU A N 1
ATOM 3343 C CA . GLU A 1 421 ? 0.501 -5.636 -36.136 1.00 95.69 421 GLU A CA 1
ATOM 3344 C C . GLU A 1 421 ? -0.711 -6.527 -35.818 1.00 95.69 421 GLU A C 1
ATOM 3346 O O . GLU A 1 421 ? -1.859 -6.102 -35.980 1.00 95.69 421 GLU A O 1
ATOM 3351 N N . SER A 1 422 ? -0.495 -7.750 -35.312 1.00 96.31 422 SER A N 1
ATOM 3352 C CA . SER A 1 422 ? -1.595 -8.665 -34.962 1.00 96.31 422 SER A CA 1
ATOM 3353 C C . SER A 1 422 ? -2.461 -8.174 -33.796 1.00 96.31 422 SER A C 1
ATOM 3355 O O . SER A 1 422 ? -3.639 -8.531 -33.715 1.00 96.31 422 SER A O 1
ATOM 3357 N N . ILE A 1 423 ? -1.891 -7.343 -32.917 1.00 94.94 423 ILE A N 1
ATOM 3358 C CA . ILE A 1 423 ? -2.567 -6.709 -31.771 1.00 94.94 423 ILE A CA 1
ATOM 3359 C C . ILE A 1 423 ? -3.145 -5.331 -32.173 1.00 94.94 423 ILE A C 1
ATOM 3361 O O . ILE A 1 423 ? -3.859 -4.676 -31.406 1.00 94.94 423 ILE A O 1
ATOM 3365 N N . GLY A 1 424 ? -2.920 -4.923 -33.427 1.00 93.44 424 GLY A N 1
ATOM 3366 C CA . GLY A 1 424 ? -3.460 -3.704 -34.014 1.00 93.44 424 GLY A CA 1
ATOM 3367 C C . GLY A 1 424 ? -2.692 -2.451 -33.611 1.00 93.44 424 GLY A C 1
ATOM 3368 O O . GLY A 1 424 ? -3.330 -1.419 -33.415 1.00 93.44 424 GLY A O 1
ATOM 3369 N N . LEU A 1 425 ? -1.372 -2.559 -33.440 1.00 93.62 425 LEU A N 1
ATOM 3370 C CA . LEU A 1 425 ? -0.457 -1.422 -33.327 1.00 93.62 425 LEU A CA 1
ATOM 3371 C C . LEU A 1 425 ? 0.080 -1.049 -34.709 1.00 93.62 425 LEU A C 1
ATOM 3373 O O . LEU A 1 425 ? 0.357 -1.928 -35.529 1.00 93.62 425 LEU A O 1
ATOM 3377 N N . GLU A 1 426 ? 0.227 0.248 -34.973 1.00 90.94 426 GLU A N 1
ATOM 3378 C CA . GLU A 1 426 ? 0.705 0.746 -36.266 1.00 90.94 426 GLU A CA 1
ATOM 3379 C C . GLU A 1 426 ? 2.165 1.194 -36.162 1.00 90.94 426 GLU A C 1
ATOM 3381 O O . GLU A 1 426 ? 2.466 2.224 -35.556 1.00 90.94 426 GLU A O 1
ATOM 3386 N N . ILE A 1 427 ? 3.070 0.437 -36.787 1.00 93.69 427 ILE A N 1
ATOM 3387 C CA . ILE A 1 427 ? 4.497 0.772 -36.841 1.00 93.69 427 ILE A CA 1
ATOM 3388 C C . ILE A 1 427 ? 4.708 1.917 -37.835 1.00 93.69 427 ILE A C 1
ATOM 3390 O O . ILE A 1 427 ? 4.408 1.810 -39.024 1.00 93.69 427 ILE A O 1
ATOM 3394 N N . VAL A 1 428 ? 5.256 3.020 -37.335 1.00 91.94 428 VAL A N 1
ATOM 3395 C CA . VAL A 1 428 ? 5.640 4.195 -38.124 1.00 91.94 428 VAL A CA 1
ATOM 3396 C C . VAL A 1 428 ? 7.035 4.000 -38.710 1.00 91.94 428 VAL A C 1
ATOM 3398 O O . VAL A 1 428 ? 7.287 4.355 -39.865 1.00 91.94 428 VAL A O 1
ATOM 3401 N N . LYS A 1 429 ? 7.953 3.450 -37.909 1.00 90.00 429 LYS A N 1
ATOM 3402 C CA . LYS A 1 429 ? 9.353 3.267 -38.282 1.00 90.00 429 LYS A CA 1
ATOM 3403 C C . LYS A 1 429 ? 9.992 2.142 -37.475 1.00 90.00 429 LYS A C 1
ATOM 3405 O O . LYS A 1 429 ? 9.830 2.093 -36.261 1.00 90.00 429 LYS A O 1
ATOM 3410 N N . THR A 1 430 ? 10.794 1.336 -38.158 1.00 92.12 430 THR A N 1
ATOM 3411 C CA . THR A 1 430 ? 11.778 0.439 -37.548 1.00 92.12 430 THR A CA 1
ATOM 3412 C C . THR A 1 430 ? 13.181 0.989 -37.804 1.00 92.12 430 THR A C 1
ATOM 3414 O O . THR A 1 430 ? 13.443 1.553 -38.883 1.00 92.12 430 THR A O 1
ATOM 3417 N N . MET A 1 431 ? 14.059 0.880 -36.809 1.00 89.44 431 MET A N 1
ATOM 3418 C CA . MET A 1 431 ? 15.478 1.215 -36.912 1.00 89.44 431 MET A CA 1
ATOM 3419 C C . MET A 1 431 ? 16.342 0.132 -36.267 1.00 89.44 431 MET A C 1
ATOM 3421 O O . MET A 1 431 ? 15.973 -0.434 -35.240 1.00 89.44 431 MET A O 1
ATOM 3425 N N . GLU A 1 432 ? 17.508 -0.071 -36.862 1.00 84.94 432 GLU A N 1
ATOM 3426 C CA . GLU A 1 432 ? 18.564 -0.973 -36.414 1.00 84.94 432 GLU A CA 1
ATOM 3427 C C . GLU A 1 432 ? 19.890 -0.222 -36.531 1.00 84.94 432 GLU A C 1
ATOM 3429 O O . GLU A 1 432 ? 20.019 0.692 -37.356 1.00 84.94 432 GLU A O 1
ATOM 3434 N N . LEU A 1 433 ? 20.869 -0.576 -35.704 1.00 73.00 433 LEU A N 1
ATOM 3435 C CA . LEU A 1 433 ? 22.215 -0.026 -35.813 1.00 73.00 433 LEU A CA 1
ATOM 3436 C C . LEU A 1 433 ? 22.969 -0.756 -36.939 1.00 73.00 433 LEU A C 1
ATOM 3438 O O . LEU A 1 433 ? 23.202 -1.957 -36.845 1.00 73.00 433 LEU A O 1
ATOM 3442 N N . GLU A 1 434 ? 23.363 -0.056 -38.008 1.00 56.16 434 GLU A N 1
ATOM 3443 C CA . GLU A 1 434 ? 24.175 -0.671 -39.070 1.00 56.16 434 GLU A CA 1
ATOM 3444 C C . GLU A 1 434 ? 25.571 -1.036 -38.522 1.00 56.16 434 GLU A C 1
ATOM 3446 O O . GLU A 1 434 ? 26.349 -0.164 -38.124 1.00 56.16 434 GLU A O 1
ATOM 3451 N N . GLY A 1 435 ? 25.895 -2.334 -38.494 1.00 52.31 435 GLY A N 1
ATOM 3452 C CA . GLY A 1 435 ? 27.194 -2.838 -38.045 1.00 52.31 435 GLY A CA 1
ATOM 3453 C C . GLY A 1 435 ? 28.351 -2.260 -38.867 1.00 52.31 435 GLY A C 1
ATOM 3454 O O . GLY A 1 435 ? 28.323 -2.245 -40.100 1.00 52.31 435 GLY A O 1
ATOM 3455 N N . ASN A 1 436 ? 29.394 -1.776 -38.192 1.00 43.06 436 ASN A N 1
ATOM 3456 C CA . ASN A 1 436 ? 30.537 -1.160 -38.858 1.00 43.06 436 ASN A CA 1
ATOM 3457 C C . ASN A 1 436 ? 31.394 -2.249 -39.537 1.00 43.06 436 ASN A C 1
ATOM 3459 O O . ASN A 1 436 ? 32.126 -2.981 -38.874 1.00 43.06 436 ASN A O 1
ATOM 3463 N N . SER A 1 437 ? 31.313 -2.365 -40.867 1.00 34.66 437 SER A N 1
ATOM 3464 C CA . SER A 1 437 ? 31.977 -3.417 -41.659 1.00 34.66 437 SER A CA 1
ATOM 3465 C C . SER A 1 437 ? 33.511 -3.313 -41.740 1.00 34.66 437 SER A C 1
ATOM 3467 O O . SER A 1 437 ? 34.138 -4.125 -42.419 1.00 34.66 437 SER A O 1
ATOM 3469 N N . ASP A 1 438 ? 34.120 -2.323 -41.084 1.00 37.41 438 ASP A N 1
ATOM 3470 C CA . ASP A 1 438 ? 35.557 -2.037 -41.126 1.00 37.41 438 ASP A CA 1
ATOM 3471 C C . ASP A 1 438 ? 36.188 -2.147 -39.718 1.00 37.41 438 ASP A C 1
ATOM 3473 O O . ASP A 1 438 ? 36.602 -1.146 -39.132 1.00 37.41 438 ASP A O 1
ATOM 3477 N N . LYS A 1 439 ? 36.306 -3.361 -39.158 1.00 36.97 439 LYS A N 1
ATOM 3478 C CA . LYS A 1 439 ? 37.234 -3.610 -38.032 1.00 36.97 439 LYS A CA 1
ATOM 3479 C C . LYS A 1 439 ? 38.610 -4.051 -38.569 1.00 36.97 439 LYS A C 1
ATOM 3481 O O . LYS A 1 439 ? 38.667 -4.957 -39.402 1.00 36.97 439 LYS A O 1
ATOM 3486 N N . PRO A 1 440 ? 39.732 -3.443 -38.131 1.00 33.12 440 PRO A N 1
ATOM 3487 C CA . PRO A 1 440 ? 41.067 -3.985 -38.379 1.00 33.12 440 PRO A CA 1
ATOM 3488 C C . PRO A 1 440 ? 41.248 -5.289 -37.588 1.00 33.12 440 PRO A C 1
ATOM 3490 O O . PRO A 1 440 ? 40.891 -5.346 -36.417 1.00 33.12 440 PRO A O 1
ATOM 3493 N N . GLU A 1 441 ? 41.822 -6.323 -38.206 1.00 30.50 441 GLU A N 1
ATOM 3494 C CA . GLU A 1 441 ? 42.272 -7.530 -37.498 1.00 30.50 441 GLU A CA 1
ATOM 3495 C C . GLU A 1 441 ? 43.329 -7.138 -36.442 1.00 30.50 441 GLU A C 1
ATOM 3497 O O . GLU A 1 441 ? 44.424 -6.704 -36.810 1.00 30.50 441 GLU A O 1
ATOM 3502 N N . GLU A 1 442 ? 43.029 -7.273 -35.145 1.00 38.34 442 GLU A N 1
ATOM 3503 C CA . GLU A 1 442 ? 44.039 -7.138 -34.088 1.00 38.34 442 GLU A CA 1
ATOM 3504 C C . GLU A 1 442 ? 44.700 -8.494 -33.783 1.00 38.34 442 GLU A C 1
ATOM 3506 O O . GLU A 1 442 ? 44.067 -9.467 -33.371 1.00 38.34 442 GLU A O 1
ATOM 3511 N N . GLU A 1 443 ? 46.014 -8.544 -34.016 1.00 41.25 443 GLU A N 1
ATOM 3512 C CA . GLU A 1 443 ? 46.934 -9.559 -33.507 1.00 41.25 443 GLU A CA 1
ATOM 3513 C C . GLU A 1 443 ? 47.247 -9.241 -32.036 1.00 41.25 443 GLU A C 1
ATOM 3515 O O . GLU A 1 443 ? 48.036 -8.340 -31.778 1.00 41.25 443 GLU A O 1
ATOM 3520 N N . ASP A 1 444 ? 46.627 -9.945 -31.085 1.00 38.84 444 ASP A N 1
ATOM 3521 C CA . ASP A 1 444 ? 47.252 -10.502 -29.867 1.00 38.84 444 ASP A CA 1
ATOM 3522 C C . ASP A 1 444 ? 46.161 -10.977 -28.882 1.00 38.84 444 ASP A C 1
ATOM 3524 O O . ASP A 1 444 ? 45.308 -10.221 -28.435 1.00 38.84 444 ASP A O 1
ATOM 3528 N N . GLY A 1 445 ? 46.168 -12.277 -28.565 1.00 37.09 445 GLY A N 1
ATOM 3529 C CA . GLY A 1 445 ? 45.099 -12.971 -27.834 1.00 37.09 445 GLY A CA 1
ATOM 3530 C C . GLY A 1 445 ? 45.070 -12.756 -26.317 1.00 37.09 445 GLY A C 1
ATOM 3531 O O . GLY A 1 445 ? 45.302 -13.708 -25.567 1.00 37.09 445 GLY A O 1
ATOM 3532 N N . GLU A 1 446 ? 44.729 -11.550 -25.867 1.00 35.34 446 GLU A N 1
ATOM 3533 C CA . GLU A 1 446 ? 44.087 -11.338 -24.561 1.00 35.34 446 GLU A CA 1
ATOM 3534 C C . GLU A 1 446 ? 42.587 -11.079 -24.794 1.00 35.34 446 GLU A C 1
ATOM 3536 O O . GLU A 1 446 ? 42.195 -10.010 -25.244 1.00 35.34 446 GLU A O 1
ATOM 3541 N N . GLU A 1 447 ? 41.743 -12.086 -24.533 1.00 32.72 447 GLU A N 1
ATOM 3542 C CA . GLU A 1 447 ? 40.280 -11.934 -24.531 1.00 32.72 447 GLU A CA 1
ATOM 3543 C C . GLU A 1 447 ? 39.871 -11.020 -23.368 1.00 32.72 447 GLU A C 1
ATOM 3545 O O . GLU A 1 447 ? 39.872 -11.428 -22.201 1.00 32.72 447 GLU A O 1
ATOM 3550 N N . ASP A 1 448 ? 39.519 -9.776 -23.687 1.00 31.94 448 ASP A N 1
ATOM 3551 C CA . ASP A 1 448 ? 38.842 -8.881 -22.759 1.00 31.94 448 ASP A CA 1
ATOM 3552 C C . ASP A 1 448 ? 37.395 -9.373 -22.594 1.00 31.94 448 ASP A C 1
ATOM 3554 O O . ASP A 1 448 ? 36.573 -9.273 -23.509 1.00 31.94 448 ASP A O 1
ATOM 3558 N N . LEU A 1 449 ? 37.077 -9.911 -21.412 1.00 35.34 449 LEU A N 1
ATOM 3559 C CA . LEU A 1 449 ? 35.790 -10.536 -21.047 1.00 35.34 449 LEU A CA 1
ATOM 3560 C C . LEU A 1 449 ? 34.577 -9.567 -21.076 1.00 35.34 449 LEU A C 1
ATOM 3562 O O . LEU A 1 449 ? 33.497 -9.922 -20.611 1.00 35.34 449 LEU A O 1
ATOM 3566 N N . PHE A 1 450 ? 34.772 -8.332 -21.551 1.00 35.81 450 PHE A N 1
ATOM 3567 C CA . PHE A 1 450 ? 33.792 -7.241 -21.614 1.00 35.81 450 PHE A CA 1
ATOM 3568 C C . PHE A 1 450 ? 33.726 -6.559 -22.990 1.00 35.81 450 PHE A C 1
ATOM 3570 O O . PHE A 1 450 ? 33.111 -5.499 -23.112 1.00 35.81 450 PHE A O 1
ATOM 3577 N N . SER A 1 451 ? 34.325 -7.145 -24.031 1.00 35.03 451 SER A N 1
ATOM 3578 C CA . SER A 1 451 ? 34.046 -6.732 -25.410 1.00 35.03 451 SER A CA 1
ATOM 3579 C C . SER A 1 451 ? 32.672 -7.266 -25.823 1.00 35.03 451 SER A C 1
ATOM 3581 O O . SER A 1 451 ? 32.561 -8.243 -26.549 1.00 35.03 451 SER A O 1
ATOM 3583 N N . ILE A 1 452 ? 31.605 -6.652 -25.298 1.00 42.84 452 ILE A N 1
ATOM 3584 C CA . ILE A 1 452 ? 30.255 -6.863 -25.824 1.00 42.84 452 ILE A CA 1
ATOM 3585 C C . ILE A 1 452 ? 30.309 -6.381 -27.275 1.00 42.84 452 ILE A C 1
ATOM 3587 O O . ILE A 1 452 ? 30.427 -5.184 -27.544 1.00 42.84 452 ILE A O 1
ATOM 3591 N N . GLU A 1 453 ? 30.359 -7.353 -28.184 1.00 47.44 453 GLU A N 1
ATOM 3592 C CA . GLU A 1 453 ? 30.227 -7.176 -29.621 1.00 47.44 453 GLU A CA 1
ATOM 3593 C C . GLU A 1 453 ? 28.957 -6.359 -29.911 1.00 47.44 453 GLU A C 1
ATOM 3595 O O . GLU A 1 453 ? 27.980 -6.433 -29.170 1.00 47.44 453 GLU A O 1
ATOM 3600 N N . ASP A 1 454 ? 29.031 -5.519 -30.942 1.00 52.66 454 ASP A N 1
ATOM 3601 C CA . ASP A 1 454 ? 28.068 -4.486 -31.338 1.00 52.66 454 ASP A CA 1
ATOM 3602 C C . ASP A 1 454 ? 26.597 -4.786 -30.946 1.00 52.66 454 ASP A C 1
ATOM 3604 O O . ASP A 1 454 ? 26.022 -5.784 -31.377 1.00 52.66 454 ASP A O 1
ATOM 3608 N N . GLY A 1 455 ? 25.977 -3.924 -30.124 1.00 56.72 455 GLY A N 1
ATOM 3609 C CA . GLY A 1 455 ? 24.576 -4.083 -29.711 1.00 56.72 455 GLY A CA 1
ATOM 3610 C C . GLY A 1 455 ? 23.626 -4.104 -30.915 1.00 56.72 455 GLY A C 1
ATOM 3611 O O . GLY A 1 455 ? 23.488 -3.100 -31.613 1.00 56.72 455 GLY A O 1
ATOM 3612 N N . ASN A 1 456 ? 22.959 -5.237 -31.149 1.00 77.00 456 ASN A N 1
ATOM 3613 C CA . ASN A 1 456 ? 22.028 -5.449 -32.269 1.00 77.00 456 ASN A CA 1
ATOM 3614 C C . ASN A 1 456 ? 20.601 -5.034 -31.907 1.00 77.00 456 ASN A C 1
ATOM 3616 O O . ASN A 1 456 ? 19.641 -5.793 -32.062 1.00 77.00 456 ASN A O 1
ATOM 3620 N N . ASP A 1 457 ? 20.481 -3.834 -31.354 1.00 88.56 457 ASP A N 1
ATOM 3621 C CA . ASP A 1 457 ? 19.219 -3.331 -30.841 1.00 88.56 457 ASP A CA 1
ATOM 3622 C C . ASP A 1 457 ? 18.300 -2.914 -31.981 1.00 88.56 457 ASP A C 1
ATOM 3624 O O . ASP A 1 457 ? 18.720 -2.268 -32.944 1.00 88.56 457 ASP A O 1
ATOM 3628 N N . ILE A 1 458 ? 17.024 -3.262 -31.842 1.00 92.06 458 ILE A N 1
ATOM 3629 C CA . ILE A 1 458 ? 15.988 -2.924 -32.815 1.00 92.06 458 ILE A CA 1
ATOM 3630 C C . ILE A 1 458 ? 14.954 -2.063 -32.107 1.00 92.06 458 ILE A C 1
ATOM 3632 O O . ILE A 1 458 ? 14.351 -2.489 -31.117 1.00 92.06 458 ILE A O 1
ATOM 3636 N N . ALA A 1 459 ? 14.723 -0.855 -32.615 1.00 95.00 459 ALA A N 1
ATOM 3637 C CA . ALA A 1 459 ? 13.673 0.015 -32.104 1.00 95.00 459 ALA A CA 1
ATOM 3638 C C . ALA A 1 459 ? 12.521 0.149 -33.103 1.00 95.00 459 ALA A C 1
ATOM 3640 O O . ALA A 1 459 ? 12.704 0.465 -34.280 1.00 95.00 459 ALA A O 1
ATOM 3641 N N . PHE A 1 460 ? 11.313 -0.054 -32.589 1.00 95.81 460 PHE A N 1
ATOM 3642 C CA . PHE A 1 460 ? 10.045 0.068 -33.288 1.00 95.81 460 PHE A CA 1
ATOM 3643 C C . PHE A 1 460 ? 9.316 1.274 -32.717 1.00 95.81 460 PHE A C 1
ATOM 3645 O O . PHE A 1 460 ? 8.910 1.274 -31.556 1.00 95.81 460 PHE A O 1
ATOM 3652 N N . VAL A 1 461 ? 9.130 2.306 -33.529 1.00 93.62 461 VAL A N 1
ATOM 3653 C CA . VAL A 1 461 ? 8.298 3.454 -33.171 1.00 93.62 461 VAL A CA 1
ATOM 3654 C C . VAL A 1 461 ? 6.925 3.254 -33.789 1.00 93.62 461 VAL A C 1
ATOM 3656 O O . VAL A 1 461 ? 6.788 3.098 -35.005 1.00 93.62 461 VAL A O 1
ATOM 3659 N N . MET A 1 462 ? 5.910 3.244 -32.937 1.00 94.06 462 MET A N 1
ATOM 3660 C CA . MET A 1 462 ? 4.503 3.052 -33.270 1.00 94.06 462 MET A CA 1
ATOM 3661 C C . MET A 1 462 ? 3.733 4.352 -33.033 1.00 94.06 462 MET A C 1
ATOM 3663 O O . MET A 1 462 ? 4.243 5.286 -32.413 1.00 94.06 462 MET A O 1
ATOM 3667 N N . LYS A 1 463 ? 2.485 4.433 -33.499 1.00 91.94 463 LYS A N 1
ATOM 3668 C CA . LYS A 1 463 ? 1.622 5.582 -33.177 1.00 91.94 463 LYS A CA 1
ATOM 3669 C C . LYS A 1 463 ? 1.286 5.673 -31.691 1.00 91.94 463 LYS A C 1
ATOM 3671 O O . LYS A 1 463 ? 1.076 6.775 -31.192 1.00 91.94 463 LYS A O 1
ATOM 3676 N N . GLU A 1 464 ? 1.210 4.535 -31.012 1.00 93.94 464 GLU A N 1
ATOM 3677 C CA . GLU A 1 464 ? 0.793 4.408 -29.615 1.00 93.94 464 GLU A CA 1
ATOM 3678 C C . GLU A 1 464 ? 1.957 4.376 -28.615 1.00 93.94 464 GLU A C 1
ATOM 3680 O O . GLU A 1 464 ? 1.746 4.506 -27.408 1.00 93.94 464 GLU A O 1
ATOM 3685 N N . GLY A 1 465 ? 3.186 4.189 -29.099 1.00 95.31 465 GLY A N 1
ATOM 3686 C CA . GLY A 1 465 ? 4.346 4.000 -28.242 1.00 95.31 465 GLY A CA 1
ATOM 3687 C C . GLY A 1 465 ? 5.637 3.688 -28.986 1.00 95.31 465 GLY A C 1
ATOM 3688 O O . GLY A 1 465 ? 5.686 3.711 -30.214 1.00 95.31 465 GLY A O 1
ATOM 3689 N N . TYR A 1 466 ? 6.676 3.316 -28.244 1.00 96.25 466 TYR A N 1
ATOM 3690 C CA . TYR A 1 466 ? 7.860 2.663 -28.798 1.00 96.25 466 TYR A CA 1
ATOM 3691 C C . TYR A 1 466 ? 8.106 1.309 -28.132 1.00 96.25 466 TYR A C 1
ATOM 3693 O O . TYR A 1 466 ? 7.708 1.067 -26.990 1.00 96.25 466 TYR A O 1
ATOM 3701 N N . LEU A 1 467 ? 8.800 0.437 -28.856 1.00 97.44 467 LEU A N 1
ATOM 3702 C CA . LEU A 1 467 ? 9.356 -0.805 -28.345 1.00 97.44 467 LEU A CA 1
ATOM 3703 C C . LEU A 1 467 ? 10.836 -0.880 -28.723 1.00 97.44 467 LEU A C 1
ATOM 3705 O O . LEU A 1 467 ? 11.165 -0.741 -29.896 1.00 97.44 467 LEU A O 1
ATOM 3709 N N . ILE A 1 468 ? 11.721 -1.115 -27.756 1.00 96.44 468 ILE A N 1
ATOM 3710 C CA . ILE A 1 468 ? 13.144 -1.398 -28.010 1.00 96.44 468 ILE A CA 1
ATOM 3711 C C . ILE A 1 468 ? 13.410 -2.846 -27.617 1.00 96.44 468 ILE A C 1
ATOM 3713 O O . ILE A 1 468 ? 13.210 -3.209 -26.459 1.00 96.44 468 ILE A O 1
ATOM 3717 N N . ALA A 1 469 ? 13.843 -3.659 -28.578 1.00 95.56 469 ALA A N 1
ATOM 3718 C CA . ALA A 1 469 ? 14.247 -5.045 -28.388 1.00 95.56 469 ALA A CA 1
ATOM 3719 C C . ALA A 1 469 ? 15.777 -5.129 -28.341 1.00 95.56 469 ALA A C 1
ATOM 3721 O O . ALA A 1 469 ? 16.442 -4.659 -29.262 1.00 95.56 469 ALA A O 1
ATOM 3722 N N . ARG A 1 470 ? 16.314 -5.730 -27.276 1.00 92.94 470 ARG A N 1
ATOM 3723 C CA . ARG A 1 470 ? 17.757 -5.858 -27.031 1.00 92.94 470 ARG A CA 1
ATOM 3724 C C . ARG A 1 470 ? 18.151 -7.325 -26.878 1.00 92.94 470 ARG A C 1
ATOM 3726 O O . ARG A 1 470 ? 17.923 -7.896 -25.802 1.00 92.94 470 ARG A O 1
ATOM 3733 N N . PRO A 1 471 ? 18.641 -7.971 -27.948 1.00 91.62 471 PRO A N 1
ATOM 3734 C CA . PRO A 1 471 ? 19.015 -9.379 -27.924 1.00 91.62 471 PRO A CA 1
ATOM 3735 C C . PRO A 1 471 ? 20.397 -9.595 -27.292 1.00 91.62 471 PRO A C 1
ATOM 3737 O O . PRO A 1 471 ? 21.344 -8.865 -27.563 1.00 91.62 471 PRO A O 1
ATOM 3740 N N . PHE A 1 472 ? 20.528 -10.661 -26.502 1.00 90.75 472 PHE A N 1
ATOM 3741 C CA . PHE A 1 472 ? 21.788 -11.141 -25.931 1.00 90.75 472 PHE A CA 1
ATOM 3742 C C . PHE A 1 472 ? 21.980 -12.618 -26.317 1.00 90.75 472 PHE A C 1
ATOM 3744 O O . PHE A 1 472 ? 21.599 -13.513 -25.550 1.00 90.75 472 PHE A O 1
ATOM 3751 N N . PRO A 1 473 ? 22.551 -12.899 -27.506 1.00 89.00 473 PRO A N 1
ATOM 3752 C CA . PRO A 1 473 ? 22.620 -14.255 -28.059 1.00 89.00 473 PRO A CA 1
ATOM 3753 C C . PRO A 1 473 ? 23.368 -15.252 -27.170 1.00 89.00 473 PRO A C 1
ATOM 3755 O O . PRO A 1 473 ? 22.962 -16.402 -27.063 1.00 89.00 473 PRO A O 1
ATOM 3758 N N . GLU A 1 474 ? 24.422 -14.810 -26.480 1.00 88.94 474 GLU A N 1
ATOM 3759 C CA . GLU A 1 474 ? 25.238 -15.658 -25.595 1.00 88.94 474 GLU A CA 1
ATOM 3760 C C . GLU A 1 474 ? 24.475 -16.225 -24.388 1.00 88.94 474 GLU A C 1
ATOM 3762 O O . GLU A 1 474 ? 24.933 -17.176 -23.750 1.00 88.94 474 GLU A O 1
ATOM 3767 N N . TYR A 1 475 ? 23.328 -15.630 -24.063 1.00 90.81 475 TYR A N 1
ATOM 3768 C CA . TYR A 1 475 ? 22.561 -15.912 -22.856 1.00 90.81 475 TYR A CA 1
ATOM 3769 C C . TYR A 1 475 ? 21.159 -16.464 -23.142 1.00 90.81 475 TYR A C 1
ATOM 3771 O O . TYR A 1 475 ? 20.385 -16.622 -22.198 1.00 90.81 475 TYR A O 1
ATOM 3779 N N . ASP A 1 476 ? 20.813 -16.725 -24.411 1.00 92.19 476 ASP A N 1
ATOM 3780 C CA . ASP A 1 476 ? 19.447 -17.077 -24.835 1.00 92.19 476 ASP A CA 1
ATOM 3781 C C . ASP A 1 476 ? 18.402 -16.099 -24.248 1.00 92.19 476 ASP A C 1
ATOM 3783 O O . ASP A 1 476 ? 17.342 -16.492 -23.746 1.00 92.19 476 ASP A O 1
ATOM 3787 N N . TYR A 1 477 ? 18.749 -14.807 -24.262 1.00 93.56 477 TYR A N 1
ATOM 3788 C CA . TYR A 1 477 ? 18.080 -13.748 -23.511 1.00 93.56 477 TYR A CA 1
ATOM 3789 C C . TYR A 1 477 ? 17.725 -12.559 -24.406 1.00 93.56 477 TYR A C 1
ATOM 3791 O O . TYR A 1 477 ? 18.497 -12.162 -25.279 1.00 93.56 477 TYR A O 1
ATOM 3799 N N . ILE A 1 478 ? 16.565 -11.953 -24.165 1.00 94.19 478 ILE A N 1
ATOM 3800 C CA . ILE A 1 478 ? 16.148 -10.712 -24.817 1.00 94.19 478 ILE A CA 1
ATOM 3801 C C . ILE A 1 478 ? 15.412 -9.801 -23.833 1.00 94.19 478 ILE A C 1
ATOM 3803 O O . ILE A 1 478 ? 14.527 -10.240 -23.091 1.00 94.19 478 ILE A O 1
ATOM 3807 N N . ALA A 1 479 ? 15.767 -8.518 -23.851 1.00 95.25 479 ALA A N 1
ATOM 3808 C CA . ALA A 1 479 ? 15.085 -7.480 -23.088 1.00 95.25 479 ALA A CA 1
ATOM 3809 C C . ALA A 1 479 ? 14.194 -6.637 -24.005 1.00 95.25 479 ALA A C 1
ATOM 3811 O O . ALA A 1 479 ? 14.586 -6.303 -25.123 1.00 95.25 479 ALA A O 1
ATOM 3812 N N . PHE A 1 480 ? 13.032 -6.235 -23.504 1.00 96.88 480 PHE A N 1
ATOM 3813 C CA . PHE A 1 480 ? 12.124 -5.316 -24.173 1.00 96.88 480 PHE A CA 1
ATOM 3814 C C . PHE A 1 480 ? 11.788 -4.135 -23.261 1.00 96.88 480 PHE A C 1
ATOM 3816 O O . PHE A 1 480 ? 11.306 -4.329 -22.142 1.00 96.88 480 PHE A O 1
ATOM 3823 N N . ASP A 1 481 ? 11.977 -2.921 -23.774 1.00 97.44 481 ASP A N 1
ATOM 3824 C CA . ASP A 1 481 ? 11.345 -1.716 -23.232 1.00 97.44 481 ASP A CA 1
ATOM 3825 C C . ASP A 1 481 ? 10.110 -1.408 -24.062 1.00 97.44 481 ASP A C 1
ATOM 3827 O O . ASP A 1 481 ? 10.227 -1.207 -25.269 1.00 97.44 481 ASP A O 1
ATOM 3831 N N . ILE A 1 482 ? 8.940 -1.361 -23.433 1.00 97.69 482 ILE A N 1
ATOM 3832 C CA . ILE A 1 482 ? 7.663 -1.110 -24.102 1.00 97.69 482 ILE A CA 1
ATOM 3833 C C . ILE A 1 482 ? 7.046 0.128 -23.455 1.00 97.69 482 ILE A C 1
ATOM 3835 O O . ILE A 1 482 ? 6.471 0.036 -22.372 1.00 97.69 482 ILE A O 1
ATOM 3839 N N . HIS A 1 483 ? 7.185 1.294 -24.084 1.00 97.00 483 HIS A N 1
ATOM 3840 C CA . HIS A 1 483 ? 6.577 2.538 -23.599 1.00 97.00 483 HIS A CA 1
ATOM 3841 C C . HIS A 1 483 ? 5.363 2.861 -24.448 1.00 97.00 483 HIS A C 1
ATOM 3843 O O . HIS A 1 483 ? 5.503 3.185 -25.624 1.00 97.00 483 HIS A O 1
ATOM 3849 N N . LEU A 1 484 ? 4.181 2.801 -23.845 1.00 95.50 484 LEU A N 1
ATOM 3850 C CA . LEU A 1 484 ? 2.937 3.219 -24.477 1.00 95.50 484 LEU A CA 1
ATOM 3851 C C . LEU A 1 484 ? 2.441 4.538 -23.871 1.00 95.50 484 LEU A C 1
ATOM 3853 O O . LEU A 1 484 ? 2.271 4.646 -22.655 1.00 95.50 484 LEU A O 1
ATOM 3857 N N . TRP A 1 485 ? 2.193 5.532 -24.723 1.00 92.75 485 TRP A N 1
ATOM 3858 C CA . TRP A 1 485 ? 1.570 6.816 -24.362 1.00 92.75 485 TRP A CA 1
ATOM 3859 C C . TRP A 1 485 ? 0.066 6.855 -24.664 1.00 92.75 485 TRP A C 1
ATOM 3861 O O . TRP A 1 485 ? -0.619 7.807 -24.298 1.00 92.75 485 TRP A O 1
ATOM 3871 N N . SER A 1 486 ? -0.445 5.829 -25.341 1.00 90.81 486 SER A N 1
ATOM 3872 C CA . SER A 1 486 ? -1.865 5.550 -25.543 1.00 90.81 486 SER A CA 1
ATOM 3873 C C . SER A 1 486 ? -2.083 4.036 -25.575 1.00 90.81 486 SER A C 1
ATOM 3875 O O . SER A 1 486 ? -1.130 3.266 -25.694 1.00 90.81 486 SER A O 1
ATOM 3877 N N . ARG A 1 487 ? -3.330 3.581 -25.426 1.00 90.44 487 ARG A N 1
ATOM 3878 C CA . ARG A 1 487 ? -3.700 2.153 -25.471 1.00 90.44 487 ARG A CA 1
ATOM 3879 C C . ARG A 1 487 ? -2.863 1.212 -24.587 1.00 90.44 487 ARG A C 1
ATOM 3881 O O . ARG A 1 487 ? -2.645 0.048 -24.924 1.00 90.44 487 ARG A O 1
ATOM 3888 N N . PHE A 1 488 ? -2.402 1.666 -23.423 1.00 90.25 488 PHE A N 1
ATOM 3889 C CA . PHE A 1 488 ? -1.624 0.817 -22.511 1.00 90.25 488 PHE A CA 1
ATOM 3890 C C . PHE A 1 488 ? -2.436 -0.306 -21.835 1.00 90.25 488 PHE A C 1
ATOM 3892 O O . PHE A 1 488 ? -1.857 -1.155 -21.151 1.00 90.25 488 PHE A O 1
ATOM 3899 N N . ASP A 1 489 ? -3.748 -0.395 -22.091 1.00 89.44 489 ASP A N 1
ATOM 3900 C CA . ASP A 1 489 ? -4.595 -1.547 -21.752 1.00 89.44 489 ASP A CA 1
ATOM 3901 C C . ASP A 1 489 ? -4.083 -2.860 -22.374 1.00 89.44 489 ASP A C 1
ATOM 3903 O O . ASP A 1 489 ? -4.245 -3.932 -21.789 1.00 89.44 489 ASP A O 1
ATOM 3907 N N . ILE A 1 490 ? -3.382 -2.788 -23.512 1.00 92.00 490 ILE A N 1
ATOM 3908 C CA . ILE A 1 490 ? -2.887 -3.970 -24.238 1.00 92.00 490 ILE A CA 1
ATOM 3909 C C . ILE A 1 490 ? -1.483 -4.431 -23.828 1.00 92.00 490 ILE A C 1
ATOM 3911 O O . ILE A 1 490 ? -0.953 -5.372 -24.418 1.00 92.00 490 ILE A O 1
ATOM 3915 N N . HIS A 1 491 ? -0.860 -3.824 -22.814 1.00 92.50 491 HIS A N 1
ATOM 3916 C CA . HIS A 1 491 ? 0.482 -4.210 -22.354 1.00 92.50 491 HIS A CA 1
ATOM 3917 C C . HIS A 1 491 ? 0.621 -5.718 -22.090 1.00 92.50 491 HIS A C 1
ATOM 3919 O O . HIS A 1 491 ? 1.613 -6.343 -22.465 1.00 92.50 491 HIS A O 1
ATOM 3925 N N . ASN A 1 492 ? -0.401 -6.333 -21.489 1.00 92.19 492 ASN A N 1
ATOM 3926 C CA . ASN A 1 492 ? -0.399 -7.772 -21.227 1.00 92.19 492 ASN A CA 1
ATOM 3927 C C . ASN A 1 492 ? -0.547 -8.617 -22.507 1.00 92.19 492 ASN A C 1
ATOM 3929 O O . ASN A 1 492 ? -0.078 -9.757 -22.538 1.00 92.19 492 ASN A O 1
ATOM 3933 N N . ASP A 1 493 ? -1.170 -8.088 -23.562 1.00 94.25 493 ASP A N 1
ATOM 3934 C CA . ASP A 1 493 ? -1.265 -8.762 -24.860 1.00 94.25 493 ASP A CA 1
ATOM 3935 C C . ASP A 1 493 ? 0.072 -8.719 -25.598 1.00 94.25 493 ASP A C 1
ATOM 3937 O O . ASP A 1 493 ? 0.520 -9.761 -26.077 1.00 94.25 493 ASP A O 1
ATOM 3941 N N . ILE A 1 494 ? 0.748 -7.561 -25.602 1.00 95.56 494 ILE A N 1
ATOM 3942 C CA . ILE A 1 494 ? 2.100 -7.414 -26.166 1.00 95.56 494 ILE A CA 1
ATOM 3943 C C . ILE A 1 494 ? 3.056 -8.367 -25.453 1.00 95.56 494 ILE A C 1
ATOM 3945 O O . ILE A 1 494 ? 3.699 -9.185 -26.107 1.00 95.56 494 ILE A O 1
ATOM 3949 N N . LYS A 1 495 ? 3.085 -8.339 -24.113 1.00 94.12 495 LYS A N 1
ATOM 3950 C CA . LYS A 1 495 ? 3.934 -9.227 -23.307 1.00 94.12 495 LYS A CA 1
ATOM 3951 C C . LYS A 1 495 ? 3.746 -10.699 -23.677 1.00 94.12 495 LYS A C 1
ATOM 3953 O O . LYS A 1 495 ? 4.714 -11.389 -23.991 1.00 94.12 495 LYS A O 1
ATOM 3958 N N . ARG A 1 496 ? 2.500 -11.191 -23.671 1.00 93.06 496 ARG A N 1
ATOM 3959 C CA . ARG A 1 496 ? 2.198 -12.593 -24.016 1.00 93.06 496 ARG A CA 1
ATOM 3960 C C . ARG A 1 496 ? 2.553 -12.921 -25.464 1.00 93.06 496 ARG A C 1
ATOM 3962 O O . ARG A 1 496 ? 3.020 -14.026 -25.736 1.00 93.06 496 ARG A O 1
ATOM 3969 N N . GLY A 1 497 ? 2.316 -11.980 -26.377 1.00 94.44 497 GLY A N 1
ATOM 3970 C CA . GLY A 1 497 ? 2.680 -12.093 -27.784 1.00 94.44 497 GLY A CA 1
ATOM 3971 C C . GLY A 1 497 ? 4.183 -12.278 -27.962 1.00 94.44 497 GLY A C 1
ATOM 3972 O O . GLY A 1 497 ? 4.591 -13.267 -28.564 1.00 94.44 497 GLY A O 1
ATOM 3973 N N . LEU A 1 498 ? 4.989 -11.390 -27.377 1.00 95.31 498 LEU A N 1
ATOM 3974 C CA . LEU A 1 498 ? 6.449 -11.399 -27.487 1.00 95.31 498 LEU A CA 1
ATOM 3975 C C . LEU A 1 498 ? 7.071 -12.652 -26.869 1.00 95.31 498 LEU A C 1
ATOM 3977 O O . LEU A 1 498 ? 7.791 -13.351 -27.575 1.00 95.31 498 LEU A O 1
ATOM 3981 N N . ILE A 1 499 ? 6.729 -12.995 -25.616 1.00 93.94 499 ILE A N 1
ATOM 3982 C CA . ILE A 1 499 ? 7.243 -14.201 -24.928 1.00 93.94 499 ILE A CA 1
ATOM 3983 C C . ILE A 1 499 ? 7.020 -15.443 -25.798 1.00 93.94 499 ILE A C 1
ATOM 3985 O O . ILE A 1 499 ? 7.937 -16.227 -26.055 1.00 93.94 499 ILE A O 1
ATOM 3989 N N . LYS A 1 500 ? 5.794 -15.597 -26.310 1.00 92.69 500 LYS A N 1
ATOM 3990 C CA . LYS A 1 500 ? 5.433 -16.722 -27.171 1.00 92.69 500 LYS A CA 1
ATOM 3991 C C . LYS A 1 500 ? 6.188 -16.695 -28.499 1.00 92.69 500 LYS A C 1
ATOM 3993 O O . LYS A 1 500 ? 6.549 -17.755 -29.007 1.00 92.69 500 LYS A O 1
ATOM 3998 N N . ALA A 1 501 ? 6.364 -15.518 -29.089 1.00 93.25 501 ALA A N 1
ATOM 3999 C CA . ALA A 1 501 ? 6.914 -15.375 -30.427 1.00 93.25 501 ALA A CA 1
ATOM 4000 C C . ALA A 1 501 ? 8.436 -15.579 -30.470 1.00 93.25 501 ALA A C 1
ATOM 4002 O O . ALA A 1 501 ? 8.928 -16.176 -31.424 1.00 93.25 501 ALA A O 1
ATOM 4003 N N . VAL A 1 502 ? 9.155 -15.210 -29.404 1.00 93.50 502 VAL A N 1
ATOM 4004 C CA . VAL A 1 502 ? 10.578 -15.568 -29.224 1.00 93.50 502 VAL A CA 1
ATOM 4005 C C . VAL A 1 502 ? 10.772 -17.024 -28.770 1.00 93.50 502 VAL A C 1
ATOM 4007 O O . VAL A 1 502 ? 11.890 -17.514 -28.627 1.00 93.50 502 VAL A O 1
ATOM 4010 N N . GLY A 1 503 ? 9.670 -17.750 -28.568 1.00 91.00 503 GLY A N 1
ATOM 4011 C CA . GLY A 1 503 ? 9.682 -19.168 -28.241 1.00 91.00 503 GLY A CA 1
ATOM 4012 C C . GLY A 1 503 ? 10.145 -19.470 -26.816 1.00 91.00 503 GLY A C 1
ATOM 4013 O O . GLY A 1 503 ? 10.590 -20.591 -26.565 1.00 91.00 503 GLY A O 1
ATOM 4014 N N . SER A 1 504 ? 10.012 -18.513 -25.893 1.00 89.44 504 SER A N 1
ATOM 4015 C CA . SER A 1 504 ? 10.156 -18.773 -24.461 1.00 89.44 504 SER A CA 1
ATOM 4016 C C . SER A 1 504 ? 8.888 -19.479 -23.969 1.00 89.44 504 SER A C 1
ATOM 4018 O O . SER A 1 504 ? 7.766 -18.993 -24.137 1.00 89.44 504 SER A O 1
ATOM 4020 N N . THR A 1 505 ? 9.039 -20.709 -23.472 1.00 69.81 505 THR A N 1
ATOM 4021 C CA . THR A 1 505 ? 7.907 -21.636 -23.245 1.00 69.81 505 THR A CA 1
ATOM 4022 C C . THR A 1 505 ? 7.558 -21.864 -21.780 1.00 69.81 505 THR A C 1
ATOM 4024 O O . THR A 1 505 ? 6.519 -22.460 -21.489 1.00 69.81 505 THR A O 1
ATOM 4027 N N . ALA A 1 506 ? 8.381 -21.379 -20.853 1.00 66.25 506 ALA A N 1
ATOM 4028 C CA . ALA A 1 506 ? 8.073 -21.382 -19.433 1.00 66.25 506 ALA A CA 1
ATOM 4029 C C . ALA A 1 506 ? 7.724 -19.955 -19.001 1.00 66.25 506 ALA A C 1
ATOM 4031 O O . ALA A 1 506 ? 8.534 -19.050 -19.129 1.00 66.25 506 ALA A O 1
ATOM 4032 N N . GLU A 1 507 ? 6.532 -19.747 -18.435 1.00 60.84 507 GLU A N 1
ATOM 4033 C CA . GLU A 1 507 ? 6.144 -18.429 -17.897 1.00 60.84 507 GLU A CA 1
ATOM 4034 C C . GLU A 1 507 ? 7.113 -17.937 -16.810 1.00 60.84 507 GLU A C 1
ATOM 4036 O O . GLU A 1 507 ? 7.312 -16.737 -16.654 1.00 60.84 507 GLU A O 1
ATOM 4041 N N . LYS A 1 508 ? 7.784 -18.876 -16.126 1.00 64.62 508 LYS A N 1
ATOM 4042 C CA . LYS A 1 508 ? 8.862 -18.615 -15.162 1.00 64.62 508 LYS A CA 1
ATOM 4043 C C . LYS A 1 508 ? 10.186 -18.166 -15.792 1.00 64.62 508 LYS A C 1
ATOM 4045 O O . LYS A 1 508 ? 11.112 -17.855 -15.053 1.00 64.62 508 LYS A O 1
ATOM 4050 N N . SER A 1 509 ? 10.300 -18.160 -17.113 1.00 85.12 509 SER A N 1
ATOM 4051 C CA . SER A 1 509 ? 11.491 -17.723 -17.851 1.00 85.12 509 SER A CA 1
ATOM 4052 C C . SER A 1 509 ? 11.329 -16.298 -18.366 1.00 85.12 509 SER A C 1
ATOM 4054 O O . SER A 1 509 ? 11.913 -15.917 -19.368 1.00 85.12 509 SER A O 1
ATOM 4056 N N . SER A 1 510 ? 10.497 -15.493 -17.714 1.00 91.81 510 SER A N 1
ATOM 4057 C CA . SER A 1 510 ? 10.399 -14.067 -18.002 1.00 91.81 510 SER A CA 1
ATOM 4058 C C . SER A 1 510 ? 10.215 -13.293 -16.705 1.00 91.81 510 SER A C 1
ATOM 4060 O O . SER A 1 510 ? 9.739 -13.863 -15.723 1.00 91.81 510 SER A O 1
ATOM 4062 N N . SER A 1 511 ? 10.518 -12.000 -16.687 1.00 93.56 511 SER A N 1
ATOM 4063 C CA . SER A 1 511 ? 10.187 -11.080 -15.592 1.00 93.56 511 SER A CA 1
ATOM 4064 C C . SER A 1 511 ? 9.690 -9.742 -16.142 1.00 93.56 511 SER A C 1
ATOM 4066 O O . SER A 1 511 ? 10.011 -9.357 -17.267 1.00 93.56 511 SER A O 1
ATOM 4068 N N . SER A 1 512 ? 8.776 -9.082 -15.424 1.00 94.50 512 SER A N 1
ATOM 4069 C CA . SER A 1 512 ? 8.238 -7.794 -15.864 1.00 94.50 512 SER A CA 1
ATOM 4070 C C . SER A 1 512 ? 7.724 -6.943 -14.720 1.00 94.50 512 SER A C 1
ATOM 4072 O O . SER A 1 512 ? 7.217 -7.445 -13.716 1.00 94.50 512 SER A O 1
ATOM 4074 N N . PHE A 1 513 ? 7.803 -5.636 -14.919 1.00 95.25 513 PHE A N 1
ATOM 4075 C CA . PHE A 1 513 ? 7.189 -4.628 -14.067 1.00 95.25 513 PHE A CA 1
ATOM 4076 C C . PHE A 1 513 ? 6.895 -3.380 -14.902 1.00 95.25 513 PHE A C 1
ATOM 4078 O O . PHE A 1 513 ? 7.371 -3.237 -16.032 1.00 95.25 513 PHE A O 1
ATOM 4085 N N . ARG A 1 514 ? 6.068 -2.491 -14.359 1.00 95.44 514 ARG A N 1
ATOM 4086 C CA . ARG A 1 514 ? 5.693 -1.228 -14.992 1.00 95.44 514 ARG A CA 1
ATOM 4087 C C . ARG A 1 514 ? 6.302 -0.064 -14.233 1.00 95.44 514 ARG A C 1
ATOM 4089 O O . ARG A 1 514 ? 6.495 -0.147 -13.025 1.00 95.44 514 ARG A O 1
ATOM 4096 N N . ILE A 1 515 ? 6.558 1.013 -14.951 1.00 94.12 515 ILE A N 1
ATOM 4097 C CA . ILE A 1 515 ? 6.948 2.311 -14.424 1.00 94.12 515 ILE A CA 1
ATOM 4098 C C . ILE A 1 515 ? 5.895 3.301 -14.919 1.00 94.12 515 ILE A C 1
ATOM 4100 O O . ILE A 1 515 ? 5.590 3.346 -16.118 1.00 94.12 515 ILE A O 1
ATOM 4104 N N . ALA A 1 516 ? 5.308 4.049 -13.991 1.00 91.62 516 ALA A N 1
ATOM 4105 C CA . ALA A 1 516 ? 4.448 5.179 -14.288 1.00 91.62 516 ALA A CA 1
ATOM 4106 C C . ALA A 1 516 ? 5.258 6.200 -15.083 1.00 91.62 516 ALA A C 1
ATOM 4108 O O . ALA A 1 516 ? 6.276 6.675 -14.592 1.00 91.62 516 ALA A O 1
ATOM 4109 N N . ALA A 1 517 ? 4.833 6.507 -16.303 1.00 90.62 517 ALA A N 1
ATOM 4110 C CA . ALA A 1 517 ? 5.537 7.389 -17.223 1.00 90.62 517 ALA A CA 1
ATOM 4111 C C . ALA A 1 517 ? 4.585 8.462 -17.760 1.00 90.62 517 ALA A C 1
ATOM 4113 O O . ALA A 1 517 ? 3.376 8.453 -17.498 1.00 90.62 517 ALA A O 1
ATOM 4114 N N . SER A 1 518 ? 5.122 9.394 -18.529 1.00 86.00 518 SER A N 1
ATOM 4115 C CA . SER A 1 518 ? 4.323 10.383 -19.230 1.00 86.00 518 SER A CA 1
ATOM 4116 C C . SER A 1 518 ? 3.876 9.867 -20.591 1.00 86.00 518 SER A C 1
ATOM 4118 O O . SER A 1 518 ? 4.556 9.099 -21.281 1.00 86.00 518 SER A O 1
ATOM 4120 N N . GLY A 1 519 ? 2.657 10.254 -20.941 1.00 90.06 519 GLY A N 1
ATOM 4121 C CA . GLY A 1 519 ? 2.074 10.061 -22.255 1.00 90.06 519 GLY A CA 1
ATOM 4122 C C . GLY A 1 519 ? 2.327 11.276 -23.140 1.00 90.06 519 GLY A C 1
ATOM 4123 O O . GLY A 1 519 ? 3.146 12.140 -22.837 1.00 90.06 519 GLY A O 1
ATOM 4124 N N . ILE A 1 520 ? 1.589 11.356 -24.244 1.00 93.19 520 ILE A N 1
ATOM 4125 C CA . ILE A 1 520 ? 1.668 12.465 -25.196 1.00 93.19 520 ILE A CA 1
ATOM 4126 C C . ILE A 1 520 ? 0.282 13.090 -25.347 1.00 93.19 520 ILE A C 1
ATOM 4128 O O . ILE A 1 520 ? -0.720 12.384 -25.493 1.00 93.19 520 ILE A O 1
ATOM 4132 N N . PHE A 1 521 ? 0.184 14.411 -25.249 1.00 92.69 521 PHE A N 1
ATOM 4133 C CA . PHE A 1 521 ? -1.081 15.122 -25.429 1.00 92.69 521 PHE A CA 1
ATOM 4134 C C . PHE A 1 521 ? -1.539 15.086 -26.889 1.00 92.69 521 PHE A C 1
ATOM 4136 O O . PHE A 1 521 ? -0.733 15.029 -27.815 1.00 92.69 521 PHE A O 1
ATOM 4143 N N . GLY A 1 522 ? -2.853 15.122 -27.110 1.00 90.56 522 GLY A N 1
ATOM 4144 C CA . GLY A 1 522 ? -3.436 15.241 -28.447 1.00 90.56 522 GLY A CA 1
ATOM 4145 C C . GLY A 1 522 ? -3.346 13.977 -29.309 1.00 90.56 522 GLY A C 1
ATOM 4146 O O . GLY A 1 522 ? -3.600 14.046 -30.511 1.00 90.56 522 GLY A O 1
ATOM 4147 N N . VAL A 1 523 ? -3.001 12.825 -28.725 1.00 90.62 523 VAL A N 1
ATOM 4148 C CA . VAL A 1 523 ? -2.984 11.533 -29.430 1.00 90.62 523 VAL A CA 1
ATOM 4149 C C . VAL A 1 523 ? -4.386 11.116 -29.877 1.00 90.62 523 VAL A C 1
ATOM 4151 O O . VAL A 1 523 ? -5.377 11.316 -29.171 1.00 90.62 523 VAL A O 1
ATOM 4154 N N . GLU A 1 524 ? -4.496 10.531 -31.070 1.00 86.44 524 GLU A N 1
ATOM 4155 C CA . GLU A 1 524 ? -5.775 10.025 -31.571 1.00 86.44 524 GLU A CA 1
ATOM 4156 C C . GLU A 1 524 ? -6.298 8.911 -30.647 1.00 86.44 524 GLU A C 1
ATOM 4158 O O . GLU A 1 524 ? -5.547 8.030 -30.243 1.00 86.44 524 GLU A O 1
ATOM 4163 N N . GLY A 1 525 ? -7.583 8.957 -30.282 1.00 84.56 525 GLY A N 1
ATOM 4164 C CA . GLY A 1 525 ? -8.188 7.939 -29.415 1.00 84.56 525 GLY A CA 1
ATOM 4165 C C . GLY A 1 525 ? -8.014 8.151 -27.905 1.00 84.56 525 GLY A C 1
ATOM 4166 O O . GLY A 1 525 ? -8.569 7.364 -27.145 1.00 84.56 525 GLY A O 1
ATOM 4167 N N . TRP A 1 526 ? -7.376 9.238 -27.441 1.00 87.88 526 TRP A N 1
ATOM 4168 C CA . TRP A 1 526 ? -7.162 9.489 -25.999 1.00 87.88 526 TRP A CA 1
ATOM 4169 C C . TRP A 1 526 ? -8.444 9.422 -25.147 1.00 87.88 526 TRP A C 1
ATOM 4171 O O . TRP A 1 526 ? -8.403 8.993 -23.998 1.00 87.88 526 TRP A O 1
ATOM 4181 N N . LYS A 1 527 ? -9.604 9.802 -25.706 1.00 87.81 527 LYS A N 1
ATOM 4182 C CA . LYS A 1 527 ? -10.906 9.675 -25.026 1.00 87.81 527 LYS A CA 1
ATOM 4183 C C . LYS A 1 527 ? -11.300 8.210 -24.810 1.00 87.81 527 LYS A C 1
ATOM 4185 O O . LYS A 1 527 ? -11.877 7.878 -23.780 1.00 87.81 527 LYS A O 1
ATOM 4190 N N . GLU A 1 528 ? -11.007 7.328 -25.763 1.00 87.44 528 GLU A N 1
ATOM 4191 C CA . GLU A 1 528 ? -11.233 5.890 -25.595 1.00 87.44 528 GLU A CA 1
ATOM 4192 C C . GLU A 1 528 ? -10.312 5.321 -24.510 1.00 87.44 528 GLU A C 1
ATOM 4194 O O . GLU A 1 528 ? -10.777 4.556 -23.667 1.00 87.44 528 GLU A O 1
ATOM 4199 N N . ASP A 1 529 ? -9.052 5.748 -24.462 1.00 87.44 529 ASP A N 1
ATOM 4200 C CA . ASP A 1 529 ? -8.113 5.327 -23.414 1.00 87.44 529 ASP A CA 1
ATOM 4201 C C . ASP A 1 529 ? -8.553 5.815 -22.035 1.00 87.44 529 ASP A C 1
ATOM 4203 O O . ASP A 1 529 ? -8.634 5.031 -21.086 1.00 87.44 529 ASP A O 1
ATOM 4207 N N . GLU A 1 530 ? -8.946 7.090 -21.938 1.00 85.06 530 GLU A N 1
ATOM 4208 C CA . GLU A 1 530 ? -9.581 7.645 -20.744 1.00 85.06 530 GLU A CA 1
ATOM 4209 C C . GLU A 1 530 ? -10.789 6.798 -20.353 1.00 85.06 530 GLU A C 1
ATOM 4211 O O . GLU A 1 530 ? -11.003 6.609 -19.166 1.00 85.06 530 GLU A O 1
ATOM 4216 N N . SER A 1 531 ? -11.526 6.215 -21.315 1.00 84.94 531 SER A N 1
ATOM 4217 C CA . SER A 1 531 ? -12.703 5.358 -21.105 1.00 84.94 531 SER A CA 1
ATOM 4218 C C . SER A 1 531 ? -12.418 3.934 -20.581 1.00 84.94 531 SER A C 1
ATOM 4220 O O . SER A 1 531 ? -13.357 3.264 -20.127 1.00 84.94 531 SER A O 1
ATOM 4222 N N . LYS A 1 532 ? -11.138 3.534 -20.522 1.00 87.50 532 LYS A N 1
ATOM 4223 C CA . LYS A 1 532 ? -10.672 2.216 -20.048 1.00 87.50 532 LYS A CA 1
ATOM 4224 C C . LYS A 1 532 ? -9.878 2.227 -18.735 1.00 87.50 532 LYS A C 1
ATOM 4226 O O . LYS A 1 532 ? -9.593 1.153 -18.217 1.00 87.50 532 LYS A O 1
ATOM 4231 N N . ARG A 1 533 ? -9.568 3.395 -18.161 1.00 86.12 533 ARG A N 1
ATOM 4232 C CA . ARG A 1 533 ? -8.842 3.545 -16.878 1.00 86.12 533 ARG A CA 1
ATOM 4233 C C . ARG A 1 533 ? -9.637 4.288 -15.797 1.00 86.12 533 ARG A C 1
ATOM 4235 O O . ARG A 1 533 ? -10.561 5.033 -16.121 1.00 86.12 533 ARG A O 1
ATOM 4242 N N . GLY A 1 534 ? -9.356 4.052 -14.523 1.00 77.69 534 GLY A N 1
ATOM 4243 C CA . GLY A 1 534 ? -10.028 4.731 -13.395 1.00 77.69 534 GLY A CA 1
ATOM 4244 C C . GLY A 1 534 ? -9.039 5.507 -12.522 1.00 77.69 534 GLY A C 1
ATOM 4245 O O . GLY A 1 534 ? -7.925 5.672 -12.983 1.00 77.69 534 GLY A O 1
ATOM 4246 N N . PRO A 1 535 ? -9.406 5.962 -11.304 1.00 74.75 535 PRO A N 1
ATOM 4247 C CA . PRO A 1 535 ? -10.767 6.010 -10.770 1.00 74.75 535 PRO A CA 1
ATOM 4248 C C . PRO A 1 535 ? -11.637 6.983 -11.565 1.00 74.75 535 PRO A C 1
ATOM 4250 O O . PRO A 1 535 ? -11.182 8.044 -11.984 1.00 74.75 535 PRO A O 1
ATOM 4253 N N . ARG A 1 536 ? -12.913 6.640 -11.751 1.00 68.06 536 ARG A N 1
ATOM 4254 C CA . ARG A 1 536 ? -13.909 7.585 -12.264 1.00 68.06 536 ARG A CA 1
ATOM 4255 C C . ARG A 1 536 ? -14.975 7.825 -11.225 1.00 68.06 536 ARG A C 1
ATOM 4257 O O . ARG A 1 536 ? -15.551 6.877 -10.692 1.00 68.06 536 ARG A O 1
ATOM 4264 N N . LEU A 1 537 ? -15.210 9.102 -10.948 1.00 58.00 537 LEU A N 1
ATOM 4265 C CA . LEU A 1 537 ? -16.331 9.545 -10.143 1.00 58.00 537 LEU A CA 1
ATOM 4266 C C . LEU A 1 537 ? -17.603 9.364 -10.964 1.00 58.00 537 LEU A C 1
ATOM 4268 O O . LEU A 1 537 ? -18.058 10.268 -11.665 1.00 58.00 537 LEU A O 1
ATOM 4272 N N . THR A 1 538 ? -18.202 8.190 -10.823 1.00 49.38 538 THR A N 1
ATOM 4273 C CA . THR A 1 538 ? -19.625 8.017 -11.095 1.00 49.38 538 THR A CA 1
ATOM 4274 C C . THR A 1 538 ? -20.321 9.045 -10.219 1.00 49.38 538 THR A C 1
ATOM 4276 O O . THR A 1 538 ? -20.050 9.063 -9.022 1.00 49.38 538 THR A O 1
ATOM 4279 N N . SER A 1 539 ? -21.110 9.944 -10.805 1.00 41.22 539 SER A N 1
ATOM 4280 C CA . SER A 1 539 ? -21.757 11.095 -10.153 1.00 41.22 539 SER A CA 1
ATOM 4281 C C . SER A 1 539 ? -22.082 10.921 -8.655 1.00 41.22 539 SER A C 1
ATOM 4283 O O . SER A 1 539 ? -22.475 9.825 -8.252 1.00 41.22 539 SER A O 1
ATOM 4285 N N . PRO A 1 540 ? -21.980 11.996 -7.841 1.00 40.38 540 PRO A N 1
ATOM 4286 C CA . PRO A 1 540 ? -22.040 11.944 -6.378 1.00 40.38 540 PRO A CA 1
ATOM 4287 C C . PRO A 1 540 ? -23.155 11.021 -5.894 1.00 40.38 540 PRO A C 1
ATOM 4289 O O . PRO A 1 540 ? -24.316 11.224 -6.254 1.00 40.38 540 PRO A O 1
ATOM 4292 N N . CYS A 1 541 ? -22.783 9.988 -5.127 1.00 42.84 541 CYS A N 1
ATOM 4293 C CA . CYS A 1 541 ? -23.731 8.970 -4.697 1.00 42.84 541 CYS A CA 1
ATOM 4294 C C . CYS A 1 541 ? -24.923 9.660 -3.996 1.00 42.84 541 CYS A C 1
ATOM 4296 O O . CYS A 1 541 ? -24.716 10.448 -3.068 1.00 42.84 541 CYS A O 1
ATOM 4298 N N . GLU A 1 542 ? -26.150 9.409 -4.471 1.00 37.75 542 GLU A N 1
ATOM 4299 C CA . GLU A 1 542 ? -27.347 10.075 -3.949 1.00 37.75 542 GLU A CA 1
ATOM 4300 C C . GLU A 1 542 ? -27.541 9.756 -2.463 1.00 37.75 542 GLU A C 1
ATOM 4302 O O . GLU A 1 542 ? -27.512 8.602 -2.033 1.00 37.75 542 GLU A O 1
ATOM 4307 N N . GLU A 1 543 ? -27.765 10.804 -1.675 1.00 36.41 543 GLU A N 1
ATOM 4308 C CA . GLU A 1 543 ? -28.101 10.682 -0.265 1.00 36.41 543 GLU A CA 1
ATOM 4309 C C . GLU A 1 543 ? -29.495 10.059 -0.123 1.00 36.41 543 GLU A C 1
ATOM 4311 O O . GLU A 1 543 ? -30.514 10.676 -0.443 1.00 36.41 543 GLU A O 1
ATOM 4316 N N . ALA A 1 544 ? -29.572 8.829 0.386 1.00 34.00 544 ALA A N 1
ATOM 4317 C CA . ALA A 1 544 ? -30.845 8.304 0.857 1.00 34.00 544 ALA A CA 1
ATOM 4318 C C . ALA A 1 544 ? -31.292 9.093 2.100 1.00 34.00 544 ALA A C 1
ATOM 4320 O O . ALA A 1 544 ? -30.578 9.240 3.091 1.00 34.00 544 ALA A O 1
ATOM 4321 N N . SER A 1 545 ? -32.510 9.622 2.036 1.00 29.52 545 SER A N 1
ATOM 4322 C CA . SER A 1 545 ? -33.121 10.345 3.147 1.00 29.52 545 SER A CA 1
ATOM 4323 C C . SER A 1 545 ? -33.490 9.375 4.269 1.00 29.52 545 SER A C 1
ATOM 4325 O O . SER A 1 545 ? -34.342 8.500 4.109 1.00 29.52 545 SER A O 1
ATOM 4327 N N . VAL A 1 546 ? -32.850 9.536 5.428 1.00 32.16 546 VAL A N 1
ATOM 4328 C CA . VAL A 1 546 ? -33.204 8.795 6.640 1.00 32.16 546 VAL A CA 1
ATOM 4329 C C . VAL A 1 546 ? -34.402 9.487 7.289 1.00 32.16 546 VAL A C 1
ATOM 4331 O O . VAL A 1 546 ? -34.307 10.602 7.795 1.00 32.16 546 VAL A O 1
ATOM 4334 N N . SER A 1 547 ? -35.558 8.829 7.245 1.00 28.95 547 SER A N 1
ATOM 4335 C CA . SER A 1 547 ? -36.760 9.245 7.965 1.00 28.95 547 SER A CA 1
ATOM 4336 C C . SER A 1 547 ? -36.766 8.592 9.345 1.00 28.95 547 SER A C 1
ATOM 4338 O O . SER A 1 547 ? -37.000 7.391 9.462 1.00 28.95 547 SER A O 1
ATOM 4340 N N . SER A 1 548 ? -36.535 9.377 10.396 1.00 33.66 548 SER A N 1
ATOM 4341 C CA . SER A 1 548 ? -36.798 8.961 11.773 1.00 33.66 548 SER A CA 1
ATOM 4342 C C . SER A 1 548 ? -38.204 9.414 12.177 1.00 33.66 548 SER A C 1
ATOM 4344 O O . SER A 1 548 ? -38.532 10.598 12.201 1.00 33.66 548 SER A O 1
ATOM 4346 N N . THR A 1 549 ? -39.079 8.458 12.482 1.00 30.27 549 THR A N 1
ATOM 4347 C CA . THR A 1 549 ? -40.289 8.715 13.274 1.00 30.27 549 THR A CA 1
ATOM 4348 C C . THR A 1 549 ? -40.092 8.009 14.604 1.00 30.27 549 THR A C 1
ATOM 4350 O O . THR A 1 549 ? -39.995 6.789 14.644 1.00 30.27 549 THR A O 1
ATOM 4353 N N . GLN A 1 550 ? -39.971 8.778 15.686 1.00 38.47 550 GLN A N 1
ATOM 4354 C CA . GLN A 1 550 ? -39.828 8.252 17.041 1.00 38.47 550 GLN A CA 1
ATOM 4355 C C . GLN A 1 550 ? -41.058 8.619 17.873 1.00 38.47 550 GLN A C 1
ATOM 4357 O O . GLN A 1 550 ? -41.467 9.778 17.937 1.00 38.47 550 GLN A O 1
ATOM 4362 N N . THR A 1 551 ? -41.623 7.616 18.539 1.00 39.44 551 THR A N 1
ATOM 4363 C CA . THR A 1 551 ? -42.546 7.788 19.671 1.00 39.44 551 THR A CA 1
ATOM 4364 C C . THR A 1 551 ? -42.047 6.921 20.829 1.00 39.44 551 THR A C 1
ATOM 4366 O O . THR A 1 551 ? -41.247 6.015 20.611 1.00 39.44 551 THR A O 1
ATOM 4369 N N . SER A 1 552 ? -42.461 7.205 22.065 1.00 42.78 552 SER A N 1
ATOM 4370 C CA . SER A 1 552 ? -41.838 6.689 23.294 1.00 42.78 552 SER A CA 1
ATOM 4371 C C . SER A 1 552 ? -42.205 5.245 23.672 1.00 42.78 552 SER A C 1
ATOM 4373 O O . SER A 1 552 ? -43.361 4.837 23.596 1.00 42.78 552 SER A O 1
ATOM 4375 N N . MET A 1 553 ? -41.191 4.503 24.137 1.00 51.88 553 MET A N 1
ATOM 4376 C CA . MET A 1 553 ? -41.225 3.083 24.522 1.00 51.88 553 MET A CA 1
ATOM 4377 C C . MET A 1 553 ? -41.854 2.813 25.908 1.00 51.88 553 MET A C 1
ATOM 4379 O O . MET A 1 553 ? -42.000 3.718 26.729 1.00 51.88 553 MET A O 1
ATOM 4383 N N . ASN A 1 554 ? -42.192 1.553 26.204 1.00 59.47 554 ASN A N 1
ATOM 4384 C CA . ASN A 1 554 ? -42.699 1.101 27.510 1.00 59.47 554 ASN A CA 1
ATOM 4385 C C . ASN A 1 554 ? -41.571 1.081 28.581 1.00 59.47 554 ASN A C 1
ATOM 4387 O O . ASN A 1 554 ? -40.545 0.451 28.325 1.00 59.47 554 ASN A O 1
ATOM 4391 N N . PRO A 1 555 ? -41.745 1.695 29.774 1.00 63.12 555 PRO A N 1
ATOM 4392 C CA . PRO A 1 555 ? -40.763 1.682 30.873 1.00 63.12 555 PRO A CA 1
ATOM 4393 C C . PRO A 1 555 ? -40.237 0.298 31.282 1.00 63.12 555 PRO A C 1
ATOM 4395 O O . PRO A 1 555 ? -39.095 0.182 31.711 1.00 63.12 555 PRO A O 1
ATOM 4398 N N . GLN A 1 556 ? -41.034 -0.757 31.098 1.00 69.81 556 GLN A N 1
ATOM 4399 C CA . GLN A 1 556 ? -40.659 -2.125 31.465 1.00 69.81 556 GLN A CA 1
ATOM 4400 C C . GLN A 1 556 ? -39.431 -2.651 30.696 1.00 69.81 556 GLN A C 1
ATOM 4402 O O . GLN A 1 556 ? -38.666 -3.444 31.233 1.00 69.81 556 GLN A O 1
ATOM 4407 N N . VAL A 1 557 ? -39.205 -2.168 29.470 1.00 77.25 557 VAL A N 1
ATOM 4408 C CA . VAL A 1 557 ? -38.081 -2.619 28.638 1.00 77.25 557 VAL A CA 1
ATOM 4409 C C . VAL A 1 557 ? -36.744 -2.052 29.121 1.00 77.25 557 VAL A C 1
ATOM 4411 O O . VAL A 1 557 ? -35.728 -2.735 29.062 1.00 77.25 557 VAL A O 1
ATOM 4414 N N . VAL A 1 558 ? -36.734 -0.824 29.649 1.00 80.31 558 VAL A N 1
ATOM 4415 C CA . VAL A 1 558 ? -35.510 -0.209 30.195 1.00 80.31 558 VAL A CA 1
ATOM 4416 C C . VAL A 1 558 ? -34.998 -1.017 31.386 1.00 80.31 558 VAL A C 1
ATOM 4418 O O . VAL A 1 558 ? -33.810 -1.319 31.463 1.00 80.31 558 VAL A O 1
ATOM 4421 N N . SER A 1 559 ? -35.905 -1.434 32.272 1.00 81.50 559 SER A N 1
ATOM 4422 C CA . SER A 1 559 ? -35.588 -2.288 33.419 1.00 81.50 559 SER A CA 1
ATOM 4423 C C . SER A 1 559 ? -35.007 -3.643 33.015 1.00 81.50 559 SER A C 1
ATOM 4425 O O . SER A 1 559 ? -34.066 -4.112 33.648 1.00 81.50 559 SER A O 1
ATOM 4427 N N . GLU A 1 560 ? -35.543 -4.278 31.970 1.00 84.75 560 GLU A N 1
ATOM 4428 C CA . GLU A 1 560 ? -35.025 -5.554 31.456 1.00 84.75 560 GLU A CA 1
ATOM 4429 C C . GLU A 1 560 ? -33.595 -5.406 30.924 1.00 84.75 560 GLU A C 1
ATOM 4431 O O . GLU A 1 560 ? -32.713 -6.172 31.307 1.00 84.75 560 GLU A O 1
ATOM 4436 N N . VAL A 1 561 ? -33.351 -4.379 30.105 1.00 88.75 561 VAL A N 1
ATOM 4437 C CA . VAL A 1 561 ? -32.035 -4.107 29.511 1.00 88.75 561 VAL A CA 1
ATOM 4438 C C . VAL A 1 561 ? -30.988 -3.785 30.582 1.00 88.75 561 VAL A C 1
ATOM 4440 O O . VAL A 1 561 ? -29.881 -4.319 30.538 1.00 88.75 561 VAL A O 1
ATOM 4443 N N . VAL A 1 562 ? -31.329 -2.957 31.575 1.00 88.75 562 VAL A N 1
ATOM 4444 C CA . VAL A 1 562 ? -30.398 -2.622 32.665 1.00 88.75 562 VAL A CA 1
ATOM 4445 C C . VAL A 1 562 ? -30.124 -3.827 33.561 1.00 88.75 562 VAL A C 1
ATOM 4447 O O . VAL A 1 562 ? -28.975 -4.043 33.935 1.00 88.75 562 VAL A O 1
ATOM 4450 N N . ASN A 1 563 ? -31.129 -4.652 33.867 1.00 88.81 563 ASN A N 1
ATOM 4451 C CA . ASN A 1 563 ? -30.908 -5.873 34.645 1.00 88.81 563 ASN A CA 1
ATOM 4452 C C . ASN A 1 563 ? -29.961 -6.847 33.942 1.00 88.81 563 ASN A C 1
ATOM 4454 O O . ASN A 1 563 ? -29.080 -7.406 34.595 1.00 88.81 563 ASN A O 1
ATOM 4458 N N . GLU A 1 564 ? -30.107 -7.016 32.628 1.00 90.25 564 GLU A N 1
ATOM 4459 C CA . GLU A 1 564 ? -29.216 -7.871 31.842 1.00 90.25 564 GLU A CA 1
ATOM 4460 C C . GLU A 1 564 ? -27.792 -7.306 31.772 1.00 90.25 564 GLU A C 1
ATOM 4462 O O . GLU A 1 564 ? -26.816 -8.053 31.869 1.00 90.25 564 GLU A O 1
ATOM 4467 N N . ALA A 1 565 ? -27.656 -5.982 31.662 1.00 90.25 565 ALA A N 1
ATOM 4468 C CA . ALA A 1 565 ? -26.356 -5.329 31.713 1.00 90.25 565 ALA A CA 1
ATOM 4469 C C . ALA A 1 565 ? -25.686 -5.533 33.078 1.00 90.25 565 ALA A C 1
ATOM 4471 O O . ALA A 1 565 ? -24.523 -5.918 33.130 1.00 90.25 565 ALA A O 1
ATOM 4472 N N . ILE A 1 566 ? -26.414 -5.365 34.186 1.00 89.50 566 ILE A N 1
ATOM 4473 C CA . ILE A 1 566 ? -25.885 -5.666 35.525 1.00 89.50 566 ILE A CA 1
ATOM 4474 C C . ILE A 1 566 ? -25.421 -7.120 35.585 1.00 89.50 566 ILE A C 1
ATOM 4476 O O . ILE A 1 566 ? -24.322 -7.390 36.048 1.00 89.50 566 ILE A O 1
ATOM 4480 N N . HIS A 1 567 ? -26.213 -8.060 35.071 1.00 88.69 567 HIS A N 1
ATOM 4481 C CA . HIS A 1 567 ? -25.837 -9.473 35.074 1.00 88.69 567 HIS A CA 1
ATOM 4482 C C . HIS A 1 567 ? -24.574 -9.757 34.247 1.00 88.69 567 HIS A C 1
ATOM 4484 O O . HIS A 1 567 ? -23.732 -10.547 34.663 1.00 88.69 567 HIS A O 1
ATOM 4490 N N . SER A 1 568 ? -24.420 -9.077 33.110 1.00 89.00 568 SER A N 1
ATOM 4491 C CA . SER A 1 568 ? -23.281 -9.247 32.200 1.00 89.00 568 SER A CA 1
ATOM 4492 C C . SER A 1 568 ? -21.994 -8.590 32.707 1.00 89.00 568 SER A C 1
ATOM 4494 O O . SER A 1 568 ? -20.905 -9.070 32.399 1.00 89.00 568 SER A O 1
ATOM 4496 N N . PHE A 1 569 ? -22.109 -7.497 33.468 1.00 87.44 569 PHE A N 1
ATOM 4497 C CA . PHE A 1 569 ? -20.982 -6.647 33.863 1.00 87.44 569 PHE A CA 1
ATOM 4498 C C . PHE A 1 569 ? -20.656 -6.684 35.369 1.00 87.44 569 PHE A C 1
ATOM 4500 O O . PHE A 1 569 ? -19.709 -6.030 35.787 1.00 87.44 569 PHE A O 1
ATOM 4507 N N . ALA A 1 570 ? -21.385 -7.452 36.188 1.00 74.94 570 ALA A N 1
ATOM 4508 C CA . ALA A 1 570 ? -21.167 -7.534 37.641 1.00 74.94 570 ALA A CA 1
ATOM 4509 C C . ALA A 1 570 ? -19.936 -8.344 38.099 1.00 74.94 570 ALA A C 1
ATOM 4511 O O . ALA A 1 570 ? -19.665 -8.385 39.298 1.00 74.94 570 ALA A O 1
ATOM 4512 N N . GLY A 1 571 ? -19.197 -8.987 37.189 1.00 68.81 571 GLY A N 1
ATOM 4513 C CA . GLY A 1 571 ? -18.053 -9.841 37.540 1.00 68.81 571 GLY A CA 1
ATOM 4514 C C . GLY A 1 571 ? -18.446 -11.145 38.260 1.00 68.81 571 GLY A C 1
ATOM 4515 O O . GLY A 1 571 ? -19.614 -11.529 38.295 1.00 68.81 571 GLY A O 1
ATOM 4516 N N . GLU A 1 572 ? -17.462 -11.868 38.813 1.00 60.69 572 GLU A N 1
ATOM 4517 C CA . GLU A 1 572 ? -17.674 -13.186 39.453 1.00 60.69 572 GLU A CA 1
ATOM 4518 C C . GLU A 1 572 ? -18.201 -13.111 40.906 1.00 60.69 572 GLU A C 1
ATOM 4520 O O . GLU A 1 572 ? -18.776 -14.088 41.395 1.00 60.69 572 GLU A O 1
ATOM 4525 N N . GLU A 1 573 ? -18.044 -11.972 41.599 1.00 63.06 573 GLU A N 1
ATOM 4526 C CA . GLU A 1 573 ? -18.584 -11.739 42.949 1.00 63.06 573 GLU A CA 1
ATOM 4527 C C . GLU A 1 573 ? -19.722 -10.692 42.928 1.00 63.06 573 GLU A C 1
ATOM 4529 O O . GLU A 1 573 ? -19.466 -9.490 42.910 1.00 63.06 573 GLU A O 1
ATOM 4534 N N . PRO A 1 574 ? -20.997 -11.117 42.984 1.00 64.38 574 PRO A N 1
ATOM 4535 C CA . PRO A 1 574 ? -22.159 -10.296 42.632 1.00 64.38 574 PRO A CA 1
ATOM 4536 C C . PRO A 1 574 ? -22.628 -9.369 43.771 1.00 64.38 574 PRO A C 1
ATOM 4538 O O . PRO A 1 574 ? -23.796 -9.361 44.140 1.00 64.38 574 PRO A O 1
ATOM 4541 N N . LYS A 1 575 ? -21.728 -8.628 44.418 1.00 72.38 575 LYS A N 1
ATOM 4542 C CA . LYS A 1 575 ? -22.088 -7.716 45.521 1.00 72.38 575 LYS A CA 1
ATOM 4543 C C . LYS A 1 575 ? -21.694 -6.285 45.213 1.00 72.38 575 LYS A C 1
ATOM 4545 O O . LYS A 1 575 ? -20.847 -5.701 45.884 1.00 72.38 575 LYS A O 1
ATOM 4550 N N . LEU A 1 576 ? -22.326 -5.729 44.188 1.00 80.69 576 LEU A N 1
ATOM 4551 C CA . LEU A 1 576 ? -22.013 -4.390 43.712 1.00 80.69 576 LEU A CA 1
ATOM 4552 C C . LEU A 1 576 ? -22.582 -3.315 44.645 1.00 80.69 576 LEU A C 1
ATOM 4554 O O . LEU A 1 576 ? -23.785 -3.288 44.937 1.00 80.69 576 LEU A O 1
ATOM 4558 N N . GLN A 1 577 ? -21.733 -2.373 45.045 1.00 84.94 577 GLN A N 1
ATOM 4559 C CA . GLN A 1 577 ? -22.141 -1.062 45.522 1.00 84.94 577 GLN A CA 1
ATOM 4560 C C . GLN A 1 577 ? -22.449 -0.178 44.312 1.00 84.94 577 GLN A C 1
ATOM 4562 O O . GLN A 1 577 ? -21.564 0.201 43.540 1.00 84.94 577 GLN A O 1
ATOM 4567 N N . THR A 1 578 ? -23.731 0.145 44.161 1.00 87.44 578 THR A N 1
ATOM 4568 C CA . THR A 1 578 ? -24.271 0.856 43.004 1.00 87.44 578 THR A CA 1
ATOM 4569 C C . THR A 1 578 ? -24.764 2.240 43.392 1.00 87.44 578 THR A C 1
ATOM 4571 O O . THR A 1 578 ? -25.476 2.423 44.384 1.00 87.44 578 THR A O 1
ATOM 4574 N N . VAL A 1 579 ? -24.430 3.226 42.571 1.00 88.56 579 VAL A N 1
ATOM 4575 C CA . VAL A 1 579 ? -24.920 4.594 42.682 1.00 88.56 579 VAL A CA 1
ATOM 4576 C C . VAL A 1 579 ? -25.898 4.881 41.547 1.00 88.56 579 VAL A C 1
ATOM 4578 O O . VAL A 1 579 ? -25.548 4.796 40.374 1.00 88.56 579 VAL A O 1
ATOM 4581 N N . ALA A 1 580 ? -27.131 5.242 41.893 1.00 90.19 580 ALA A N 1
ATOM 4582 C CA . ALA A 1 580 ? -28.156 5.663 40.946 1.00 90.19 580 ALA A CA 1
ATOM 4583 C C . ALA A 1 580 ? -28.191 7.194 40.863 1.00 90.19 580 ALA A C 1
ATOM 4585 O O . ALA A 1 580 ? -28.501 7.860 41.854 1.00 90.19 580 ALA A O 1
ATOM 4586 N N . VAL A 1 581 ? -27.890 7.754 39.694 1.00 89.44 581 VAL A N 1
ATOM 4587 C CA . VAL A 1 581 ? -27.968 9.193 39.420 1.00 89.44 581 VAL A CA 1
ATOM 4588 C C . VAL A 1 581 ? -29.343 9.501 38.852 1.00 89.44 581 VAL A C 1
ATOM 4590 O O . VAL A 1 581 ? -29.655 9.130 37.722 1.00 89.44 581 VAL A O 1
ATOM 4593 N N . CYS A 1 582 ? -30.159 10.184 39.646 1.00 87.69 582 CYS A N 1
ATOM 4594 C CA . CYS A 1 582 ? -31.539 10.507 39.305 1.00 87.69 582 CYS A CA 1
ATOM 4595 C C . CYS A 1 582 ? -31.710 12.004 39.013 1.00 87.69 582 CYS A C 1
ATOM 4597 O O . CYS A 1 582 ? -30.855 12.826 39.353 1.00 87.69 582 CYS A O 1
ATOM 4599 N N . GLY A 1 583 ? -32.855 12.363 38.430 1.00 81.38 583 GLY A N 1
ATOM 4600 C CA . GLY A 1 583 ? -33.313 13.746 38.320 1.00 81.38 583 GLY A CA 1
ATOM 4601 C C . GLY A 1 583 ? -33.512 14.453 39.670 1.00 81.38 583 GLY A C 1
ATOM 4602 O O . GLY A 1 583 ? -33.150 13.965 40.748 1.00 81.38 583 GLY A O 1
ATOM 4603 N N . ILE A 1 584 ? -34.095 15.648 39.611 1.00 76.31 584 ILE A N 1
ATOM 4604 C CA . ILE A 1 584 ? -34.211 16.543 40.767 1.00 76.31 584 ILE A CA 1
ATOM 4605 C C . ILE A 1 584 ? -35.068 15.957 41.904 1.00 76.31 584 ILE A C 1
ATOM 4607 O O . ILE A 1 584 ? -35.891 15.050 41.744 1.00 76.31 584 ILE A O 1
ATOM 4611 N N . GLU A 1 585 ? -34.850 16.480 43.109 1.00 67.94 585 GLU A N 1
ATOM 4612 C CA . GLU A 1 585 ? -35.550 16.055 44.320 1.00 67.94 585 GLU A CA 1
ATOM 4613 C C . GLU A 1 585 ? -37.085 16.160 44.165 1.00 67.94 585 GLU A C 1
ATOM 4615 O O . GLU A 1 585 ? -37.629 17.241 43.937 1.00 67.94 585 GLU A O 1
ATOM 4620 N N . GLY A 1 586 ? -37.789 15.026 44.294 1.00 68.00 586 GLY A N 1
ATOM 4621 C CA . GLY A 1 586 ? -39.250 14.934 44.159 1.00 68.00 586 GLY A CA 1
ATOM 4622 C C . GLY A 1 586 ? -39.766 14.288 42.865 1.00 68.00 586 GLY A C 1
ATOM 4623 O O . GLY A 1 586 ? -40.961 14.010 42.793 1.00 68.00 586 GLY A O 1
ATOM 4624 N N . GLU A 1 587 ? -38.901 14.014 41.884 1.00 74.38 587 GLU A N 1
ATOM 4625 C CA . GLU A 1 587 ? -39.255 13.248 40.676 1.00 74.38 587 GLU A CA 1
ATOM 4626 C C . GLU A 1 587 ? -39.067 11.734 40.872 1.00 74.38 587 GLU A C 1
ATOM 4628 O O . GLU A 1 587 ? -38.236 11.291 41.679 1.00 74.38 587 GLU A O 1
ATOM 4633 N N . ASP A 1 588 ? -39.838 10.928 40.138 1.00 80.31 588 ASP A N 1
ATOM 4634 C CA . ASP A 1 588 ? -39.650 9.476 40.109 1.00 80.31 588 ASP A CA 1
ATOM 4635 C C . ASP A 1 588 ? -38.297 9.136 39.461 1.00 80.31 588 ASP A C 1
ATOM 4637 O O . ASP A 1 588 ? -37.853 9.792 38.519 1.00 80.31 588 ASP A O 1
ATOM 4641 N N . CYS A 1 589 ? -37.628 8.112 39.991 1.00 83.50 589 CYS A N 1
ATOM 4642 C CA . CYS A 1 589 ? -36.396 7.565 39.425 1.00 83.50 589 CYS A CA 1
ATOM 4643 C C . CYS A 1 589 ? -36.650 6.094 39.083 1.00 83.50 589 CYS A C 1
ATOM 4645 O O . CYS A 1 589 ? -36.503 5.237 39.962 1.00 83.50 589 CYS A O 1
ATOM 4647 N N . PRO A 1 590 ? -37.125 5.805 37.857 1.00 80.62 590 PRO A N 1
ATOM 4648 C CA . PRO A 1 590 ? -37.638 4.488 37.483 1.00 80.62 590 PRO A CA 1
ATOM 4649 C C . PRO A 1 590 ? -36.637 3.349 37.683 1.00 80.62 590 PRO A C 1
ATOM 4651 O O . PRO A 1 590 ? -37.041 2.227 37.989 1.00 80.62 590 PRO A O 1
ATOM 4654 N N . ILE A 1 591 ? -35.335 3.622 37.558 1.00 85.56 591 ILE A N 1
ATOM 4655 C CA . ILE A 1 591 ? -34.317 2.578 37.668 1.00 85.56 591 ILE A CA 1
ATOM 4656 C C . ILE A 1 591 ? -34.152 2.002 39.082 1.00 85.56 591 ILE A C 1
ATOM 4658 O O . ILE A 1 591 ? -33.714 0.860 39.219 1.00 85.56 591 ILE A O 1
ATOM 4662 N N . LEU A 1 592 ? -34.548 2.732 40.133 1.00 86.88 592 LEU A N 1
ATOM 4663 C CA . LEU A 1 592 ? -34.338 2.309 41.526 1.00 86.88 592 LEU A CA 1
ATOM 4664 C C . LEU A 1 592 ? -34.993 0.962 41.843 1.00 86.88 592 LEU A C 1
ATOM 4666 O O . LEU A 1 592 ? -34.341 0.100 42.424 1.00 86.88 592 LEU A O 1
ATOM 4670 N N . GLU A 1 593 ? -36.236 0.745 41.400 1.00 83.25 593 GLU A N 1
ATOM 4671 C CA . GLU A 1 593 ? -36.934 -0.530 41.627 1.00 83.25 593 GLU A CA 1
ATOM 4672 C C . GLU A 1 593 ? -36.203 -1.707 40.966 1.00 83.25 593 GLU A C 1
ATOM 4674 O O . GLU A 1 593 ? -36.235 -2.823 41.478 1.00 83.25 593 GLU A O 1
ATOM 4679 N N . SER A 1 594 ? -35.532 -1.461 39.836 1.00 83.69 594 SER A N 1
ATOM 4680 C CA . SER A 1 594 ? -34.781 -2.493 39.112 1.00 83.69 594 SER A CA 1
ATOM 4681 C C . SER A 1 594 ? -33.461 -2.810 39.813 1.00 83.69 594 SER A C 1
ATOM 4683 O O . SER A 1 594 ? -33.130 -3.980 39.975 1.00 83.69 594 SER A O 1
ATOM 4685 N N . LEU A 1 595 ? -32.751 -1.781 40.290 1.00 88.00 595 LEU A N 1
ATOM 4686 C CA . LEU A 1 595 ? -31.491 -1.938 41.022 1.00 88.00 595 LEU A CA 1
ATOM 4687 C C . LEU A 1 595 ? -31.687 -2.656 42.360 1.00 88.00 595 LEU A C 1
ATOM 4689 O O . LEU A 1 595 ? -30.948 -3.583 42.666 1.00 88.00 595 LEU A O 1
ATOM 4693 N N . GLU A 1 596 ? -32.702 -2.270 43.137 1.00 87.25 596 GLU A N 1
ATOM 4694 C CA . GLU A 1 596 ? -32.988 -2.874 44.448 1.00 87.25 596 GLU A CA 1
ATOM 4695 C C . GLU A 1 596 ? -33.501 -4.322 44.348 1.00 87.25 596 GLU A C 1
ATOM 4697 O O . GLU A 1 596 ? -33.399 -5.085 45.309 1.00 87.25 596 GLU A O 1
ATOM 4702 N N . ALA A 1 597 ? -34.072 -4.707 43.202 1.00 85.06 597 ALA A N 1
ATOM 4703 C CA . ALA A 1 597 ? -34.574 -6.058 42.958 1.00 85.06 597 ALA A CA 1
ATOM 4704 C C . ALA A 1 597 ? -33.516 -7.021 42.388 1.00 85.06 597 ALA A C 1
ATOM 4706 O O . ALA A 1 597 ? -33.780 -8.226 42.321 1.00 85.06 597 ALA A O 1
ATOM 4707 N N . ASN A 1 598 ? -32.356 -6.519 41.955 1.00 85.88 598 ASN A N 1
ATOM 4708 C CA . ASN A 1 598 ? -31.321 -7.319 41.306 1.00 85.88 598 ASN A CA 1
ATOM 4709 C C . ASN A 1 598 ? -30.457 -8.057 42.341 1.00 85.88 598 ASN A C 1
ATOM 4711 O O . ASN A 1 598 ? -29.946 -7.456 43.280 1.00 85.88 598 ASN A O 1
ATOM 4715 N N . GLU A 1 599 ? -30.262 -9.366 42.163 1.00 84.50 599 GLU A N 1
ATOM 4716 C CA . GLU A 1 599 ? -29.502 -10.192 43.111 1.00 84.50 599 GLU A CA 1
ATOM 4717 C C . GLU A 1 599 ? -27.999 -9.879 43.152 1.00 84.50 599 GLU A C 1
ATOM 4719 O O . GLU A 1 599 ? -27.343 -10.237 44.131 1.00 84.50 599 GLU A O 1
ATOM 4724 N N . ASN A 1 600 ? -27.477 -9.190 42.128 1.00 85.06 600 ASN A N 1
ATOM 4725 C CA . ASN A 1 600 ? -26.070 -8.811 42.031 1.00 85.06 600 ASN A CA 1
ATOM 4726 C C . ASN A 1 600 ? -25.741 -7.448 42.672 1.00 85.06 600 ASN A C 1
ATOM 4728 O O . ASN A 1 600 ? -24.594 -6.992 42.630 1.00 85.06 600 ASN A O 1
ATOM 4732 N N . VAL A 1 601 ? -26.741 -6.771 43.241 1.00 85.19 601 VAL A N 1
ATOM 4733 C CA . VAL A 1 601 ? -26.605 -5.442 43.846 1.00 85.19 601 VAL A CA 1
ATOM 4734 C C . VAL A 1 601 ? -26.827 -5.555 45.354 1.00 85.19 601 VAL A C 1
ATOM 4736 O O . VAL A 1 601 ? -27.895 -5.962 45.804 1.00 85.19 601 VAL A O 1
ATOM 4739 N N . ASP A 1 602 ? -25.814 -5.198 46.151 1.00 82.88 602 ASP A N 1
ATOM 4740 C CA . ASP A 1 602 ? -25.879 -5.291 47.624 1.00 82.88 602 ASP A CA 1
ATOM 4741 C C . ASP A 1 602 ? -26.338 -3.963 48.247 1.00 82.88 602 ASP A C 1
ATOM 4743 O O . ASP A 1 602 ? -27.159 -3.928 49.166 1.00 82.88 602 ASP A O 1
ATOM 4747 N N . VAL A 1 603 ? -25.835 -2.841 47.720 1.00 82.00 603 VAL A N 1
ATOM 4748 C CA . VAL A 1 603 ? -26.131 -1.496 48.230 1.00 82.00 603 VAL A CA 1
ATOM 4749 C C . VAL A 1 603 ? -26.459 -0.561 47.072 1.00 82.00 603 VAL A C 1
ATOM 4751 O O . VAL A 1 603 ? -25.627 -0.352 46.194 1.00 82.00 603 VAL A O 1
ATOM 4754 N N . VAL A 1 604 ? -27.643 0.059 47.109 1.00 85.69 604 VAL A N 1
ATOM 4755 C CA . VAL A 1 604 ? -28.046 1.129 46.183 1.00 85.69 604 VAL A CA 1
ATOM 4756 C C . VAL A 1 604 ? -28.013 2.463 46.920 1.00 85.69 604 VAL A C 1
ATOM 4758 O O . VAL A 1 604 ? -28.721 2.650 47.910 1.00 85.69 604 VAL A O 1
ATOM 4761 N N . THR A 1 605 ? -27.212 3.410 46.432 1.00 86.31 605 THR A N 1
ATOM 4762 C CA . THR A 1 605 ? -27.247 4.802 46.898 1.00 86.31 605 THR A CA 1
ATOM 4763 C C . THR A 1 605 ? -27.784 5.712 45.808 1.00 86.31 605 THR A C 1
ATOM 4765 O O . THR A 1 605 ? -27.293 5.706 44.686 1.00 86.31 605 THR A O 1
ATOM 4768 N N . THR A 1 606 ? -28.768 6.544 46.134 1.00 87.19 606 THR A N 1
ATOM 4769 C CA . THR A 1 606 ? -29.304 7.523 45.185 1.00 87.19 606 THR A CA 1
ATOM 4770 C C . THR A 1 606 ? -28.568 8.858 45.294 1.00 87.19 606 THR A C 1
ATOM 4772 O O . THR A 1 606 ? -28.573 9.487 46.356 1.00 87.19 606 THR A O 1
ATOM 4775 N N . LEU A 1 607 ? -28.002 9.334 44.186 1.00 84.69 607 LEU A N 1
ATOM 4776 C CA . LEU A 1 607 ? -27.567 10.719 44.026 1.00 84.69 607 LEU A CA 1
ATOM 4777 C C . LEU A 1 607 ? -28.701 11.522 43.395 1.00 84.69 607 LEU A C 1
ATOM 4779 O O . LEU A 1 607 ? -29.097 11.287 42.253 1.00 84.69 607 LEU A O 1
ATOM 4783 N N . ARG A 1 608 ? -29.225 12.477 44.164 1.00 82.19 608 ARG A N 1
ATOM 4784 C CA . ARG A 1 608 ? -30.183 13.474 43.687 1.00 82.19 608 ARG A CA 1
ATOM 4785 C C . ARG A 1 608 ? -29.562 14.852 43.855 1.00 82.19 608 ARG A C 1
ATOM 4787 O O . ARG A 1 608 ? -29.210 15.216 44.979 1.00 82.19 608 ARG A O 1
ATOM 4794 N N . PRO A 1 609 ? -29.420 15.626 42.776 1.00 74.19 609 PRO A N 1
ATOM 4795 C CA . PRO A 1 609 ? -28.931 16.982 42.883 1.00 74.19 609 PRO A CA 1
ATOM 4796 C C . PRO A 1 609 ? -30.003 17.909 43.463 1.00 74.19 609 PRO A C 1
ATOM 4798 O O . PRO A 1 609 ? -31.189 17.594 43.578 1.00 74.19 609 PRO A O 1
ATOM 4801 N N . CYS A 1 610 ? -29.538 19.080 43.863 1.00 79.56 610 CYS A N 1
ATOM 4802 C CA . CYS A 1 610 ? -30.277 20.102 44.577 1.00 79.56 610 CYS A CA 1
ATOM 4803 C C . CYS A 1 610 ? -31.381 20.691 43.697 1.00 79.56 610 CYS A C 1
ATOM 4805 O O . CYS A 1 610 ? -31.219 20.825 42.491 1.00 79.56 610 CYS A O 1
ATOM 4807 N N . GLY A 1 611 ? -32.498 21.102 44.303 1.00 69.81 611 GLY A N 1
ATOM 4808 C CA . GLY A 1 611 ? -33.683 21.534 43.549 1.00 69.81 611 GLY A CA 1
ATOM 4809 C C . GLY A 1 611 ? -33.562 22.819 42.707 1.00 69.81 611 GLY A C 1
ATOM 4810 O O . GLY A 1 611 ? -34.478 23.100 41.940 1.00 69.81 611 GLY A O 1
ATOM 4811 N N . ASP A 1 612 ? -32.491 23.613 42.823 1.00 71.94 612 ASP A N 1
ATOM 4812 C CA . ASP A 1 612 ? -32.255 24.800 41.980 1.00 71.94 612 ASP A CA 1
ATOM 4813 C C . ASP A 1 612 ? -30.851 24.726 41.365 1.00 71.94 612 ASP A C 1
ATOM 4815 O O . ASP A 1 612 ? -29.870 24.847 42.091 1.00 71.94 612 ASP A O 1
ATOM 4819 N N . LEU A 1 613 ? -30.779 24.492 40.048 1.00 79.06 613 LEU A N 1
ATOM 4820 C CA . LEU A 1 613 ? -29.547 24.329 39.253 1.00 79.06 613 LEU A CA 1
ATOM 4821 C C . LEU A 1 613 ? -29.470 25.362 38.112 1.00 79.06 613 LEU A C 1
ATOM 4823 O O . LEU A 1 613 ? -29.035 25.068 37.003 1.00 79.06 613 LEU A O 1
ATOM 4827 N N . ARG A 1 614 ? -30.011 26.567 38.330 1.00 74.00 614 ARG A N 1
ATOM 4828 C CA . ARG A 1 614 ? -30.207 27.573 37.265 1.00 74.00 614 ARG A CA 1
ATOM 4829 C C . ARG A 1 614 ? -28.992 28.465 37.001 1.00 74.00 614 ARG A C 1
ATOM 4831 O O . ARG A 1 614 ? -29.040 29.253 36.061 1.00 74.00 614 ARG A O 1
ATOM 4838 N N . ASN A 1 615 ? -27.982 28.431 37.866 1.00 78.88 615 ASN A N 1
ATOM 4839 C CA . ASN A 1 615 ? -26.766 29.244 37.760 1.00 78.88 615 ASN A CA 1
ATOM 4840 C C . ASN A 1 615 ? -25.559 28.549 38.405 1.00 78.88 615 ASN A C 1
ATOM 4842 O O . ASN A 1 615 ? -25.734 27.676 39.259 1.00 78.88 615 ASN A O 1
ATOM 4846 N N . ASP A 1 616 ? -24.357 29.000 38.058 1.00 77.12 616 ASP A N 1
ATOM 4847 C CA . ASP A 1 616 ? -23.094 28.370 38.468 1.00 77.12 616 ASP A CA 1
ATOM 4848 C C . ASP A 1 616 ? -22.936 28.305 39.992 1.00 77.12 616 ASP A C 1
ATOM 4850 O O . ASP A 1 616 ? -22.613 27.257 40.535 1.00 77.12 616 ASP A O 1
ATOM 4854 N N . LEU A 1 617 ? -23.305 29.364 40.724 1.00 79.38 617 LEU A N 1
ATOM 4855 C CA . LEU A 1 617 ? -23.247 29.367 42.193 1.00 79.38 617 LEU A CA 1
ATOM 4856 C C . LEU A 1 617 ? -24.141 28.279 42.817 1.00 79.38 617 LEU A C 1
ATOM 4858 O O . LEU A 1 617 ? -23.787 27.657 43.820 1.00 79.38 617 LEU A O 1
ATOM 4862 N N . SER A 1 618 ? -25.331 28.064 42.253 1.00 80.88 618 SER A N 1
ATOM 4863 C CA . SER A 1 618 ? -26.249 27.018 42.714 1.00 80.88 618 SER A CA 1
ATOM 4864 C C . SER A 1 618 ? -25.740 25.611 42.386 1.00 80.88 618 SER A C 1
ATOM 4866 O O . SER A 1 618 ? -25.913 24.704 43.201 1.00 80.88 618 SER A O 1
ATOM 4868 N N . MET A 1 619 ? -25.048 25.460 41.254 1.00 80.75 619 MET A N 1
ATOM 4869 C CA . MET A 1 619 ? -24.370 24.231 40.846 1.00 80.75 619 MET A CA 1
ATOM 4870 C C . MET A 1 619 ? -23.178 23.927 41.767 1.00 80.75 619 MET A C 1
ATOM 4872 O O . MET A 1 619 ? -23.132 22.846 42.346 1.00 80.75 619 MET A O 1
ATOM 4876 N N . GLU A 1 620 ? -22.293 24.892 42.027 1.00 80.94 620 GLU A N 1
ATOM 4877 C CA . GLU A 1 620 ? -21.140 24.758 42.937 1.00 80.94 620 GLU A CA 1
ATOM 4878 C C . GLU A 1 620 ? -21.556 24.376 44.365 1.00 80.94 620 GLU A C 1
ATOM 4880 O O . GLU A 1 620 ? -21.027 23.437 44.966 1.00 80.94 620 GLU A O 1
ATOM 4885 N N . LEU A 1 621 ? -22.553 25.073 44.925 1.00 82.38 621 LEU A N 1
ATOM 4886 C CA . LEU A 1 621 ? -23.093 24.745 46.249 1.00 82.38 621 LEU A CA 1
ATOM 4887 C C . LEU A 1 621 ? -23.701 23.343 46.285 1.00 82.38 621 LEU A C 1
ATOM 4889 O O . LEU A 1 621 ? -23.736 22.712 47.347 1.00 82.38 621 LEU A O 1
ATOM 4893 N N . CYS A 1 622 ? -24.218 22.878 45.151 1.00 84.81 622 CYS A N 1
ATOM 4894 C CA . CYS A 1 622 ? -24.733 21.533 45.045 1.00 84.81 622 CYS A CA 1
ATOM 4895 C C . CYS A 1 622 ? -23.628 20.486 44.939 1.00 84.81 622 CYS A C 1
ATOM 4897 O O . CYS A 1 622 ? -23.693 19.481 45.648 1.00 84.81 622 CYS A O 1
ATOM 4899 N N . LEU A 1 623 ? -22.595 20.750 44.139 1.00 82.75 623 LEU A N 1
ATOM 4900 C CA . LEU A 1 623 ? -21.411 19.907 44.019 1.00 82.75 623 LEU A CA 1
ATOM 4901 C C . LEU A 1 623 ? -20.807 19.631 45.401 1.00 82.75 623 LEU A C 1
ATOM 4903 O O . LEU A 1 623 ? -20.613 18.475 45.760 1.00 82.75 623 LEU A O 1
ATOM 4907 N N . LEU A 1 624 ? -20.652 20.660 46.243 1.00 80.56 624 LEU A N 1
ATOM 4908 C CA . LEU A 1 624 ? -20.155 20.504 47.619 1.00 80.56 624 LEU A CA 1
ATOM 4909 C C . LEU A 1 624 ? -21.017 19.570 48.488 1.00 80.56 624 LEU A C 1
ATOM 4911 O O . LEU A 1 624 ? -20.490 18.840 49.329 1.00 80.56 624 LEU A O 1
ATOM 4915 N N . LYS A 1 625 ? -22.344 19.579 48.308 1.00 82.69 625 LYS A N 1
ATOM 4916 C CA . LYS A 1 625 ? -23.241 18.656 49.024 1.00 82.69 625 LYS A CA 1
ATOM 4917 C C . LYS A 1 625 ? -23.113 17.229 48.505 1.00 82.69 625 LYS A C 1
ATOM 4919 O O . LYS A 1 625 ? -23.104 16.303 49.314 1.00 82.69 625 LYS A O 1
ATOM 4924 N N . LEU A 1 626 ? -23.008 17.061 47.187 1.00 82.06 626 LEU A N 1
ATOM 4925 C CA . LEU A 1 626 ? -22.798 15.757 46.559 1.00 82.06 626 LEU A CA 1
ATOM 4926 C C . LEU A 1 626 ? -21.456 15.158 46.994 1.00 82.06 626 LEU A C 1
ATOM 4928 O O . LEU A 1 626 ? -21.425 13.993 47.368 1.00 82.06 626 LEU A O 1
ATOM 4932 N N . MET A 1 627 ? -20.391 15.961 47.072 1.00 79.00 627 MET A N 1
ATOM 4933 C CA . MET A 1 627 ? -19.092 15.543 47.617 1.00 79.00 627 MET A CA 1
ATOM 4934 C C . MET A 1 627 ? -19.221 15.004 49.045 1.00 79.00 627 MET A C 1
ATOM 4936 O O . MET A 1 627 ? -18.761 13.905 49.332 1.00 79.00 627 MET A O 1
ATOM 4940 N N . GLN A 1 628 ? -19.923 15.721 49.930 1.00 79.75 628 GLN A N 1
ATOM 4941 C CA . GLN A 1 628 ? -20.129 15.260 51.306 1.00 79.75 628 GLN A CA 1
ATOM 4942 C C . GLN A 1 628 ? -20.936 13.953 51.380 1.00 79.75 628 GLN A C 1
ATOM 4944 O O . GLN A 1 628 ? -20.693 13.122 52.256 1.00 79.75 628 GLN A O 1
ATOM 4949 N N . GLN A 1 629 ? -21.917 13.780 50.492 1.00 81.06 629 GLN A N 1
ATOM 4950 C CA . GLN A 1 629 ? -22.673 12.536 50.393 1.00 81.06 629 GLN A CA 1
ATOM 4951 C C . GLN A 1 629 ? -21.775 11.392 49.901 1.00 81.06 629 GLN A C 1
ATOM 4953 O O . GLN A 1 629 ? -21.819 10.305 50.467 1.00 81.06 629 GLN A O 1
ATOM 4958 N N . MET A 1 630 ? -20.931 11.639 48.901 1.00 77.88 630 MET A N 1
ATOM 4959 C CA . MET A 1 630 ? -20.008 10.649 48.343 1.00 77.88 630 MET A CA 1
ATOM 4960 C C . MET A 1 630 ? -18.919 10.213 49.322 1.00 77.88 630 MET A C 1
ATOM 4962 O O . MET A 1 630 ? -18.625 9.019 49.398 1.00 77.88 630 MET A O 1
ATOM 4966 N N . ASP A 1 631 ? -18.382 11.137 50.123 1.00 74.81 631 ASP A N 1
ATOM 4967 C CA . ASP A 1 631 ? -17.433 10.810 51.194 1.00 74.81 631 ASP A CA 1
ATOM 4968 C C . ASP A 1 631 ? -18.039 9.753 52.137 1.00 74.81 631 ASP A C 1
ATOM 4970 O O . ASP A 1 631 ? -17.412 8.742 52.431 1.00 74.81 631 ASP A O 1
ATOM 4974 N N . GLN A 1 632 ? -19.312 9.905 52.521 1.00 74.50 632 GLN A N 1
ATOM 4975 C CA . GLN A 1 632 ? -20.004 8.932 53.381 1.00 74.50 632 GLN A CA 1
ATOM 4976 C C . GLN A 1 632 ? -20.240 7.575 52.703 1.00 74.50 632 GLN A C 1
ATOM 4978 O O . GLN A 1 632 ? -20.242 6.541 53.369 1.00 74.50 632 GLN A O 1
ATOM 4983 N N . VAL A 1 633 ? -20.476 7.571 51.390 1.00 75.00 633 VAL A N 1
ATOM 4984 C CA . VAL A 1 633 ? -20.747 6.352 50.611 1.00 75.00 633 VAL A CA 1
ATOM 4985 C C . VAL A 1 633 ? -19.473 5.529 50.428 1.00 75.00 633 VAL A C 1
ATOM 4987 O O . VAL A 1 633 ? -19.503 4.307 50.581 1.00 75.00 633 VAL A O 1
ATOM 4990 N N . SER A 1 634 ? -18.358 6.205 50.153 1.00 68.19 634 SER A N 1
ATOM 4991 C CA . SER A 1 634 ? -17.047 5.586 49.922 1.00 68.19 634 SER A CA 1
ATOM 4992 C C . SER A 1 634 ? -16.356 5.061 51.184 1.00 68.19 634 SER A C 1
ATOM 4994 O O . SER A 1 634 ? -15.511 4.176 51.096 1.00 68.19 634 SER A O 1
ATOM 4996 N N . GLU A 1 635 ? -16.734 5.540 52.376 1.00 69.81 635 GLU A N 1
ATOM 4997 C CA . GLU A 1 635 ? -16.171 5.064 53.652 1.00 69.81 635 GLU A CA 1
ATOM 4998 C C . GLU A 1 635 ? -16.434 3.569 53.924 1.00 69.81 635 GLU A C 1
ATOM 5000 O O . GLU A 1 635 ? -15.730 2.959 54.732 1.00 69.81 635 GLU A O 1
ATOM 5005 N N . SER A 1 636 ? -17.454 2.978 53.289 1.00 64.19 636 SER A N 1
ATOM 5006 C CA . SER A 1 636 ? -17.864 1.588 53.539 1.00 64.19 636 SER A CA 1
ATOM 5007 C C . SER A 1 636 ? -17.234 0.592 52.561 1.00 64.19 636 SER A C 1
ATOM 5009 O O . SER A 1 636 ? -16.691 -0.420 53.002 1.00 64.19 636 SER A O 1
ATOM 5011 N N . TYR A 1 637 ? -17.303 0.880 51.259 1.00 69.56 637 TYR A N 1
ATOM 5012 C CA . TYR A 1 637 ? -16.773 0.078 50.151 1.00 69.56 637 TYR A CA 1
ATOM 5013 C C . TYR A 1 637 ? -16.487 1.012 48.949 1.00 69.56 637 TYR A C 1
ATOM 5015 O O . TYR A 1 637 ? -17.005 2.134 48.920 1.00 69.56 637 TYR A O 1
ATOM 5023 N N . PRO A 1 638 ? -15.639 0.606 47.983 1.00 73.50 638 PRO A N 1
ATOM 5024 C CA . PRO A 1 638 ? -15.472 1.352 46.739 1.00 73.50 638 PRO A CA 1
ATOM 5025 C C . PRO A 1 638 ? -16.713 1.197 45.854 1.00 73.50 638 PRO A C 1
ATOM 5027 O O . PRO A 1 638 ? -17.296 0.117 45.779 1.00 73.50 638 PRO A O 1
ATOM 5030 N N . ILE A 1 639 ? -17.091 2.259 45.144 1.00 79.00 639 ILE A N 1
ATOM 5031 C CA . ILE A 1 639 ? -18.201 2.218 44.189 1.00 79.00 639 ILE A CA 1
ATOM 5032 C C . ILE A 1 639 ? -17.761 1.417 42.965 1.00 79.00 639 ILE A C 1
ATOM 5034 O O . ILE A 1 639 ? -16.785 1.786 42.312 1.00 79.00 639 ILE A O 1
ATOM 5038 N N . GLN A 1 640 ? -18.494 0.347 42.647 1.00 83.25 640 GLN A N 1
ATOM 5039 C CA . GLN A 1 640 ? -18.247 -0.452 41.441 1.00 83.25 640 GLN A CA 1
ATOM 5040 C C . GLN A 1 640 ? -19.172 -0.075 40.282 1.00 83.25 640 GLN A C 1
ATOM 5042 O O . GLN A 1 640 ? -18.818 -0.298 39.130 1.00 83.25 640 GLN A O 1
ATOM 5047 N N . MET A 1 641 ? -20.358 0.487 40.550 1.00 87.81 641 MET A N 1
ATOM 5048 C CA . MET A 1 641 ? -21.325 0.777 39.490 1.00 87.81 641 MET A CA 1
ATOM 5049 C C . MET A 1 641 ? -22.000 2.140 39.638 1.00 87.81 641 MET A C 1
ATOM 5051 O O . MET A 1 641 ? -22.456 2.512 40.719 1.00 87.81 641 MET A O 1
ATOM 5055 N N . LEU A 1 642 ? -22.121 2.864 38.527 1.00 90.25 642 LEU A N 1
ATOM 5056 C CA . LEU A 1 642 ? -22.843 4.127 38.405 1.00 90.25 642 LEU A CA 1
ATOM 5057 C C . LEU A 1 642 ? -23.895 4.004 37.297 1.00 90.25 642 LEU A C 1
ATOM 5059 O O . LEU A 1 642 ? -23.566 3.716 36.150 1.00 90.25 642 LEU A O 1
ATOM 5063 N N . VAL A 1 643 ? -25.164 4.249 37.610 1.00 91.56 643 VAL A N 1
ATOM 5064 C CA . VAL A 1 643 ? -26.255 4.188 36.627 1.00 91.56 643 VAL A CA 1
ATOM 5065 C C . VAL A 1 643 ? -26.914 5.555 36.517 1.00 91.56 643 VAL A C 1
ATOM 5067 O O . VAL A 1 643 ? -27.489 6.052 37.485 1.00 91.56 643 VAL A O 1
ATOM 5070 N N . VAL A 1 644 ? -26.823 6.167 35.337 1.00 91.19 644 VAL A N 1
ATOM 5071 C CA . VAL A 1 644 ? -27.439 7.458 35.017 1.00 91.19 644 VAL A CA 1
ATOM 5072 C C . VAL A 1 644 ? -28.835 7.227 34.467 1.00 91.19 644 VAL A C 1
ATOM 5074 O O . VAL A 1 644 ? -29.000 6.796 33.329 1.00 91.19 644 VAL A O 1
ATOM 5077 N N . ASP A 1 645 ? -29.841 7.519 35.284 1.00 88.81 645 ASP A N 1
ATOM 5078 C CA . ASP A 1 645 ? -31.242 7.318 34.934 1.00 88.81 645 ASP A CA 1
ATOM 5079 C C . ASP A 1 645 ? -31.688 8.221 33.769 1.00 88.81 645 ASP A C 1
ATOM 5081 O O . ASP A 1 645 ? -31.127 9.293 33.492 1.00 88.81 645 ASP A O 1
ATOM 5085 N N . GLU A 1 646 ? -32.760 7.808 33.093 1.00 82.81 646 GLU A N 1
ATOM 5086 C CA . GLU A 1 646 ? -33.364 8.599 32.021 1.00 82.81 646 GLU A CA 1
ATOM 5087 C C . GLU A 1 646 ? -33.928 9.945 32.520 1.00 82.81 646 GLU A C 1
ATOM 5089 O O . GLU A 1 646 ? -33.991 10.898 31.742 1.00 82.81 646 GLU A O 1
ATOM 5094 N N . SER A 1 647 ? -34.266 10.071 33.813 1.00 84.31 647 SER A N 1
ATOM 5095 C CA . SER A 1 647 ? -34.735 11.326 34.418 1.00 84.31 647 SER A CA 1
ATOM 5096 C C . SER A 1 647 ? -33.614 12.326 34.728 1.00 84.31 647 SER A C 1
ATOM 5098 O O . SER A 1 647 ? -33.890 13.502 34.969 1.00 84.31 647 SER A O 1
ATOM 5100 N N . ALA A 1 648 ? -32.340 11.914 34.673 1.00 87.38 648 ALA A N 1
ATOM 5101 C CA . ALA A 1 648 ? -31.215 12.824 34.884 1.00 87.38 648 ALA A CA 1
ATOM 5102 C C . ALA A 1 648 ? -31.180 13.937 33.815 1.00 87.38 648 ALA A C 1
ATOM 5104 O O . ALA A 1 648 ? -31.381 13.697 32.622 1.00 87.38 648 ALA A O 1
ATOM 5105 N N . THR A 1 649 ? -30.910 15.174 34.230 1.00 86.56 649 THR A N 1
ATOM 5106 C CA . THR A 1 649 ? -30.744 16.311 33.310 1.00 86.56 649 THR A CA 1
ATOM 5107 C C . THR A 1 649 ? -29.268 16.546 32.989 1.00 86.56 649 THR A C 1
ATOM 5109 O O . THR A 1 649 ? -28.391 16.066 33.706 1.00 86.56 649 THR A O 1
ATOM 5112 N N . LEU A 1 650 ? -28.987 17.332 31.943 1.00 85.88 650 LEU A N 1
ATOM 5113 C CA . LEU A 1 650 ? -27.629 17.755 31.574 1.00 85.88 650 LEU A CA 1
ATOM 5114 C C . LEU A 1 650 ? -26.841 18.292 32.780 1.00 85.88 650 LEU A C 1
ATOM 5116 O O . LEU A 1 650 ? -25.718 17.867 33.020 1.00 85.88 650 LEU A O 1
ATOM 5120 N N . GLN A 1 651 ? -27.464 19.164 33.577 1.00 85.56 651 GLN A N 1
ATOM 5121 C CA . GLN A 1 651 ? -26.849 19.761 34.766 1.00 85.56 651 GLN A CA 1
ATOM 5122 C C . GLN A 1 651 ? -26.459 18.706 35.806 1.00 85.56 651 GLN A C 1
ATOM 5124 O O . GLN A 1 651 ? -25.422 18.816 36.452 1.00 85.56 651 GLN A O 1
ATOM 5129 N N . VAL A 1 652 ? -27.273 17.657 35.961 1.00 86.38 652 VAL A N 1
ATOM 5130 C CA . VAL A 1 652 ? -26.931 16.528 36.836 1.00 86.38 652 VAL A CA 1
ATOM 5131 C C . VAL A 1 652 ? -25.688 15.817 36.314 1.00 86.38 652 VAL A C 1
ATOM 5133 O O . VAL A 1 652 ? -24.778 15.542 37.089 1.00 86.38 652 VAL A O 1
ATOM 5136 N N . GLY A 1 653 ? -25.632 15.566 35.004 1.00 86.81 653 GLY A N 1
ATOM 5137 C CA . GLY A 1 653 ? -24.466 14.991 34.339 1.00 86.81 653 GLY A CA 1
ATOM 5138 C C . GLY A 1 653 ? -23.192 15.797 34.571 1.00 86.81 653 GLY A C 1
ATOM 5139 O O . GLY A 1 653 ? -22.177 15.215 34.932 1.00 86.81 653 GLY A O 1
ATOM 5140 N N . GLN A 1 654 ? -23.264 17.123 34.435 1.00 86.19 654 GLN A N 1
ATOM 5141 C CA . GLN A 1 654 ? -22.134 18.034 34.658 1.00 86.19 654 GLN A CA 1
ATOM 5142 C C . GLN A 1 654 ? -21.613 17.943 36.096 1.00 86.19 654 GLN A C 1
ATOM 5144 O O . GLN A 1 654 ? -20.427 17.718 36.312 1.00 86.19 654 GLN A O 1
ATOM 5149 N N . LEU A 1 655 ? -22.513 18.016 37.084 1.00 85.38 655 LEU A N 1
ATOM 5150 C CA . LEU A 1 655 ? -22.147 17.891 38.499 1.00 85.38 655 LEU A CA 1
ATOM 5151 C C . LEU A 1 655 ? -21.508 16.540 38.819 1.00 85.38 655 LEU A C 1
ATOM 5153 O O . LEU A 1 655 ? -20.549 16.473 39.581 1.00 85.38 655 LEU A O 1
ATOM 5157 N N . VAL A 1 656 ? -22.068 15.459 38.275 1.00 85.25 656 VAL A N 1
ATOM 5158 C CA . VAL A 1 656 ? -21.572 14.100 38.505 1.00 85.25 656 VAL A CA 1
ATOM 5159 C C . VAL A 1 656 ? -20.224 13.894 37.825 1.00 85.25 656 VAL A C 1
ATOM 5161 O O . VAL A 1 656 ? -19.338 13.301 38.422 1.00 85.25 656 VAL A O 1
ATOM 5164 N N . TYR A 1 657 ? -20.037 14.400 36.612 1.00 85.19 657 TYR A N 1
ATOM 5165 C CA . TYR A 1 657 ? -18.744 14.363 35.940 1.00 85.19 657 TYR A CA 1
ATOM 5166 C C . TYR A 1 657 ? -17.674 15.128 36.729 1.00 85.19 657 TYR A C 1
ATOM 5168 O O . TYR A 1 657 ? -16.638 14.547 37.038 1.00 85.19 657 TYR A O 1
ATOM 5176 N N . ASP A 1 658 ? -17.945 16.362 37.159 1.00 79.69 658 ASP A N 1
ATOM 5177 C CA . ASP A 1 658 ? -16.983 17.163 37.932 1.00 79.69 658 ASP A CA 1
ATOM 5178 C C . ASP A 1 658 ? -16.644 16.546 39.292 1.00 79.69 658 ASP A C 1
ATOM 5180 O O . ASP A 1 658 ? -15.508 16.641 39.767 1.00 79.69 658 ASP A O 1
ATOM 5184 N N . LEU A 1 659 ? -17.618 15.870 39.905 1.00 79.12 659 LEU A N 1
ATOM 5185 C CA . LEU A 1 659 ? -17.433 15.105 41.135 1.00 79.12 659 LEU A CA 1
ATOM 5186 C C . LEU A 1 659 ? -16.386 13.991 40.978 1.00 79.12 659 LEU A C 1
ATOM 5188 O O . LEU A 1 659 ? -15.719 13.653 41.957 1.00 79.12 659 LEU A O 1
ATOM 5192 N N . PHE A 1 660 ? -16.223 13.438 39.771 1.00 76.94 660 PHE A N 1
ATOM 5193 C CA . PHE A 1 660 ? -15.265 12.364 39.491 1.00 76.94 660 PHE A CA 1
ATOM 5194 C C . PHE A 1 660 ? -13.996 12.823 38.778 1.00 76.94 660 PHE A C 1
ATOM 5196 O O . PHE A 1 660 ? -12.930 12.286 39.075 1.00 76.94 660 PHE A O 1
ATOM 5203 N N . ASN A 1 661 ? -14.077 13.832 37.911 1.00 73.00 661 ASN A N 1
ATOM 5204 C CA . ASN A 1 661 ? -12.943 14.337 37.138 1.00 73.00 661 ASN A CA 1
ATOM 5205 C C . ASN A 1 661 ? -12.005 15.259 37.950 1.00 73.00 661 ASN A C 1
ATOM 5207 O O . ASN A 1 661 ? -10.932 15.634 37.493 1.00 73.00 661 ASN A O 1
ATOM 5211 N N . ASN A 1 662 ? -12.360 15.619 39.192 1.00 61.41 662 ASN A N 1
ATOM 5212 C CA . ASN A 1 662 ? -11.482 16.314 40.152 1.00 61.41 662 ASN A CA 1
ATOM 5213 C C . ASN A 1 662 ? -10.927 17.697 39.709 1.00 61.41 662 ASN A C 1
ATOM 5215 O O . ASN A 1 662 ? -10.138 18.296 40.446 1.00 61.41 662 ASN A O 1
ATOM 5219 N N . SER A 1 663 ? -11.375 18.245 38.572 1.00 48.97 663 SER A N 1
ATOM 5220 C CA . SER A 1 663 ? -10.949 19.542 38.014 1.00 48.97 663 SER A CA 1
ATOM 5221 C C . SER A 1 663 ? -11.105 20.696 39.022 1.00 48.97 663 SER A C 1
ATOM 5223 O O . SER A 1 663 ? -10.145 21.409 39.318 1.00 48.97 663 SER A O 1
ATOM 5225 N N . LEU A 1 664 ? -12.263 20.804 39.681 1.00 41.75 664 LEU A N 1
ATOM 5226 C CA . LEU A 1 664 ? -12.551 21.859 40.666 1.00 41.75 664 LEU A CA 1
ATOM 5227 C C . LEU A 1 664 ? -11.922 21.623 42.057 1.00 41.75 664 LEU A C 1
ATOM 5229 O O . LEU A 1 664 ? -11.755 22.570 42.829 1.00 41.75 664 LEU A O 1
ATOM 5233 N N . ALA A 1 665 ? -11.545 20.385 42.402 1.00 39.44 665 ALA A N 1
ATOM 5234 C CA . ALA A 1 665 ? -10.978 20.047 43.716 1.00 39.44 665 ALA A CA 1
ATOM 5235 C C . ALA A 1 665 ? -9.490 20.433 43.852 1.00 39.44 665 ALA A C 1
ATOM 5237 O O . ALA A 1 665 ? -9.010 20.716 44.960 1.00 39.44 665 ALA A O 1
ATOM 5238 N N . SER A 1 666 ? -8.777 20.495 42.724 1.00 41.84 666 SER A N 1
ATOM 5239 C CA . SER A 1 666 ? -7.360 20.872 42.645 1.00 41.84 666 SER A CA 1
ATOM 5240 C C . SER A 1 666 ? -7.099 22.305 43.141 1.00 41.84 666 SER A C 1
ATOM 5242 O O . SER A 1 666 ? -6.127 22.539 43.863 1.00 41.84 666 SER A O 1
ATOM 5244 N N . ASN A 1 667 ? -8.033 23.228 42.885 1.00 39.22 667 ASN A N 1
ATOM 5245 C CA . ASN A 1 667 ? -7.929 24.647 43.243 1.00 39.22 667 ASN A CA 1
ATOM 5246 C C . ASN A 1 667 ? -8.076 24.946 44.745 1.00 39.22 667 ASN A C 1
ATOM 5248 O O . ASN A 1 667 ? -7.824 26.072 45.177 1.00 39.22 667 ASN A O 1
ATOM 5252 N N . VAL A 1 668 ? -8.469 23.962 45.566 1.00 37.56 668 VAL A N 1
ATOM 5253 C CA . VAL A 1 668 ? -8.675 24.170 47.010 1.00 37.56 668 VAL A CA 1
ATOM 5254 C C . VAL A 1 668 ? -7.781 23.269 47.866 1.00 37.56 668 VAL A C 1
ATOM 5256 O O . VAL A 1 668 ? -7.321 23.726 48.917 1.00 37.56 668 VAL A O 1
ATOM 5259 N N . HIS A 1 669 ? -7.483 22.026 47.455 1.00 34.78 669 HIS A N 1
ATOM 5260 C CA . HIS A 1 669 ? -6.813 21.040 48.326 1.00 34.78 669 HIS A CA 1
ATOM 5261 C C . HIS A 1 669 ? -5.715 20.164 47.680 1.00 34.78 669 HIS A C 1
ATOM 5263 O O . HIS A 1 669 ? -5.279 19.206 48.321 1.00 34.78 669 HIS A O 1
ATOM 5269 N N . GLY A 1 670 ? -5.199 20.510 46.493 1.00 34.91 670 GLY A N 1
ATOM 5270 C CA . GLY A 1 670 ? -4.193 19.696 45.789 1.00 34.91 670 GLY A CA 1
ATOM 5271 C C . GLY A 1 670 ? -4.772 18.387 45.223 1.00 34.91 670 GLY A C 1
ATOM 5272 O O . GLY A 1 670 ? -5.948 18.094 45.459 1.00 34.91 670 GLY A O 1
ATOM 5273 N N . PRO A 1 671 ? -3.992 17.599 44.457 1.00 37.78 671 PRO A N 1
ATOM 5274 C CA . PRO A 1 671 ? -4.470 16.355 43.858 1.00 37.78 671 PRO A CA 1
ATOM 5275 C C . PRO A 1 671 ? -4.821 15.350 44.963 1.00 37.78 671 PRO A C 1
ATOM 5277 O O . PRO A 1 671 ? -3.948 14.756 45.592 1.00 37.78 671 PRO A O 1
ATOM 5280 N N . ARG A 1 672 ? -6.116 15.182 45.242 1.00 42.78 672 ARG A N 1
ATOM 5281 C CA . ARG A 1 672 ? -6.611 14.063 46.044 1.00 42.78 672 ARG A CA 1
ATOM 5282 C C . ARG A 1 672 ? -6.751 12.860 45.120 1.00 42.78 672 ARG A C 1
ATOM 5284 O O . ARG A 1 672 ? -7.528 12.919 44.172 1.00 42.78 672 ARG A O 1
ATOM 5291 N N . GLU A 1 673 ? -6.051 11.768 45.415 1.00 46.78 673 GLU A N 1
ATOM 5292 C CA . GLU A 1 673 ? -6.467 10.441 44.952 1.00 46.78 673 GLU A CA 1
ATOM 5293 C C . GLU A 1 673 ? -7.937 10.275 45.356 1.00 46.78 673 GLU A C 1
ATOM 5295 O O . GLU A 1 673 ? -8.238 10.374 46.543 1.00 46.78 673 GLU A O 1
ATOM 5300 N N . ASN A 1 674 ? -8.863 10.155 44.397 1.00 51.84 674 ASN A N 1
ATOM 5301 C CA . ASN A 1 674 ? -10.289 10.024 44.697 1.00 51.84 674 ASN A CA 1
ATOM 5302 C C . ASN A 1 674 ? -10.519 8.620 45.287 1.00 51.84 674 ASN A C 1
ATOM 5304 O O . ASN A 1 674 ? -10.504 7.648 44.532 1.00 51.84 674 ASN A O 1
ATOM 5308 N N . PRO A 1 675 ? -10.702 8.470 46.612 1.00 46.16 675 PRO A N 1
ATOM 5309 C CA . PRO A 1 675 ? -10.727 7.162 47.258 1.00 46.16 675 PRO A CA 1
ATOM 5310 C C . PRO A 1 675 ? -12.079 6.449 47.083 1.00 46.16 675 PRO A C 1
ATOM 5312 O O . PRO A 1 675 ? -12.270 5.361 47.620 1.00 46.16 675 PRO A O 1
ATOM 5315 N N . ALA A 1 676 ? -13.025 7.056 46.354 1.00 51.38 676 ALA A N 1
ATOM 5316 C CA . ALA A 1 676 ? -14.379 6.544 46.187 1.00 51.38 676 ALA A CA 1
ATOM 5317 C C . ALA A 1 676 ? -14.534 5.471 45.094 1.00 51.38 676 ALA A C 1
ATOM 5319 O O . ALA A 1 676 ? -15.554 4.780 45.094 1.00 51.38 676 ALA A O 1
ATOM 5320 N N . PHE A 1 677 ? -13.548 5.307 44.199 1.00 59.31 677 PHE A N 1
ATOM 5321 C CA . PHE A 1 677 ? -13.609 4.379 43.060 1.00 59.31 677 PHE A CA 1
ATOM 5322 C C . PHE A 1 677 ? -12.448 3.397 43.070 1.00 59.31 677 PHE A C 1
ATOM 5324 O O . PHE A 1 677 ? -11.294 3.776 43.268 1.00 59.31 677 PHE A O 1
ATOM 5331 N N . SER A 1 678 ? -12.757 2.138 42.770 1.00 59.00 678 SER A N 1
ATOM 5332 C CA . SER A 1 678 ? -11.751 1.212 42.262 1.00 59.00 678 SER A CA 1
ATOM 5333 C C . SER A 1 678 ? -11.470 1.604 40.812 1.00 59.00 678 SER A C 1
ATOM 5335 O O . SER A 1 678 ? -12.325 1.395 39.955 1.00 59.00 678 SER A O 1
ATOM 5337 N N . ARG A 1 679 ? -10.316 2.221 40.521 1.00 59.03 679 ARG A N 1
ATOM 5338 C CA . ARG A 1 679 ? -9.952 2.581 39.134 1.00 59.03 679 ARG A CA 1
ATOM 5339 C C . ARG A 1 679 ? -9.910 1.354 38.216 1.00 59.03 679 ARG A C 1
ATOM 5341 O O . ARG A 1 679 ? -10.278 1.451 37.047 1.00 59.03 679 ARG A O 1
ATOM 5348 N N . ASP A 1 680 ? -9.552 0.206 38.781 1.00 64.62 680 ASP A N 1
ATOM 5349 C CA . ASP A 1 680 ? -9.252 -1.006 38.025 1.00 64.62 680 ASP A CA 1
ATOM 5350 C C . ASP A 1 680 ? -10.492 -1.840 37.664 1.00 64.62 680 ASP A C 1
ATOM 5352 O O . ASP A 1 680 ? -10.363 -2.761 36.867 1.00 64.62 680 ASP A O 1
ATOM 5356 N N . ASP A 1 681 ? -11.674 -1.554 38.230 1.00 75.94 681 ASP A N 1
ATOM 5357 C CA . ASP A 1 681 ? -12.899 -2.331 37.964 1.00 75.94 681 ASP A CA 1
ATOM 5358 C C . ASP A 1 681 ? -14.163 -1.526 38.328 1.00 75.94 681 ASP A C 1
ATOM 5360 O O . ASP A 1 681 ? -14.650 -1.570 39.465 1.00 75.94 681 ASP A O 1
ATOM 5364 N N . PHE A 1 682 ? -14.666 -0.728 37.381 1.00 82.38 682 PHE A N 1
ATOM 5365 C CA . PHE A 1 682 ? -15.935 -0.004 37.523 1.00 82.38 682 PHE A CA 1
ATOM 5366 C C . PHE A 1 682 ? -16.790 -0.091 36.259 1.00 82.38 682 PHE A C 1
ATOM 5368 O O . PHE A 1 682 ? -16.284 -0.310 35.158 1.00 82.38 682 PHE A O 1
ATOM 5375 N N . VAL A 1 683 ? -18.094 0.157 36.418 1.00 90.00 683 VAL A N 1
ATOM 5376 C CA . VAL A 1 683 ? -19.071 0.190 35.326 1.00 90.00 683 VAL A CA 1
ATOM 5377 C C . VAL A 1 683 ? -19.948 1.442 35.406 1.00 90.00 683 VAL A C 1
ATOM 5379 O O . VAL A 1 683 ? -20.555 1.719 36.439 1.00 90.00 683 VAL A O 1
ATOM 5382 N N . VAL A 1 684 ? -20.075 2.187 34.307 1.00 92.06 684 VAL A N 1
ATOM 5383 C CA . VAL A 1 684 ? -21.012 3.316 34.175 1.00 92.06 684 VAL A CA 1
ATOM 5384 C C . VAL A 1 684 ? -22.011 3.025 33.069 1.00 92.06 684 VAL A C 1
ATOM 5386 O O . VAL A 1 684 ? -21.615 2.721 31.950 1.00 92.06 684 VAL A O 1
ATOM 5389 N N . MET A 1 685 ? -23.306 3.144 33.346 1.00 93.25 685 MET A N 1
ATOM 5390 C CA . MET A 1 685 ? -24.363 2.898 32.362 1.00 93.25 685 MET A CA 1
ATOM 5391 C C . MET A 1 685 ? -25.278 4.110 32.228 1.00 93.25 685 MET A C 1
ATOM 5393 O O . MET A 1 685 ? -25.647 4.721 33.229 1.00 93.25 685 MET A O 1
ATOM 5397 N N . ALA A 1 686 ? -25.694 4.428 31.005 1.00 92.50 686 ALA A N 1
ATOM 5398 C CA . ALA A 1 686 ? -26.689 5.468 30.752 1.00 92.50 686 ALA A CA 1
ATOM 5399 C C . ALA A 1 686 ? -27.682 5.017 29.666 1.00 92.50 686 ALA A C 1
ATOM 5401 O O . ALA A 1 686 ? -27.362 5.108 28.475 1.00 92.50 686 ALA A O 1
ATOM 5402 N N . PRO A 1 687 ? -28.878 4.523 30.039 1.00 89.75 687 PRO A N 1
ATOM 5403 C CA . PRO A 1 687 ? -29.985 4.357 29.104 1.00 89.75 687 PRO A CA 1
ATOM 5404 C C . PRO A 1 687 ? -30.627 5.709 28.758 1.00 89.75 687 PRO A C 1
ATOM 5406 O O . PRO A 1 687 ? -30.823 6.561 29.627 1.00 89.75 687 PRO A O 1
ATOM 5409 N N . PHE A 1 688 ? -31.000 5.912 27.493 1.00 84.69 688 PHE A N 1
ATOM 5410 C CA . PHE A 1 688 ? -31.762 7.092 27.077 1.00 84.69 688 PHE A CA 1
ATOM 5411 C C . PHE A 1 688 ? -32.595 6.862 25.817 1.00 84.69 688 PHE A C 1
ATOM 5413 O O . PHE A 1 688 ? -32.343 5.979 24.996 1.00 84.69 688 PHE A O 1
ATOM 5420 N N . ARG A 1 689 ? -33.623 7.694 25.664 1.00 75.25 689 ARG A N 1
ATOM 5421 C CA . ARG A 1 689 ? -34.550 7.704 24.530 1.00 75.25 689 ARG A CA 1
ATOM 5422 C C . ARG A 1 689 ? -34.352 9.051 23.836 1.00 75.25 689 ARG A C 1
ATOM 5424 O O . ARG A 1 689 ? -34.252 10.032 24.550 1.00 75.25 689 ARG A O 1
ATOM 5431 N N . ASP A 1 690 ? -34.310 9.088 22.504 1.00 63.72 690 ASP A N 1
ATOM 5432 C CA . ASP A 1 690 ? -34.238 10.308 21.667 1.00 63.72 690 ASP A CA 1
ATOM 5433 C C . ASP A 1 690 ? -32.924 11.147 21.668 1.00 63.72 690 ASP A C 1
ATOM 5435 O O . ASP A 1 690 ? -31.878 10.736 22.177 1.00 63.72 690 ASP A O 1
ATOM 5439 N N . GLU A 1 691 ? -32.960 12.305 20.985 1.00 55.19 691 GLU A N 1
ATOM 5440 C CA . GLU A 1 691 ? -31.844 13.255 20.802 1.00 55.19 691 GLU A CA 1
ATOM 5441 C C . GLU A 1 691 ? -31.356 13.917 22.106 1.00 55.19 691 GLU A C 1
ATOM 5443 O O . GLU A 1 691 ? -30.232 14.424 22.148 1.00 55.19 691 GLU A O 1
ATOM 5448 N N . SER A 1 692 ? -32.129 13.847 23.197 1.00 57.31 692 SER A N 1
ATOM 5449 C CA . SER A 1 692 ? -31.708 14.259 24.549 1.00 57.31 692 SER A CA 1
ATOM 5450 C C . SER A 1 692 ? -30.534 13.437 25.101 1.00 57.31 692 SER A C 1
ATOM 5452 O O . SER A 1 692 ? -29.979 13.760 26.154 1.00 57.31 692 SER A O 1
ATOM 5454 N N . GLY A 1 693 ? -30.134 12.385 24.384 1.00 68.88 693 GLY A N 1
ATOM 5455 C CA . GLY A 1 693 ? -28.983 11.540 24.663 1.00 68.88 693 GLY A CA 1
ATOM 5456 C C . GLY A 1 693 ? -27.616 12.063 24.232 1.00 68.88 693 GLY A C 1
ATOM 5457 O O . GLY A 1 693 ? -26.614 11.448 24.592 1.00 68.88 693 GLY A O 1
ATOM 5458 N N . SER A 1 694 ? -27.530 13.157 23.466 1.00 77.94 694 SER A N 1
ATOM 5459 C CA . SER A 1 694 ? -26.238 13.664 22.965 1.00 77.94 694 SER A CA 1
ATOM 5460 C C . SER A 1 694 ? -25.240 13.929 24.097 1.00 77.94 694 SER A C 1
ATOM 5462 O O . SER A 1 694 ? -24.118 13.424 24.054 1.00 77.94 694 SER A O 1
ATOM 5464 N N . TRP A 1 695 ? -25.681 14.606 25.161 1.00 85.94 695 TRP A N 1
ATOM 5465 C CA . TRP A 1 695 ? -24.846 14.874 26.330 1.00 85.94 695 TRP A CA 1
ATOM 5466 C C . TRP A 1 695 ? -24.519 13.613 27.131 1.00 85.94 695 TRP A C 1
ATOM 5468 O O . TRP A 1 695 ? -23.451 13.544 27.714 1.00 85.94 695 TRP A O 1
ATOM 5478 N N . ARG A 1 696 ? -25.392 12.595 27.154 1.00 88.31 696 ARG A N 1
ATOM 5479 C CA . ARG A 1 696 ? -25.115 11.320 27.843 1.00 88.31 696 ARG A CA 1
ATOM 5480 C C . ARG A 1 696 ? -24.040 10.518 27.127 1.00 88.31 696 ARG A C 1
ATOM 5482 O O . ARG A 1 696 ? -23.182 9.927 27.772 1.00 88.31 696 ARG A O 1
ATOM 5489 N N . ARG A 1 697 ? -24.068 10.514 25.790 1.00 86.75 697 ARG A N 1
ATOM 5490 C CA . ARG A 1 697 ? -22.998 9.925 24.974 1.00 86.75 697 ARG A CA 1
ATOM 5491 C C . ARG A 1 697 ? -21.672 10.616 25.262 1.00 86.75 697 ARG A C 1
ATOM 5493 O O . ARG A 1 697 ? -20.685 9.928 25.483 1.00 86.75 697 ARG A O 1
ATOM 5500 N N . ALA A 1 698 ? -21.680 11.946 25.290 1.00 86.56 698 ALA A N 1
ATOM 5501 C CA . ALA A 1 698 ? -20.504 12.740 25.607 1.00 86.56 698 ALA A CA 1
ATOM 5502 C C . ALA A 1 698 ? -20.026 12.537 27.055 1.00 86.56 698 ALA A C 1
ATOM 5504 O O . ALA A 1 698 ? -18.846 12.312 27.267 1.00 86.56 698 ALA A O 1
ATOM 5505 N N . PHE A 1 699 ? -20.935 12.491 28.030 1.00 89.00 699 PHE A N 1
ATOM 5506 C CA . PHE A 1 699 ? -20.654 12.179 29.434 1.00 89.00 699 PHE A CA 1
ATOM 5507 C C . PHE A 1 699 ? -19.966 10.819 29.596 1.00 89.00 699 PHE A C 1
ATOM 5509 O O . PHE A 1 699 ? -18.943 10.722 30.262 1.00 89.00 699 PHE A O 1
ATOM 5516 N N . LEU A 1 700 ? -20.496 9.763 28.971 1.00 90.50 700 LEU A N 1
ATOM 5517 C CA . LEU A 1 700 ? -19.872 8.438 29.035 1.00 90.50 700 LEU A CA 1
ATOM 5518 C C . LEU A 1 700 ? -18.496 8.430 28.375 1.00 90.50 700 LEU A C 1
ATOM 5520 O O . LEU A 1 700 ? -17.591 7.748 28.844 1.00 90.50 700 LEU A O 1
ATOM 5524 N N . ASP A 1 701 ? -18.332 9.184 27.293 1.00 86.94 701 ASP A N 1
ATOM 5525 C CA . ASP A 1 701 ? -17.026 9.314 26.671 1.00 86.94 701 ASP A CA 1
ATOM 5526 C C . ASP A 1 701 ? -16.037 10.030 27.587 1.00 86.94 701 ASP A C 1
ATOM 5528 O O . ASP A 1 701 ? -14.976 9.492 27.854 1.00 86.94 701 ASP A O 1
ATOM 5532 N N . ARG A 1 702 ? -16.435 11.154 28.182 1.00 83.88 702 ARG A N 1
ATOM 5533 C CA . ARG A 1 702 ? -15.651 11.892 29.178 1.00 83.88 702 ARG A CA 1
ATOM 5534 C C . ARG A 1 702 ? -15.221 11.030 30.360 1.00 83.88 702 ARG A C 1
ATOM 5536 O O . ARG A 1 702 ? -14.104 11.144 30.848 1.00 83.88 702 ARG A O 1
ATOM 5543 N N . PHE A 1 703 ? -16.072 10.109 30.800 1.00 84.19 703 PHE A N 1
ATOM 5544 C CA . PHE A 1 703 ? -15.686 9.126 31.815 1.00 84.19 703 PHE A CA 1
ATOM 5545 C C . PHE A 1 703 ? -14.591 8.166 31.337 1.00 84.19 703 PHE A C 1
ATOM 5547 O O . PHE A 1 703 ? -13.680 7.858 32.104 1.00 84.19 703 PHE A O 1
ATOM 5554 N N . ARG A 1 704 ? -14.666 7.711 30.081 1.00 86.75 704 ARG A N 1
ATOM 5555 C CA . ARG A 1 704 ? -13.636 6.880 29.437 1.00 86.75 704 ARG A CA 1
ATOM 5556 C C . ARG A 1 704 ? -12.341 7.658 29.170 1.00 86.75 704 ARG A C 1
ATOM 5558 O O . ARG A 1 704 ? -11.289 7.045 29.102 1.00 86.75 704 ARG A O 1
ATOM 5565 N N . THR A 1 705 ? -12.391 8.971 28.957 1.00 79.19 705 THR A N 1
ATOM 5566 C CA . THR A 1 705 ? -11.208 9.740 28.534 1.00 79.19 705 THR A CA 1
ATOM 5567 C C . THR A 1 705 ? -10.518 10.472 29.675 1.00 79.19 705 THR A C 1
ATOM 5569 O O . THR A 1 705 ? -9.291 10.525 29.701 1.00 79.19 705 THR A O 1
ATOM 5572 N N . ASP A 1 706 ? -11.284 10.999 30.629 1.00 78.19 706 ASP A N 1
ATOM 5573 C CA . ASP A 1 706 ? -10.776 11.973 31.601 1.00 78.19 706 ASP A CA 1
ATOM 5574 C C . ASP A 1 706 ? -10.754 11.384 33.018 1.00 78.19 706 ASP A C 1
ATOM 5576 O O . ASP A 1 706 ? -9.827 11.627 33.790 1.00 78.19 706 ASP A O 1
ATOM 5580 N N . VAL A 1 707 ? -11.739 10.542 33.356 1.00 77.00 707 VAL A N 1
ATOM 5581 C CA . VAL A 1 707 ? -11.825 9.911 34.685 1.00 77.00 707 VAL A CA 1
ATOM 5582 C C . VAL A 1 707 ? -10.928 8.674 34.765 1.00 77.00 707 VAL A C 1
ATOM 5584 O O . VAL A 1 707 ? -10.117 8.555 35.690 1.00 77.00 707 VAL A O 1
ATOM 5587 N N . VAL A 1 708 ? -11.055 7.759 33.798 1.00 76.31 708 VAL A N 1
ATOM 5588 C CA . VAL A 1 708 ? -10.184 6.583 33.663 1.00 76.31 708 VAL A CA 1
ATOM 5589 C C . VAL A 1 708 ? -9.588 6.582 32.276 1.00 76.31 708 VAL A C 1
ATOM 5591 O O . VAL A 1 708 ? -10.170 6.044 31.354 1.00 76.31 708 VAL A O 1
ATOM 5594 N N . GLN A 1 709 ? -8.445 7.249 32.157 1.00 70.31 709 GLN A N 1
ATOM 5595 C CA . GLN A 1 709 ? -7.835 7.602 30.881 1.00 70.31 709 GLN A CA 1
ATOM 5596 C C . GLN A 1 709 ? -7.186 6.415 30.157 1.00 70.31 709 GLN A C 1
ATOM 5598 O O . GLN A 1 709 ? -7.238 6.340 28.930 1.00 70.31 709 GLN A O 1
ATOM 5603 N N . ASN A 1 710 ? -6.525 5.525 30.900 1.00 80.12 710 ASN A N 1
ATOM 5604 C CA . ASN A 1 710 ? -5.691 4.478 30.322 1.00 80.12 710 ASN A CA 1
ATOM 5605 C C . ASN A 1 710 ? -6.428 3.137 30.246 1.00 80.12 710 ASN A C 1
ATOM 5607 O O . ASN A 1 710 ? -7.268 2.820 31.090 1.00 80.12 710 ASN A O 1
ATOM 5611 N N . ASP A 1 711 ? -6.061 2.344 29.248 1.00 81.44 711 ASP A N 1
ATOM 5612 C CA . ASP A 1 711 ? -6.514 0.975 29.088 1.00 81.44 711 ASP A CA 1
ATOM 5613 C C . ASP A 1 711 ? -6.116 0.078 30.272 1.00 81.44 711 ASP A C 1
ATOM 5615 O O . ASP A 1 711 ? -5.042 0.255 30.841 1.00 81.44 711 ASP A O 1
ATOM 5619 N N . PRO A 1 712 ? -6.931 -0.939 30.613 1.00 85.12 712 PRO A N 1
ATOM 5620 C CA . PRO A 1 712 ? -8.162 -1.338 29.931 1.00 85.12 712 PRO A CA 1
ATOM 5621 C C . PRO A 1 712 ? -9.379 -0.517 30.381 1.00 85.12 712 PRO A C 1
ATOM 5623 O O . PRO A 1 712 ? -9.856 -0.657 31.509 1.00 85.12 712 PRO A O 1
ATOM 5626 N N . VAL A 1 713 ? -9.939 0.277 29.469 1.00 88.88 713 VAL A N 1
ATOM 5627 C CA . VAL A 1 713 ? -11.223 0.963 29.644 1.00 88.88 713 VAL A CA 1
ATOM 5628 C C . VAL A 1 713 ? -11.940 0.994 28.306 1.00 88.88 713 VAL A C 1
ATOM 5630 O O . VAL A 1 713 ? -11.346 1.245 27.264 1.00 88.88 713 VAL A O 1
ATOM 5633 N N . SER A 1 714 ? -13.229 0.691 28.294 1.00 92.00 714 SER A N 1
ATOM 5634 C CA . SER A 1 714 ? -13.979 0.613 27.046 1.00 92.00 714 SER A CA 1
ATOM 5635 C C . SER A 1 714 ? -15.385 1.145 27.202 1.00 92.00 714 SER A C 1
ATOM 5637 O O . SER A 1 714 ? -16.039 0.930 28.221 1.00 92.00 714 SER A O 1
ATOM 5639 N N . ARG A 1 715 ? -15.867 1.815 26.158 1.00 93.56 715 ARG A N 1
ATOM 5640 C CA . ARG A 1 715 ? -17.237 2.296 26.040 1.00 93.56 715 ARG A CA 1
ATOM 5641 C C . ARG A 1 715 ? -17.952 1.565 24.917 1.00 93.56 715 ARG A C 1
ATOM 5643 O O . ARG A 1 715 ? -17.591 1.721 23.758 1.00 93.56 715 ARG A O 1
ATOM 5650 N N . GLY A 1 716 ? -19.012 0.841 25.245 1.00 94.88 716 GLY A N 1
ATOM 5651 C CA . GLY A 1 716 ? -19.946 0.255 24.289 1.00 94.88 716 GLY A CA 1
ATOM 5652 C C . GLY A 1 716 ? -21.185 1.127 24.112 1.00 94.88 716 GLY A C 1
ATOM 5653 O O . GLY A 1 716 ? -21.689 1.711 25.073 1.00 94.88 716 GLY A O 1
ATOM 5654 N N . GLN A 1 717 ? -21.698 1.199 22.886 1.00 93.44 717 GLN A N 1
ATOM 5655 C CA . GLN A 1 717 ? -22.966 1.842 22.556 1.00 93.44 717 GLN A CA 1
ATOM 5656 C C . GLN A 1 717 ? -23.818 0.921 21.684 1.00 93.44 717 GLN A C 1
ATOM 5658 O O . GLN A 1 717 ? -23.380 0.468 20.621 1.00 93.44 717 GLN A O 1
ATOM 5663 N N . VAL A 1 718 ? -25.063 0.696 22.098 1.00 92.69 718 VAL A N 1
ATOM 5664 C CA . VAL A 1 718 ? -26.037 -0.125 21.375 1.00 92.69 718 VAL A CA 1
ATOM 5665 C C . VAL A 1 718 ? -27.395 0.565 21.314 1.00 92.69 718 VAL A C 1
ATOM 5667 O O . VAL A 1 718 ? -27.854 1.161 22.285 1.00 92.69 718 VAL A O 1
ATOM 5670 N N . LEU A 1 719 ? -28.046 0.469 20.157 1.00 90.12 719 LEU A N 1
ATOM 5671 C CA . LEU A 1 719 ? -29.423 0.893 19.950 1.00 90.12 719 LEU A CA 1
ATOM 5672 C C . LEU A 1 719 ? -30.330 -0.340 19.909 1.00 90.12 719 LEU A C 1
ATOM 5674 O O . LEU A 1 719 ? -30.242 -1.146 18.985 1.00 90.12 719 LEU A O 1
ATOM 5678 N N . PHE A 1 720 ? -31.222 -0.475 20.881 1.00 89.25 720 PHE A N 1
ATOM 5679 C CA . PHE A 1 720 ? -32.273 -1.486 20.884 1.00 89.25 720 PHE A CA 1
ATOM 5680 C C . PHE A 1 720 ? -33.545 -0.929 20.248 1.00 89.25 720 PHE A C 1
ATOM 5682 O O . PHE A 1 720 ? -34.027 0.132 20.636 1.00 89.25 720 PHE A O 1
ATOM 5689 N N . ASN A 1 721 ? -34.118 -1.656 19.295 1.00 84.19 721 ASN A N 1
ATOM 5690 C CA . ASN A 1 721 ? -35.307 -1.262 18.549 1.00 84.19 721 ASN A CA 1
ATOM 5691 C C . ASN A 1 721 ? -36.458 -2.262 18.739 1.00 84.19 721 ASN A C 1
ATOM 5693 O O . ASN A 1 721 ? -36.266 -3.474 18.854 1.00 84.19 721 ASN A O 1
ATOM 5697 N N . THR A 1 722 ? -37.674 -1.722 18.712 1.00 74.12 722 THR A N 1
ATOM 5698 C CA . THR A 1 722 ? -38.951 -2.431 18.518 1.00 74.12 722 THR A CA 1
ATOM 5699 C C . THR A 1 722 ? -39.602 -1.945 17.220 1.00 74.12 722 THR A C 1
ATOM 5701 O O . THR A 1 722 ? -39.053 -1.083 16.538 1.00 74.12 722 THR A O 1
ATOM 5704 N N . THR A 1 723 ? -40.800 -2.436 16.881 1.00 68.94 723 THR A N 1
ATOM 5705 C CA . THR A 1 723 ? -41.565 -1.932 15.724 1.00 68.94 723 THR A CA 1
ATOM 5706 C C . THR A 1 723 ? -41.841 -0.429 15.761 1.00 68.94 723 THR A C 1
ATOM 5708 O O . THR A 1 723 ? -41.941 0.169 14.695 1.00 68.94 723 THR A O 1
ATOM 5711 N N . ASP A 1 724 ? -41.958 0.177 16.947 1.00 64.88 724 ASP A N 1
ATOM 5712 C CA . ASP A 1 724 ? -42.449 1.556 17.097 1.00 64.88 724 ASP A CA 1
ATOM 5713 C C . ASP A 1 724 ? -41.511 2.472 17.916 1.00 64.88 724 ASP A C 1
ATOM 5715 O O . ASP A 1 724 ? -41.753 3.680 18.015 1.00 64.88 724 ASP A O 1
ATOM 5719 N N . HIS A 1 725 ? -40.453 1.919 18.525 1.00 72.75 725 HIS A N 1
ATOM 5720 C CA . HIS A 1 725 ? -39.649 2.602 19.545 1.00 72.75 725 HIS A CA 1
ATOM 5721 C C . HIS A 1 725 ? -38.176 2.170 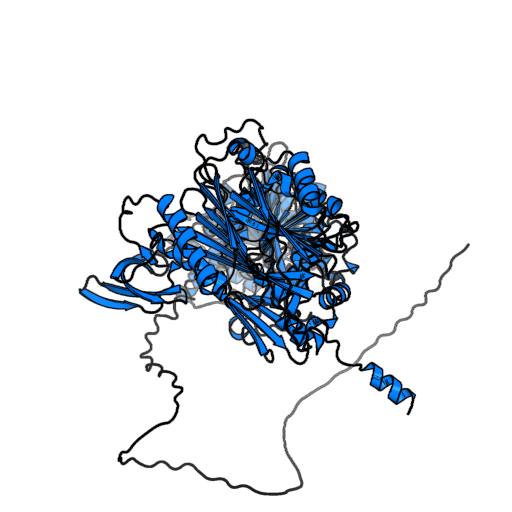19.550 1.00 72.75 725 HIS A C 1
ATOM 5723 O O . HIS A 1 725 ? -37.875 1.027 19.207 1.00 72.75 725 HIS A O 1
ATOM 5729 N N . SER A 1 726 ? -37.291 3.048 20.036 1.00 80.19 726 SER A N 1
ATOM 5730 C CA . SER A 1 726 ? -35.855 2.790 20.201 1.00 80.19 726 SER A CA 1
ATOM 5731 C C . SER A 1 726 ? -35.338 3.210 21.586 1.00 80.19 726 SER A C 1
ATOM 5733 O O . SER A 1 726 ? -35.753 4.251 22.103 1.00 80.19 726 SER A O 1
ATOM 5735 N N . LEU A 1 727 ? -34.402 2.447 22.146 1.00 85.75 727 LEU A N 1
ATOM 5736 C CA . LEU A 1 727 ? -33.674 2.715 23.389 1.00 85.75 727 LEU A CA 1
ATOM 5737 C C . LEU A 1 727 ? -32.171 2.650 23.102 1.00 85.75 727 LEU A C 1
ATOM 5739 O O . LEU A 1 727 ? -31.681 1.620 22.650 1.00 85.75 727 LEU A O 1
ATOM 5743 N N . ASP A 1 728 ? -31.445 3.730 23.362 1.00 88.00 728 ASP A N 1
ATOM 5744 C CA . ASP A 1 728 ? -29.984 3.746 23.281 1.00 88.00 728 ASP A CA 1
ATOM 5745 C C . ASP A 1 728 ? -29.417 3.422 24.667 1.00 88.00 728 ASP A C 1
ATOM 5747 O O . ASP A 1 728 ? -29.936 3.880 25.693 1.00 88.00 728 ASP A O 1
ATOM 5751 N N . MET A 1 729 ? -28.376 2.602 24.699 1.00 91.44 729 MET A N 1
ATOM 5752 C CA . MET A 1 729 ? -27.660 2.253 25.911 1.00 91.44 729 MET A CA 1
ATOM 5753 C C . MET A 1 729 ? -26.167 2.423 25.685 1.00 91.44 729 MET A C 1
ATOM 5755 O O . MET A 1 729 ? -25.572 1.768 24.825 1.00 91.44 729 MET A O 1
ATOM 5759 N N . GLY A 1 730 ? -25.565 3.276 26.509 1.00 93.56 730 GLY A N 1
ATOM 5760 C CA . GLY A 1 730 ? -24.121 3.362 26.640 1.00 93.56 730 GLY A CA 1
ATOM 5761 C C . GLY A 1 730 ? -23.640 2.707 27.932 1.00 93.56 730 GLY A C 1
ATOM 5762 O O . GLY A 1 730 ? -24.278 2.856 28.977 1.00 93.56 730 GLY A O 1
ATOM 5763 N N . ILE A 1 731 ? -22.519 1.995 27.847 1.00 95.00 731 ILE A N 1
ATOM 5764 C CA . ILE A 1 731 ? -21.852 1.327 28.970 1.00 95.00 731 ILE A CA 1
ATOM 5765 C C . ILE A 1 731 ? -20.365 1.653 28.892 1.00 95.00 731 ILE A C 1
ATOM 5767 O O . ILE A 1 731 ? -19.778 1.481 27.831 1.00 95.00 731 ILE A O 1
ATOM 5771 N N . VAL A 1 732 ? -19.763 2.096 29.988 1.00 93.44 732 VAL A N 1
ATOM 5772 C CA . VAL A 1 732 ? -18.311 2.217 30.168 1.00 93.44 732 VAL A CA 1
ATOM 5773 C C . VAL A 1 732 ? -17.890 1.184 31.198 1.00 93.44 732 VAL A C 1
ATOM 5775 O O . VAL A 1 732 ? -18.545 1.081 32.231 1.00 93.44 732 VAL A O 1
ATOM 5778 N N . GLN A 1 733 ? -16.824 0.440 30.937 1.00 91.62 733 GLN A N 1
ATOM 5779 C CA . GLN A 1 733 ? -16.236 -0.491 31.895 1.00 91.62 733 GLN A CA 1
ATOM 5780 C C . GLN A 1 733 ? -14.713 -0.357 31.897 1.00 91.62 733 GLN A C 1
ATOM 5782 O O . GLN A 1 733 ? -14.118 -0.310 30.821 1.00 91.62 733 GLN A O 1
ATOM 5787 N N .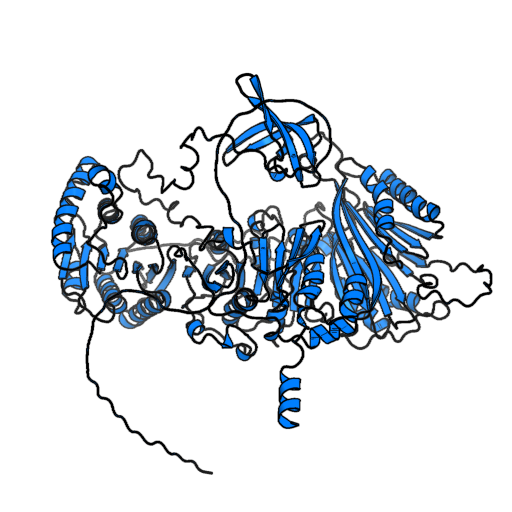 SER A 1 734 ? -14.088 -0.348 33.076 1.00 88.31 734 SER A N 1
ATOM 5788 C CA . SER A 1 734 ? -12.637 -0.549 33.211 1.00 88.31 734 SER A CA 1
ATOM 5789 C C . SER A 1 734 ? -12.280 -1.961 33.660 1.00 88.31 734 SER A C 1
ATOM 5791 O O . SER A 1 734 ? -13.141 -2.730 34.082 1.00 88.31 734 SER A O 1
ATOM 5793 N N . GLY A 1 735 ? -11.011 -2.333 33.504 1.00 84.12 735 GLY A N 1
ATOM 5794 C CA . GLY A 1 735 ? -10.490 -3.630 33.943 1.00 84.12 735 GLY A CA 1
ATOM 5795 C C . GLY A 1 735 ? -10.722 -4.778 32.962 1.00 84.12 735 GLY A C 1
ATOM 5796 O O . GLY A 1 735 ? -10.059 -5.811 33.051 1.00 84.12 735 GLY A O 1
ATOM 5797 N N . ASN A 1 736 ? -11.626 -4.615 31.990 1.00 85.25 736 ASN A N 1
ATOM 5798 C CA . ASN A 1 736 ? -12.043 -5.688 31.089 1.00 85.25 736 ASN A CA 1
ATOM 5799 C C . ASN A 1 736 ? -11.384 -5.596 29.703 1.00 85.25 736 ASN A C 1
ATOM 5801 O O . ASN A 1 736 ? -11.895 -4.927 28.807 1.00 85.25 736 ASN A O 1
ATOM 5805 N N . ARG A 1 737 ? -10.288 -6.339 29.495 1.00 82.81 737 ARG A N 1
ATOM 5806 C CA . ARG A 1 737 ? -9.623 -6.463 28.178 1.00 82.81 737 ARG A CA 1
ATOM 5807 C C . ARG A 1 737 ? -10.462 -7.204 27.125 1.00 82.81 737 ARG A C 1
ATOM 5809 O O . ARG A 1 737 ? -10.237 -7.022 25.937 1.00 82.81 737 ARG A O 1
ATOM 5816 N N . ASP A 1 738 ? -11.458 -7.987 27.542 1.00 85.88 738 ASP A N 1
ATOM 5817 C CA . ASP A 1 738 ? -12.385 -8.714 26.663 1.00 85.88 738 ASP A CA 1
ATOM 5818 C C . ASP A 1 738 ? -13.762 -8.022 26.577 1.00 85.88 738 ASP A C 1
ATOM 5820 O O . ASP A 1 738 ? -14.804 -8.667 26.362 1.00 85.88 738 ASP A O 1
ATOM 5824 N N . PHE A 1 739 ? -13.793 -6.692 26.737 1.00 90.75 739 PHE A N 1
ATOM 5825 C CA . PHE A 1 739 ? -15.026 -5.904 26.747 1.00 90.75 739 PHE A CA 1
ATOM 5826 C C . PHE A 1 739 ? -15.897 -6.165 25.518 1.00 90.75 739 PHE A C 1
ATOM 5828 O O . PHE A 1 739 ? -17.091 -6.408 25.662 1.00 90.75 739 PHE A O 1
ATOM 5835 N N . ALA A 1 740 ? -15.325 -6.203 24.311 1.00 92.00 740 ALA A N 1
ATOM 5836 C CA . ALA A 1 740 ? -16.090 -6.439 23.085 1.00 92.00 740 ALA A CA 1
ATOM 5837 C C . ALA A 1 740 ? -16.818 -7.798 23.078 1.00 92.00 740 ALA A C 1
ATOM 5839 O O . ALA A 1 740 ? -17.958 -7.905 22.616 1.00 92.00 740 ALA A O 1
ATOM 5840 N N . THR A 1 741 ? -16.206 -8.841 23.646 1.00 91.31 741 THR A N 1
ATOM 5841 C CA . THR A 1 741 ? -16.847 -10.155 23.813 1.00 91.31 741 THR A CA 1
ATOM 5842 C C . THR A 1 741 ? -17.970 -10.097 24.842 1.00 91.31 741 THR A C 1
ATOM 5844 O O . THR A 1 741 ? -19.065 -10.599 24.575 1.00 91.31 741 THR A O 1
ATOM 5847 N N . THR A 1 742 ? -17.715 -9.450 25.980 1.00 91.81 742 THR A N 1
ATOM 5848 C CA . THR A 1 742 ? -18.695 -9.264 27.063 1.00 91.81 742 THR A CA 1
ATOM 5849 C C . THR A 1 742 ? -19.906 -8.470 26.568 1.00 91.81 742 THR A C 1
ATOM 5851 O O . THR A 1 742 ? -21.046 -8.904 26.719 1.00 91.81 742 THR A O 1
ATOM 5854 N N . PHE A 1 743 ? -19.661 -7.360 25.870 1.00 94.31 743 PHE A N 1
ATOM 5855 C CA . PHE A 1 743 ? -20.677 -6.477 25.306 1.00 94.31 743 PHE A CA 1
ATOM 5856 C C . PHE A 1 743 ? -21.514 -7.176 24.230 1.00 94.31 743 PHE A C 1
ATOM 5858 O O . PHE A 1 743 ? -22.739 -7.081 24.258 1.00 94.31 743 PHE A O 1
ATOM 5865 N N . ARG A 1 744 ? -20.898 -7.958 23.332 1.00 93.00 744 ARG A N 1
ATOM 5866 C CA . ARG A 1 744 ? -21.652 -8.780 22.369 1.00 93.00 744 ARG A CA 1
ATOM 5867 C C . ARG A 1 744 ? -22.527 -9.821 23.074 1.00 93.00 744 ARG A C 1
ATOM 5869 O O . ARG A 1 744 ? -23.654 -10.056 22.647 1.00 93.00 744 ARG A O 1
ATOM 5876 N N . GLY A 1 745 ? -22.015 -10.448 24.136 1.00 93.00 745 GLY A N 1
ATOM 5877 C CA . GLY A 1 745 ? -22.766 -11.399 24.960 1.00 93.00 745 GLY A CA 1
ATOM 5878 C C . GLY A 1 745 ? -23.991 -10.759 25.614 1.00 93.00 745 GLY A C 1
ATOM 5879 O O . GLY A 1 745 ? -25.094 -11.287 25.478 1.00 93.00 745 GLY A O 1
ATOM 5880 N N . PHE A 1 746 ? -23.803 -9.588 26.224 1.00 94.44 746 PHE A N 1
ATOM 5881 C CA . PHE A 1 746 ? -24.873 -8.750 26.768 1.00 94.44 746 PHE A CA 1
ATOM 5882 C C . PHE A 1 746 ? -25.951 -8.460 25.713 1.00 94.44 746 PHE A C 1
ATOM 5884 O O . PHE A 1 746 ? -27.129 -8.749 25.925 1.00 94.44 746 PHE A O 1
ATOM 5891 N N . VAL A 1 747 ? -25.545 -7.953 24.544 1.00 94.75 747 VAL A N 1
ATOM 5892 C CA . VAL A 1 747 ? -26.471 -7.615 23.457 1.00 94.75 747 VAL A CA 1
ATOM 5893 C C . VAL A 1 747 ? -27.271 -8.840 23.009 1.00 94.75 747 VAL A C 1
ATOM 5895 O O . VAL A 1 747 ? -28.498 -8.781 22.957 1.00 94.75 747 VAL A O 1
ATOM 5898 N N . ALA A 1 748 ? -26.602 -9.971 22.767 1.00 93.00 748 ALA A N 1
ATOM 5899 C CA . ALA A 1 748 ? -27.260 -11.212 22.363 1.00 93.00 748 ALA A CA 1
ATOM 5900 C C . ALA A 1 748 ? -28.238 -11.739 23.432 1.00 93.00 748 ALA A C 1
ATOM 5902 O O . ALA A 1 748 ? -29.304 -12.266 23.099 1.00 93.00 748 ALA A O 1
ATOM 5903 N N . SER A 1 749 ? -27.898 -11.586 24.715 1.00 93.00 749 SER A N 1
ATOM 5904 C CA . SER A 1 749 ? -28.772 -11.981 25.820 1.00 93.00 749 SER A CA 1
ATOM 5905 C C . SER A 1 749 ? -30.052 -11.145 25.848 1.00 93.00 749 SER A C 1
ATOM 5907 O O . SER A 1 749 ? -31.152 -11.710 25.894 1.00 93.00 749 SER A O 1
ATOM 5909 N N . VAL A 1 750 ? -29.932 -9.820 25.691 1.00 91.62 750 VAL A N 1
ATOM 5910 C CA . VAL A 1 750 ? -31.086 -8.915 25.583 1.00 91.62 750 VAL A CA 1
ATOM 5911 C C . VAL A 1 750 ? -31.969 -9.296 24.398 1.00 91.62 750 VAL A C 1
ATOM 5913 O O . VAL A 1 750 ? -33.176 -9.464 24.589 1.00 91.62 750 VAL A O 1
ATOM 5916 N N . GLU A 1 751 ? -31.404 -9.485 23.200 1.00 89.94 751 GLU A N 1
ATOM 5917 C CA . GLU A 1 751 ? -32.180 -9.876 22.011 1.00 89.94 751 GLU A CA 1
ATOM 5918 C C . GLU A 1 751 ? -32.950 -11.186 22.241 1.00 89.94 751 GLU A C 1
ATOM 5920 O O . GLU A 1 751 ? -34.126 -11.301 21.885 1.00 89.94 751 GLU A O 1
ATOM 5925 N N . SER A 1 752 ? -32.316 -12.161 22.902 1.00 88.56 752 SER A N 1
ATOM 5926 C CA . SER A 1 752 ? -32.925 -13.465 23.175 1.00 88.56 752 SER A CA 1
ATOM 5927 C C . SER A 1 752 ? -34.035 -13.427 24.236 1.00 88.56 752 SER A C 1
ATOM 5929 O O . SER A 1 752 ? -35.019 -14.162 24.115 1.00 88.56 752 SER A O 1
ATOM 5931 N N . THR A 1 753 ? -33.900 -12.569 25.251 1.00 85.19 753 THR A N 1
ATOM 5932 C CA . THR A 1 753 ? -34.792 -12.534 26.423 1.00 85.19 753 THR A CA 1
ATOM 5933 C C . THR A 1 753 ? -35.969 -11.581 26.228 1.00 85.19 753 THR A C 1
ATOM 5935 O O . THR A 1 753 ? -37.095 -11.904 26.607 1.00 85.19 753 THR A O 1
ATOM 5938 N N . SER A 1 754 ? -35.728 -10.428 25.601 1.00 82.19 754 SER A N 1
ATOM 5939 C CA . SER A 1 754 ? -36.724 -9.361 25.421 1.00 82.19 754 SER A CA 1
ATOM 5940 C C . SER A 1 754 ? -37.366 -9.346 24.026 1.00 82.19 754 SER A C 1
ATOM 5942 O O . SER A 1 754 ? -38.425 -8.746 23.834 1.00 82.19 754 SER A O 1
ATOM 5944 N N . GLY A 1 755 ? -36.754 -10.010 23.035 1.00 78.75 755 GLY A N 1
ATOM 5945 C CA . GLY A 1 755 ? -37.208 -9.992 21.640 1.00 78.75 755 GLY A CA 1
ATOM 5946 C C . GLY A 1 755 ? -36.960 -8.664 20.913 1.00 78.75 755 GLY A C 1
ATOM 5947 O O . GLY A 1 755 ? -37.532 -8.444 19.842 1.00 78.75 755 GLY A O 1
ATOM 5948 N N . LEU A 1 756 ? -36.146 -7.774 21.490 1.00 85.06 756 LEU A N 1
ATOM 5949 C CA . LEU A 1 756 ? -35.662 -6.556 20.841 1.00 85.06 756 LEU A CA 1
ATOM 5950 C C . LEU A 1 756 ? -34.663 -6.900 19.736 1.00 85.06 756 LEU A C 1
ATOM 5952 O O . LEU A 1 756 ? -33.926 -7.874 19.852 1.00 85.06 756 LEU A O 1
ATOM 5956 N N . SER A 1 757 ? -34.605 -6.074 18.693 1.00 87.69 757 SER A N 1
ATOM 5957 C CA . SER A 1 757 ? -33.480 -6.094 17.750 1.00 87.69 757 SER A CA 1
ATOM 5958 C C . SER A 1 757 ? -32.428 -5.096 18.205 1.00 87.69 757 SER A C 1
ATOM 5960 O O . SER A 1 757 ? -32.788 -3.956 18.512 1.00 87.69 757 SER A O 1
ATOM 5962 N N . ALA A 1 758 ? -31.160 -5.478 18.208 1.00 90.00 758 ALA A N 1
ATOM 5963 C CA . ALA A 1 758 ? -30.074 -4.612 18.629 1.00 90.00 758 ALA A CA 1
ATOM 5964 C C . ALA A 1 758 ? -29.199 -4.165 17.458 1.00 90.00 758 ALA A C 1
ATOM 5966 O O . ALA A 1 758 ? -29.010 -4.865 16.465 1.00 90.00 758 ALA A O 1
ATOM 5967 N N . GLU A 1 759 ? -28.625 -2.979 17.597 1.00 90.06 759 GLU A N 1
ATOM 5968 C CA . GLU A 1 759 ? -27.638 -2.450 16.675 1.00 90.06 759 GLU A CA 1
ATOM 5969 C C . GLU A 1 759 ? -26.486 -1.826 17.458 1.00 90.06 759 GLU A C 1
ATOM 5971 O O . GLU A 1 759 ? -26.607 -0.724 17.997 1.00 90.06 759 GLU A O 1
ATOM 5976 N N . VAL A 1 760 ? -25.355 -2.530 17.515 1.00 92.75 760 VAL A N 1
ATOM 5977 C CA . VAL A 1 760 ? -24.123 -1.990 18.099 1.00 92.75 760 VAL A CA 1
ATOM 5978 C C . VAL A 1 760 ? -23.607 -0.867 17.204 1.00 92.75 760 VAL A C 1
ATOM 5980 O O . VAL A 1 760 ? -23.399 -1.057 16.006 1.00 92.75 760 VAL A O 1
ATOM 5983 N N . ARG A 1 761 ? -23.440 0.321 17.787 1.00 90.62 761 ARG A N 1
ATOM 5984 C CA . ARG A 1 761 ? -22.995 1.532 17.084 1.00 90.62 761 ARG A CA 1
ATOM 5985 C C . ARG A 1 761 ? -21.508 1.778 17.261 1.00 90.62 761 ARG A C 1
ATOM 5987 O O . ARG A 1 761 ? -20.850 2.175 16.303 1.00 90.62 761 ARG A O 1
ATOM 5994 N N . ALA A 1 762 ? -20.992 1.545 18.464 1.00 92.75 762 ALA A N 1
ATOM 5995 C CA . ALA A 1 762 ? -19.585 1.748 18.753 1.00 92.75 762 ALA A CA 1
ATOM 5996 C C . ALA A 1 762 ? -19.103 0.892 19.928 1.00 92.75 762 ALA A C 1
ATOM 5998 O O . ALA A 1 762 ? -19.863 0.613 20.856 1.00 92.75 762 ALA A O 1
ATOM 5999 N N . ILE A 1 763 ? -17.827 0.536 19.885 1.00 94.75 763 ILE A N 1
ATOM 6000 C CA . ILE A 1 763 ? -16.992 0.126 21.010 1.00 94.75 763 ILE A CA 1
ATOM 6001 C C . ILE A 1 763 ? -15.740 0.997 20.909 1.00 94.75 763 ILE A C 1
ATOM 6003 O O . ILE A 1 763 ? -15.139 1.038 19.842 1.00 94.75 763 ILE A O 1
ATOM 6007 N N . LEU A 1 764 ? -15.385 1.736 21.956 1.00 92.06 764 LEU A N 1
ATOM 6008 C CA . LEU A 1 764 ? -14.235 2.646 21.955 1.00 92.06 764 LEU A CA 1
ATOM 6009 C C . LEU A 1 764 ? -13.351 2.359 23.166 1.00 92.06 764 LEU A C 1
ATOM 6011 O O . LEU A 1 764 ? -13.879 2.343 24.280 1.00 92.06 764 LEU A O 1
ATOM 6015 N N . GLY A 1 765 ? -12.054 2.146 22.955 1.00 90.12 765 GLY A N 1
ATOM 6016 C CA . GLY A 1 765 ? -11.074 1.871 24.016 1.00 90.12 765 GLY A CA 1
ATOM 6017 C C . GLY A 1 765 ? -10.452 3.139 24.616 1.00 90.12 765 GLY A C 1
ATOM 6018 O O . GLY A 1 765 ? -10.805 4.249 24.210 1.00 90.12 765 GLY A O 1
ATOM 6019 N N . GLY A 1 766 ? -9.576 3.010 25.610 1.00 85.81 766 GLY A N 1
ATOM 6020 C CA . GLY A 1 766 ? -8.897 4.117 26.290 1.00 85.81 766 GLY A CA 1
ATOM 6021 C C . GLY A 1 766 ? -7.648 4.627 25.569 1.00 85.81 766 GLY A C 1
ATOM 6022 O O . GLY A 1 766 ? -7.452 4.430 24.370 1.00 85.81 766 GLY A O 1
ATOM 6023 N N . HIS A 1 767 ? -6.788 5.335 26.303 1.00 80.31 767 HIS A N 1
ATOM 6024 C CA . HIS A 1 767 ? -5.408 5.552 25.876 1.00 80.31 767 HIS A CA 1
ATOM 6025 C C . HIS A 1 767 ? -4.552 4.337 26.211 1.00 80.31 767 HIS A C 1
ATOM 6027 O O . HIS A 1 767 ? -4.674 3.754 27.283 1.00 80.31 767 HIS A O 1
ATOM 6033 N N . PHE A 1 768 ? -3.590 4.035 25.350 1.00 80.00 768 PHE A N 1
ATOM 6034 C CA . PHE A 1 768 ? -2.577 3.039 25.671 1.00 80.00 768 PHE A CA 1
ATOM 6035 C C . PHE A 1 768 ? -1.696 3.519 26.820 1.00 80.00 768 PHE A C 1
ATOM 6037 O O . PHE A 1 768 ? -1.310 4.696 26.895 1.00 80.00 768 PHE A O 1
ATOM 6044 N N . GLU A 1 769 ? -1.395 2.589 27.718 1.00 75.50 769 GLU A N 1
ATOM 6045 C CA . GLU A 1 769 ? -0.425 2.804 28.777 1.00 75.50 769 GLU A CA 1
ATOM 6046 C C . GLU A 1 769 ? 0.967 3.000 28.179 1.00 75.50 769 GLU A C 1
ATOM 6048 O O . GLU A 1 769 ? 1.339 2.367 27.192 1.00 75.50 769 GLU A O 1
ATOM 6053 N N . PHE A 1 770 ? 1.736 3.898 28.789 1.00 80.31 770 PHE A N 1
ATOM 6054 C CA . PHE A 1 770 ? 3.151 4.012 28.484 1.00 80.31 770 PHE A CA 1
ATOM 6055 C C . PHE A 1 770 ? 3.888 2.832 29.123 1.00 80.31 770 PHE A C 1
ATOM 6057 O O . PHE A 1 770 ? 3.757 2.590 30.324 1.00 80.31 770 PHE A O 1
ATOM 6064 N N . LEU A 1 771 ? 4.650 2.101 28.317 1.00 77.50 771 LEU A N 1
ATOM 6065 C CA . LEU A 1 771 ? 5.434 0.948 28.730 1.00 77.50 771 LEU A CA 1
ATOM 6066 C C . LEU A 1 771 ? 6.870 1.391 29.027 1.00 77.50 771 LEU A C 1
ATOM 6068 O O . LEU A 1 771 ? 7.705 1.483 28.127 1.00 77.50 771 LEU A O 1
ATOM 6072 N N . GLU A 1 772 ? 7.144 1.651 30.303 1.00 78.75 772 GLU A N 1
ATOM 6073 C CA . GLU A 1 772 ? 8.504 1.846 30.815 1.00 78.75 772 GLU A CA 1
ATOM 6074 C C . GLU A 1 772 ? 9.259 0.500 30.799 1.00 78.75 772 GLU A C 1
ATOM 6076 O O . GLU A 1 772 ? 8.682 -0.541 31.125 1.00 78.75 772 GLU A O 1
ATOM 6081 N N . ASP A 1 773 ? 10.535 0.504 30.398 1.00 77.88 773 ASP A N 1
ATOM 6082 C CA . ASP A 1 773 ? 11.409 -0.685 30.361 1.00 77.88 773 ASP A CA 1
ATOM 6083 C C . ASP A 1 773 ? 10.869 -1.885 29.539 1.00 77.88 773 ASP A C 1
ATOM 6085 O O . ASP A 1 773 ? 10.985 -3.049 29.939 1.00 77.88 773 ASP A O 1
ATOM 6089 N N . PHE A 1 774 ? 10.268 -1.635 28.369 1.00 82.81 774 PHE A N 1
ATOM 6090 C CA . PHE A 1 774 ? 9.713 -2.702 27.527 1.00 82.81 774 PHE A CA 1
ATOM 6091 C C . PHE A 1 774 ? 10.778 -3.698 27.016 1.00 82.81 774 PHE A C 1
ATOM 6093 O O . PHE A 1 774 ? 11.704 -3.344 26.283 1.00 82.81 774 PHE A O 1
ATOM 6100 N N . GLU A 1 775 ? 10.572 -4.989 27.302 1.00 82.62 775 GLU A N 1
ATOM 6101 C CA . GLU A 1 775 ? 11.310 -6.102 26.695 1.00 82.62 775 GLU A CA 1
ATOM 6102 C C . GLU A 1 775 ? 10.359 -7.038 25.935 1.00 82.62 775 GLU A C 1
ATOM 6104 O O . GLU A 1 775 ? 9.473 -7.664 26.522 1.00 82.62 775 GLU A O 1
ATOM 6109 N N . ALA A 1 776 ? 10.584 -7.192 24.627 1.00 84.06 776 ALA A N 1
ATOM 6110 C CA . ALA A 1 776 ? 9.771 -8.082 23.805 1.00 84.06 776 ALA A CA 1
ATOM 6111 C C . ALA A 1 776 ? 9.985 -9.567 24.158 1.00 84.06 776 ALA A C 1
ATOM 6113 O O . ALA A 1 776 ? 11.115 -10.067 24.213 1.00 84.06 776 ALA A O 1
ATOM 6114 N N . GLN A 1 777 ? 8.887 -10.299 24.321 1.00 86.44 777 GLN A N 1
ATOM 6115 C CA . GLN A 1 777 ? 8.849 -11.729 24.617 1.00 86.44 777 GLN A CA 1
ATOM 6116 C C . GLN A 1 777 ? 9.073 -12.572 23.358 1.00 86.44 777 GLN A C 1
ATOM 6118 O O . GLN A 1 777 ? 9.743 -13.611 23.414 1.00 86.44 777 GLN A O 1
ATOM 6123 N N . MET A 1 778 ? 8.520 -12.144 22.219 1.00 85.62 778 MET A N 1
ATOM 6124 C CA . MET A 1 778 ? 8.639 -12.848 20.941 1.00 85.62 778 MET A CA 1
ATOM 6125 C C . MET A 1 778 ? 9.582 -12.114 19.986 1.00 85.62 778 MET A C 1
ATOM 6127 O O . MET A 1 778 ? 9.278 -11.060 19.442 1.00 85.62 778 MET A O 1
ATOM 6131 N N . VAL A 1 779 ? 10.747 -12.714 19.734 1.00 86.31 779 VAL A N 1
ATOM 6132 C CA . VAL A 1 779 ? 11.761 -12.161 18.829 1.00 86.31 779 VAL A CA 1
ATOM 6133 C C . VAL A 1 779 ? 12.209 -13.226 17.836 1.00 86.31 779 VAL A C 1
ATOM 6135 O O . VAL A 1 779 ? 12.475 -14.372 18.204 1.00 86.31 779 VAL A O 1
ATOM 6138 N N . TYR A 1 780 ? 12.337 -12.827 16.575 1.00 88.06 780 TYR A N 1
ATOM 6139 C CA . TYR A 1 780 ? 12.735 -13.686 15.467 1.00 88.06 780 TYR A CA 1
ATOM 6140 C C . TYR A 1 780 ? 14.161 -13.386 14.998 1.00 88.06 780 TYR A C 1
ATOM 6142 O O . TYR A 1 780 ? 14.796 -12.383 15.336 1.00 88.06 780 TYR A O 1
ATOM 6150 N N . THR A 1 781 ? 14.710 -14.291 14.207 1.00 85.94 781 THR A N 1
ATOM 6151 C CA . THR A 1 781 ? 16.027 -14.168 13.591 1.00 85.94 781 THR A CA 1
ATOM 6152 C C . THR A 1 781 ? 15.940 -14.585 12.128 1.00 85.94 781 THR A C 1
ATOM 6154 O O . THR A 1 781 ? 15.027 -15.322 11.760 1.00 85.94 781 THR A O 1
ATOM 6157 N N . PRO A 1 782 ? 16.928 -14.237 11.283 1.00 84.88 782 PRO A N 1
ATOM 6158 C CA . PRO A 1 782 ? 16.960 -14.713 9.899 1.00 84.88 782 PRO A CA 1
ATOM 6159 C C . PRO A 1 782 ? 16.845 -16.243 9.733 1.00 84.88 782 PRO A C 1
ATOM 6161 O O . PRO A 1 782 ? 16.593 -16.729 8.642 1.00 84.88 782 PRO A O 1
ATOM 6164 N N . ARG A 1 783 ? 17.058 -17.041 10.789 1.00 84.12 783 ARG A N 1
ATOM 6165 C CA . ARG A 1 783 ? 16.958 -18.508 10.718 1.00 84.12 783 ARG A CA 1
ATOM 6166 C C . ARG A 1 783 ? 15.540 -19.043 10.838 1.00 84.12 783 ARG A C 1
ATOM 6168 O O . ARG A 1 783 ? 15.349 -20.225 10.569 1.00 84.12 783 ARG A O 1
ATOM 6175 N N . ASP A 1 784 ? 14.611 -18.217 11.295 1.00 87.75 784 ASP A N 1
ATOM 6176 C CA . ASP A 1 784 ? 13.218 -18.609 11.485 1.00 87.75 784 ASP A CA 1
ATOM 6177 C C . ASP A 1 784 ? 12.434 -18.553 10.164 1.00 87.75 784 ASP A C 1
ATOM 6179 O O . ASP A 1 784 ? 11.360 -19.133 10.067 1.00 87.75 784 ASP A O 1
ATOM 6183 N N . TYR A 1 785 ? 12.998 -17.919 9.130 1.00 87.62 785 TYR A N 1
ATOM 6184 C CA . TYR A 1 785 ? 12.373 -17.737 7.823 1.00 87.62 785 TYR A CA 1
ATOM 6185 C C . TYR A 1 785 ? 12.852 -18.753 6.782 1.00 87.62 785 TYR A C 1
ATOM 6187 O O . TYR A 1 785 ? 13.992 -19.228 6.801 1.00 87.62 785 TYR A O 1
ATOM 6195 N N . GLU A 1 786 ? 11.968 -19.048 5.832 1.00 86.00 786 GLU A N 1
ATOM 6196 C CA . GLU A 1 786 ? 12.251 -19.867 4.657 1.00 86.00 786 GLU A CA 1
ATOM 6197 C C . GLU A 1 786 ? 12.865 -18.989 3.555 1.00 86.00 786 GLU A C 1
ATOM 6199 O O . GLU A 1 786 ? 12.305 -17.961 3.186 1.00 86.00 786 GLU A O 1
ATOM 6204 N N . PHE A 1 787 ? 14.047 -19.376 3.067 1.00 87.00 787 PHE A N 1
ATOM 6205 C CA . PHE A 1 787 ? 14.839 -18.590 2.113 1.00 87.00 787 PHE A CA 1
ATOM 6206 C C . PHE A 1 787 ? 15.421 -19.428 0.970 1.00 87.00 787 PHE A C 1
ATOM 6208 O O . PHE A 1 787 ? 16.297 -18.948 0.251 1.00 87.00 787 PHE A O 1
ATOM 6215 N N . GLN A 1 788 ? 15.015 -20.688 0.798 1.00 88.38 788 GLN A N 1
ATOM 6216 C CA . GLN A 1 788 ? 15.621 -21.562 -0.207 1.00 88.38 788 GLN A CA 1
ATOM 6217 C C . GLN A 1 788 ? 15.330 -21.047 -1.617 1.00 88.38 788 GLN A C 1
ATOM 6219 O O . GLN A 1 788 ? 16.267 -20.886 -2.399 1.00 88.38 788 GLN A O 1
ATOM 6224 N N . ALA A 1 789 ? 14.070 -20.711 -1.909 1.00 88.88 789 ALA A N 1
ATOM 6225 C CA . ALA A 1 789 ? 13.692 -20.128 -3.195 1.00 88.88 789 ALA A CA 1
ATOM 6226 C C . ALA A 1 789 ? 14.426 -18.798 -3.447 1.00 88.88 789 ALA A C 1
ATOM 6228 O O . ALA A 1 789 ? 14.960 -18.583 -4.532 1.00 88.88 789 ALA A O 1
ATOM 6229 N N . SER A 1 790 ? 14.535 -17.945 -2.422 1.00 91.00 790 SER A N 1
ATOM 6230 C CA . SER A 1 790 ? 15.279 -16.677 -2.493 1.00 91.00 790 SER A CA 1
ATOM 6231 C C . SER A 1 790 ? 16.764 -16.896 -2.733 1.00 91.00 790 SER A C 1
ATOM 6233 O O . SER A 1 790 ? 17.388 -16.184 -3.506 1.00 91.00 790 SER A O 1
ATOM 6235 N N . LEU A 1 791 ? 17.364 -17.912 -2.122 1.00 91.00 791 LEU A N 1
ATOM 6236 C CA . LEU A 1 791 ? 18.772 -18.220 -2.336 1.00 91.00 791 LEU A CA 1
ATOM 6237 C C . LEU A 1 791 ? 19.033 -18.785 -3.734 1.00 91.00 791 LEU A C 1
ATOM 6239 O O . LEU A 1 791 ? 20.054 -18.461 -4.336 1.00 91.00 791 LEU A O 1
ATOM 6243 N N . GLU A 1 792 ? 18.142 -19.626 -4.254 1.00 90.31 792 GLU A N 1
ATOM 6244 C CA . GLU A 1 792 ? 18.221 -20.126 -5.630 1.00 90.31 792 GLU A CA 1
ATOM 6245 C C . GLU A 1 792 ? 18.123 -18.974 -6.632 1.00 90.31 792 GLU A C 1
ATOM 6247 O O . GLU A 1 792 ? 18.988 -18.847 -7.497 1.00 90.31 792 GLU A O 1
ATOM 6252 N N . GLN A 1 793 ? 17.151 -18.084 -6.427 1.00 89.56 793 GLN A N 1
ATOM 6253 C CA . GLN A 1 793 ? 16.954 -16.867 -7.205 1.00 89.56 793 GLN A CA 1
ATOM 6254 C C . GLN A 1 793 ? 18.150 -15.906 -7.123 1.00 89.56 793 GLN A C 1
ATOM 6256 O O . GLN A 1 793 ? 18.517 -15.290 -8.115 1.00 89.56 793 GLN A O 1
ATOM 6261 N N . TRP A 1 794 ? 18.777 -15.761 -5.954 1.00 91.06 794 TRP A N 1
ATOM 6262 C CA . TRP A 1 794 ? 19.965 -14.919 -5.773 1.00 91.06 794 TRP A CA 1
ATOM 6263 C C . TRP A 1 794 ? 21.171 -15.444 -6.557 1.00 91.06 794 TRP A C 1
ATOM 6265 O O . TRP A 1 794 ? 21.932 -14.680 -7.145 1.00 91.06 794 TRP A O 1
ATOM 6275 N N . ASN A 1 795 ? 21.357 -16.765 -6.573 1.00 89.88 795 ASN A N 1
ATOM 6276 C CA . ASN A 1 795 ? 22.513 -17.384 -7.218 1.00 89.88 795 ASN A CA 1
ATOM 6277 C C . ASN A 1 795 ? 22.382 -17.498 -8.745 1.00 89.88 795 ASN A C 1
ATOM 6279 O O . ASN A 1 795 ? 23.394 -17.745 -9.396 1.00 89.88 795 ASN A O 1
ATOM 6283 N N . SER A 1 796 ? 21.181 -17.349 -9.313 1.00 89.81 796 SER A N 1
ATOM 6284 C CA . SER A 1 796 ? 20.960 -17.427 -10.764 1.00 89.81 796 SER A CA 1
ATOM 6285 C C . SER A 1 796 ? 21.217 -16.116 -11.513 1.00 89.81 796 SER A C 1
ATOM 6287 O O . SER A 1 796 ? 21.132 -16.100 -12.735 1.00 89.81 796 SER A O 1
ATOM 6289 N N . GLN A 1 797 ? 21.490 -15.018 -10.807 1.00 91.19 797 GLN A N 1
ATOM 6290 C CA . GLN A 1 797 ? 21.536 -13.683 -11.402 1.00 91.19 797 GLN A CA 1
ATOM 6291 C C . GLN A 1 797 ? 22.833 -13.417 -12.168 1.00 91.19 797 GLN A C 1
ATOM 6293 O O . GLN A 1 797 ? 23.928 -13.647 -11.646 1.00 91.19 797 GLN A O 1
ATOM 6298 N N . THR A 1 798 ? 22.704 -12.830 -13.355 1.00 91.19 798 THR A N 1
ATOM 6299 C CA . THR A 1 798 ? 23.813 -12.312 -14.161 1.00 91.19 798 THR A CA 1
ATOM 6300 C C . THR A 1 798 ? 23.451 -10.920 -14.688 1.00 91.19 798 THR A C 1
ATOM 6302 O O . THR A 1 798 ? 22.651 -10.818 -15.617 1.00 91.19 798 THR A O 1
ATOM 6305 N N . PRO A 1 799 ? 23.998 -9.836 -14.108 1.00 91.44 799 PRO A N 1
ATOM 6306 C CA . PRO A 1 799 ? 23.757 -8.482 -14.592 1.00 91.44 799 PRO A CA 1
ATOM 6307 C C . PRO A 1 799 ? 24.551 -8.215 -15.873 1.00 91.44 799 PRO A C 1
ATOM 6309 O O . PRO A 1 799 ? 25.775 -8.345 -15.889 1.00 91.44 799 PRO A O 1
ATOM 6312 N N . LEU A 1 800 ? 23.845 -7.802 -16.922 1.00 89.56 800 LEU A N 1
ATOM 6313 C CA . LEU A 1 800 ? 24.362 -7.567 -18.273 1.00 89.56 800 LEU A CA 1
ATOM 6314 C C . LEU A 1 800 ? 24.397 -6.081 -18.651 1.00 89.56 800 LEU A C 1
ATOM 6316 O O . LEU A 1 800 ? 25.152 -5.698 -19.533 1.00 89.56 800 LEU A O 1
ATOM 6320 N N . GLY A 1 801 ? 23.623 -5.233 -17.972 1.00 88.44 801 GLY A N 1
ATOM 6321 C CA . GLY A 1 801 ? 23.595 -3.800 -18.253 1.00 88.44 801 GLY A CA 1
ATOM 6322 C C . GLY A 1 801 ? 22.903 -2.987 -17.167 1.00 88.44 801 GLY A C 1
ATOM 6323 O O . GLY A 1 801 ? 22.429 -3.522 -16.158 1.00 88.44 801 GLY A O 1
ATOM 6324 N N . LEU A 1 802 ? 22.859 -1.675 -17.378 1.00 89.88 802 LEU A N 1
ATOM 6325 C CA . LEU A 1 802 ? 22.254 -0.713 -16.465 1.00 89.88 802 LEU A CA 1
ATOM 6326 C C . LEU A 1 802 ? 21.259 0.169 -17.220 1.00 89.88 802 LEU A C 1
ATOM 6328 O O . LEU A 1 802 ? 21.620 0.801 -18.208 1.00 89.88 802 LEU A O 1
ATOM 6332 N N . GLN A 1 803 ? 20.031 0.244 -16.717 1.00 91.44 803 GLN A N 1
ATOM 6333 C CA . GLN A 1 803 ? 18.999 1.147 -17.212 1.00 91.44 803 GLN A CA 1
ATOM 6334 C C . GLN A 1 803 ? 18.793 2.310 -16.242 1.00 91.44 803 GLN A C 1
ATOM 6336 O O . GLN A 1 803 ? 18.698 2.106 -15.032 1.00 91.44 803 GLN A O 1
ATOM 6341 N N . LEU A 1 804 ? 18.725 3.524 -16.772 1.00 91.00 804 LEU A N 1
ATOM 6342 C CA . LEU A 1 804 ? 18.368 4.749 -16.074 1.00 91.00 804 LEU A CA 1
ATOM 6343 C C . LEU A 1 804 ? 17.082 5.308 -16.678 1.00 91.00 804 LEU A C 1
ATOM 6345 O O . LEU A 1 804 ? 17.036 5.583 -17.874 1.00 91.00 804 LEU A O 1
ATOM 6349 N N . VAL A 1 805 ? 16.068 5.516 -15.843 1.00 91.50 805 VAL A N 1
ATOM 6350 C CA . VAL A 1 805 ? 14.835 6.220 -16.220 1.00 91.50 805 VAL A CA 1
ATOM 6351 C C . VAL A 1 805 ? 14.818 7.551 -15.485 1.00 91.50 805 VAL A C 1
ATOM 6353 O O . VAL A 1 805 ? 14.922 7.581 -14.261 1.00 91.50 805 VAL A O 1
ATOM 6356 N N . ILE A 1 806 ? 14.734 8.650 -16.228 1.00 90.50 806 ILE A N 1
ATOM 6357 C CA . ILE A 1 806 ? 14.737 10.013 -15.697 1.00 90.50 806 ILE A CA 1
ATOM 6358 C C . ILE A 1 806 ? 13.482 10.713 -16.204 1.00 90.50 806 ILE A C 1
ATOM 6360 O O . ILE A 1 806 ? 13.289 10.802 -17.412 1.00 90.50 806 ILE A O 1
ATOM 6364 N N . GLN A 1 807 ? 12.654 11.228 -15.301 1.00 90.75 807 GLN A N 1
ATOM 6365 C CA . GLN A 1 807 ? 11.488 12.038 -15.663 1.00 90.75 807 GLN A CA 1
ATOM 6366 C C . GLN A 1 807 ? 11.727 13.466 -15.230 1.00 90.75 807 GLN A C 1
ATOM 6368 O O . GLN A 1 807 ? 12.150 13.718 -14.098 1.00 90.75 807 GLN A O 1
ATOM 6373 N N . MET A 1 808 ? 11.469 14.399 -16.133 1.00 90.38 808 MET A N 1
ATOM 6374 C CA . MET A 1 808 ? 11.653 15.820 -15.901 1.00 90.38 808 MET A CA 1
ATOM 6375 C C . MET A 1 808 ? 10.340 16.547 -16.131 1.00 90.38 808 MET A C 1
ATOM 6377 O O . MET A 1 808 ? 9.681 16.344 -17.148 1.00 90.38 808 MET A O 1
ATOM 6381 N N . GLU A 1 809 ? 9.995 17.444 -15.216 1.00 87.56 809 GLU A N 1
ATOM 6382 C CA . GLU A 1 809 ? 8.774 18.241 -15.294 1.00 87.56 809 GLU A CA 1
ATOM 6383 C C . GLU A 1 809 ? 9.089 19.710 -15.005 1.00 87.56 809 GLU A C 1
ATOM 6385 O O . GLU A 1 809 ? 9.948 20.021 -14.173 1.00 87.56 809 GLU A O 1
ATOM 6390 N N . MET A 1 810 ? 8.394 20.631 -15.681 1.00 84.69 810 MET A N 1
ATOM 6391 C CA . MET A 1 810 ? 8.375 22.023 -15.232 1.00 84.69 810 MET A CA 1
ATOM 6392 C C . MET A 1 810 ? 7.549 22.116 -13.958 1.00 84.69 810 MET A C 1
ATOM 6394 O O . MET A 1 810 ? 6.321 22.023 -14.001 1.00 84.69 810 MET A O 1
ATOM 6398 N N . LEU A 1 811 ? 8.222 22.338 -12.833 1.00 75.44 811 LEU A N 1
ATOM 6399 C CA . LEU A 1 811 ? 7.534 22.519 -11.566 1.00 75.44 811 LEU A CA 1
ATOM 6400 C C . LEU A 1 811 ? 6.654 23.781 -11.595 1.00 75.44 811 LEU A C 1
ATOM 6402 O O . LEU A 1 811 ? 6.995 24.767 -12.266 1.00 75.44 811 LEU A O 1
ATOM 6406 N N . PRO A 1 812 ? 5.540 23.788 -10.840 1.00 70.94 812 PRO A N 1
ATOM 6407 C CA . PRO A 1 812 ? 4.767 24.997 -10.594 1.00 70.94 812 PRO A CA 1
ATOM 6408 C C . PRO A 1 812 ? 5.669 26.145 -10.120 1.00 70.94 812 PRO A C 1
ATOM 6410 O O . PRO A 1 812 ? 6.615 25.935 -9.361 1.00 70.94 812 PRO A O 1
ATOM 6413 N N . TRP A 1 813 ? 5.397 27.374 -10.576 1.00 68.38 813 TRP A N 1
ATOM 6414 C CA . TRP A 1 813 ? 6.248 28.535 -10.270 1.00 68.38 813 TRP A CA 1
ATOM 6415 C C . TRP A 1 813 ? 6.445 28.738 -8.764 1.00 68.38 813 TRP A C 1
ATOM 6417 O O . TRP A 1 813 ? 7.543 29.087 -8.341 1.00 68.38 813 TRP A O 1
ATOM 6427 N N . ASP A 1 814 ? 5.400 28.495 -7.978 1.00 66.56 814 ASP A N 1
ATOM 6428 C CA . ASP A 1 814 ? 5.354 28.597 -6.520 1.00 66.56 814 ASP A CA 1
ATOM 6429 C C . ASP A 1 814 ? 6.203 27.541 -5.798 1.00 66.56 814 ASP A C 1
ATOM 6431 O O . ASP A 1 814 ? 6.497 27.715 -4.619 1.00 66.56 814 ASP A O 1
ATOM 6435 N N . LYS A 1 815 ? 6.649 26.489 -6.499 1.00 66.12 815 LYS A N 1
ATOM 6436 C CA . LYS A 1 815 ? 7.509 25.424 -5.958 1.00 66.12 815 LYS A CA 1
ATOM 6437 C C . LYS A 1 815 ? 9.001 25.620 -6.241 1.00 66.12 815 LYS A C 1
ATOM 6439 O O . LYS A 1 815 ? 9.819 24.923 -5.650 1.00 66.12 815 LYS A O 1
ATOM 6444 N N . VAL A 1 816 ? 9.386 26.552 -7.118 1.00 69.62 816 VAL A N 1
ATOM 6445 C CA . VAL A 1 816 ? 10.803 26.796 -7.449 1.00 69.62 816 VAL A CA 1
ATOM 6446 C C . VAL A 1 816 ? 11.308 28.033 -6.725 1.00 69.62 816 VAL A C 1
ATOM 6448 O O . VAL A 1 816 ? 11.076 29.152 -7.176 1.00 69.62 816 VAL A O 1
ATOM 6451 N N . LEU A 1 817 ? 12.018 27.843 -5.619 1.00 72.50 817 LEU A N 1
ATOM 6452 C CA . LEU A 1 817 ? 12.601 28.929 -4.834 1.00 72.50 817 LEU A CA 1
ATOM 6453 C C . LEU A 1 817 ? 13.851 29.507 -5.529 1.00 72.50 817 LEU A C 1
ATOM 6455 O O . LEU A 1 817 ? 14.667 28.757 -6.065 1.00 72.50 817 LEU A O 1
ATOM 6459 N N . VAL A 1 818 ? 14.017 30.836 -5.535 1.00 76.69 818 VAL A N 1
ATOM 6460 C CA . VAL A 1 818 ? 15.218 31.508 -6.066 1.00 76.69 818 VAL A CA 1
ATOM 6461 C C . VAL A 1 818 ? 15.809 32.421 -5.001 1.00 76.69 818 VAL A C 1
ATOM 6463 O O . VAL A 1 818 ? 15.111 33.229 -4.393 1.00 76.69 818 VAL A O 1
ATOM 6466 N N . VAL A 1 819 ? 17.120 32.305 -4.782 1.00 81.44 819 VAL A N 1
ATOM 6467 C CA . VAL A 1 819 ? 17.848 33.148 -3.826 1.00 81.44 819 VAL A CA 1
ATOM 6468 C C . VAL A 1 819 ? 17.666 34.630 -4.174 1.00 81.44 819 VAL A C 1
ATOM 6470 O O . VAL A 1 819 ? 17.909 35.049 -5.308 1.00 81.44 819 VAL A O 1
ATOM 6473 N N . GLY A 1 820 ? 17.265 35.419 -3.180 1.00 78.81 820 GLY A N 1
ATOM 6474 C CA . GLY A 1 820 ? 16.977 36.848 -3.259 1.00 78.81 820 GLY A CA 1
ATOM 6475 C C . GLY A 1 820 ? 15.500 37.199 -3.466 1.00 78.81 820 GLY A C 1
ATOM 6476 O O . GLY A 1 820 ? 15.183 38.386 -3.531 1.00 78.81 820 GLY A O 1
ATOM 6477 N N . GLU A 1 821 ? 14.603 36.216 -3.596 1.00 82.94 821 GLU A N 1
ATOM 6478 C CA . GLU A 1 821 ? 13.154 36.449 -3.690 1.00 82.94 821 GLU A CA 1
ATOM 6479 C C . GLU A 1 821 ? 12.488 36.565 -2.310 1.00 82.94 821 GLU A C 1
ATOM 6481 O O . GLU A 1 821 ? 12.962 35.995 -1.328 1.00 82.94 821 GLU A O 1
ATOM 6486 N N . THR A 1 822 ? 11.363 37.286 -2.252 1.00 84.50 822 THR A N 1
ATOM 6487 C CA . THR A 1 822 ? 10.491 37.330 -1.071 1.00 84.50 822 THR A CA 1
ATOM 6488 C C . THR A 1 822 ? 9.606 36.080 -1.026 1.00 84.50 822 THR A C 1
ATOM 6490 O O . THR A 1 822 ? 8.940 35.736 -2.010 1.00 84.50 822 THR A O 1
ATOM 6493 N N . VAL A 1 823 ? 9.590 35.399 0.110 1.00 85.56 823 VAL A N 1
ATOM 6494 C CA . VAL A 1 823 ? 8.892 34.138 0.371 1.00 85.56 823 VAL A CA 1
ATOM 6495 C C . VAL A 1 823 ? 8.107 34.252 1.674 1.00 85.56 823 VAL A C 1
ATOM 6497 O O . VAL A 1 823 ? 8.552 34.915 2.595 1.00 85.56 823 VAL A O 1
ATOM 6500 N N . GLU A 1 824 ? 6.953 33.612 1.752 1.00 85.31 824 GLU A N 1
ATOM 6501 C CA . GLU A 1 824 ? 6.197 33.416 2.985 1.00 85.31 824 GLU A CA 1
ATOM 6502 C C . GLU A 1 824 ? 6.748 32.170 3.674 1.00 85.31 824 GLU A C 1
ATOM 6504 O O . GLU A 1 824 ? 6.871 31.119 3.036 1.00 85.31 824 GLU A O 1
ATOM 6509 N N . VAL A 1 825 ? 7.094 32.280 4.952 1.00 82.56 825 VAL A N 1
ATOM 6510 C CA . VAL A 1 825 ? 7.505 31.137 5.772 1.00 82.56 825 VAL A CA 1
ATOM 6511 C C . VAL A 1 825 ? 6.446 30.913 6.836 1.00 82.56 825 VAL A C 1
ATOM 6513 O O . VAL A 1 825 ? 6.080 31.843 7.550 1.00 82.56 825 VAL A O 1
ATOM 6516 N N . GLU A 1 826 ? 5.919 29.694 6.881 1.00 76.38 826 GLU A N 1
ATOM 6517 C CA . GLU A 1 826 ? 4.924 29.267 7.862 1.00 76.38 826 GLU A CA 1
ATOM 6518 C C . GLU A 1 826 ? 5.643 28.739 9.106 1.00 76.38 826 GLU A C 1
ATOM 6520 O O . GLU A 1 826 ? 6.377 27.751 9.040 1.00 76.38 826 GLU A O 1
ATOM 6525 N N . PHE A 1 827 ? 5.446 29.427 10.227 1.00 65.75 827 PHE A N 1
ATOM 6526 C CA . PHE A 1 827 ? 5.932 29.027 11.543 1.00 65.75 827 PHE A CA 1
ATOM 6527 C C . PHE A 1 827 ? 4.801 28.337 12.311 1.00 65.75 827 PHE A C 1
ATOM 6529 O O . PHE A 1 827 ? 3.627 28.640 12.085 1.00 65.75 827 PHE A O 1
ATOM 6536 N N . GLU A 1 828 ? 5.172 27.386 13.173 1.00 50.09 828 GLU A N 1
ATOM 6537 C CA . GLU A 1 828 ? 4.299 26.529 13.992 1.00 50.09 828 GLU A CA 1
ATOM 6538 C C . GLU A 1 828 ? 2.871 27.080 14.207 1.00 50.09 828 GLU A C 1
ATOM 6540 O O . GLU A 1 828 ? 2.647 28.100 14.851 1.00 50.09 828 GLU A O 1
ATOM 6545 N N . GLU A 1 829 ? 1.902 26.384 13.605 1.00 42.47 829 GLU A N 1
ATOM 6546 C CA . GLU A 1 829 ? 0.449 26.501 13.795 1.00 42.47 829 GLU A CA 1
ATOM 6547 C C . GLU A 1 829 ? -0.201 27.906 13.857 1.00 42.47 829 GLU A C 1
ATOM 6549 O O . GLU A 1 829 ? -1.242 28.025 14.503 1.00 42.47 829 GLU A O 1
ATOM 6554 N N . SER A 1 830 ? 0.295 28.961 13.178 1.00 47.06 830 SER A N 1
ATOM 6555 C CA . SER A 1 830 ? -0.573 30.027 12.581 1.00 47.06 830 SER A CA 1
ATOM 6556 C C . SER A 1 830 ? 0.116 31.286 12.028 1.00 47.06 830 SER A C 1
ATOM 6558 O O . SER A 1 830 ? -0.571 32.077 11.369 1.00 47.06 830 SER A O 1
ATOM 6560 N N . GLU A 1 831 ? 1.411 31.518 12.256 1.00 55.53 831 GLU A N 1
ATOM 6561 C CA . GLU A 1 831 ? 2.067 32.766 11.826 1.00 55.53 831 GLU A CA 1
ATOM 6562 C C . GLU A 1 831 ? 2.831 32.584 10.507 1.00 55.53 831 GLU A C 1
ATOM 6564 O O . GLU A 1 831 ? 3.706 31.732 10.370 1.00 55.53 831 GLU A O 1
ATOM 6569 N N . VAL A 1 832 ? 2.466 33.388 9.504 1.00 71.06 832 VAL A N 1
ATOM 6570 C CA . VAL A 1 832 ? 3.105 33.413 8.183 1.00 71.06 832 VAL A CA 1
ATOM 6571 C C . VAL A 1 832 ? 3.809 34.755 8.028 1.00 71.06 832 VAL A C 1
ATOM 6573 O O . VAL A 1 832 ? 3.138 35.788 8.021 1.00 71.06 832 VAL A O 1
ATOM 6576 N N . GLU A 1 833 ? 5.134 34.743 7.874 1.00 79.31 833 GLU A N 1
ATOM 6577 C CA . GLU A 1 833 ? 5.934 35.968 7.725 1.00 79.31 833 GLU A CA 1
ATOM 6578 C C . GLU A 1 833 ? 6.588 36.078 6.345 1.00 79.31 833 GLU A C 1
ATOM 6580 O O . GLU A 1 833 ? 7.097 35.100 5.786 1.00 79.31 833 GLU A O 1
ATOM 6585 N N . ASP A 1 834 ? 6.644 37.308 5.829 1.00 85.31 834 ASP A N 1
ATOM 6586 C CA . ASP A 1 834 ? 7.371 37.648 4.605 1.00 85.31 834 ASP A CA 1
ATOM 6587 C C . ASP A 1 834 ? 8.883 37.687 4.884 1.00 85.31 834 ASP A C 1
ATOM 6589 O O . ASP A 1 834 ? 9.418 38.612 5.504 1.00 85.31 834 ASP A O 1
ATOM 6593 N N . CYS A 1 835 ? 9.599 36.703 4.358 1.00 87.44 835 CYS A N 1
ATOM 6594 C CA . CYS A 1 835 ? 11.044 36.567 4.453 1.00 87.44 835 CYS A CA 1
ATOM 6595 C C . CYS A 1 835 ? 11.723 36.777 3.086 1.00 87.44 835 CYS A C 1
ATOM 6597 O O . CYS A 1 835 ? 11.107 36.665 2.033 1.00 87.44 835 CYS A O 1
ATOM 6599 N N . THR A 1 836 ? 13.023 37.052 3.062 1.00 89.12 836 THR A N 1
ATOM 6600 C CA . THR A 1 836 ? 13.863 37.076 1.857 1.00 89.12 836 THR A CA 1
ATOM 6601 C C . THR A 1 836 ? 14.741 35.834 1.831 1.00 89.12 836 THR A C 1
ATOM 6603 O O . THR A 1 836 ? 15.503 35.595 2.762 1.00 89.12 836 THR A O 1
ATOM 6606 N N . LEU A 1 837 ? 14.675 35.046 0.763 1.00 87.81 837 LEU A N 1
ATOM 6607 C CA . LEU A 1 837 ? 15.466 33.825 0.632 1.00 87.81 837 LEU A CA 1
ATOM 6608 C C . LEU A 1 837 ? 16.955 34.148 0.433 1.00 87.81 837 LEU A C 1
ATOM 6610 O O . LEU A 1 837 ? 17.318 34.849 -0.511 1.00 87.81 837 LEU A O 1
ATOM 6614 N N . LEU A 1 838 ? 17.837 33.615 1.272 1.00 88.25 838 LEU A N 1
ATOM 6615 C CA . LEU A 1 838 ? 19.280 33.880 1.241 1.00 88.25 838 LEU A CA 1
ATOM 6616 C C . LEU A 1 838 ? 20.099 32.746 0.618 1.00 88.25 838 LEU A C 1
ATOM 6618 O O . LEU A 1 838 ? 21.092 33.012 -0.063 1.00 88.25 838 LEU A O 1
ATOM 6622 N N . ALA A 1 839 ? 19.708 31.494 0.844 1.00 81.81 839 ALA A N 1
ATOM 6623 C CA . ALA A 1 839 ? 20.411 30.321 0.330 1.00 81.81 839 ALA A CA 1
ATOM 6624 C C . ALA A 1 839 ? 19.453 29.137 0.170 1.00 81.81 839 ALA A C 1
ATOM 6626 O O . ALA A 1 839 ? 18.438 29.062 0.852 1.00 81.81 839 ALA A O 1
ATOM 6627 N N . ILE A 1 840 ? 19.789 28.216 -0.734 1.00 78.69 840 ILE A N 1
ATOM 6628 C CA . ILE A 1 840 ? 19.079 26.949 -0.934 1.00 78.69 840 ILE A CA 1
ATOM 6629 C C . ILE A 1 840 ? 20.123 25.843 -0.886 1.00 78.69 840 ILE A C 1
ATOM 6631 O O . ILE A 1 840 ? 21.125 25.914 -1.609 1.00 78.69 840 ILE A O 1
ATOM 6635 N N . TYR A 1 841 ? 19.889 24.832 -0.061 1.00 65.94 841 TYR A N 1
ATOM 6636 C CA . TYR A 1 841 ? 20.829 23.746 0.159 1.00 65.94 841 TYR A CA 1
ATOM 6637 C C . TYR A 1 841 ? 20.351 22.431 -0.485 1.00 65.94 841 TYR A C 1
ATOM 6639 O O . TYR A 1 841 ? 19.150 22.175 -0.591 1.00 65.94 841 TYR A O 1
ATOM 6647 N N . PRO A 1 842 ? 21.276 21.550 -0.921 1.00 44.88 842 PRO A N 1
ATOM 6648 C CA . PRO A 1 842 ? 20.929 20.271 -1.559 1.00 44.88 842 PRO A CA 1
ATOM 6649 C C . PRO A 1 842 ? 20.198 19.257 -0.661 1.00 44.88 842 PRO A C 1
ATOM 6651 O O . PRO A 1 842 ? 19.704 18.244 -1.151 1.00 44.88 842 PRO A O 1
ATOM 6654 N N . ASN A 1 843 ? 20.185 19.475 0.652 1.00 50.66 843 ASN A N 1
ATOM 6655 C CA . ASN A 1 843 ? 19.448 18.679 1.638 1.00 50.66 843 ASN A CA 1
ATOM 6656 C C . ASN A 1 843 ? 17.968 19.096 1.753 1.00 50.66 843 ASN A C 1
ATOM 6658 O O . ASN A 1 843 ? 17.255 18.494 2.542 1.00 50.66 843 ASN A O 1
ATOM 6662 N N . GLY A 1 844 ? 17.511 20.090 0.982 1.00 54.81 844 GLY A N 1
ATOM 6663 C CA . GLY A 1 844 ? 16.127 20.563 1.021 1.00 54.81 844 GLY A CA 1
ATOM 6664 C C . GLY A 1 844 ? 15.869 21.676 2.037 1.00 54.81 844 GLY A C 1
ATOM 6665 O O . GLY A 1 844 ? 14.724 22.094 2.172 1.00 54.81 844 GLY A O 1
ATOM 6666 N N . THR A 1 845 ? 16.897 22.199 2.710 1.00 76.81 845 THR A N 1
ATOM 6667 C CA . THR A 1 845 ? 16.755 23.359 3.598 1.00 76.81 845 THR A CA 1
ATOM 6668 C C . THR A 1 845 ? 17.109 24.668 2.893 1.00 76.81 845 THR A C 1
ATOM 6670 O O . THR A 1 845 ? 17.759 24.690 1.839 1.00 76.81 845 THR A O 1
ATOM 6673 N N . VAL A 1 846 ? 16.660 25.784 3.459 1.00 83.75 846 VAL A N 1
ATOM 6674 C CA . VAL A 1 846 ? 16.930 27.134 2.971 1.00 83.75 846 VAL A CA 1
ATOM 6675 C C . VAL A 1 846 ? 17.296 28.073 4.115 1.00 83.75 846 VAL A C 1
ATOM 6677 O O . VAL A 1 846 ? 16.855 27.896 5.246 1.00 83.75 846 VAL A O 1
ATOM 6680 N N . ASP A 1 847 ? 18.068 29.109 3.801 1.00 89.12 847 ASP A N 1
ATOM 6681 C CA . ASP A 1 847 ? 18.252 30.243 4.710 1.00 89.12 847 ASP A CA 1
ATOM 6682 C C . ASP A 1 847 ? 17.307 31.368 4.297 1.00 89.12 847 ASP A C 1
ATOM 6684 O O . ASP A 1 847 ? 17.196 31.674 3.104 1.00 89.12 847 ASP A O 1
ATOM 6688 N N . VAL A 1 848 ? 16.668 32.020 5.266 1.00 89.56 848 VAL A N 1
ATOM 6689 C CA . VAL A 1 848 ? 15.734 33.130 5.036 1.00 89.56 848 VAL A CA 1
ATOM 6690 C C . VAL A 1 848 ? 16.011 34.294 5.988 1.00 89.56 848 VAL A C 1
ATOM 6692 O O . VAL A 1 848 ? 16.454 34.107 7.116 1.00 89.56 848 VAL A O 1
ATOM 6695 N N . GLU A 1 849 ? 15.758 35.513 5.529 1.00 91.81 849 GLU A N 1
ATOM 6696 C CA . GLU A 1 849 ? 15.892 36.752 6.295 1.00 91.81 849 GLU A CA 1
ATOM 6697 C C . GLU A 1 849 ? 14.517 37.382 6.517 1.00 91.81 849 GLU A C 1
ATOM 6699 O O . GLU A 1 849 ? 13.852 37.712 5.540 1.00 91.81 849 GLU A O 1
ATOM 6704 N N . TYR A 1 850 ? 14.098 37.608 7.761 1.00 88.31 850 TYR A N 1
ATOM 6705 C CA . TYR A 1 850 ? 12.858 38.334 8.062 1.00 88.31 850 TYR A CA 1
ATOM 6706 C C . TYR A 1 850 ? 13.144 39.627 8.832 1.00 88.31 850 TYR A C 1
ATOM 6708 O O . TYR A 1 850 ? 14.165 39.757 9.514 1.00 88.31 850 TYR A O 1
ATOM 6716 N N . ILE A 1 851 ? 12.265 40.620 8.685 1.00 86.31 851 ILE A N 1
ATOM 6717 C CA . ILE A 1 851 ? 12.370 41.917 9.364 1.00 86.31 851 ILE A CA 1
ATOM 6718 C C . ILE A 1 851 ? 11.093 42.133 10.174 1.00 86.31 851 ILE A C 1
ATOM 6720 O O . ILE A 1 851 ? 10.019 42.223 9.587 1.00 86.31 851 ILE A O 1
ATOM 6724 N N . ASP A 1 852 ? 11.217 42.241 11.497 1.00 81.94 852 ASP A N 1
ATOM 6725 C CA . ASP A 1 852 ? 10.069 42.426 12.396 1.00 81.94 852 ASP A CA 1
ATOM 6726 C C . ASP A 1 852 ? 9.419 43.827 12.276 1.00 81.94 852 ASP A C 1
ATOM 6728 O O . ASP A 1 852 ? 9.950 44.751 11.644 1.00 81.94 852 ASP A O 1
ATOM 6732 N N . GLU A 1 853 ? 8.277 44.032 12.948 1.00 79.12 853 GLU A N 1
ATOM 6733 C CA . GLU A 1 853 ? 7.588 45.335 12.988 1.00 79.12 853 GLU A CA 1
ATOM 6734 C C . GLU A 1 853 ? 8.440 46.472 13.597 1.00 79.12 853 GLU A C 1
ATOM 6736 O O . GLU A 1 853 ? 8.190 47.657 13.340 1.00 79.12 853 GLU A O 1
ATOM 6741 N N . ALA A 1 854 ? 9.453 46.136 14.403 1.00 83.50 854 ALA A N 1
ATOM 6742 C CA . ALA A 1 854 ? 10.388 47.084 15.005 1.00 83.50 854 ALA A CA 1
ATOM 6743 C C . ALA A 1 854 ? 11.573 47.438 14.079 1.00 83.50 854 ALA A C 1
ATOM 6745 O O . ALA A 1 854 ? 12.333 48.367 14.387 1.00 83.50 854 ALA A O 1
ATOM 6746 N N . GLY A 1 855 ? 11.701 46.772 12.926 1.00 81.38 855 GLY A N 1
ATOM 6747 C CA . GLY A 1 855 ? 12.775 46.949 11.950 1.00 81.38 855 GLY A CA 1
ATOM 6748 C C . GLY A 1 855 ? 14.062 46.181 12.275 1.00 81.38 855 GLY A C 1
ATOM 6749 O O . GLY A 1 855 ? 15.123 46.543 11.758 1.00 81.38 855 GLY A O 1
ATOM 6750 N N . THR A 1 856 ? 13.995 45.172 13.140 1.00 85.12 856 THR A N 1
ATOM 6751 C CA . THR A 1 856 ? 15.097 44.262 13.477 1.00 85.12 856 THR A CA 1
ATOM 6752 C C . THR A 1 856 ? 15.164 43.136 12.450 1.00 85.12 856 THR A C 1
ATOM 6754 O O . THR A 1 856 ? 14.155 42.513 12.142 1.00 85.12 856 THR A O 1
ATOM 6757 N N . THR A 1 857 ? 16.357 42.872 11.915 1.00 87.38 857 THR A N 1
ATOM 6758 C CA . THR A 1 857 ? 16.593 41.796 10.943 1.00 87.38 857 THR A CA 1
ATOM 6759 C C . THR A 1 857 ? 17.012 40.509 11.643 1.00 87.38 857 THR A C 1
ATOM 6761 O O . THR A 1 857 ? 17.953 40.523 12.441 1.00 87.38 857 THR A O 1
ATOM 6764 N N . TYR A 1 858 ? 16.377 39.403 11.275 1.00 86.50 858 TYR A N 1
ATOM 6765 C CA . TYR A 1 858 ? 16.669 38.053 11.740 1.00 86.50 858 TYR A CA 1
ATOM 6766 C C . TYR A 1 858 ? 17.015 37.166 10.548 1.00 86.50 858 TYR A C 1
ATOM 6768 O O . TYR A 1 858 ? 16.382 37.258 9.500 1.00 86.50 858 TYR A O 1
ATOM 6776 N N . ILE A 1 859 ? 18.020 36.307 10.711 1.00 89.00 859 ILE A N 1
ATOM 6777 C CA . ILE A 1 859 ? 18.374 35.287 9.722 1.00 89.00 859 ILE A CA 1
ATOM 6778 C C . ILE A 1 859 ? 18.070 33.933 10.341 1.00 89.00 859 ILE A C 1
ATOM 6780 O O . ILE A 1 859 ? 18.595 33.604 11.405 1.00 89.00 859 ILE A O 1
ATOM 6784 N N . LEU A 1 860 ? 17.226 33.172 9.663 1.00 84.38 860 LEU A N 1
ATOM 6785 C CA . LEU A 1 860 ? 16.896 31.805 10.011 1.00 84.38 860 LEU A CA 1
ATOM 6786 C C . LEU A 1 860 ? 17.672 30.886 9.083 1.00 84.38 860 LEU A C 1
ATOM 6788 O O . LEU A 1 860 ? 17.672 31.075 7.864 1.00 84.38 860 LEU A O 1
ATOM 6792 N N . HIS A 1 861 ? 18.348 29.921 9.691 1.00 86.88 861 HIS A N 1
ATOM 6793 C CA . HIS A 1 861 ? 19.152 28.945 8.984 1.00 86.88 861 HIS A CA 1
ATOM 6794 C C . HIS A 1 861 ? 18.447 27.598 8.929 1.00 86.88 861 HIS A C 1
ATOM 6796 O O . HIS A 1 861 ? 17.716 27.254 9.855 1.00 86.88 861 HIS A O 1
ATOM 6802 N N . ASP A 1 862 ? 18.713 26.840 7.867 1.00 77.69 862 ASP A N 1
ATOM 6803 C CA . ASP A 1 862 ? 18.243 25.459 7.705 1.00 77.69 862 ASP A CA 1
ATOM 6804 C C . ASP A 1 862 ? 16.712 25.270 7.816 1.00 77.69 862 ASP A C 1
ATOM 6806 O O . ASP A 1 862 ? 16.228 24.225 8.249 1.00 77.69 862 ASP A O 1
ATOM 6810 N N . VAL A 1 863 ? 15.928 26.255 7.371 1.00 76.19 863 VAL A N 1
ATOM 6811 C CA . VAL A 1 863 ? 14.464 26.145 7.300 1.00 76.19 863 VAL A CA 1
ATOM 6812 C C . VAL A 1 863 ? 14.090 25.095 6.256 1.00 76.19 863 VAL A C 1
ATOM 6814 O O . VAL A 1 863 ? 14.526 25.176 5.109 1.00 76.19 863 VAL A O 1
ATOM 6817 N N . ASP A 1 864 ? 13.282 24.104 6.626 1.00 71.88 864 ASP A N 1
ATOM 6818 C CA . ASP A 1 864 ? 12.794 23.093 5.683 1.00 71.88 864 ASP A CA 1
ATOM 6819 C C . ASP A 1 864 ? 11.946 23.762 4.585 1.00 71.88 864 ASP A C 1
ATOM 6821 O O . ASP A 1 864 ? 11.014 24.522 4.864 1.00 71.88 864 ASP A O 1
ATOM 6825 N N . ASN A 1 865 ? 12.286 23.498 3.319 1.00 70.38 865 ASN A N 1
ATOM 6826 C CA . ASN A 1 865 ? 11.644 24.131 2.168 1.00 70.38 865 ASN A CA 1
ATOM 6827 C C . ASN A 1 865 ? 10.129 23.880 2.079 1.00 70.38 865 ASN A C 1
ATOM 6829 O O . ASN A 1 865 ? 9.442 24.634 1.386 1.00 70.38 865 ASN A O 1
ATOM 6833 N N . ARG A 1 866 ? 9.594 22.868 2.776 1.00 69.69 866 ARG A N 1
ATOM 6834 C CA . ARG A 1 866 ? 8.156 22.564 2.818 1.00 69.69 866 ARG A CA 1
ATOM 6835 C C . ARG A 1 866 ? 7.341 23.687 3.455 1.00 69.69 866 ARG A C 1
ATOM 6837 O O . ARG A 1 866 ? 6.190 23.881 3.069 1.00 69.69 866 ARG A O 1
ATOM 6844 N N . TRP A 1 867 ? 7.953 24.457 4.352 1.00 73.62 867 TRP A N 1
ATOM 6845 C CA . TRP A 1 867 ? 7.331 25.592 5.041 1.00 73.62 867 TRP A CA 1
ATOM 6846 C C . TRP A 1 867 ? 7.480 26.914 4.287 1.00 73.62 867 TRP A C 1
ATOM 6848 O O . TRP A 1 867 ? 7.013 27.947 4.756 1.00 73.62 867 TRP A O 1
ATOM 6858 N N . VAL A 1 868 ? 8.122 26.898 3.115 1.00 75.38 868 VAL A N 1
ATOM 6859 C CA . VAL A 1 868 ? 8.460 28.101 2.353 1.00 75.38 868 VAL A CA 1
ATOM 6860 C C . VAL A 1 868 ? 7.611 28.182 1.089 1.00 75.38 868 VAL A C 1
ATOM 6862 O O . VAL A 1 868 ? 7.636 27.298 0.230 1.00 75.38 868 VAL A O 1
ATOM 6865 N N . ARG A 1 869 ? 6.863 29.275 0.943 1.00 78.69 869 ARG A N 1
ATOM 6866 C CA . ARG A 1 869 ? 5.963 29.541 -0.188 1.00 78.69 869 ARG A CA 1
ATOM 6867 C C . ARG A 1 869 ? 6.383 30.824 -0.897 1.00 78.69 869 ARG A C 1
ATOM 6869 O O . ARG A 1 869 ? 6.817 31.780 -0.271 1.00 78.69 869 ARG A O 1
ATOM 6876 N N . LYS A 1 870 ? 6.271 30.898 -2.224 1.00 76.88 870 LYS A N 1
ATOM 6877 C CA . LYS A 1 870 ? 6.612 32.140 -2.948 1.00 76.88 870 LYS A CA 1
ATOM 6878 C C . LYS A 1 870 ? 5.522 33.197 -2.794 1.00 76.88 870 LYS A C 1
ATOM 6880 O O . LYS A 1 870 ? 4.348 32.902 -3.001 1.00 76.88 870 LYS A O 1
ATOM 6885 N N . THR A 1 871 ? 5.923 34.448 -2.564 1.00 71.06 871 THR A N 1
ATOM 6886 C CA . THR A 1 871 ? 4.992 35.588 -2.538 1.00 71.06 871 THR A CA 1
ATOM 6887 C C . THR A 1 871 ? 4.761 36.164 -3.934 1.00 71.06 871 THR A C 1
ATOM 6889 O O . THR A 1 871 ? 5.684 36.327 -4.734 1.00 71.06 871 THR A O 1
ATOM 6892 N N . GLY A 1 872 ? 3.509 36.514 -4.246 1.00 64.94 872 GLY A N 1
ATOM 6893 C CA . GLY A 1 872 ? 3.143 37.230 -5.474 1.00 64.94 872 GLY A CA 1
ATOM 6894 C C . GLY A 1 872 ? 2.233 36.464 -6.438 1.00 64.94 872 GLY A C 1
ATOM 6895 O O . GLY A 1 872 ? 1.815 35.336 -6.203 1.00 64.94 872 GLY A O 1
ATOM 6896 N N . LYS A 1 873 ? 1.860 37.123 -7.545 1.00 54.28 873 LYS A N 1
ATOM 6897 C CA . LYS A 1 873 ? 1.063 36.498 -8.615 1.00 54.28 873 LYS A CA 1
ATOM 6898 C C . LYS A 1 873 ? 2.002 35.832 -9.617 1.00 54.28 873 LYS A C 1
ATOM 6900 O O . LYS A 1 873 ? 2.956 36.499 -10.021 1.00 54.28 873 LYS A O 1
ATOM 6905 N N . PRO A 1 874 ? 1.700 34.610 -10.095 1.00 56.47 874 PRO A N 1
ATOM 6906 C CA . PRO A 1 874 ? 2.506 33.975 -11.126 1.00 56.47 874 PRO A CA 1
ATOM 6907 C C . PRO A 1 874 ? 2.597 34.914 -12.333 1.00 56.47 874 PRO A C 1
ATOM 6909 O O . PRO A 1 874 ? 1.579 35.426 -12.821 1.00 56.47 874 PRO A O 1
ATOM 6912 N N . GLU A 1 875 ? 3.815 35.178 -12.812 1.00 53.97 875 GLU A N 1
ATOM 6913 C CA . GLU A 1 875 ? 3.972 35.769 -14.139 1.00 53.97 875 GLU A CA 1
ATOM 6914 C C . GLU A 1 875 ? 3.200 34.882 -15.125 1.00 53.97 875 GLU A C 1
ATOM 6916 O O . GLU A 1 875 ? 3.254 33.658 -15.028 1.00 53.97 875 GLU A O 1
ATOM 6921 N N . LYS A 1 876 ? 2.471 35.476 -16.080 1.00 46.88 876 LYS A N 1
ATOM 6922 C CA . LYS A 1 876 ? 1.902 34.727 -17.212 1.00 46.88 876 LYS A CA 1
ATOM 6923 C C . LYS A 1 876 ? 3.050 34.196 -18.077 1.00 46.88 876 LYS A C 1
ATOM 6925 O O . LYS A 1 876 ? 3.347 34.767 -19.124 1.00 46.88 876 LYS A O 1
ATOM 6930 N N . ARG A 1 877 ? 3.727 33.154 -17.615 1.00 54.91 877 ARG A N 1
ATOM 6931 C CA . ARG A 1 877 ? 4.642 32.350 -18.412 1.00 54.91 877 ARG A CA 1
ATOM 6932 C C . ARG A 1 877 ? 3.821 31.251 -19.068 1.00 54.91 877 ARG A C 1
ATOM 6934 O O . ARG A 1 877 ? 2.855 30.754 -18.494 1.00 54.91 877 ARG A O 1
ATOM 6941 N N . ASP A 1 878 ? 4.148 30.967 -20.319 1.00 57.25 878 ASP A N 1
ATOM 6942 C CA . ASP A 1 878 ? 3.586 29.821 -21.016 1.00 57.25 878 ASP A CA 1
ATOM 6943 C C . ASP A 1 878 ? 4.131 28.573 -20.314 1.00 57.25 878 ASP A C 1
ATOM 6945 O O . ASP A 1 878 ? 5.342 28.357 -20.305 1.00 57.25 878 ASP A O 1
ATOM 6949 N N . ASN A 1 879 ? 3.266 27.787 -19.669 1.00 67.62 879 ASN A N 1
ATOM 6950 C CA . ASN A 1 879 ? 3.647 26.546 -18.980 1.00 67.62 879 ASN A CA 1
ATOM 6951 C C . ASN A 1 879 ? 3.879 25.405 -19.986 1.00 67.62 879 ASN A C 1
ATOM 6953 O O . ASN A 1 879 ? 3.577 24.246 -19.714 1.00 67.62 879 ASN A O 1
ATOM 6957 N N . ARG A 1 880 ? 4.392 25.728 -21.176 1.00 83.81 880 ARG A N 1
ATOM 6958 C CA . ARG A 1 880 ? 4.691 24.776 -22.241 1.00 83.81 880 ARG A CA 1
ATOM 6959 C C . ARG A 1 880 ? 6.101 25.001 -22.756 1.00 83.81 880 ARG A C 1
ATOM 6961 O O . ARG A 1 880 ? 6.517 26.132 -23.002 1.00 83.81 880 ARG A O 1
ATOM 6968 N N . LEU A 1 881 ? 6.820 23.905 -22.932 1.00 89.06 881 LEU A N 1
ATOM 6969 C CA . LEU A 1 881 ? 8.106 23.890 -23.603 1.00 89.06 881 LEU A CA 1
ATOM 6970 C C . LEU A 1 881 ? 7.900 24.168 -25.092 1.00 89.06 881 LEU A C 1
ATOM 6972 O O . LEU A 1 881 ? 6.915 23.749 -25.707 1.00 89.06 881 LEU A O 1
ATOM 6976 N N . ASN A 1 882 ? 8.843 24.889 -25.692 1.00 90.38 882 ASN A N 1
ATOM 6977 C CA . ASN A 1 882 ? 8.817 25.118 -27.123 1.00 90.38 882 ASN A CA 1
ATOM 6978 C C . ASN A 1 882 ? 9.351 23.883 -27.852 1.00 90.38 882 ASN A C 1
ATOM 6980 O O . ASN A 1 882 ? 10.494 23.479 -27.651 1.00 90.38 882 ASN A O 1
ATOM 6984 N N . LYS A 1 883 ? 8.561 23.341 -28.779 1.00 92.19 883 LYS A N 1
ATOM 6985 C CA . LYS A 1 883 ? 8.950 22.198 -29.612 1.00 92.19 883 LYS A CA 1
ATOM 6986 C C . LYS A 1 883 ? 10.324 22.342 -30.273 1.00 92.19 883 LYS A C 1
ATOM 6988 O O . LYS A 1 883 ? 11.106 21.402 -30.259 1.00 92.19 883 LYS A O 1
ATOM 6993 N N . GLN A 1 884 ? 10.626 23.496 -30.874 1.00 93.06 884 GLN A N 1
ATOM 6994 C CA . GLN A 1 884 ? 11.906 23.701 -31.565 1.00 93.06 884 GLN A CA 1
ATOM 6995 C C . GLN A 1 884 ? 13.083 23.682 -30.590 1.00 93.06 884 GLN A C 1
ATOM 6997 O O . GLN A 1 884 ? 14.155 23.208 -30.949 1.00 93.06 884 GLN A O 1
ATOM 7002 N N . GLU A 1 885 ? 12.879 24.174 -29.368 1.00 93.56 885 GLU A N 1
ATOM 7003 C CA . GLU A 1 885 ? 13.897 24.150 -28.318 1.00 93.56 885 GLU A CA 1
ATOM 7004 C C . GLU A 1 885 ? 14.104 22.725 -27.797 1.00 93.56 885 GLU A C 1
ATOM 7006 O O . GLU A 1 885 ? 15.249 22.303 -27.674 1.00 93.56 885 GLU A O 1
ATOM 7011 N N . VAL A 1 886 ? 13.028 21.954 -27.582 1.00 94.69 886 VAL A N 1
ATOM 7012 C CA . VAL A 1 886 ? 13.107 20.538 -27.172 1.00 94.69 886 VAL A CA 1
ATOM 7013 C C . VAL A 1 886 ? 13.880 19.708 -28.197 1.00 94.69 886 VAL A C 1
ATOM 7015 O O . VAL A 1 886 ? 14.800 18.980 -27.831 1.00 94.69 886 VAL A O 1
ATOM 7018 N N . LEU A 1 887 ? 13.552 19.850 -29.485 1.00 95.12 887 LEU A N 1
ATOM 7019 C CA . LEU A 1 887 ? 14.253 19.132 -30.554 1.00 95.12 887 LEU A CA 1
ATOM 7020 C C . LEU A 1 887 ? 15.723 19.566 -30.663 1.00 95.12 887 LEU A C 1
ATOM 7022 O O . LEU A 1 887 ? 16.600 18.719 -30.794 1.00 95.12 887 LEU A O 1
ATOM 7026 N N . ALA A 1 888 ? 16.011 20.865 -30.529 1.00 94.81 888 ALA A N 1
ATOM 7027 C CA . ALA A 1 888 ? 17.388 21.359 -30.511 1.00 94.81 888 ALA A CA 1
ATOM 7028 C C . ALA A 1 888 ? 18.182 20.861 -29.289 1.00 94.81 888 ALA A C 1
ATOM 7030 O O . ALA A 1 888 ? 19.383 20.623 -29.400 1.00 94.81 888 ALA A O 1
ATOM 7031 N N . ALA A 1 889 ? 17.532 20.688 -28.134 1.00 95.06 889 ALA A N 1
ATOM 7032 C CA . ALA A 1 889 ? 18.152 20.102 -26.949 1.00 95.06 889 ALA A CA 1
ATOM 7033 C C . ALA A 1 889 ? 18.475 18.615 -27.152 1.00 95.06 889 ALA A C 1
ATOM 7035 O O . ALA A 1 889 ? 19.539 18.175 -26.723 1.00 95.06 889 ALA A O 1
ATOM 7036 N N . PHE A 1 890 ? 17.620 17.859 -27.849 1.00 95.50 890 PHE A N 1
ATOM 7037 C CA . PHE A 1 890 ? 17.932 16.481 -28.240 1.00 95.50 890 PHE A CA 1
ATOM 7038 C C . PHE A 1 890 ? 19.119 16.423 -29.214 1.00 95.50 890 PHE A C 1
ATOM 7040 O O . PHE A 1 890 ? 20.052 15.657 -28.981 1.00 95.50 890 PHE A O 1
ATOM 7047 N N . ASP A 1 891 ? 19.157 17.287 -30.233 1.00 93.69 891 ASP A N 1
ATOM 7048 C CA . ASP A 1 891 ? 20.304 17.391 -31.151 1.00 93.69 891 ASP A CA 1
ATOM 7049 C C . ASP A 1 891 ? 21.606 17.750 -30.407 1.00 93.69 891 ASP A C 1
ATOM 7051 O O . ASP A 1 891 ? 22.675 17.201 -30.690 1.00 93.69 891 ASP A O 1
ATOM 7055 N N . GLU A 1 892 ? 21.533 18.656 -29.423 1.00 94.00 892 GLU A N 1
ATOM 7056 C CA . GLU A 1 892 ? 22.667 18.972 -28.551 1.00 94.00 892 GLU A CA 1
ATOM 7057 C C . GLU A 1 892 ? 23.085 17.750 -27.719 1.00 94.00 892 GLU A C 1
ATOM 7059 O O . GLU A 1 892 ? 24.280 17.465 -27.612 1.00 94.00 892 GLU A O 1
ATOM 7064 N N . ALA A 1 893 ? 22.130 16.997 -27.171 1.00 92.06 893 ALA A N 1
ATOM 7065 C CA . ALA A 1 893 ? 22.405 15.796 -26.388 1.00 92.06 893 ALA A CA 1
ATOM 7066 C C . ALA A 1 893 ? 23.096 14.702 -27.222 1.00 92.06 893 ALA A C 1
ATOM 7068 O O . ALA A 1 893 ? 24.056 14.086 -26.759 1.00 92.06 893 ALA A O 1
ATOM 7069 N N . LEU A 1 894 ? 22.703 14.516 -28.487 1.00 90.31 894 LEU A N 1
ATOM 7070 C CA . LEU A 1 894 ? 23.359 13.580 -29.414 1.00 90.31 894 LEU A CA 1
ATOM 7071 C C . LEU A 1 894 ? 24.831 13.937 -29.689 1.00 90.31 894 LEU A C 1
ATOM 7073 O O . LEU A 1 894 ? 25.654 13.054 -29.954 1.00 90.31 894 LEU A O 1
ATOM 7077 N N . SER A 1 895 ? 25.208 15.215 -29.573 1.00 88.25 895 SER A N 1
ATOM 7078 C CA . SER A 1 895 ? 26.611 15.627 -29.723 1.00 88.25 895 SER A CA 1
ATOM 7079 C C . SER A 1 895 ? 27.531 15.008 -28.662 1.00 88.25 895 SER A C 1
ATOM 7081 O O . SER A 1 895 ? 28.719 14.821 -28.929 1.00 88.25 895 SER A O 1
ATOM 7083 N N . ILE A 1 896 ? 26.990 14.610 -27.502 1.00 83.38 896 ILE A N 1
ATOM 7084 C CA . ILE A 1 896 ? 27.730 13.909 -26.444 1.00 83.38 896 ILE A CA 1
ATOM 7085 C C . ILE A 1 896 ? 28.147 12.520 -26.918 1.00 83.38 896 ILE A C 1
ATOM 7087 O O . ILE A 1 896 ? 29.302 12.152 -26.726 1.00 83.38 896 ILE A O 1
ATOM 7091 N N . LEU A 1 897 ? 27.255 11.790 -27.600 1.00 79.56 897 LEU A N 1
ATOM 7092 C CA . LEU A 1 897 ? 27.562 10.478 -28.190 1.00 79.56 897 LEU A CA 1
ATOM 7093 C C . LEU A 1 897 ? 28.683 10.585 -29.227 1.00 79.56 897 LEU A C 1
ATOM 7095 O O . LEU A 1 897 ? 29.594 9.763 -29.261 1.00 79.56 897 LEU A O 1
ATOM 7099 N N . THR A 1 898 ? 28.663 11.663 -30.014 1.00 78.25 898 THR A N 1
ATOM 7100 C CA . THR A 1 898 ? 29.736 11.957 -30.975 1.00 78.25 898 THR A CA 1
ATOM 7101 C C . THR A 1 898 ? 31.052 12.284 -30.261 1.00 78.25 898 THR A C 1
ATOM 7103 O O . THR A 1 898 ? 32.122 11.878 -30.705 1.00 78.25 898 THR A O 1
ATOM 7106 N N . ALA A 1 899 ? 30.997 13.028 -29.151 1.00 76.69 899 ALA A N 1
ATOM 7107 C CA . ALA A 1 899 ? 32.181 13.438 -28.395 1.00 76.69 899 ALA A CA 1
ATOM 7108 C C . ALA A 1 899 ? 32.911 12.262 -27.725 1.00 76.69 899 ALA A C 1
ATOM 7110 O O . ALA A 1 899 ? 34.114 12.362 -27.483 1.00 76.69 899 ALA A O 1
ATOM 7111 N N . ILE A 1 900 ? 32.197 11.168 -27.451 1.00 73.62 900 ILE A N 1
ATOM 7112 C CA . ILE A 1 900 ? 32.742 9.911 -26.915 1.00 73.62 900 ILE A CA 1
ATOM 7113 C C . ILE A 1 900 ? 32.998 8.850 -28.003 1.00 73.62 900 ILE A C 1
ATOM 7115 O O . ILE A 1 900 ? 33.245 7.697 -27.672 1.00 73.62 900 ILE A O 1
ATOM 7119 N N . ASP A 1 901 ? 32.995 9.260 -29.278 1.00 70.56 901 ASP A N 1
ATOM 7120 C CA . ASP A 1 901 ? 33.326 8.448 -30.464 1.00 70.56 901 ASP A CA 1
ATOM 7121 C C . ASP A 1 901 ? 32.405 7.235 -30.700 1.00 70.56 901 ASP A C 1
ATOM 7123 O O . ASP A 1 901 ? 32.824 6.211 -31.237 1.00 70.56 901 ASP A O 1
ATOM 7127 N N . TYR A 1 902 ? 31.128 7.346 -30.321 1.00 75.44 902 TYR A N 1
ATOM 7128 C CA . TYR A 1 902 ? 30.118 6.342 -30.655 1.00 75.44 902 TYR A CA 1
ATOM 7129 C C . TYR A 1 902 ? 29.383 6.702 -31.945 1.00 75.44 902 TYR A C 1
ATOM 7131 O O . TYR A 1 902 ? 28.839 7.801 -32.086 1.00 75.44 902 TYR A O 1
ATOM 7139 N N . SER A 1 903 ? 29.315 5.748 -32.879 1.00 77.75 903 SER A N 1
ATOM 7140 C CA . SER A 1 903 ? 28.365 5.810 -33.989 1.00 77.75 903 SER A CA 1
ATOM 7141 C C . SER A 1 903 ? 26.948 5.613 -33.458 1.00 77.75 903 SER A C 1
ATOM 7143 O O . SER A 1 903 ? 26.715 4.806 -32.555 1.00 77.75 903 SER A O 1
ATOM 7145 N N . TYR A 1 904 ? 25.999 6.363 -34.011 1.00 84.25 904 TYR A N 1
ATOM 7146 C CA . TYR A 1 904 ? 24.600 6.255 -33.633 1.00 84.25 904 TYR A CA 1
ATOM 7147 C C . TYR A 1 904 ? 23.683 6.459 -34.831 1.00 84.25 904 TYR A C 1
ATOM 7149 O O . TYR A 1 904 ? 23.958 7.268 -35.719 1.00 84.25 904 TYR A O 1
ATOM 7157 N N . GLU A 1 905 ? 22.556 5.766 -34.790 1.00 86.88 905 GLU A N 1
ATOM 7158 C CA . GLU A 1 905 ? 21.378 6.051 -35.596 1.00 86.88 905 GLU A CA 1
ATOM 7159 C C . GLU A 1 905 ? 20.333 6.690 -34.682 1.00 86.88 905 GLU A C 1
ATOM 7161 O O . GLU A 1 905 ? 20.207 6.318 -33.514 1.00 86.88 905 GLU A O 1
ATOM 7166 N N . HIS A 1 906 ? 19.580 7.668 -35.179 1.00 91.12 906 HIS A N 1
ATOM 7167 C CA . HIS A 1 906 ? 18.511 8.291 -34.399 1.00 91.12 906 HIS A CA 1
ATOM 7168 C C . HIS A 1 906 ? 17.281 8.572 -35.254 1.00 91.12 906 HIS A C 1
ATOM 7170 O O . HIS A 1 906 ? 17.350 8.730 -36.474 1.00 91.12 906 HIS A O 1
ATOM 7176 N N . PHE A 1 907 ? 16.137 8.656 -34.590 1.00 89.19 907 PHE A N 1
ATOM 7177 C CA . PHE A 1 907 ? 14.863 8.929 -35.218 1.00 89.19 907 PHE A CA 1
ATOM 7178 C C . PHE A 1 907 ? 13.989 9.791 -34.311 1.00 89.19 907 PHE A C 1
ATOM 7180 O O . PHE A 1 907 ? 13.901 9.566 -33.106 1.00 89.19 907 PHE A O 1
ATOM 7187 N N . VAL A 1 908 ? 13.321 10.775 -34.908 1.00 92.94 908 VAL A N 1
ATOM 7188 C CA . VAL A 1 908 ? 12.383 11.667 -34.223 1.00 92.94 908 VAL A CA 1
ATOM 7189 C C . VAL A 1 908 ? 11.023 11.539 -34.891 1.00 92.94 908 VAL A C 1
ATOM 7191 O O . VAL A 1 908 ? 10.899 11.743 -36.100 1.00 92.94 908 VAL A O 1
ATOM 7194 N N . THR A 1 909 ? 10.000 11.228 -34.100 1.00 91.56 909 THR A N 1
ATOM 7195 C CA . THR A 1 909 ? 8.601 11.194 -34.538 1.00 91.56 909 THR A CA 1
ATOM 7196 C C . THR A 1 909 ? 7.795 12.206 -33.762 1.00 91.56 909 THR A C 1
ATOM 7198 O O . THR A 1 909 ? 7.750 12.176 -32.537 1.00 91.56 909 THR A O 1
ATOM 7201 N N . GLU A 1 910 ? 7.108 13.076 -34.486 1.00 92.12 910 GLU A N 1
ATOM 7202 C CA . GLU A 1 910 ? 6.108 13.959 -33.905 1.00 92.12 910 GLU A CA 1
ATOM 7203 C C . GLU A 1 910 ? 4.792 13.189 -33.768 1.00 92.12 910 GLU A C 1
ATOM 7205 O O . GLU A 1 910 ? 4.292 12.630 -34.748 1.00 92.12 910 GLU A O 1
ATOM 7210 N N . VAL A 1 911 ? 4.237 13.155 -32.560 1.00 89.38 911 VAL A N 1
ATOM 7211 C CA . VAL A 1 911 ? 3.003 12.428 -32.244 1.00 89.38 911 VAL A CA 1
ATOM 7212 C C . VAL A 1 911 ? 2.132 13.353 -31.407 1.00 89.38 911 VAL A C 1
ATOM 7214 O O . VAL A 1 911 ? 2.630 13.959 -30.466 1.00 89.38 911 VAL A O 1
ATOM 7217 N N . GLY A 1 912 ? 0.851 13.500 -31.755 1.00 90.56 912 GLY A N 1
ATOM 7218 C CA . GLY A 1 912 ? -0.031 14.459 -31.082 1.00 90.56 912 GLY A CA 1
ATOM 7219 C C . GLY A 1 912 ? 0.583 15.865 -31.031 1.00 90.56 912 GLY A C 1
ATOM 7220 O O . GLY A 1 912 ? 1.013 16.399 -32.056 1.00 90.56 912 GLY A O 1
ATOM 7221 N N . ASP A 1 913 ? 0.657 16.432 -29.830 1.00 92.44 913 ASP A N 1
ATOM 7222 C CA . ASP A 1 913 ? 1.304 17.717 -29.549 1.00 92.44 913 ASP A CA 1
ATOM 7223 C C . ASP A 1 913 ? 2.804 17.581 -29.202 1.00 92.44 913 ASP A C 1
ATOM 7225 O O . ASP A 1 913 ? 3.515 18.588 -29.154 1.00 92.44 913 ASP A O 1
ATOM 7229 N N . GLY A 1 914 ? 3.290 16.355 -28.974 1.00 94.06 914 GLY A N 1
ATOM 7230 C CA . GLY A 1 914 ? 4.632 16.039 -28.483 1.00 94.06 914 GLY A CA 1
ATOM 7231 C C . GLY A 1 914 ? 5.546 15.347 -29.498 1.00 94.06 914 GLY A C 1
ATOM 7232 O O . GLY A 1 914 ? 5.373 15.456 -30.719 1.00 94.06 914 GLY A O 1
ATOM 7233 N N . ALA A 1 915 ? 6.570 14.657 -28.987 1.00 94.31 915 ALA A N 1
ATOM 7234 C CA . ALA A 1 915 ? 7.525 13.917 -29.812 1.00 94.31 915 ALA A CA 1
ATOM 7235 C C . ALA A 1 915 ? 8.174 12.737 -29.074 1.00 94.31 915 ALA A C 1
ATOM 7237 O O . ALA A 1 915 ? 8.520 12.844 -27.899 1.00 94.31 915 ALA A O 1
ATOM 7238 N N . ALA A 1 916 ? 8.412 11.649 -29.806 1.00 94.69 916 ALA A N 1
ATOM 7239 C CA . ALA A 1 916 ? 9.253 10.530 -29.394 1.00 94.69 916 ALA A CA 1
ATOM 7240 C C . ALA A 1 916 ? 10.582 10.580 -30.161 1.00 94.69 916 ALA A C 1
ATOM 7242 O O . ALA A 1 916 ? 10.601 10.720 -31.387 1.00 94.69 916 ALA A O 1
ATOM 7243 N N . MET A 1 917 ? 11.691 10.485 -29.440 1.00 94.94 917 MET A N 1
ATOM 7244 C CA . MET A 1 917 ? 13.052 10.652 -29.945 1.00 94.94 917 MET A CA 1
ATOM 7245 C C . MET A 1 917 ? 13.878 9.446 -29.500 1.00 94.94 917 MET A C 1
ATOM 7247 O O . MET A 1 917 ? 14.092 9.257 -28.309 1.00 94.94 917 MET A O 1
ATOM 7251 N N . VAL A 1 918 ? 14.324 8.611 -30.434 1.00 94.06 918 VAL A N 1
ATOM 7252 C CA . VAL A 1 918 ? 15.066 7.377 -30.132 1.00 94.06 918 VAL A CA 1
ATOM 7253 C C . VAL A 1 918 ? 16.440 7.445 -30.780 1.00 94.06 918 VAL A C 1
ATOM 7255 O O . VAL A 1 918 ? 16.556 7.870 -31.927 1.00 94.06 918 VAL A O 1
ATOM 7258 N N . ALA A 1 919 ? 17.474 7.036 -30.054 1.00 91.94 919 ALA A N 1
ATOM 7259 C CA . ALA A 1 919 ? 18.833 6.893 -30.549 1.00 91.94 919 ALA A CA 1
ATOM 7260 C C . ALA A 1 919 ? 19.409 5.537 -30.130 1.00 91.94 919 ALA A C 1
ATOM 7262 O O . ALA A 1 919 ? 19.347 5.159 -28.958 1.00 91.94 919 ALA A O 1
ATOM 7263 N N . LEU A 1 920 ? 19.978 4.821 -31.096 1.00 89.56 920 LEU A N 1
ATOM 7264 C CA . LEU A 1 920 ? 20.689 3.563 -30.894 1.00 89.56 920 LEU A CA 1
ATOM 7265 C C . LEU A 1 920 ? 22.169 3.801 -31.172 1.00 89.56 920 LEU A C 1
ATOM 7267 O O . LEU A 1 920 ? 22.511 4.382 -32.202 1.00 89.56 920 LEU A O 1
ATOM 7271 N N . CYS A 1 921 ? 23.042 3.366 -30.272 1.00 83.25 921 CYS A N 1
ATOM 7272 C CA . CYS A 1 921 ? 24.486 3.379 -30.472 1.00 83.25 921 CYS A CA 1
ATOM 7273 C C . CYS A 1 921 ? 25.113 2.100 -29.911 1.00 83.25 921 CYS A C 1
ATOM 7275 O O . CYS A 1 921 ? 24.480 1.370 -29.153 1.00 83.25 921 CYS A O 1
ATOM 7277 N N . GLN A 1 922 ? 26.377 1.838 -30.250 1.00 75.56 922 GLN A N 1
ATOM 7278 C CA . GLN A 1 922 ? 27.053 0.584 -29.882 1.00 75.56 922 GLN A CA 1
ATOM 7279 C C . GLN A 1 922 ? 27.081 0.309 -28.367 1.00 75.56 922 GLN A C 1
ATOM 7281 O O . GLN A 1 922 ? 27.117 -0.843 -27.953 1.00 75.56 922 GLN A O 1
ATOM 7286 N N . ALA A 1 923 ? 27.082 1.358 -27.537 1.00 76.94 923 ALA A N 1
ATOM 7287 C CA . ALA A 1 923 ? 27.227 1.240 -26.087 1.00 76.94 923 ALA A CA 1
ATOM 7288 C C . ALA A 1 923 ? 25.933 1.498 -25.297 1.00 76.94 923 ALA A C 1
ATOM 7290 O O . ALA A 1 923 ? 25.908 1.235 -24.088 1.00 76.94 923 ALA A O 1
ATOM 7291 N N . ALA A 1 924 ? 24.878 2.021 -25.935 1.00 85.44 924 ALA A N 1
ATOM 7292 C CA . ALA A 1 924 ? 23.650 2.419 -25.254 1.00 85.44 924 ALA A CA 1
ATOM 7293 C C . ALA A 1 924 ? 22.427 2.529 -26.184 1.00 85.44 924 ALA A C 1
ATOM 7295 O O . ALA A 1 924 ? 22.537 2.871 -27.360 1.00 85.44 924 ALA A O 1
ATOM 7296 N N . THR A 1 925 ? 21.235 2.359 -25.607 1.00 90.50 925 THR A N 1
ATOM 7297 C CA . THR A 1 925 ? 19.964 2.759 -26.234 1.00 90.50 925 THR A CA 1
ATOM 7298 C C . THR A 1 925 ? 19.344 3.898 -25.456 1.00 90.50 925 THR A C 1
ATOM 7300 O O . THR A 1 925 ? 19.251 3.823 -24.229 1.00 90.50 925 THR A O 1
ATOM 7303 N N . ILE A 1 926 ? 18.882 4.927 -26.156 1.00 93.25 926 ILE A N 1
ATOM 7304 C CA . ILE A 1 926 ? 18.294 6.117 -25.549 1.00 93.25 926 ILE A CA 1
ATOM 7305 C C . ILE A 1 926 ? 16.931 6.376 -26.184 1.00 93.25 926 ILE A C 1
ATOM 7307 O O . ILE A 1 926 ? 16.815 6.450 -27.404 1.00 93.25 926 ILE A O 1
ATOM 7311 N N . ALA A 1 927 ? 15.907 6.560 -25.360 1.00 95.12 927 ALA A N 1
ATOM 7312 C CA . ALA A 1 927 ? 14.595 7.024 -25.784 1.00 95.12 927 ALA A CA 1
ATOM 7313 C C . ALA A 1 927 ? 14.175 8.218 -24.929 1.00 95.12 927 ALA A C 1
ATOM 7315 O O . ALA A 1 927 ? 14.171 8.133 -23.705 1.00 95.12 927 ALA A O 1
ATOM 7316 N N . ALA A 1 928 ? 13.813 9.322 -25.572 1.00 95.69 928 ALA A N 1
ATOM 7317 C CA . ALA A 1 928 ? 13.248 10.498 -24.940 1.00 95.69 928 ALA A CA 1
ATOM 7318 C C . ALA A 1 928 ? 11.821 10.741 -25.452 1.00 95.69 928 ALA A C 1
ATOM 7320 O O . ALA A 1 928 ? 11.579 10.724 -26.660 1.00 95.69 928 ALA A O 1
ATOM 7321 N N . VAL A 1 929 ? 10.876 10.981 -24.547 1.00 96.06 929 VAL A N 1
ATOM 7322 C CA . VAL A 1 929 ? 9.472 11.268 -24.869 1.00 96.06 929 VAL A CA 1
ATOM 7323 C C . VAL A 1 929 ? 9.107 12.618 -24.277 1.00 96.06 929 VAL A C 1
ATOM 7325 O O . VAL A 1 929 ? 9.156 12.798 -23.066 1.00 96.06 929 VAL A O 1
ATOM 7328 N N . TRP A 1 930 ? 8.744 13.566 -25.137 1.00 95.75 930 TRP A N 1
ATOM 7329 C CA . TRP A 1 930 ? 8.181 14.851 -24.739 1.00 95.75 930 TRP A CA 1
ATOM 7330 C C . TRP A 1 930 ? 6.666 14.819 -24.916 1.00 95.75 930 TRP A C 1
ATOM 7332 O O . TRP A 1 930 ? 6.167 14.515 -26.003 1.00 95.75 930 TRP A O 1
ATOM 7342 N N . ASP A 1 931 ? 5.941 15.181 -23.863 1.00 93.56 931 ASP A N 1
ATOM 7343 C CA . ASP A 1 931 ? 4.481 15.087 -23.798 1.00 93.56 931 ASP A CA 1
ATOM 7344 C C . ASP A 1 931 ? 3.741 16.124 -24.668 1.00 93.56 931 ASP A C 1
ATOM 7346 O O . ASP A 1 931 ? 2.535 16.004 -24.882 1.00 93.56 931 ASP A O 1
ATOM 7350 N N . GLY A 1 932 ? 4.444 17.139 -25.180 1.00 92.19 932 GLY A N 1
ATOM 7351 C CA . GLY A 1 932 ? 3.865 18.270 -25.918 1.00 92.19 932 GLY A CA 1
ATOM 7352 C C . GLY A 1 932 ? 3.572 19.497 -25.052 1.00 92.19 932 GLY A C 1
ATOM 7353 O O . GLY A 1 932 ? 3.145 20.540 -25.559 1.00 92.19 932 GLY A O 1
ATOM 7354 N N . THR A 1 933 ? 3.810 19.400 -23.744 1.00 90.31 933 THR A N 1
ATOM 7355 C CA . THR A 1 933 ? 3.623 20.483 -22.782 1.00 90.31 933 THR A CA 1
ATOM 7356 C C . THR A 1 933 ? 4.884 20.682 -21.948 1.00 90.31 933 THR A C 1
ATOM 7358 O O . THR A 1 933 ? 5.804 21.353 -22.416 1.00 90.31 933 THR A O 1
ATOM 7361 N N . SER A 1 934 ? 4.958 20.137 -20.741 1.00 88.25 934 SER A N 1
ATOM 7362 C CA . SER A 1 934 ? 5.964 20.459 -19.731 1.00 88.25 934 SER A CA 1
ATOM 7363 C C . SER A 1 934 ? 6.793 19.276 -19.257 1.00 88.25 934 SER A C 1
ATOM 7365 O O . SER A 1 934 ? 7.601 19.464 -18.347 1.00 88.25 934 SER A O 1
ATOM 7367 N N . HIS A 1 935 ? 6.602 18.088 -19.832 1.00 92.44 935 HIS A N 1
ATOM 7368 C CA . HIS A 1 935 ? 7.178 16.858 -19.308 1.00 92.44 935 HIS A CA 1
ATOM 7369 C C . HIS A 1 935 ? 8.052 16.136 -20.334 1.00 92.44 935 HIS A C 1
ATOM 7371 O O . HIS A 1 935 ? 7.671 15.992 -21.498 1.00 92.44 935 HIS A O 1
ATOM 7377 N N . ILE A 1 936 ? 9.227 15.677 -19.900 1.00 94.06 936 ILE A N 1
ATOM 7378 C CA . ILE A 1 936 ? 10.164 14.908 -20.720 1.00 94.06 936 ILE A CA 1
ATOM 7379 C C . ILE A 1 936 ? 10.651 13.689 -19.936 1.00 94.06 936 ILE A C 1
ATOM 7381 O O . ILE A 1 936 ? 11.332 13.836 -18.921 1.00 94.06 936 ILE A O 1
ATOM 7385 N N . ASP A 1 937 ? 10.377 12.503 -20.469 1.00 94.56 937 ASP A N 1
ATOM 7386 C CA . ASP A 1 937 ? 10.929 11.238 -19.986 1.00 94.56 937 ASP A CA 1
ATOM 7387 C C . ASP A 1 937 ? 12.161 10.875 -20.801 1.00 94.56 937 ASP A C 1
ATOM 7389 O O . ASP A 1 937 ? 12.136 10.973 -22.025 1.00 94.56 937 ASP A O 1
ATOM 7393 N N . VAL A 1 938 ? 13.226 10.417 -20.150 1.00 94.50 938 VAL A N 1
ATOM 7394 C CA . VAL A 1 938 ? 14.439 9.904 -20.790 1.00 94.50 938 VAL A CA 1
ATOM 7395 C C . VAL A 1 938 ? 14.766 8.533 -20.207 1.00 94.50 938 VAL A C 1
ATOM 7397 O O . VAL A 1 938 ? 15.052 8.393 -19.020 1.00 94.50 938 VAL A O 1
ATOM 7400 N N . ASN A 1 939 ? 14.741 7.519 -21.061 1.00 94.69 939 ASN A N 1
ATOM 7401 C CA . ASN A 1 939 ? 15.112 6.145 -20.768 1.00 94.69 939 ASN A CA 1
ATOM 7402 C C . ASN A 1 939 ? 16.452 5.831 -21.448 1.00 94.69 939 ASN A C 1
ATOM 7404 O O . ASN A 1 939 ? 16.555 5.888 -22.673 1.00 94.69 939 ASN A O 1
ATOM 7408 N N . VAL A 1 940 ? 17.474 5.509 -20.659 1.00 92.56 940 VAL A N 1
ATOM 7409 C CA . VAL A 1 940 ? 18.824 5.176 -21.127 1.00 92.56 940 VAL A CA 1
ATOM 7410 C C . VAL A 1 940 ? 19.186 3.781 -20.649 1.00 92.56 940 VAL A C 1
ATOM 7412 O O . VAL A 1 940 ? 19.274 3.546 -19.451 1.00 92.56 940 VAL A O 1
ATOM 7415 N N . PHE A 1 941 ? 19.474 2.867 -21.563 1.00 92.06 941 PHE A N 1
ATOM 7416 C CA . PHE A 1 941 ? 20.124 1.597 -21.250 1.00 92.06 941 PHE A CA 1
ATOM 7417 C C . PHE A 1 941 ? 21.581 1.651 -21.700 1.00 92.06 941 PHE A C 1
ATOM 7419 O O . PHE A 1 941 ? 21.858 2.127 -22.795 1.00 92.06 941 PHE A O 1
ATOM 7426 N N . SER A 1 942 ? 22.500 1.149 -20.879 1.00 88.19 942 SER A N 1
ATOM 7427 C CA . SER A 1 942 ? 23.924 1.043 -21.195 1.00 88.19 942 SER A CA 1
ATOM 7428 C C . SER A 1 942 ? 24.434 -0.375 -20.960 1.00 88.19 942 SER A C 1
ATOM 7430 O O . SER A 1 942 ? 24.199 -0.961 -19.898 1.00 88.19 942 SER A O 1
ATOM 7432 N N . TYR A 1 943 ? 25.206 -0.878 -21.925 1.00 80.81 943 TYR A N 1
ATOM 7433 C CA . TYR A 1 943 ? 25.927 -2.153 -21.841 1.00 80.81 943 TYR A CA 1
ATOM 7434 C C . TYR A 1 943 ? 27.108 -2.081 -20.865 1.00 80.81 943 TYR A C 1
ATOM 7436 O O . TYR A 1 943 ? 27.439 -3.048 -20.183 1.00 80.81 943 TYR A O 1
ATOM 7444 N N . VAL A 1 944 ? 27.719 -0.899 -20.736 1.00 72.19 944 VAL A N 1
ATOM 7445 C CA . VAL A 1 944 ? 28.782 -0.649 -19.757 1.00 72.19 944 VAL A CA 1
ATOM 7446 C C . VAL A 1 944 ? 28.152 -0.230 -18.431 1.00 72.19 944 VAL A C 1
ATOM 7448 O O . VAL A 1 944 ? 27.388 0.737 -18.367 1.00 72.19 944 VAL A O 1
ATOM 7451 N N . GLN A 1 945 ? 28.490 -0.948 -17.359 1.00 60.78 945 GLN A N 1
ATOM 7452 C CA . GLN A 1 945 ? 27.865 -0.799 -16.038 1.00 60.78 945 GLN A CA 1
ATOM 7453 C C . GLN A 1 945 ? 28.174 0.542 -15.333 1.00 60.78 945 GLN A C 1
ATOM 7455 O O . GLN A 1 945 ? 27.464 0.895 -14.394 1.00 60.78 945 GLN A O 1
ATOM 7460 N N . ASP A 1 946 ? 29.171 1.311 -15.798 1.00 56.44 946 ASP A N 1
ATOM 7461 C CA . ASP A 1 946 ? 29.644 2.567 -15.175 1.00 56.44 946 ASP A CA 1
ATOM 7462 C C . ASP A 1 946 ? 29.269 3.855 -15.953 1.00 56.44 946 ASP A C 1
ATOM 7464 O O . ASP A 1 946 ? 29.839 4.925 -15.762 1.00 56.44 946 ASP A O 1
ATOM 7468 N N . ASN A 1 947 ? 28.273 3.797 -16.842 1.00 59.66 947 ASN A N 1
ATOM 7469 C CA . ASN A 1 947 ? 27.886 4.938 -17.690 1.00 59.66 947 ASN A CA 1
ATOM 7470 C C . ASN A 1 947 ? 26.807 5.853 -17.079 1.00 59.66 947 ASN A C 1
ATOM 7472 O O . ASN A 1 947 ? 26.077 6.519 -17.810 1.00 59.66 947 ASN A O 1
ATOM 7476 N N . GLY A 1 948 ? 26.698 5.951 -15.747 1.00 65.00 948 GLY A N 1
ATOM 7477 C CA . GLY A 1 948 ? 25.774 6.909 -15.108 1.00 65.00 948 GLY A CA 1
ATOM 7478 C C . GLY A 1 948 ? 25.989 8.353 -15.594 1.00 65.00 948 GLY A C 1
ATOM 7479 O O . GLY A 1 948 ? 25.031 9.092 -15.810 1.00 65.00 948 GLY A O 1
ATOM 7480 N N . LEU A 1 949 ? 27.248 8.690 -15.887 1.00 75.00 949 LEU A N 1
ATOM 7481 C CA . LEU A 1 949 ? 27.664 9.943 -16.518 1.00 75.00 949 LEU A CA 1
ATOM 7482 C C . LEU A 1 949 ? 27.002 10.182 -17.880 1.00 75.00 949 LEU A C 1
ATOM 7484 O O . LEU A 1 949 ? 26.633 11.312 -18.174 1.00 75.00 949 LEU A O 1
ATOM 7488 N N . LEU A 1 950 ? 26.815 9.146 -18.705 1.00 81.12 950 LEU A N 1
ATOM 7489 C CA . LEU A 1 950 ? 26.208 9.304 -20.027 1.00 81.12 950 LEU A CA 1
ATOM 7490 C C . LEU A 1 950 ? 24.774 9.824 -19.911 1.00 81.12 950 LEU A C 1
ATOM 7492 O O . LEU A 1 950 ? 24.422 10.790 -20.578 1.00 81.12 950 LEU A O 1
ATOM 7496 N N . ALA A 1 951 ? 23.962 9.223 -19.040 1.00 80.44 951 ALA A N 1
ATOM 7497 C CA . ALA A 1 951 ? 22.582 9.659 -18.834 1.00 80.44 951 ALA A CA 1
ATOM 7498 C C . ALA A 1 951 ? 22.503 11.081 -18.244 1.00 80.44 951 ALA A C 1
ATOM 7500 O O . ALA A 1 951 ? 21.648 11.874 -18.640 1.00 80.44 951 ALA A O 1
ATOM 7501 N N . GLU A 1 952 ? 23.407 11.434 -17.326 1.00 80.25 952 GLU A N 1
ATOM 7502 C CA . GLU A 1 952 ? 23.472 12.778 -16.731 1.00 80.25 952 GLU A CA 1
ATOM 7503 C C . GLU A 1 952 ? 23.873 13.850 -17.746 1.00 80.25 952 GLU A C 1
ATOM 7505 O O . GLU A 1 952 ? 23.254 14.912 -17.828 1.00 80.25 952 GLU A O 1
ATOM 7510 N N . GLU A 1 953 ? 24.898 13.575 -18.548 1.00 84.94 953 GLU A N 1
ATOM 7511 C CA . GLU A 1 953 ? 25.313 14.465 -19.625 1.00 84.94 953 GLU A CA 1
ATOM 7512 C C . GLU A 1 953 ? 24.196 14.596 -20.666 1.00 84.94 953 GLU A C 1
ATOM 7514 O O . GLU A 1 953 ? 23.865 15.714 -21.065 1.00 84.94 953 GLU A O 1
ATOM 7519 N N . PHE A 1 954 ? 23.560 13.482 -21.050 1.00 87.88 954 PHE A N 1
ATOM 7520 C CA . PHE A 1 954 ? 22.498 13.459 -22.058 1.00 87.88 954 PHE A CA 1
ATOM 7521 C C . PHE A 1 954 ? 21.242 14.225 -21.623 1.00 87.88 954 PHE A C 1
ATOM 7523 O O . PHE A 1 954 ? 20.578 14.848 -22.447 1.00 87.88 954 PHE A O 1
ATOM 7530 N N . THR A 1 955 ? 20.912 14.220 -20.330 1.00 89.81 955 THR A N 1
ATOM 7531 C CA . THR A 1 955 ? 19.744 14.950 -19.802 1.00 89.81 955 THR A CA 1
ATOM 7532 C C . THR A 1 955 ? 19.996 16.446 -19.609 1.00 89.81 955 THR A C 1
ATOM 7534 O O . THR A 1 955 ? 19.053 17.242 -19.604 1.00 89.81 955 THR A O 1
ATOM 7537 N N . ARG A 1 956 ? 21.261 16.873 -19.508 1.00 89.62 956 ARG A N 1
ATOM 7538 C CA . ARG A 1 956 ? 21.630 18.266 -19.216 1.00 89.62 956 ARG A CA 1
ATOM 7539 C C . ARG A 1 956 ? 21.066 19.300 -20.206 1.00 89.62 956 ARG A C 1
ATOM 7541 O O . ARG A 1 956 ? 20.648 20.359 -19.734 1.00 89.62 956 ARG A O 1
ATOM 7548 N N . PRO A 1 957 ? 21.031 19.070 -21.534 1.00 93.25 957 PRO A N 1
ATOM 7549 C CA . PRO A 1 957 ? 20.393 19.997 -22.468 1.00 93.25 957 PRO A CA 1
ATOM 7550 C C . PRO A 1 957 ? 18.910 20.237 -22.178 1.00 93.25 957 PRO A C 1
ATOM 7552 O O . PRO A 1 957 ? 18.470 21.386 -22.216 1.00 93.25 957 PRO A O 1
ATOM 7555 N N . PHE A 1 958 ? 18.159 19.199 -21.800 1.00 92.62 958 PHE A N 1
ATOM 7556 C CA . PHE A 1 958 ? 16.733 19.315 -21.481 1.00 92.62 958 PHE A CA 1
ATOM 7557 C C . PHE A 1 958 ? 16.482 20.138 -20.215 1.00 92.62 958 PHE A C 1
ATOM 7559 O O . PHE A 1 958 ? 15.612 21.006 -20.205 1.00 92.62 958 PHE A O 1
ATOM 7566 N N . LEU A 1 959 ? 17.298 19.950 -19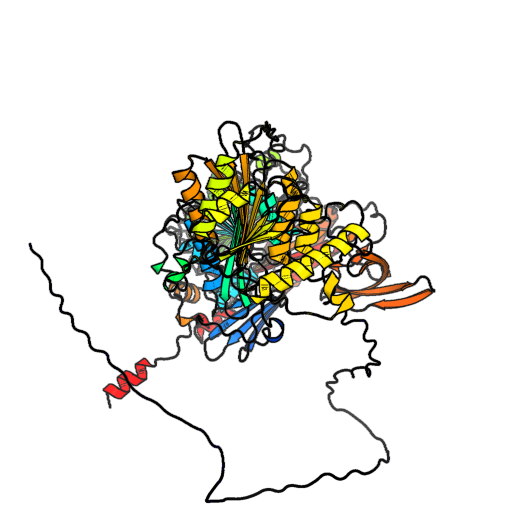.174 1.00 88.44 959 LEU A N 1
ATOM 7567 C CA . LEU A 1 959 ? 17.203 20.734 -17.935 1.00 88.44 959 LEU A CA 1
ATOM 7568 C C . LEU A 1 959 ? 17.478 22.234 -18.144 1.00 88.44 959 LEU A C 1
ATOM 7570 O O . LEU A 1 959 ? 17.059 23.060 -17.339 1.00 88.44 959 LEU A O 1
ATOM 7574 N N . ARG A 1 960 ? 18.164 22.616 -19.230 1.00 88.44 960 ARG A N 1
ATOM 7575 C CA . ARG A 1 960 ? 18.423 24.026 -19.572 1.00 88.44 960 ARG A CA 1
ATOM 7576 C C . ARG A 1 960 ? 17.312 24.682 -20.387 1.00 88.44 960 ARG A C 1
ATOM 7578 O O . ARG A 1 960 ? 17.383 25.894 -20.589 1.00 88.44 960 ARG A O 1
ATOM 7585 N N . LEU A 1 961 ? 16.309 23.926 -20.844 1.00 85.88 961 LEU A N 1
ATOM 7586 C CA . LEU A 1 961 ? 15.189 24.465 -21.625 1.00 85.88 961 LEU A CA 1
ATOM 7587 C C . LEU A 1 961 ? 14.419 25.535 -20.849 1.00 85.88 961 LEU A C 1
ATOM 7589 O O . LEU A 1 961 ? 14.013 26.551 -21.408 1.00 85.88 961 LEU A O 1
ATOM 7593 N N . ASN A 1 962 ? 14.226 25.318 -19.550 1.00 83.69 962 ASN A N 1
ATOM 7594 C CA . ASN A 1 962 ? 13.533 26.247 -18.673 1.00 83.69 962 ASN A CA 1
ATOM 7595 C C . ASN A 1 962 ? 14.114 26.145 -17.262 1.00 83.69 962 ASN A C 1
ATOM 7597 O O . ASN A 1 962 ? 14.391 25.052 -16.787 1.00 83.69 962 ASN A O 1
ATOM 7601 N N . SER A 1 963 ? 14.242 27.272 -16.561 1.00 73.50 963 SER A N 1
ATOM 7602 C CA . SER A 1 963 ? 14.728 27.293 -15.175 1.00 73.50 963 SER A CA 1
ATOM 7603 C C . SER A 1 963 ? 13.845 26.511 -14.193 1.00 73.50 963 SER A C 1
ATOM 7605 O O . SER A 1 963 ? 14.298 26.204 -13.096 1.00 73.50 963 SER A O 1
ATOM 7607 N N . LEU A 1 964 ? 12.587 26.235 -14.558 1.00 79.38 964 LEU A N 1
ATOM 7608 C CA . LEU A 1 964 ? 11.643 25.449 -13.759 1.00 79.38 964 LEU A CA 1
ATOM 7609 C C . LEU A 1 964 ? 11.711 23.937 -14.043 1.00 79.38 964 LEU A C 1
ATOM 7611 O O . LEU A 1 964 ? 11.063 23.180 -13.326 1.00 79.38 964 LEU A O 1
ATOM 7615 N N . MET A 1 965 ? 12.452 23.490 -15.068 1.00 84.25 965 MET A N 1
ATOM 7616 C CA . MET A 1 965 ? 12.619 22.059 -15.351 1.00 84.25 965 MET A CA 1
ATOM 7617 C C . MET A 1 965 ? 13.460 21.405 -14.259 1.00 84.25 965 MET A C 1
ATOM 7619 O O . MET A 1 965 ? 14.609 21.795 -14.047 1.00 84.25 965 MET A O 1
ATOM 7623 N N . GLN A 1 966 ? 12.903 20.393 -13.599 1.00 81.44 966 GLN A N 1
ATOM 7624 C CA . GLN A 1 966 ? 13.597 19.606 -12.581 1.00 81.44 966 GLN A CA 1
ATOM 7625 C C . GLN A 1 966 ? 13.404 18.110 -12.841 1.00 81.44 966 GLN A C 1
ATOM 7627 O O . GLN A 1 966 ? 12.337 17.713 -13.319 1.00 81.44 966 GLN A O 1
ATOM 7632 N N . PRO A 1 967 ? 14.404 17.267 -12.528 1.00 81.81 967 PRO A N 1
ATOM 7633 C CA . PRO A 1 967 ? 14.185 15.832 -12.460 1.00 81.81 967 PRO A CA 1
ATOM 7634 C C . PRO A 1 967 ? 13.259 15.534 -11.275 1.00 81.81 967 PRO A C 1
ATOM 7636 O O . PRO A 1 967 ? 13.583 15.870 -10.138 1.00 81.81 967 PRO A O 1
ATOM 7639 N N . ILE A 1 968 ? 12.112 14.916 -11.542 1.00 78.19 968 ILE A N 1
ATOM 7640 C CA . ILE A 1 968 ? 11.157 14.485 -10.509 1.00 78.19 968 ILE A CA 1
ATOM 7641 C C . ILE A 1 968 ? 11.284 12.990 -10.183 1.00 78.19 968 ILE A C 1
ATOM 7643 O O . ILE A 1 968 ? 10.801 12.542 -9.150 1.00 78.19 968 ILE A O 1
ATOM 7647 N N . LEU A 1 969 ? 11.928 12.221 -11.069 1.00 82.69 969 LEU A N 1
ATOM 7648 C CA . LEU A 1 969 ? 12.200 10.791 -10.923 1.00 82.69 969 LEU A CA 1
ATOM 7649 C C . LEU A 1 969 ? 13.569 10.484 -11.535 1.00 82.69 969 LEU A C 1
ATOM 7651 O O . LEU A 1 969 ? 13.894 10.994 -12.611 1.00 82.69 969 LEU A O 1
ATOM 7655 N N . ARG A 1 970 ? 14.366 9.641 -10.869 1.00 85.19 970 ARG A N 1
ATOM 7656 C CA . ARG A 1 970 ? 15.651 9.135 -11.387 1.00 85.19 970 ARG A CA 1
ATOM 7657 C C . ARG A 1 970 ? 15.937 7.725 -10.868 1.00 85.19 970 ARG A C 1
ATOM 7659 O O . ARG A 1 970 ? 16.629 7.541 -9.869 1.00 85.19 970 ARG A O 1
ATOM 7666 N N . ASP A 1 971 ? 15.498 6.724 -11.611 1.00 83.88 971 ASP A N 1
ATOM 7667 C CA . ASP A 1 971 ? 15.633 5.332 -11.193 1.00 83.88 971 ASP A CA 1
ATOM 7668 C C . ASP A 1 971 ? 16.784 4.634 -11.910 1.00 83.88 971 ASP A C 1
ATOM 7670 O O . ASP A 1 971 ? 16.855 4.615 -13.139 1.00 83.88 971 ASP A O 1
ATOM 7674 N N . ARG A 1 972 ? 17.677 4.014 -11.129 1.00 87.19 972 ARG A N 1
ATOM 7675 C CA . ARG A 1 972 ? 18.782 3.176 -11.622 1.00 87.19 972 ARG A CA 1
ATOM 7676 C C . ARG A 1 972 ? 18.429 1.709 -11.445 1.00 87.19 972 ARG A C 1
ATOM 7678 O O . ARG A 1 972 ? 18.173 1.262 -10.330 1.00 87.19 972 ARG A O 1
ATOM 7685 N N . GLN A 1 973 ? 18.462 0.944 -12.528 1.00 88.62 973 GLN A N 1
ATOM 7686 C CA . GLN A 1 973 ? 17.931 -0.410 -12.543 1.00 88.62 973 GLN A CA 1
ATOM 7687 C C . GLN A 1 973 ? 18.888 -1.363 -13.279 1.00 88.62 973 GLN A C 1
ATOM 7689 O O . GLN A 1 973 ? 19.070 -1.229 -14.490 1.00 88.62 973 GLN A O 1
ATOM 7694 N N . PRO A 1 974 ? 19.526 -2.326 -12.589 1.00 90.75 974 PRO A N 1
ATOM 7695 C CA . PRO A 1 974 ? 20.313 -3.353 -13.259 1.00 90.75 974 PRO A CA 1
ATOM 7696 C C . PRO A 1 974 ? 19.397 -4.260 -14.091 1.00 90.75 974 PRO A C 1
ATOM 7698 O O . PRO A 1 974 ? 18.224 -4.473 -13.754 1.00 90.75 974 PRO A O 1
ATOM 7701 N N . ARG A 1 975 ? 19.953 -4.780 -15.181 1.00 91.38 975 ARG A N 1
ATOM 7702 C CA . ARG A 1 975 ? 19.281 -5.642 -16.159 1.00 91.38 975 ARG A CA 1
ATOM 7703 C C . ARG A 1 975 ? 20.099 -6.878 -16.440 1.00 91.38 975 ARG A C 1
ATOM 7705 O O . ARG A 1 975 ? 21.329 -6.819 -16.356 1.00 91.38 975 ARG A O 1
ATOM 7712 N N . GLY A 1 976 ? 19.438 -7.965 -16.812 1.00 91.25 976 GLY A N 1
ATOM 7713 C CA . GLY A 1 976 ? 20.116 -9.189 -17.218 1.00 91.25 976 GLY A CA 1
ATOM 7714 C C . GLY A 1 976 ? 19.311 -10.448 -16.934 1.00 91.25 976 GLY A C 1
ATOM 7715 O O . GLY A 1 976 ? 18.088 -10.433 -16.899 1.00 91.25 976 GLY A O 1
ATOM 7716 N N . VAL A 1 977 ? 20.031 -11.544 -16.723 1.00 91.44 977 VAL A N 1
ATOM 7717 C CA . VAL A 1 977 ? 19.458 -12.890 -16.611 1.00 91.44 977 VAL A CA 1
ATOM 7718 C C . VAL A 1 977 ? 19.296 -13.291 -15.155 1.00 91.44 977 VAL A C 1
ATOM 7720 O O . VAL A 1 977 ? 20.055 -12.868 -14.278 1.00 91.44 977 VAL A O 1
ATOM 7723 N N . GLY A 1 978 ? 18.325 -14.156 -14.899 1.00 89.25 978 GLY A N 1
ATOM 7724 C CA . GLY A 1 978 ? 17.990 -14.667 -13.590 1.00 89.25 978 GLY A CA 1
ATOM 7725 C C . GLY A 1 978 ? 16.859 -13.877 -12.959 1.00 89.25 978 GLY A C 1
ATOM 7726 O O . GLY A 1 978 ? 16.913 -13.688 -11.753 1.00 89.25 978 GLY A O 1
ATOM 7727 N N . ARG A 1 979 ? 15.848 -13.454 -13.730 1.00 87.44 979 ARG A N 1
ATOM 7728 C CA . ARG A 1 979 ? 14.543 -12.876 -13.332 1.00 87.44 979 ARG A CA 1
ATOM 7729 C C . ARG A 1 979 ? 14.559 -11.565 -12.532 1.00 87.44 979 ARG A C 1
ATOM 7731 O O . ARG A 1 979 ? 13.996 -10.566 -12.962 1.00 87.44 979 ARG A O 1
ATOM 7738 N N . VAL A 1 980 ? 15.141 -11.574 -11.336 1.00 88.38 980 VAL A N 1
ATOM 7739 C CA . VAL A 1 980 ? 15.295 -10.417 -10.442 1.00 88.38 980 VAL A CA 1
ATOM 7740 C C . VAL A 1 980 ? 16.786 -10.209 -10.276 1.00 88.38 980 VAL A C 1
ATOM 7742 O O . VAL A 1 980 ? 17.431 -10.989 -9.581 1.00 88.38 980 VAL A O 1
ATOM 7745 N N . VAL A 1 981 ? 17.320 -9.185 -10.934 1.00 89.25 981 VAL A N 1
ATOM 7746 C CA . VAL A 1 981 ? 18.764 -8.940 -11.036 1.00 89.25 981 VAL A CA 1
ATOM 7747 C C . VAL A 1 981 ? 19.183 -7.832 -10.074 1.00 89.25 981 VAL A C 1
ATOM 7749 O O . VAL A 1 981 ? 18.591 -6.762 -10.093 1.00 89.25 981 VAL A O 1
ATOM 7752 N N . ASN A 1 982 ? 20.194 -8.049 -9.239 1.00 89.94 982 ASN A N 1
ATOM 7753 C CA . ASN A 1 982 ? 20.804 -7.034 -8.374 1.00 89.94 982 ASN A CA 1
ATOM 7754 C C . ASN A 1 982 ? 22.037 -6.397 -9.033 1.00 89.94 982 ASN A C 1
ATOM 7756 O O . ASN A 1 982 ? 22.490 -6.829 -10.096 1.00 89.94 982 ASN A O 1
ATOM 7760 N N . PHE A 1 983 ? 22.587 -5.348 -8.412 1.00 89.06 983 PHE A N 1
ATOM 7761 C CA . PHE A 1 983 ? 23.774 -4.705 -8.955 1.00 89.06 983 PHE A CA 1
ATOM 7762 C C . PHE A 1 983 ? 24.978 -5.668 -8.927 1.00 89.06 983 PHE A C 1
ATOM 7764 O O . PHE A 1 983 ? 25.131 -6.465 -7.997 1.00 89.06 983 PHE A O 1
ATOM 7771 N N . PRO A 1 984 ? 25.870 -5.592 -9.925 1.00 86.06 984 PRO A N 1
ATOM 7772 C CA . PRO A 1 984 ? 27.059 -6.440 -10.018 1.00 86.06 984 PRO A CA 1
ATOM 7773 C C . PRO A 1 984 ? 27.918 -6.444 -8.755 1.00 86.06 984 PRO A C 1
ATOM 7775 O O . PRO A 1 984 ? 28.430 -7.494 -8.361 1.00 86.06 984 PRO A O 1
ATOM 7778 N N . ASP A 1 985 ? 28.072 -5.288 -8.114 1.00 84.00 985 ASP A N 1
ATOM 7779 C CA . ASP A 1 985 ? 28.886 -5.153 -6.907 1.00 84.00 985 ASP A CA 1
ATOM 7780 C C . ASP A 1 985 ? 28.255 -5.873 -5.708 1.00 84.00 985 ASP A C 1
ATOM 7782 O O . ASP A 1 985 ? 28.967 -6.571 -4.976 1.00 84.00 985 ASP A O 1
ATOM 7786 N N . ASP A 1 986 ? 26.921 -5.846 -5.595 1.00 84.31 986 ASP A N 1
ATOM 7787 C CA . ASP A 1 986 ? 26.180 -6.617 -4.590 1.00 84.31 986 ASP A CA 1
ATOM 7788 C C . ASP A 1 986 ? 26.418 -8.122 -4.762 1.00 84.31 986 ASP A C 1
ATOM 7790 O O . ASP A 1 986 ? 26.621 -8.860 -3.792 1.00 84.31 986 ASP A O 1
ATOM 7794 N N . LEU A 1 987 ? 26.428 -8.594 -6.010 1.00 83.94 987 LEU A N 1
ATOM 7795 C CA . LEU A 1 987 ? 26.613 -10.008 -6.323 1.00 83.94 987 LEU A CA 1
ATOM 7796 C C . LEU A 1 987 ? 28.065 -10.453 -6.153 1.00 83.94 987 LEU A C 1
ATOM 7798 O O . LEU A 1 987 ? 28.302 -11.511 -5.574 1.00 83.94 987 LEU A O 1
ATOM 7802 N N . LYS A 1 988 ? 29.058 -9.667 -6.584 1.00 75.44 988 LYS A N 1
ATOM 7803 C CA . LYS A 1 988 ? 30.489 -10.017 -6.456 1.00 75.44 988 LYS A CA 1
ATOM 7804 C C . LYS A 1 988 ? 30.922 -10.148 -4.998 1.00 75.44 988 LYS A C 1
ATOM 7806 O O . LYS A 1 988 ? 31.700 -11.053 -4.661 1.00 75.44 988 LYS A O 1
ATOM 7811 N N . GLU A 1 989 ? 30.445 -9.260 -4.126 1.00 62.72 989 GLU A N 1
ATOM 7812 C CA . GLU A 1 989 ? 30.775 -9.312 -2.703 1.00 62.72 989 GLU A CA 1
ATOM 7813 C C . GLU A 1 989 ? 30.154 -10.548 -2.024 1.00 62.72 989 GLU A C 1
ATOM 7815 O O . GLU A 1 989 ? 30.827 -11.235 -1.240 1.00 62.72 989 GLU A O 1
ATOM 7820 N N . GLN A 1 990 ? 28.911 -10.895 -2.386 1.00 63.34 990 GLN A N 1
ATOM 7821 C CA . GLN A 1 990 ? 28.168 -12.016 -1.796 1.00 63.34 990 GLN A CA 1
ATOM 7822 C C . GLN A 1 990 ? 28.430 -13.377 -2.487 1.00 63.34 990 GLN A C 1
ATOM 7824 O O . GLN A 1 990 ? 28.323 -14.437 -1.876 1.00 63.34 990 GLN A O 1
ATOM 7829 N N . GLN A 1 991 ? 28.882 -13.439 -3.736 1.00 56.31 991 GLN A N 1
ATOM 7830 C CA . GLN A 1 991 ? 29.304 -14.716 -4.337 1.00 56.31 991 GLN A CA 1
ATOM 7831 C C . GLN A 1 991 ? 30.556 -15.276 -3.637 1.00 56.31 991 GLN A C 1
ATOM 7833 O O . GLN A 1 991 ? 30.733 -16.490 -3.523 1.00 56.31 991 GLN A O 1
ATOM 7838 N N . LYS A 1 992 ? 31.392 -14.403 -3.054 1.00 56.56 992 LYS A N 1
ATOM 7839 C CA . LYS A 1 992 ? 32.497 -14.802 -2.162 1.00 56.56 992 LYS A CA 1
ATOM 7840 C C . LYS A 1 992 ? 32.018 -15.183 -0.745 1.00 56.56 992 LYS A C 1
ATOM 7842 O O . LYS A 1 992 ? 32.779 -15.814 -0.004 1.00 56.56 992 LYS A O 1
ATOM 7847 N N . LYS A 1 993 ? 30.787 -14.819 -0.346 1.00 65.94 993 LYS A N 1
ATOM 7848 C CA . LYS A 1 993 ? 30.157 -15.053 0.976 1.00 65.94 993 LYS A CA 1
ATOM 7849 C C . LYS A 1 993 ? 28.617 -15.028 0.870 1.00 65.94 993 LYS A C 1
ATOM 7851 O O . LYS A 1 993 ? 28.092 -13.962 0.631 1.00 65.94 993 LYS A O 1
ATOM 7856 N N . ARG A 1 994 ? 27.883 -16.112 1.176 1.00 76.81 994 ARG A N 1
ATOM 7857 C CA . ARG A 1 994 ? 26.388 -16.141 1.165 1.00 76.81 994 ARG A CA 1
ATOM 7858 C C . ARG A 1 994 ? 25.721 -14.835 1.659 1.00 76.81 994 ARG A C 1
ATOM 7860 O O . ARG A 1 994 ? 26.231 -14.311 2.652 1.00 76.81 994 ARG A O 1
ATOM 7867 N N . PRO A 1 995 ? 24.575 -14.394 1.091 1.00 85.19 995 PRO A N 1
ATOM 7868 C CA . PRO A 1 995 ? 23.869 -13.188 1.540 1.00 85.19 995 PRO A CA 1
ATOM 7869 C C . PRO A 1 995 ? 23.529 -13.251 3.032 1.00 85.19 995 PRO A C 1
ATOM 7871 O O . PRO A 1 995 ? 23.426 -14.340 3.600 1.00 85.19 995 PRO A O 1
ATOM 7874 N N . ILE A 1 996 ? 23.409 -12.092 3.691 1.00 81.62 996 ILE A N 1
ATOM 7875 C CA . ILE A 1 996 ? 23.358 -11.978 5.164 1.00 81.62 996 ILE A CA 1
ATOM 7876 C C . ILE A 1 996 ? 22.256 -12.856 5.765 1.00 81.62 996 ILE A C 1
ATOM 7878 O O . ILE A 1 996 ? 22.539 -13.643 6.672 1.00 81.62 996 ILE A O 1
ATOM 7882 N N . TRP A 1 997 ? 21.055 -12.805 5.193 1.00 86.06 997 TRP A N 1
ATOM 7883 C CA . TRP A 1 997 ? 19.909 -13.629 5.577 1.00 86.06 997 TRP A CA 1
ATOM 7884 C C . TRP A 1 997 ? 20.137 -15.141 5.360 1.00 86.06 997 TRP A C 1
ATOM 7886 O O . TRP A 1 997 ? 19.620 -15.959 6.117 1.00 86.06 997 TRP A O 1
ATOM 7896 N N . ALA A 1 998 ? 21.008 -15.542 4.424 1.00 83.94 998 ALA A N 1
ATOM 7897 C CA . ALA A 1 998 ? 21.380 -16.941 4.162 1.00 83.94 998 ALA A CA 1
ATOM 7898 C C . ALA A 1 998 ? 22.624 -17.436 4.935 1.00 83.94 998 ALA A C 1
ATOM 7900 O O . ALA A 1 998 ? 23.027 -18.606 4.795 1.00 83.94 998 ALA A O 1
ATOM 7901 N N . LYS A 1 999 ? 23.272 -16.587 5.750 1.00 75.62 999 LYS A N 1
ATOM 7902 C CA . LYS A 1 999 ? 24.430 -16.963 6.585 1.00 75.62 999 LYS A CA 1
ATOM 7903 C C . LYS A 1 999 ? 23.974 -17.794 7.791 1.00 75.62 999 LYS A C 1
ATOM 7905 O O . LYS A 1 999 ? 24.015 -17.360 8.941 1.00 75.62 999 LYS A O 1
ATOM 7910 N N . GLN A 1 1000 ? 23.591 -19.047 7.557 1.00 60.28 1000 GLN A N 1
ATOM 7911 C CA . GLN A 1 1000 ? 23.404 -20.016 8.638 1.00 60.28 1000 GLN A CA 1
ATOM 7912 C C . GLN A 1 1000 ? 24.751 -20.204 9.359 1.00 60.28 1000 GLN A C 1
ATOM 7914 O O . GLN A 1 1000 ? 25.762 -20.514 8.723 1.00 60.28 1000 GLN A O 1
ATOM 7919 N N . ARG A 1 1001 ? 24.812 -19.976 10.683 1.00 49.88 1001 ARG A N 1
ATOM 7920 C CA . ARG A 1 1001 ? 26.055 -20.179 11.449 1.00 49.88 1001 ARG A CA 1
ATOM 7921 C C . ARG A 1 1001 ? 26.578 -21.584 11.171 1.00 49.88 1001 ARG A C 1
ATOM 7923 O O . ARG A 1 1001 ? 25.889 -22.563 11.433 1.00 49.88 1001 ARG A O 1
ATOM 7930 N N . ARG A 1 1002 ? 27.821 -21.636 10.694 1.00 41.62 1002 ARG A N 1
ATOM 7931 C CA . ARG A 1 1002 ? 28.631 -22.835 10.480 1.00 41.62 1002 ARG A CA 1
ATOM 7932 C C . ARG A 1 1002 ? 28.436 -23.832 11.632 1.00 41.62 1002 ARG A C 1
ATOM 7934 O O . ARG A 1 1002 ? 28.923 -23.621 12.739 1.00 41.62 1002 ARG A O 1
ATOM 7941 N N . ASP A 1 1003 ? 27.671 -24.875 11.343 1.00 38.91 1003 ASP A N 1
ATOM 7942 C CA . ASP A 1 1003 ? 27.588 -26.173 11.999 1.00 38.91 1003 ASP A CA 1
ATOM 7943 C C . ASP A 1 1003 ? 28.021 -26.283 13.472 1.00 38.91 1003 ASP A C 1
ATOM 7945 O O . ASP A 1 1003 ? 29.130 -26.715 13.797 1.00 38.91 1003 ASP A O 1
ATOM 7949 N N . ALA A 1 1004 ? 27.058 -26.137 14.385 1.00 35.12 1004 ALA A N 1
ATOM 7950 C CA . ALA A 1 1004 ? 27.104 -26.903 15.635 1.00 35.12 1004 ALA A CA 1
ATOM 7951 C C . ALA A 1 1004 ? 27.032 -28.432 15.372 1.00 35.12 1004 ALA A C 1
ATOM 7953 O O . ALA A 1 1004 ? 27.448 -29.227 16.215 1.00 35.12 1004 ALA A O 1
ATOM 7954 N N . ARG A 1 1005 ? 26.588 -28.863 14.176 1.00 36.75 1005 ARG A N 1
ATOM 7955 C CA . ARG A 1 1005 ? 26.572 -30.275 13.745 1.00 36.75 1005 ARG A CA 1
ATOM 7956 C C . ARG A 1 1005 ? 27.964 -30.876 13.499 1.00 36.75 1005 ARG A C 1
ATOM 7958 O O . ARG A 1 1005 ? 28.136 -32.066 13.740 1.00 36.75 1005 ARG A O 1
ATOM 7965 N N . VAL A 1 1006 ? 28.981 -30.081 13.152 1.00 37.31 1006 VAL A N 1
ATOM 7966 C CA . VAL A 1 1006 ? 30.361 -30.574 12.934 1.00 37.31 1006 VAL A CA 1
ATOM 7967 C C . VAL A 1 1006 ? 31.092 -30.835 14.259 1.00 37.31 1006 VAL A C 1
ATOM 7969 O O . VAL A 1 1006 ? 32.046 -31.612 14.302 1.00 37.31 1006 VAL A O 1
ATOM 7972 N N . LYS A 1 1007 ? 30.626 -30.266 15.381 1.00 33.38 1007 LYS A N 1
ATOM 7973 C CA . LYS A 1 1007 ? 31.125 -30.659 16.710 1.00 33.38 1007 LYS A CA 1
ATOM 7974 C C . LYS A 1 1007 ? 30.505 -31.956 17.221 1.00 33.38 1007 LYS A C 1
ATOM 7976 O O . LYS A 1 1007 ? 31.188 -32.671 17.944 1.00 33.38 1007 LYS A O 1
ATOM 7981 N N . LYS A 1 1008 ? 29.274 -32.296 16.817 1.00 34.56 1008 LYS A N 1
ATOM 7982 C CA . LYS A 1 1008 ? 28.637 -33.551 17.239 1.00 34.56 1008 LYS A CA 1
ATOM 7983 C C . LYS A 1 1008 ? 29.246 -34.767 16.532 1.00 34.56 1008 LYS A C 1
ATOM 7985 O O . LYS A 1 1008 ? 29.554 -35.743 17.201 1.00 34.56 1008 LYS A O 1
ATOM 7990 N N . SER A 1 1009 ? 29.577 -34.662 15.239 1.00 36.06 1009 SER A N 1
ATOM 7991 C CA . SER A 1 1009 ? 30.253 -35.765 14.532 1.00 36.06 1009 SER A CA 1
ATOM 7992 C C . SER A 1 1009 ? 31.692 -35.999 15.012 1.00 36.06 1009 SER A C 1
ATOM 7994 O O . SER A 1 1009 ? 32.135 -37.137 15.059 1.00 36.06 1009 SER A O 1
ATOM 7996 N N . LYS A 1 1010 ? 32.413 -34.954 15.449 1.00 35.94 1010 LYS A N 1
ATOM 7997 C CA . LYS A 1 1010 ? 33.770 -35.097 16.015 1.00 35.94 1010 LYS A CA 1
ATOM 7998 C C . LYS A 1 1010 ? 33.815 -35.500 17.493 1.00 35.94 1010 LYS A C 1
ATOM 8000 O O . LYS A 1 1010 ? 34.883 -35.873 17.959 1.00 35.94 1010 LYS A O 1
ATOM 8005 N N . GLN A 1 1011 ? 32.700 -35.415 18.223 1.00 38.62 1011 GLN A N 1
ATOM 8006 C CA . GLN A 1 1011 ? 32.562 -35.988 19.571 1.00 38.62 1011 GLN A CA 1
ATOM 8007 C C . GLN A 1 1011 ? 31.981 -37.406 19.559 1.00 38.62 1011 GLN A C 1
ATOM 8009 O O . GLN A 1 1011 ? 32.104 -38.104 20.554 1.00 38.62 1011 GLN A O 1
ATOM 8014 N N . GLU A 1 1012 ? 31.360 -37.835 18.458 1.00 39.62 1012 GLU A N 1
ATOM 8015 C CA . GLU A 1 1012 ? 30.962 -39.234 18.252 1.00 39.62 1012 GLU A CA 1
ATOM 8016 C C . GLU A 1 1012 ? 32.080 -40.066 17.579 1.00 39.62 1012 GLU A C 1
ATOM 8018 O O . GLU A 1 1012 ? 32.058 -41.291 17.666 1.00 39.62 1012 GLU A O 1
ATOM 8023 N N . GLU A 1 1013 ? 33.093 -39.421 16.977 1.00 38.06 1013 GLU A N 1
ATOM 8024 C CA . GLU A 1 1013 ? 34.324 -40.055 16.453 1.00 38.06 1013 GLU A CA 1
ATOM 8025 C C . GLU A 1 1013 ? 35.558 -39.983 17.389 1.00 38.06 1013 GLU A C 1
ATOM 8027 O O . GLU A 1 1013 ? 36.607 -40.528 17.037 1.00 38.06 1013 GLU A O 1
ATOM 8032 N N . ALA A 1 1014 ? 35.466 -39.347 18.564 1.00 36.34 1014 ALA A N 1
ATOM 8033 C CA . ALA A 1 1014 ? 36.535 -39.277 19.576 1.00 36.34 1014 ALA A CA 1
ATOM 8034 C C . ALA A 1 1014 ? 36.078 -39.910 20.891 1.00 36.34 1014 ALA A C 1
ATOM 8036 O O . ALA A 1 1014 ? 36.894 -40.638 21.506 1.00 36.34 1014 ALA A O 1
#

Sequence (1014 aa):
MLFPSLAVLAAAIPQIVLASESVVDNAAAASSIDTNGPAIEVVAGKAVLQDDAGFVLNSTMAPMPEEDSDEDDLEEIGRGFIAHPDETFDPFTVEQLNLPFRWYQCDYIESHTFPGFLITENIKSPYQELEFYVHPKTGSACFDLDGILQQCTNFRPHYHEVGLHWAAQYVDKVERVLFVGGGDSMMLYEALKYPTVEKVVGLELDQTVTRYAYKYFGSQPHWDQHEKVEWWYGDASKSLLMLPKEYFGSFDLVIVDLSDTAMDMSVTTDLDVFGALSLLLKPEGILIKNEQVYFQHLRNIFDYTVRLHFDDVPHICTQNFILGSFGVDFLNKEPKDHGIIEDTLLLSKRESLTGRHSIMHDFVKNVTRPTKHCSQNNDETISEDQVRSPGVLMILETEDVTISLDPDDSPLEEIVTNVLESIGLEIVKTMELEGNSDKPEEEDGEEDLFSIEDGNDIAFVMKEGYLIARPFPEYDYIAFDIHLWSRFDIHNDIKRGLIKAVGSTAEKSSSSFRIAASGIFGVEGWKEDESKRGPRLTSPCEEASVSSTQTSMNPQVVSEVVNEAIHSFAGEEPKLQTVAVCGIEGEDCPILESLEANENVDVVTTLRPCGDLRNDLSMELCLLKLMQQMDQVSESYPIQMLVVDESATLQVGQLVYDLFNNSLASNVHGPRENPAFSRDDFVVMAPFRDESGSWRRAFLDRFRTDVVQNDPVSRGQVLFNTTDHSLDMGIVQSGNRDFATTFRGFVASVESTSGLSAEVRAILGGHFEFLEDFEAQMVYTPRDYEFQASLEQWNSQTPLGLQLVIQMEMLPWDKVLVVGETVEVEFEESEVEDCTLLAIYPNGTVDVEYIDEAGTTYILHDVDNRWVRKTGKPEKRDNRLNKQEVLAAFDEALSILTAIDYSYEHFVTEVGDGAAMVALCQAATIAAVWDGTSHIDVNVFSYVQDNGLLAEEFTRPFLRLNSLMQPILRDRQPRGVGRVVNFPDDLKEQQKKRPIWAKQRRDARVKKSKQEEA

Organism: NCBI:txid568900

Radius of gyration: 35.6 Å; chains: 1; bounding box: 96×100×100 Å

Foldseek 3Di:
DDDDDDDDDDDDDDDDDDDDDDDDDDDDDDDDDDDDDDDDDDDDDDDDDDDDDDDDDDDDDDDDDPPPPPVPPVCVVPPDDPPPPPDPFDLLDPVPLDFDDDPALAPLVVLLCPDQWDFPDWDDFLVWIKTKTARPPFLKIWIDTNSHTQDIQWQLQVPQVCQPVLLCQLFPAAAEEEEEAPLLQSNVVNSVLQPNHQEYEYEHAEVVSNQVSCQRVVRHQPLLPVRHYAYEYRDPLLVLQQAFPVQFQAGQEYEYSDPPPQQVADSDPVDGPVRSSLRSHHQNHKYKYWDDVCQVVQVVVAQKKWKFKAAQGPSRGIIIMMMGHNHGPLLPRGGHDSPCQVVGDPSVPDPPVVLSCLRTFKMFGDPQFPSLPLDPDLDDDDDPDDPFFWKKKKKKKFAPFDAQPPLVRGCLVVQLVCLCVVLPWAFPDKDWDPADPDDDDDPDDDDPPQPPDFFGWMWTQTLFWIKIWTDDRVGNIIIIITMGRAPCVCVVSSNVSNNVSSPPDDSSRMGMHMYTDGHAPQFPCVSVRSSGHDDDPSDRRDGDDDDDDADDDDLVLVLLLVLLVLVLQLPPQLAAAEEEEAEAPPDDQSNPVSQVPRPSYNHYHYDHFYRDQPDPVSLVVRLVVSLVVLVVSQVPDAHAEYEYTQRHALSSLRSVLCNQLCPVVCVPPHDDPPSRHDLAWHKYKYKYFPPSCSSVVSSLSSCQPRRNAEPPKKKWWKWWDDPHHIMIMIMITHNDSPVSVSVVVSQVVSCVPVVIDMDTRMMHGHHYNNDYPDDRPRTRGLVSDDNPVSLVLLVFADFQWKKKKWKKFQDDPFLDDDQQAWKWFDDPPDDTFTWGWHAADPVQFTWTWGADPVRDIDIDGRHHCVRITGDDDDDPDQQFFDQVLVVVLQVVLVVVCVVVPWDKDKDWDDHRLWIWIWIDTRFKTWIWTDNNGTMIMIMIMGSDHPVPVSSVSSCVSVCVSDVSMDTSRIHMATDDGSRHHHRPVSSVVCVVPPRSSPCDPPDPPVVVVVVVVD

Secondary structure (DSSP, 8-state):
-------------------------------------------------------------PPPP-----TTSS-TT-------TT-SS----GGG-SPPP-S-SB--TTTTS-TT-EEEEEEE-SS-EEEEEE-TTT--EEEEETTEEEEETTTHHHHHHHHHHHHHTTSS---EEEEEE-TTSHHHHHHTT-TT--EEEEEES-HHHHHHHHHHH-----TT-TTTEEEEES-HHHHHTTSBGGGTT-EEEEEEE--GGGGG-BSSSS-BHHHHHHTTEEEEEEEEEESGGGHHHHHHH-SEEEEEEEEEETTTEEEEEEEEESS--TTTSPPPP-S-GGG-SSTTT-GGGGSTTTTEEEEEE--SS--------S-----SS----EEEEEEEEE-S--S---TTT--HHHHHHHHHHHTT--EEEEEEPPP-S-----------TT-------EEEEESSEEEEEEEEGGGTEEEEEEEESS-GGGHHHHHHHHHHHTT---GGGEEEEEEEEE--TT-TTHHHHHTTB-----S------------PPPHHHHHHHHHHHHHHHS-SS--EEEEEE-SSTTS--THHHHHHH-TTEEEEEEE---S--SSHHHHHHHHHHHHHHHHHHHTTS-B-EEEE-TT--HHHHHHHHHHHH-TTTHHHH-----TTB-TTS-EEEEEE-SGGGHHHHHHHHHIIIIIS-BSSEEEEEEEEE-SS-EEEEEEEEES-TTHHHHHHHHHHHHHHHH--EEEEEEEEE-BPPPBTT---S----TTSS--HHHHHHHHT-EEEEEEEEEEEEE--GGG---TT-EEEEEETTTEEEEEEEEEE-TTSEEEEEEE-TT--EEEEEEEEGGGEEE-SPPP---SS--HHHHHHHHHHHHHHHHHTT--EEEEEEEETTEEEEEEEETTEEEEEEE-SSSEEEEEEEESSTTTHHHHHHHHHHHHTS-TTEEEEEEEEEEEEESSSPPPHHHHHHHHTS--GGG---S-THHHHHHHH--

pLDDT: mean 75.82, std 21.85, range [20.66, 98.56]